Protein 8QGW (pdb70)

InterPro domains:
  IPR002023 NADH-quinone oxidoreductase subunit E-like [PIRSF000216] (7-159)
  IPR002023 NADH-quinone oxidoreductase subunit E-like [PS01099] (117-135)
  IPR002023 NADH-quinone oxidoreductase subunit E-like [TIGR01958] (16-160)
  IPR036249 Thioredoxin-like superfamily [SSF52833] (8-159)
  IPR041921 NADH-quinone oxidoreductase subunit E, N-terminal [G3DSA:1.10.10.1590] (6-76)
  IPR042128 NuoE domain [cd03064] (80-159)

Nearest PDB structures (foldseek):
  6q9j-assembly2_C  TM=1.006E+00  e=4.206E-33  Aquifex aeolicus VF5
  6q9g-assembly2_C  TM=1.006E+00  e=1.263E-32  Aquifex aeolicus VF5
  7q5y-assembly1_E  TM=1.004E+00  e=5.378E-31  Aquifex aeolicus VF5
  7p64-assembly1_E  TM=9.260E-01  e=7.719E-17  Escherichia coli BL21(DE3)
  8e9i-assembly1_E  TM=8.861E-01  e=3.838E-14  Mycolicibacterium smegmatis MC2 155

Foldseek 3Di:
DDDDDPVLVVVLVCLLVPDPARLVSLVVNQVSCCQVFQANAPVNQVVSCVRNVHDSVVSVVVLVPDVVHHHDARENKEKEWAPEDLLVVVPSPQVQVLCCVQQVDGAPDAGPVRHYHYHYDHDPPPSVLHRKIDTVPRIHRDDHSVVVNVVVVVRD/DFDDDDQFAEAEPPCALCVFLNGRAADAVVNCVVVVFCVLVVLLLVPALQVLLVLQQLLQQFFLQFDGHRQSVLLVLLQVADDDEEEEAQAAQDFFLDDQLLSSLGHVVSLLVSLRLSSCRSNVHQEYEYEHEQVNRRSQVSNVVRQVVCVVVQCAAACRVVSRRHHDYYYHYHDDASLCSFQQLVLCVVVVHGSDHDFDPVDLSCQGRVGHGYDYGYSVSSSCSSVCSVVPSVSQCPAADNNFGHWAWAQEDAFAQAGGIYTDHQQQWQLCVRPVPRPHGHVNAAWAWWDPRLFAIGGSVLGRATNGCDPSHPGTNNRTHTDGDPDQVLVVLLVSLVVQQVHDPCPDPLSPVLSVLLNVLSVCLVVLNHDPVSVVVNVVSLVRQQPPDRDCSSVGSSPHVVNCCVRVVVSSVVSVVD/DDDPPVLVVVLLCLLVPDPASLVSLVVNQLSCCQVFQANALVVQCVSCVRNVHDSVVSVVVLVPDVVHHHDARENKEKEWEPEDLLVVVPSPQVQVLCCVQQVDGAPDAGPVRHYHYHYDHDPPPSVLHRKIDIVVRIHRDDHSVVVNVVCVVRD/DDFDDDDQFAEAEPPCALCVFLNDRAADADVNCVVVVAPVLVVLLLVDALQVLLVLQQLLQQFFLQFDGHRPSVLLVLLLVEDDDEEEEAQAAPDFFLDDQLLSSLGHPVSLLVSLRLSSCNSNVHQEYEYEHEQVSRRSQVSNVVRQVVCVVVQCAAACRVVSRRHHDYYYHYHDDASLCSVQQLVLCVVVVHGSDHDFDPVDQSCQGRVGHRYDYGYSVSSSCSSVCSVVPSVVQCVAADVVFGHWAWAQEDAFAQRGGIYTHHQQQWQLCVRPVPRPHGHVNAAWAWWDPRLFAIHGSVLRRATCGCDPSHPGTNNRTHTDGDPDQVLVVLLVLLVVQQVHPPCPFPLSPVLSVLLNVLSVCLVVLNHDPVSVVVNVVSLVGQQPPDRDCSSVGSSPHVVNCCVPPVPSSVVSVD

B-factor: mean 25.16, std 9.97, range [11.84, 81.46]

Organism: Aquifex aeolicus (strain VF5) (NCBI:txid224324)

Secondary structure (DSSP, 8-state):
-----HHHHHHHHHHHHHSSSGGGGHHHHHHHHHHHHSS--GGGHHHHHHHHT--HHHHHHHHHH-TT--SS---SEEEEEE-SHHHHHHTHHHHHHHHHHHHS--TT-B-TTS-EEEEEES--S-GGG-SEEEETTEEEE---HHHHHHHHTT--/---------EEESS-STTTTTTSSS---HHHHHHTTTTHHHHHHHTS-HHHHHHHHHHTT-B-SSSS--BHHHHHHHHHTS-S-EEEEEEE---STT--HHHHHHHH-HHHHHHHHHHHHHHHTEEEEEEEE-TT-HHHHHHHHHHHHHHHHTTSSBSSGGGSS--BEEEEEE--S-GGGGSHHHHHHHHTTS---PPPSSSPTTTS-GGGS-EEEEEHHHHHTHHHHHHH-HHHHHTSS-TTS-SEEEEEEEESBSS-EEEEEETT-BHHHIIIIIS-SBGGGPPEEEEEETTTEEEEGGGTTSBSSSSTTS--TT--EEEEETTS-HHHHHHHHHHHHHHH--SSSHHHHHHHHHHHHHHHHHHTT---HHHHHHHHHHHTSSSTT--SHHHHHTTHHHHHHHHH-HHHHHHHHH-/----HHHHHHHHHHHHHSSSGGGGHHHHHHHHHHHHSS--GGGHHHHHHHHT--HHHHHHHHHH-TT--SS---SEEEEEE-SHHHHHHTHHHHHHHHHHHHS--TT-B-TTS-EEEEEES--S-GGGPSEEEETTEEEE---HHHHHHHHHT--/----------EEESS-STTTTTTSSS---HHHHHHTTTTHHHHHHHTS-HHHHHHHHHHTT-B-TTTT--BHHHHHHHHHTS-S-EEEEEEE---STT--HHHHHHHH-HHHHHHHHHHHHHHHTEEEEEEEE-TT-HHHHHHHHHHHHHHHHTTSSBSSGGGSS--BEEEEEE--S-GGGGSHHHHHHHHTTS---PPPSSSPTTTS-GGGS-EEEEEHHHHHTHHHHHHH-HHHHHTSS-TTS-SEEEEEEEESBSS-EEEEEETT-BHHIIIIIIS-SBGGGPPEEEEEETTTEEEEGGGTT-BSSSSTTS--TT--EEEEETTS-HHHHHHHHHHHHHHH--SSSHHHHHHHHHHHHHHHHHHTT---HHHHHHHHHHHHSSSTT--SHHHHHTTHHHHHHHHH-HHHHHHHH-

Radius of gyration: 34.77 Å; Cα contacts (8 Å, |Δi|>4): 2491; chains: 4; bounding box: 92×64×101 Å

Sequence (1147 aa):
EFEFPEELKTKLQEHINYFPKKRQAILLCLHEIQNYYGYIPPESLKPLADMLELPLNHVEGVVAFYDMFDREDKAKYRIRVCVSIVCHLMGTNKLLKALENILGIKPGEVTPDGKFKIVPVQCLGACSEAPVFMVNDDEYKFESEVQLNEILSRYTSYPAIPRIYAETTLNMLLKRAKKPRVHSIDEYLKDGGYQALEKALNMSPEEEIIDWVDKSTLRGRGGAGFPTGKKWKFAVQNPGPRYFICNADESEPGTFKDRIIIERDPHLLIEGIIISSYAIGANEAYIYIRGEYPAGYYILRDAIEEAKKKKKGFLGKNILGSGFDLEIYVARGAGAYICGEETALIESLEGKRGHPRLKKPPYPVQKGLWGKPTVVNNVETIANVPFIISMGWEEYRYIGPSDYAGPKLFPVSGKVKKPGVYELPMNTTLREVIFKYAGGTLGNKKVKAVFSGALDCFSSEELDIPMDYSPLGFGGTGTVIVLTEEDDIVEAALKIAEFYEHETCGQCTPCRVVGCYEQANLLEKIYKGEATEQQDWEGFDFVNRNIQPTSICGLGAVAGRLIRQTLEKFPEEWEKYRKKFEFPEELKTKLQEHINYFPKKRQAILLCLHEIQNYYGYIPPESLKPLADMLELPLNHVEGVVAFYDMFDREDKAKYRRIRVCVSIVCHLMGTNKLLKALENILGIKPGEVTPDGKFKIVPVQCLGACSEAPVFMVNDDEYKFESEVQLNEILSRYTRSYPAIPRIYAETTLNMLLKKRAKKPRVHSIDEEYLKDGGYQQALEEKALNMSPEEEIIDWVDKSTLRGRGGAGFPTGKKWKFAVQNPGPRYFICNADESEPGTFKDRIIIIERDPHLLIEGIIISSYAIGANEAYIYIRGEYPAGYYILRDAIEEAKKKGFLGKNILGSGFDLEIYVARGAGAYICGEETALIESLEGKRGHPRLKPPYPVQKGLWGKPTVVNNVETIANVPFIISMGWEEYRYIGPSDYAGPKLFPVSGKVKKPGVYELPMNTTLREVIFKYAGGTLGNKKVKAVFSGALDCFSSEELDIPMDYSPLGFGGTGTVIVLTEEEDDIVEAALKIAEFYEHETCGQCTPCRVVGCYEQANLLEKIYKGEATEQQDWEGFDFVNRRNIQPTSICGLGAVAGRLIRQTLEKFPEEWEKYRK

Solvent-accessible surface area: 42842 Å² total; per-residue (Å²): 144,61,140,18,51,134,108,1,96,72,82,0,70,108,27,3,102,52,8,70,75,84,86,10,0,1,8,7,0,0,23,33,0,17,113,80,36,12,49,0,2,79,91,0,3,68,28,0,1,95,33,2,134,23,85,69,112,48,0,66,20,2,5,69,40,1,94,25,17,17,84,153,45,130,3,125,28,12,0,17,0,2,39,6,1,4,4,36,36,56,9,3,94,150,0,34,123,4,0,54,84,50,33,59,10,106,58,42,78,42,12,142,108,26,55,7,22,0,27,64,25,33,4,2,0,1,6,6,32,6,8,1,0,5,0,54,56,34,4,37,65,16,110,41,72,119,48,0,72,100,10,8,71,151,22,121,158,74,25,32,36,7,158,3,95,9,44,28,71,50,66,15,0,0,83,22,0,72,113,70,120,44,4,50,2,66,64,5,18,99,56,14,10,0,15,8,0,39,71,0,20,136,22,53,38,121,76,0,10,48,41,0,30,87,0,42,2,81,9,1,51,28,104,5,93,32,0,1,94,36,0,94,99,0,49,129,34,111,44,83,46,25,0,0,0,21,0,5,17,15,34,2,0,6,0,2,2,5,1,0,1,7,12,0,1,0,3,0,0,3,0,0,0,0,0,0,30,1,1,38,0,81,33,0,0,0,2,0,9,1,18,1,6,4,0,11,92,2,0,69,70,2,8,95,38,0,55,67,21,8,6,10,12,115,53,2,60,52,46,58,16,55,1,58,7,37,0,8,22,2,1,15,15,53,6,1,24,34,37,3,0,0,0,22,3,3,9,0,73,108,0,43,4,57,126,71,97,50,107,5,18,107,96,0,0,51,34,82,7,0,0,7,3,20,0,0,1,1,0,0,0,8,35,0,0,70,72,13,69,113,90,0,78,174,22,34,33,76,94,31,2,0,0,3,0,1,0,0,0,4,32,2,94,73,31,0,0,1,0,1,28,3,87,8,33,0,99,64,0,0,90,138,33,0,28,6,2,70,66,117,79,152,13,34,0,0,0,3,1,0,45,15,0,24,15,51,166,50,6,97,30,41,4,14,39,26,131,148,10,5,15,12,14,3,1,0,0,0,0,2,85,134,15,43,0,0,45,1,0,7,30,1,0,40,2,5,53,95,11,29,33,21,78,19,72,27,9,100,70,4,0,110,58,0,3,39,18,0,68,70,1,64,120,34,114,20,72,119,121,27,31,114,24,3,54,129,25,9,148,51,3,95,49,104,27,57,24,43,13,2,56,38,1,9,114,2,0,43,27,0,34,119,69,23,65,120,42,8,96,152,29,127,96,125,112,157,14,51,137,116,3,94,72,42,0,67,108,28,3,103,54,8,71,70,88,87,9,0,0,8,7,0,0,22,44,0,19,123,89,43,12,47,0,3,76,92,0,3,113,33,0,1,86,31,2,132,24,82,59,110,46,0,67,23,1,5,68,40,1,94,24,18,18,82,153,45,132,2,118,29,13,0,17,0,3,40,5,1,4,3,36,35,58,8,3,92,148,0,35,126,3,0,64,87,49,34,60,9,111,55,43,79,40,12,144,111,25,55,9,23,0,28,64,24,31,4,2,0,1,5,6,8,7,8,1,0,5,0,54,57,35,4,28,41,14,13,23,71,100,16,0,75,61,6,7,69,94,23,124,122,106,63,25,34,36,8,61,3,56,8,42,28,71,49,60,14,1,0,88,22,0,75,95,36,42,34,4,50,9,98,58,5,58,144,70,43,10,2,113,8,0,58,78,0,21,136,21,52,38,121,75,0,9,54,40,0,39,81,0,45,2,83,10,2,52,29,102,5,90,37,0,0,96,36,1,40,113,0,41,127,40,115,42,79,43,26,0,0,0,21,0,4,18,14,33,1,0,6,0,2,2,6,1,0,0,6,12,0,1,0,4,0,0,2,0,0,0,0,0,0,31,1,1,37,0,79,32,0,0,0,1,0,10,1,17,1,5,4,0,11,91,2,0,68,57,2,6,69,48,0,76,172,98,30,16,10,15,157,83,2,85,62,49,60,16,56,2,58,8,34,0,7,19,2,1,13,15,51,7,1,24,33,32,3,0,0,0,23,3,2,8,0,72,110,0,43,5,63,124,73,91,51,120,5,16,102,72,0,0,53,38,79,7,0,0,7,4,21,0,0,0,1,0,0,0,6,32,0,0,70,70,7,63,107,95,0,87,178,24,34,32,85,108,46,3,0,0,4,0,2,0,0,0,4,21,2,93,76,36,0,0,0,0,2,26,4,86,8,32,0,97,67,0,0,90,133,32,0,30,6,2,72,67,120,84,156,13,35,0,0,0,4,0,0,47,13,0,23,16,52,166,50,6,94,30,41,6,14,42,24,130,142,12,6,16,13,14,3,1,0,0,0,0,1,94,82,12,42,0,0,45,1,0,7,30,0,0,40,2,5,52,93,11,29,34,21,78,19,72,29,11,99,72,4,0,104,61,0,4,44,18,0,68,75,2,73,123,68,112,26,74,64,130,25,18,114,25,2,46,131,26,9,151,51,3,96,49,102,29,59,23,44,12,2,54,37,1,9,113,1,0,43,28,0,34,118,73,28,63,139,45,9,98,90,55,111,128

Structure (mmCIF, N/CA/C/O backbone):
data_8QGW
#
_entry.id   8QGW
#
_cell.length_a   63.537
_cell.length_b   116.328
_cell.length_c   189.621
_cell.angle_alpha   90.000
_cell.angle_beta   90.000
_cell.angle_gamma   90.000
#
_symmetry.space_group_name_H-M   'P 21 21 21'
#
loop_
_entity.id
_entity.type
_entity.pdbx_description
1 polymer 'NADH-quinone oxidoreductase subunit E'
2 polymer 'NADH-quinone oxidoreductase subunit F'
3 non-polymer 'FE2/S2 (INORGANIC) CLUSTER'
4 non-polymer 'SULFATE ION'
5 non-polymer 'IRON/SULFUR CLUSTER'
6 non-polymer 'FLAVIN MONONUCLEOTIDE'
7 non-polymer '3-ACETYLPYRIDINE ADENINE DINUCLEOTIDE'
8 non-polymer GLYCEROL
9 non-polymer 'CHLORIDE ION'
10 non-polymer 'SODIUM ION'
11 water water
#
loop_
_atom_site.group_PDB
_atom_site.id
_atom_site.type_symbol
_atom_site.label_atom_id
_atom_site.label_alt_id
_atom_site.label_comp_id
_atom_site.label_asym_id
_atom_site.label_entity_id
_atom_site.label_seq_id
_atom_site.pdbx_PDB_ins_code
_atom_site.Cartn_x
_atom_site.Cartn_y
_atom_site.Cartn_z
_atom_site.occupancy
_atom_site.B_iso_or_equiv
_atom_site.auth_seq_id
_atom_site.auth_comp_id
_atom_site.auth_asym_id
_atom_site.auth_atom_id
_atom_site.pdbx_PDB_model_num
ATOM 1 N N . GLU A 1 5 ? 10.077 -27.176 -71.809 1.000 69.965 5 GLU A N 1
ATOM 2 C CA . GLU A 1 5 ? 9.891 -25.836 -71.195 1.000 68.137 5 GLU A CA 1
ATOM 3 C C . GLU A 1 5 ? 10.795 -25.737 -69.972 1.000 66.487 5 GLU A C 1
ATOM 4 O O . GLU A 1 5 ? 10.801 -26.625 -69.124 1.000 69.408 5 GLU A O 1
ATOM 6 N N . PHE A 1 6 ? 11.587 -24.666 -69.905 1.000 63.405 6 PHE A N 1
ATOM 7 C CA . PHE A 1 6 ? 12.323 -24.351 -68.694 1.000 61.559 6 PHE A CA 1
ATOM 8 C C . PHE A 1 6 ? 11.332 -23.855 -67.644 1.000 60.679 6 PHE A C 1
ATOM 9 O O . PHE A 1 6 ? 10.423 -23.091 -67.969 1.000 59.842 6 PHE A O 1
ATOM 17 N N . GLU A 1 7 ? 11.500 -24.323 -66.398 1.000 60.073 7 GLU A N 1
ATOM 18 C CA . GLU A 1 7 ? 10.708 -23.847 -65.273 1.000 58.742 7 GLU A CA 1
ATOM 19 C C . GLU A 1 7 ? 11.622 -23.504 -64.100 1.000 54.817 7 GLU A C 1
ATOM 20 O O . GLU A 1 7 ? 12.659 -24.139 -63.912 1.000 54.631 7 GLU A O 1
ATOM 26 N N . PHE A 1 8 ? 11.219 -22.479 -63.330 1.000 50.687 8 PHE A N 1
ATOM 27 C CA . PHE A 1 8 ? 11.922 -22.078 -62.121 1.000 47.760 8 PHE A CA 1
ATOM 28 C C . PHE A 1 8 ? 11.679 -23.106 -61.017 1.000 49.149 8 PHE A C 1
ATOM 29 O O . PHE A 1 8 ? 10.542 -23.501 -60.787 1.000 51.454 8 PHE A O 1
ATOM 37 N N . PRO A 1 9 ? 12.716 -23.565 -60.280 1.000 49.238 9 PRO A N 1
ATOM 38 C CA . PRO A 1 9 ? 12.481 -24.373 -59.079 1.000 51.334 9 PRO A CA 1
ATOM 39 C C . PRO A 1 9 ? 11.582 -23.599 -58.114 1.000 51.728 9 PRO A C 1
ATOM 40 O O . PRO A 1 9 ? 11.608 -22.365 -58.090 1.000 49.951 9 PRO A O 1
ATOM 44 N N . GLU A 1 10 ? 10.795 -24.332 -57.316 1.000 54.054 10 GLU A N 1
ATOM 45 C CA . GLU A 1 10 ? 9.743 -23.727 -56.513 1.000 55.219 10 GLU A CA 1
ATOM 46 C C . GLU A 1 10 ? 10.329 -22.670 -55.583 1.000 53.188 10 GLU A C 1
ATOM 47 O O . GLU A 1 10 ? 9.734 -21.612 -55.389 1.000 51.437 10 GLU A O 1
ATOM 53 N N . GLU A 1 11 ? 11.510 -22.959 -55.029 1.000 53.169 11 GLU A N 1
ATOM 54 C CA . GLU A 1 11 ? 12.114 -22.100 -54.026 1.000 52.462 11 GLU A CA 1
ATOM 55 C C . GLU A 1 11 ? 12.547 -20.769 -54.651 1.000 48.945 11 GLU A C 1
ATOM 56 O O . GLU A 1 11 ? 12.465 -19.730 -54.000 1.000 47.859 11 GLU A O 1
ATOM 62 N N . LEU A 1 12 ? 12.995 -20.794 -55.915 1.000 47.239 12 LEU A N 1
ATOM 63 C CA . LEU A 1 12 ? 13.286 -19.564 -56.642 1.000 44.030 12 LEU A CA 1
ATOM 64 C C . LEU A 1 12 ? 11.983 -18.855 -57.008 1.000 43.435 12 LEU A C 1
ATOM 65 O O . LEU A 1 12 ? 11.858 -17.654 -56.775 1.000 40.414 12 LEU A O 1
ATOM 70 N N . LYS A 1 13 ? 11.045 -19.594 -57.608 1.000 44.788 13 LYS A N 1
ATOM 71 C CA . LYS A 1 13 ? 9.762 -19.048 -58.028 1.000 45.301 13 LYS A CA 1
ATOM 72 C C . LYS A 1 13 ? 9.101 -18.268 -56.891 1.000 44.102 13 LYS A C 1
ATOM 73 O O . LYS A 1 13 ? 8.600 -17.168 -57.127 1.000 42.660 13 LYS A O 1
ATOM 79 N N . THR A 1 14 ? 9.098 -18.852 -55.679 1.000 43.479 14 THR A N 1
ATOM 80 C CA . THR A 1 14 ? 8.571 -18.205 -54.486 1.000 43.121 14 THR A CA 1
ATOM 81 C C . THR A 1 14 ? 9.230 -16.844 -54.229 1.000 40.846 14 THR A C 1
ATOM 82 O O . THR A 1 14 ? 8.537 -15.874 -53.943 1.000 40.525 14 THR A O 1
ATOM 86 N N . LYS A 1 15 ? 10.563 -16.773 -54.285 1.000 39.596 15 LYS A N 1
ATOM 87 C CA . LYS A 1 15 ? 11.276 -15.520 -54.061 1.000 37.464 15 LYS A CA 1
ATOM 88 C C . LYS A 1 15 ? 10.927 -14.504 -55.143 1.000 35.130 15 LYS A C 1
ATOM 89 O O . LYS A 1 15 ? 10.747 -13.328 -54.843 1.000 32.470 15 LYS A O 1
ATOM 95 N N . LEU A 1 16 ? 10.821 -14.969 -56.393 1.000 35.208 16 LEU A N 1
ATOM 96 C CA . LEU A 1 16 ? 10.504 -14.077 -57.500 1.000 34.258 16 LEU A CA 1
ATOM 97 C C . LEU A 1 16 ? 9.131 -13.452 -57.289 1.000 35.252 16 LEU A C 1
ATOM 98 O O . LEU A 1 16 ? 8.952 -12.261 -57.526 1.000 33.403 16 LEU A O 1
ATOM 103 N N . GLN A 1 17 ? 8.168 -14.260 -56.851 1.000 35.890 17 GLN A N 1
ATOM 104 C CA . GLN A 1 17 ? 6.820 -13.776 -56.621 1.000 38.679 17 GLN A CA 1
ATOM 105 C C . GLN A 1 17 ? 6.845 -12.706 -55.515 1.000 36.785 17 GLN A C 1
ATOM 106 O O . GLN A 1 17 ? 6.137 -11.707 -55.601 1.000 35.875 17 GLN A O 1
ATOM 112 N N . GLU A 1 18 ? 7.627 -12.952 -54.453 1.000 36.229 18 GLU A N 1
ATOM 113 C CA . GLU A 1 18 ? 7.695 -12.013 -53.337 1.000 36.131 18 GLU A CA 1
ATOM 114 C C . GLU A 1 18 ? 8.122 -10.645 -53.873 1.000 32.967 18 GLU A C 1
ATOM 115 O O . GLU A 1 18 ? 7.548 -9.626 -53.508 1.000 32.582 18 GLU A O 1
ATOM 121 N N . HIS A 1 19 ? 9.137 -10.631 -54.743 1.000 30.011 19 HIS A N 1
ATOM 122 C CA . HIS A 1 19 ? 9.563 -9.387 -55.371 1.000 28.596 19 HIS A CA 1
ATOM 123 C C . HIS A 1 19 ? 8.424 -8.794 -56.199 1.000 28.636 19 HIS A C 1
ATOM 124 O O . HIS A 1 19 ? 8.171 -7.594 -56.113 1.000 26.695 19 HIS A O 1
ATOM 131 N N . ILE A 1 20 ? 7.716 -9.648 -56.958 1.000 29.544 20 ILE A N 1
ATOM 132 C CA . ILE A 1 20 ? 6.701 -9.162 -57.886 1.000 30.458 20 ILE A CA 1
ATOM 133 C C . ILE A 1 20 ? 5.542 -8.538 -57.104 1.000 31.006 20 ILE A C 1
ATOM 134 O O . ILE A 1 20 ? 4.980 -7.535 -57.539 1.000 31.884 20 ILE A O 1
ATOM 139 N N . ASN A 1 21 ? 5.253 -9.073 -55.912 1.000 31.173 21 ASN A N 1
ATOM 140 C CA . ASN A 1 21 ? 4.178 -8.576 -55.056 1.000 32.460 21 ASN A CA 1
ATOM 141 C C . ASN A 1 21 ? 4.610 -7.375 -54.205 1.000 30.900 21 ASN A C 1
ATOM 142 O O . ASN A 1 21 ? 3.767 -6.743 -53.572 1.000 31.328 21 ASN A O 1
ATOM 147 N N . TYR A 1 22 ? 5.908 -7.056 -54.183 1.000 28.936 22 TYR A N 1
ATOM 148 C CA . TYR A 1 22 ? 6.444 -6.083 -53.240 1.000 27.649 22 TYR A CA 1
ATOM 149 C C . TYR A 1 22 ? 6.086 -4.661 -53.652 1.000 26.802 22 TYR A C 1
ATOM 150 O O . TYR A 1 22 ? 5.585 -3.889 -52.837 1.000 27.088 22 TYR A O 1
ATOM 159 N N . PHE A 1 23 ? 6.363 -4.313 -54.914 1.000 26.901 23 PHE A N 1
ATOM 160 C CA . PHE A 1 23 ? 6.074 -2.982 -55.412 1.000 26.070 23 PHE A CA 1
ATOM 161 C C . PHE A 1 23 ? 4.604 -2.876 -55.813 1.000 27.777 23 PHE A C 1
ATOM 162 O O . PHE A 1 23 ? 3.902 -3.882 -55.998 1.000 28.365 23 PHE A O 1
ATOM 170 N N . PRO A 1 24 ? 4.067 -1.645 -55.954 1.000 26.887 24 PRO A N 1
ATOM 171 C CA . PRO A 1 24 ? 2.686 -1.490 -56.413 1.000 28.597 24 PRO A CA 1
ATOM 172 C C . PRO A 1 24 ? 2.389 -2.101 -57.788 1.000 28.431 24 PRO A C 1
ATOM 173 O O . PRO A 1 24 ? 1.298 -2.634 -57.969 1.000 30.326 24 PRO A O 1
ATOM 177 N N . LYS A 1 25 ? 3.351 -2.039 -58.733 1.000 27.880 25 LYS A N 1
ATOM 178 C CA . LYS A 1 25 ? 3.199 -2.601 -60.076 1.000 29.092 25 LYS A CA 1
ATOM 179 C C . LYS A 1 25 ? 4.230 -3.713 -60.307 1.000 27.307 25 LYS A C 1
ATOM 180 O O . LYS A 1 25 ? 5.355 -3.670 -59.813 1.000 27.229 25 LYS A O 1
ATOM 186 N N . LYS A 1 26 ? 3.808 -4.762 -61.007 1.000 30.136 26 LYS A N 1
ATOM 187 C CA . LYS A 1 26 ? 4.619 -5.963 -61.121 1.000 30.208 26 LYS A CA 1
ATOM 188 C C . LYS A 1 26 ? 5.934 -5.657 -61.828 1.000 28.198 26 LYS A C 1
ATOM 189 O O . LYS A 1 26 ? 6.976 -6.159 -61.426 1.000 26.086 26 LYS A O 1
ATOM 195 N N . ARG A 1 27 ? 5.883 -4.824 -62.880 1.000 27.590 27 ARG A N 1
ATOM 196 C CA . ARG A 1 27 ? 7.051 -4.623 -63.721 1.000 27.223 27 ARG A CA 1
ATOM 197 C C . ARG A 1 27 ? 8.167 -3.893 -62.986 1.000 24.692 27 ARG A C 1
ATOM 198 O O . ARG A 1 27 ? 9.308 -3.937 -63.436 1.000 24.387 27 ARG A O 1
ATOM 206 N N . GLN A 1 28 ? 7.858 -3.224 -61.867 1.000 23.759 28 GLN A N 1
ATOM 207 C CA . GLN A 1 28 ? 8.895 -2.566 -61.081 1.000 22.446 28 GLN A CA 1
ATOM 208 C C . GLN A 1 28 ? 9.873 -3.573 -60.457 1.000 22.152 28 GLN A C 1
ATOM 209 O O . GLN A 1 28 ? 11.002 -3.196 -60.115 1.000 21.875 28 GLN A O 1
ATOM 215 N N . ALA A 1 29 ? 9.484 -4.858 -60.370 1.000 23.359 29 ALA A N 1
ATOM 216 C CA . ALA A 1 29 ? 10.303 -5.866 -59.709 1.000 22.867 29 ALA A CA 1
ATOM 217 C C . ALA A 1 29 ? 11.372 -6.468 -60.627 1.000 22.674 29 ALA A C 1
ATOM 218 O O . ALA A 1 29 ? 12.114 -7.343 -60.212 1.000 22.699 29 ALA A O 1
ATOM 220 N N . ILE A 1 30 ? 11.495 -5.987 -61.866 1.000 22.536 30 ILE A N 1
ATOM 221 C CA . ILE A 1 30 ? 12.307 -6.663 -62.872 1.000 22.317 30 ILE A CA 1
ATOM 222 C C . ILE A 1 30 ? 13.762 -6.835 -62.437 1.000 21.261 30 ILE A C 1
ATOM 223 O O . ILE A 1 30 ? 14.320 -7.904 -62.643 1.000 21.670 30 ILE A O 1
ATOM 228 N N . LEU A 1 31 ? 14.399 -5.788 -61.903 1.000 19.162 31 LEU A N 1
ATOM 229 C CA . LEU A 1 31 ? 15.804 -5.895 -61.507 1.000 18.754 31 LEU A CA 1
ATOM 230 C C . LEU A 1 31 ? 15.995 -6.791 -60.281 1.000 19.650 31 LEU A C 1
ATOM 231 O O . LEU A 1 31 ? 16.981 -7.531 -60.227 1.000 20.194 31 LEU A O 1
ATOM 236 N N . LEU A 1 32 ? 15.107 -6.688 -59.286 1.000 20.373 32 LEU A N 1
ATOM 237 C CA . LEU A 1 32 ? 15.194 -7.554 -58.122 1.000 21.062 32 LEU A CA 1
ATOM 238 C C . LEU A 1 32 ? 15.075 -9.011 -58.570 1.000 22.154 32 LEU A C 1
ATOM 239 O O . LEU A 1 32 ? 15.784 -9.871 -58.060 1.000 22.756 32 LEU A O 1
ATOM 244 N N . CYS A 1 33 ? 14.168 -9.293 -59.521 1.000 22.322 33 CYS A N 1
ATOM 245 C CA . CYS A 1 33 ? 14.028 -10.651 -60.024 1.000 23.865 33 CYS A CA 1
ATOM 246 C C . CYS A 1 33 ? 15.289 -11.119 -60.752 1.000 23.620 33 CYS A C 1
ATOM 247 O O . CYS A 1 33 ? 15.705 -12.264 -60.588 1.000 24.651 33 CYS A O 1
ATOM 250 N N . LEU A 1 34 ? 15.877 -10.250 -61.586 1.000 22.543 34 LEU A N 1
ATOM 251 C CA . LEU A 1 34 ? 17.095 -10.599 -62.311 1.000 22.515 34 LEU A CA 1
ATOM 252 C C . LEU A 1 34 ? 18.277 -10.811 -61.363 1.000 22.344 34 LEU A C 1
ATOM 253 O O . LEU A 1 34 ? 19.071 -11.732 -61.557 1.000 23.115 34 LEU A O 1
ATOM 258 N N . HIS A 1 35 ? 18.344 -10.026 -60.285 1.000 21.214 35 HIS A N 1
ATOM 259 C CA . HIS A 1 35 ? 19.369 -10.253 -59.273 1.000 21.842 35 HIS A CA 1
ATOM 260 C C . HIS A 1 35 ? 19.183 -11.637 -58.646 1.000 23.189 35 HIS A C 1
ATOM 261 O O . HIS A 1 35 ? 20.144 -12.364 -58.434 1.000 23.951 35 HIS A O 1
ATOM 268 N N . GLU A 1 36 ? 17.932 -11.984 -58.343 1.000 25.578 36 GLU A N 1
ATOM 269 C CA . GLU A 1 36 ? 17.596 -13.231 -57.665 1.000 27.123 36 GLU A CA 1
ATOM 270 C C . GLU A 1 36 ? 17.956 -14.428 -58.555 1.000 27.710 36 GLU A C 1
ATOM 271 O O . GLU A 1 36 ? 18.518 -15.427 -58.089 1.000 27.388 36 GLU A O 1
ATOM 277 N N . ILE A 1 37 ? 17.691 -14.290 -59.861 1.000 27.272 37 ILE A N 1
ATOM 278 C CA . ILE A 1 37 ? 17.994 -15.338 -60.834 1.000 28.270 37 ILE A CA 1
ATOM 279 C C . ILE A 1 37 ? 19.513 -15.541 -60.925 1.000 27.672 37 ILE A C 1
ATOM 280 O O . ILE A 1 37 ? 19.988 -16.679 -60.921 1.000 28.626 37 ILE A O 1
ATOM 285 N N . GLN A 1 38 ? 20.285 -14.454 -60.987 1.000 26.470 38 GLN A N 1
ATOM 286 C CA . GLN A 1 38 ? 21.736 -14.560 -61.089 1.000 26.361 38 GLN A CA 1
ATOM 287 C C . GLN A 1 38 ? 22.336 -15.113 -59.793 1.000 27.145 38 GLN A C 1
ATOM 288 O O . GLN A 1 38 ? 23.200 -16.002 -59.830 1.000 27.982 38 GLN A O 1
ATOM 294 N N . ASN A 1 39 ? 21.780 -14.692 -58.656 1.000 27.375 39 ASN A N 1
ATOM 295 C CA . ASN A 1 39 ? 22.137 -15.297 -57.386 1.000 28.912 39 ASN A CA 1
ATOM 296 C C . ASN A 1 39 ? 21.947 -16.815 -57.438 1.000 31.601 39 ASN A C 1
ATOM 297 O O . ASN A 1 39 ? 22.812 -17.568 -56.990 1.000 33.817 39 ASN A O 1
ATOM 302 N N . TYR A 1 40 ? 20.803 -17.272 -57.957 1.000 31.186 40 TYR A N 1
ATOM 303 C CA . TYR A 1 40 ? 20.458 -18.680 -57.889 1.000 33.377 40 TYR A CA 1
ATOM 304 C C . TYR A 1 40 ? 21.337 -19.501 -58.838 1.000 34.380 40 TYR A C 1
ATOM 305 O O . TYR A 1 40 ? 21.818 -20.571 -58.466 1.000 36.448 40 TYR A O 1
ATOM 314 N N . TYR A 1 41 ? 21.520 -19.023 -60.074 1.000 32.704 41 TYR A N 1
ATOM 315 C CA . TYR A 1 41 ? 22.085 -19.841 -61.136 1.000 33.582 41 TYR A CA 1
ATOM 316 C C . TYR A 1 41 ? 23.586 -19.602 -61.323 1.000 32.583 41 TYR A C 1
ATOM 317 O O . TYR A 1 41 ? 24.254 -20.443 -61.908 1.000 34.069 41 TYR A O 1
ATOM 326 N N . GLY A 1 42 ? 24.102 -18.459 -60.855 1.000 31.409 42 GLY A N 1
ATOM 327 C CA . GLY A 1 42 ? 25.485 -18.053 -61.092 1.000 30.136 42 GLY A CA 1
ATOM 328 C C . GLY A 1 42 ? 25.652 -17.185 -62.348 1.000 29.441 42 GLY A C 1
ATOM 329 O O . GLY A 1 42 ? 26.778 -16.835 -62.710 1.000 28.459 42 GLY A O 1
ATOM 330 N N . TYR A 1 43 ? 24.517 -16.864 -62.990 1.000 29.063 43 TYR A N 1
ATOM 331 C CA . TYR A 1 43 ? 24.414 -16.132 -64.243 1.000 29.000 43 TYR A CA 1
ATOM 332 C C . TYR A 1 43 ? 22.929 -16.011 -64.595 1.000 29.231 43 TYR A C 1
ATOM 333 O O . TYR A 1 43 ? 22.083 -16.571 -63.912 1.000 30.004 43 TYR A O 1
ATOM 342 N N . ILE A 1 44 ? 22.606 -15.264 -65.654 1.000 29.105 44 ILE A N 1
ATOM 343 C CA . ILE A 1 44 ? 21.245 -15.237 -66.173 1.000 29.546 44 ILE A CA 1
ATOM 344 C C . ILE A 1 44 ? 21.118 -16.258 -67.301 1.000 31.186 44 ILE A C 1
ATOM 345 O O . ILE A 1 44 ? 21.590 -16.007 -68.404 1.000 31.323 44 ILE A O 1
ATOM 350 N N . PRO A 1 45 ? 20.461 -17.425 -67.112 1.000 32.187 45 PRO A N 1
ATOM 351 C CA . PRO A 1 45 ? 20.236 -18.343 -68.225 1.000 34.604 45 PRO A CA 1
ATOM 352 C C . PRO A 1 45 ? 19.288 -17.721 -69.251 1.000 35.058 45 PRO A C 1
ATOM 353 O O . PRO A 1 45 ? 18.205 -17.267 -68.894 1.000 34.278 45 PRO A O 1
ATOM 357 N N . PRO A 1 46 ? 19.665 -17.677 -70.550 1.000 37.481 46 PRO A N 1
ATOM 358 C CA . PRO A 1 46 ? 18.751 -17.227 -71.609 1.000 38.696 46 PRO A CA 1
ATOM 359 C C . PRO A 1 46 ? 17.330 -17.782 -71.518 1.000 40.695 46 PRO A C 1
ATOM 360 O O . PRO A 1 46 ? 16.390 -17.018 -71.697 1.000 41.150 46 PRO A O 1
ATOM 364 N N . GLU A 1 47 ? 17.183 -19.068 -71.154 1.000 42.701 47 GLU A N 1
ATOM 365 C CA . GLU A 1 47 ? 15.887 -19.729 -71.061 1.000 45.767 47 GLU A CA 1
ATOM 366 C C . GLU A 1 47 ? 15.022 -19.145 -69.937 1.000 44.287 47 GLU A C 1
ATOM 367 O O . GLU A 1 47 ? 13.806 -19.350 -69.941 1.000 45.941 47 GLU A O 1
ATOM 373 N N . SER A 1 48 ? 15.6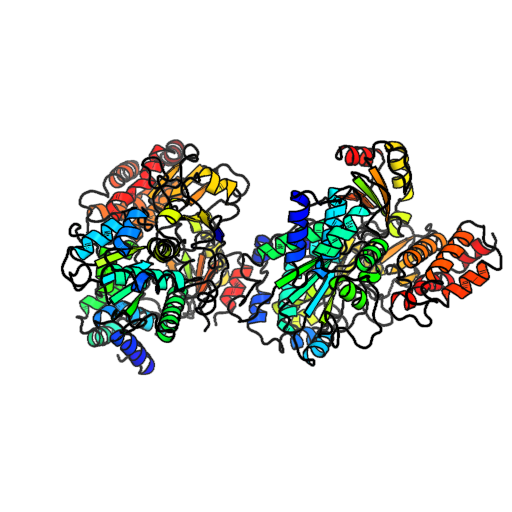50 -18.476 -68.955 1.000 42.443 48 SER A N 1
ATOM 374 C CA . SER A 1 48 ? 14.969 -17.925 -67.780 1.000 40.709 48 SER A CA 1
ATOM 375 C C . SER A 1 48 ? 14.216 -16.597 -68.054 1.000 39.460 48 SER A C 1
ATOM 376 O O . SER A 1 48 ? 13.315 -16.207 -67.304 1.000 40.123 48 SER A O 1
ATOM 379 N N . LEU A 1 49 ? 14.541 -15.945 -69.169 1.000 38.887 49 LEU A N 1
ATOM 380 C CA . LEU A 1 49 ? 13.939 -14.648 -69.469 1.000 37.539 49 LEU A CA 1
ATOM 381 C C . LEU A 1 49 ? 12.474 -14.749 -69.897 1.000 39.068 49 LEU A C 1
ATOM 382 O O . LEU A 1 49 ? 11.678 -13.901 -69.493 1.000 36.184 49 LEU A O 1
ATOM 387 N N . LYS A 1 50 ? 12.129 -15.725 -70.766 1.000 41.649 50 LYS A N 1
ATOM 388 C CA . LYS A 1 50 ? 10.711 -15.814 -71.124 1.000 44.216 50 LYS A CA 1
ATOM 389 C C . LYS A 1 50 ? 9.898 -15.881 -69.758 1.000 42.897 50 LYS A C 1
ATOM 390 O O . LYS A 1 50 ? 9.045 -15.027 -69.481 1.000 40.453 50 LYS A O 1
ATOM 394 N N . PRO A 1 51 ? 10.145 -16.915 -68.915 1.000 45.803 51 PRO A N 1
ATOM 395 C CA . PRO A 1 51 ? 9.215 -17.238 -67.779 1.000 45.795 51 PRO A CA 1
ATOM 396 C C . PRO A 1 51 ? 9.079 -15.988 -66.908 1.000 41.399 51 PRO A C 1
ATOM 397 O O . PRO A 1 51 ? 8.031 -15.647 -66.362 1.000 41.574 51 PRO A O 1
ATOM 401 N N . LEU A 1 52 ? 10.204 -15.305 -66.826 1.000 37.505 52 LEU A N 1
ATOM 402 C CA . LEU A 1 52 ? 10.229 -14.093 -66.040 1.0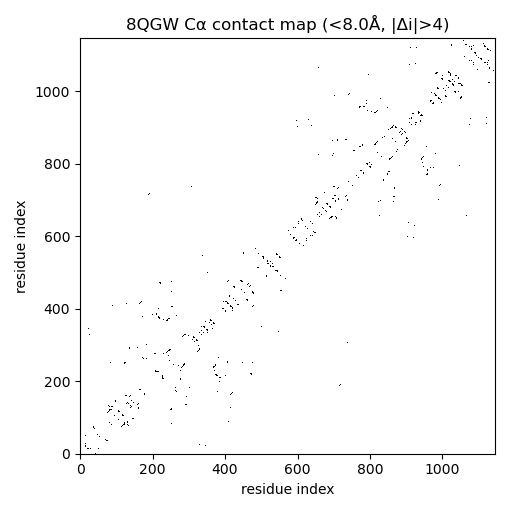00 34.783 52 LEU A CA 1
ATOM 403 C C . LEU A 1 52 ? 9.365 -13.022 -66.699 1.000 33.553 52 LEU A C 1
ATOM 404 O O . LEU A 1 52 ? 8.600 -12.354 -66.007 1.000 33.186 52 LEU A O 1
ATOM 409 N N . ALA A 1 53 ? 9.474 -12.870 -68.025 1.000 33.673 53 ALA A N 1
ATOM 410 C CA . ALA A 1 53 ? 8.606 -11.948 -68.748 1.000 33.855 53 ALA A CA 1
ATOM 411 C C . ALA A 1 53 ? 7.135 -12.290 -68.485 1.000 35.241 53 ALA A C 1
ATOM 412 O O . ALA A 1 53 ? 6.350 -11.402 -68.186 1.000 34.790 53 ALA A O 1
ATOM 414 N N . ASP A 1 54 ? 6.755 -13.568 -68.574 1.000 38.698 54 ASP A N 1
ATOM 415 C CA . ASP A 1 54 ? 5.374 -13.951 -68.314 1.000 41.400 54 ASP A CA 1
ATOM 416 C C . ASP A 1 54 ? 4.961 -13.490 -66.912 1.000 41.256 54 ASP A C 1
ATOM 417 O O . ASP A 1 54 ? 3.904 -12.889 -66.749 1.000 42.735 54 ASP A O 1
ATOM 422 N N . MET A 1 55 ? 5.824 -13.716 -65.913 1.000 40.716 55 MET A N 1
ATOM 423 C CA . MET A 1 55 ? 5.515 -13.411 -64.519 1.000 40.480 55 MET A CA 1
ATOM 424 C C . MET A 1 55 ? 5.381 -11.900 -64.297 1.000 38.417 55 MET A C 1
ATOM 425 O O . MET A 1 55 ? 4.569 -11.477 -63.477 1.000 37.818 55 MET A O 1
ATOM 430 N N . LEU A 1 56 ? 6.178 -11.105 -65.026 1.000 35.845 56 LEU A N 1
ATOM 431 C CA . LEU A 1 56 ? 6.151 -9.648 -64.929 1.000 34.789 56 LEU A CA 1
ATOM 432 C C . LEU A 1 56 ? 5.058 -9.043 -65.825 1.000 35.667 56 LEU A C 1
ATOM 433 O O . LEU A 1 56 ? 4.819 -7.836 -65.775 1.000 34.720 56 LEU A O 1
ATOM 438 N N . GLU A 1 57 ? 4.443 -9.862 -66.689 1.000 37.761 57 GLU A N 1
ATOM 439 C CA . GLU A 1 57 ? 3.458 -9.415 -67.677 1.000 40.092 57 GLU A CA 1
ATOM 440 C C . GLU A 1 57 ? 4.095 -8.369 -68.596 1.000 38.656 57 GLU A C 1
ATOM 441 O O . GLU A 1 57 ? 3.501 -7.333 -68.880 1.000 38.626 57 GLU A O 1
ATOM 447 N N . LEU A 1 58 ? 5.328 -8.663 -69.032 1.000 37.250 58 LEU A N 1
ATOM 448 C CA . LEU A 1 58 ? 6.098 -7.835 -69.948 1.000 35.558 58 LEU A CA 1
ATOM 449 C C . LEU A 1 58 ? 6.416 -8.639 -71.208 1.000 36.375 58 LEU A C 1
ATOM 450 O O . LEU A 1 58 ? 6.543 -9.860 -71.177 1.000 36.268 58 LEU A O 1
ATOM 455 N N . PRO A 1 59 ? 6.596 -7.984 -72.371 1.000 35.996 59 PRO A N 1
ATOM 456 C CA . PRO A 1 59 ? 7.137 -8.681 -73.535 1.000 36.906 59 PRO A CA 1
ATOM 457 C C . PRO A 1 59 ? 8.574 -9.156 -73.301 1.000 34.907 59 PRO A C 1
ATOM 458 O O . PRO A 1 59 ? 9.360 -8.495 -72.625 1.000 32.018 59 PRO A O 1
ATOM 462 N N . LEU A 1 60 ? 8.909 -10.317 -73.889 1.000 36.427 60 LEU A N 1
ATOM 463 C CA . LEU A 1 60 ? 10.247 -10.874 -73.766 1.000 36.072 60 LEU A CA 1
ATOM 464 C C . LEU A 1 60 ? 11.305 -9.880 -74.244 1.000 34.723 60 LEU A C 1
ATOM 465 O O . LEU A 1 60 ? 12.328 -9.717 -73.579 1.000 33.018 60 LEU A O 1
ATOM 470 N N . ASN A 1 61 ? 11.072 -9.191 -75.372 1.000 35.638 61 ASN A N 1
ATOM 471 C CA . ASN A 1 61 ? 12.114 -8.302 -75.882 1.000 35.109 61 ASN A CA 1
ATOM 472 C C . ASN A 1 61 ? 12.375 -7.164 -74.899 1.000 31.302 61 ASN A C 1
ATOM 473 O O . ASN A 1 61 ? 13.495 -6.675 -74.862 1.000 29.254 61 ASN A O 1
ATOM 478 N N . HIS A 1 62 ? 11.360 -6.754 -74.115 1.000 30.215 62 HIS A N 1
ATOM 479 C CA . HIS A 1 62 ? 11.559 -5.792 -73.033 1.000 28.550 62 HIS A CA 1
ATOM 480 C C . HIS A 1 62 ? 12.534 -6.355 -72.003 1.000 26.981 62 HIS A C 1
ATOM 481 O O . HIS A 1 62 ? 13.482 -5.685 -71.606 1.000 25.512 62 HIS A O 1
ATOM 488 N N . VAL A 1 63 ? 12.278 -7.575 -71.524 1.000 27.634 63 VAL A N 1
ATOM 489 C CA . VAL A 1 63 ? 13.164 -8.172 -70.537 1.000 27.318 63 VAL A CA 1
ATOM 490 C C . VAL A 1 63 ? 14.573 -8.315 -71.127 1.000 26.943 63 VAL A C 1
ATOM 491 O O . VAL A 1 63 ? 15.559 -8.012 -70.461 1.000 25.362 63 VAL A O 1
ATOM 495 N N . GLU A 1 64 ? 14.679 -8.778 -72.379 1.000 28.456 64 GLU A N 1
ATOM 496 C CA . GLU A 1 64 ? 15.993 -9.033 -72.952 1.000 28.978 64 GLU A CA 1
ATOM 497 C C . GLU A 1 64 ? 16.777 -7.721 -73.005 1.000 26.500 64 GLU A C 1
ATOM 498 O O . GLU A 1 64 ? 17.967 -7.704 -72.721 1.000 25.532 64 GLU A O 1
ATOM 504 N N . GLY A 1 65 ? 16.102 -6.626 -73.384 1.000 26.217 65 GLY A N 1
ATOM 505 C CA . GLY A 1 65 ? 16.738 -5.318 -73.464 1.000 25.031 65 GLY A CA 1
ATOM 506 C C . GLY A 1 65 ? 17.264 -4.851 -72.110 1.000 23.328 65 GLY A C 1
ATOM 507 O O . GLY A 1 65 ? 18.343 -4.275 -71.993 1.000 21.629 65 GLY A O 1
ATOM 508 N N . VAL A 1 66 ? 16.504 -5.141 -71.053 1.000 23.083 66 VAL A N 1
ATOM 509 C CA . VAL A 1 66 ? 16.905 -4.755 -69.715 1.000 21.285 66 VAL A CA 1
ATOM 510 C C . VAL A 1 66 ? 18.136 -5.548 -69.286 1.000 21.104 66 VAL A C 1
ATOM 511 O O . VAL A 1 66 ? 19.084 -4.983 -68.739 1.000 19.999 66 VAL A O 1
ATOM 515 N N . VAL A 1 67 ? 18.152 -6.861 -69.546 1.000 22.812 67 VAL A N 1
ATOM 516 C CA . VAL A 1 67 ? 19.318 -7.642 -69.159 1.000 23.862 67 VAL A CA 1
ATOM 517 C C . VAL A 1 67 ? 20.557 -7.101 -69.878 1.000 23.062 67 VAL A C 1
ATOM 518 O O . VAL A 1 67 ? 21.630 -7.035 -69.287 1.000 22.382 67 VAL A O 1
ATOM 522 N N . ALA A 1 68 ? 20.404 -6.720 -71.156 1.000 23.646 68 ALA A N 1
ATOM 523 C CA . ALA A 1 68 ? 21.519 -6.262 -71.969 1.000 23.657 68 ALA A CA 1
ATOM 524 C C . ALA A 1 68 ? 22.053 -4.941 -71.432 1.000 22.669 68 ALA A C 1
ATOM 525 O O . ALA A 1 68 ? 23.255 -4.689 -71.479 1.000 23.726 68 ALA A O 1
ATOM 527 N N . PHE A 1 69 ? 21.144 -4.119 -70.897 1.000 21.471 69 PHE A N 1
ATOM 528 C CA . PHE A 1 69 ? 21.476 -2.753 -70.522 1.000 20.768 69 PHE A CA 1
ATOM 529 C C . PHE A 1 69 ? 22.314 -2.681 -69.248 1.000 20.058 69 PHE A C 1
ATOM 530 O O . PHE A 1 69 ? 23.182 -1.808 -69.128 1.000 20.599 69 PHE A O 1
ATOM 538 N N . TYR A 1 70 ? 21.985 -3.550 -68.282 1.000 19.894 70 TYR A N 1
ATOM 539 C CA . TYR A 1 70 ? 22.479 -3.440 -66.918 1.000 19.196 70 TYR A CA 1
ATOM 540 C C . TYR A 1 70 ? 23.707 -4.336 -66.746 1.000 20.076 70 TYR A C 1
ATOM 541 O O . TYR A 1 70 ? 23.625 -5.553 -66.880 1.000 20.511 70 TYR A O 1
ATOM 550 N N . ASP A 1 71 ? 24.843 -3.700 -66.439 1.000 20.306 71 ASP A N 1
ATOM 551 C CA . ASP A 1 71 ? 26.154 -4.337 -66.496 1.000 21.715 71 ASP A CA 1
ATOM 552 C C . ASP A 1 71 ? 26.370 -5.409 -65.426 1.000 20.525 71 ASP A C 1
ATOM 553 O O . ASP A 1 71 ? 27.237 -6.262 -65.611 1.000 20.393 71 ASP A O 1
ATOM 558 N N . MET A 1 72 ? 25.608 -5.411 -64.326 1.000 19.259 72 MET A N 1
ATOM 559 C CA . MET A 1 72 ? 25.844 -6.424 -63.302 1.000 19.514 72 MET A CA 1
ATOM 560 C C . MET A 1 72 ? 25.421 -7.800 -63.815 1.000 20.738 72 MET A C 1
ATOM 561 O O . MET A 1 72 ? 25.953 -8.828 -63.373 1.000 22.369 72 MET A O 1
ATOM 566 N N . PHE A 1 73 ? 24.467 -7.836 -64.762 1.000 21.331 73 PHE A N 1
ATOM 567 C CA . PHE A 1 73 ? 23.928 -9.110 -65.215 1.000 22.559 73 PHE A CA 1
ATOM 568 C C . PHE A 1 73 ? 24.831 -9.745 -66.273 1.000 23.296 73 PHE A C 1
ATOM 569 O O . PHE A 1 73 ? 25.325 -9.075 -67.178 1.000 23.003 73 PHE A O 1
ATOM 577 N N . ASP A 1 74 ? 24.972 -11.071 -66.199 1.000 24.631 74 ASP A N 1
ATOM 578 C CA . ASP A 1 74 ? 25.862 -11.840 -67.068 1.000 26.337 74 ASP A CA 1
ATOM 579 C C . ASP A 1 74 ? 25.086 -13.032 -67.626 1.000 28.577 74 ASP A C 1
ATOM 580 O O . ASP A 1 74 ? 24.674 -13.894 -66.861 1.000 28.915 74 ASP A O 1
ATOM 585 N N . ARG A 1 75 ? 24.894 -13.071 -68.951 1.000 31.527 75 ARG A N 1
ATOM 586 C CA . ARG A 1 75 ? 24.210 -14.182 -69.605 1.000 34.937 75 ARG A CA 1
ATOM 587 C C . ARG A 1 75 ? 25.189 -15.212 -70.166 1.000 36.258 75 ARG A C 1
ATOM 588 O O . ARG A 1 75 ? 24.753 -16.241 -70.662 1.000 37.104 75 ARG A O 1
ATOM 596 N N . GLU A 1 76 ? 26.495 -14.924 -70.104 1.000 36.825 76 GLU A N 1
ATOM 597 C CA . GLU A 1 76 ? 27.500 -15.722 -70.792 1.000 39.430 76 GLU A CA 1
ATOM 598 C C . GLU A 1 76 ? 28.101 -16.775 -69.862 1.000 38.215 76 GLU A C 1
ATOM 599 O O . GLU A 1 76 ? 28.171 -17.941 -70.228 1.000 39.052 76 GLU A O 1
ATOM 605 N N . ASP A 1 77 ? 28.577 -16.357 -68.682 1.000 34.388 77 ASP A N 1
ATOM 606 C CA . ASP A 1 77 ? 29.438 -17.202 -67.860 1.000 33.846 77 ASP A CA 1
ATOM 607 C C . ASP A 1 77 ? 28.803 -17.499 -66.505 1.000 31.839 77 ASP A C 1
ATOM 608 O O . ASP A 1 77 ? 28.432 -16.580 -65.777 1.000 30.513 77 ASP A O 1
ATOM 613 N N . LYS A 1 78 ? 28.720 -18.791 -66.175 1.000 32.264 78 LYS A N 1
ATOM 614 C CA . LYS A 1 78 ? 28.342 -19.254 -64.852 1.000 32.382 78 LYS A CA 1
ATOM 615 C C . LYS A 1 78 ? 29.560 -19.141 -63.935 1.000 31.006 78 LYS A C 1
ATOM 616 O O . LYS A 1 78 ? 30.638 -19.618 -64.284 1.000 31.806 78 LYS A O 1
ATOM 622 N N . ALA A 1 79 ? 29.384 -18.510 -62.766 1.000 29.290 79 ALA A N 1
ATOM 623 C CA . ALA A 1 79 ? 30.425 -18.515 -61.746 1.000 28.511 79 ALA A CA 1
ATOM 624 C C . ALA A 1 79 ? 29.803 -18.474 -60.355 1.000 28.111 79 ALA A C 1
ATOM 625 O O . ALA A 1 79 ? 28.871 -17.705 -60.112 1.000 27.005 79 ALA A O 1
ATOM 627 N N . LYS A 1 80 ? 30.345 -19.286 -59.439 1.000 28.521 80 LYS A N 1
ATOM 628 C CA . LYS A 1 80 ? 29.822 -19.329 -58.084 1.000 28.466 80 LYS A CA 1
ATOM 629 C C . LYS A 1 80 ? 30.123 -18.013 -57.374 1.000 25.710 80 LYS A C 1
ATOM 630 O O . LYS A 1 80 ? 29.259 -17.494 -56.676 1.000 25.632 80 LYS A O 1
ATOM 636 N N . TYR A 1 81 ? 31.331 -17.471 -57.570 1.000 24.883 81 TYR A N 1
ATOM 637 C CA . TYR A 1 81 ? 31.734 -16.232 -56.922 1.000 23.624 81 TYR A CA 1
ATOM 638 C C . TYR A 1 81 ? 32.231 -15.241 -57.969 1.000 23.138 81 TYR A C 1
ATOM 639 O O . TYR A 1 81 ? 33.126 -15.572 -58.750 1.000 23.577 81 TYR A O 1
ATOM 648 N N . ARG A 1 82 ? 31.634 -14.039 -57.975 1.000 22.452 82 ARG A N 1
ATOM 649 C CA . ARG A 1 82 ? 32.102 -12.955 -58.836 1.000 22.121 82 ARG A CA 1
ATOM 650 C C . ARG A 1 82 ? 33.033 -12.040 -58.044 1.000 21.057 82 ARG A C 1
ATOM 651 O O . ARG A 1 82 ? 32.615 -11.422 -57.064 1.000 21.764 82 ARG A O 1
ATOM 659 N N . ILE A 1 83 ? 34.301 -11.990 -58.460 1.000 20.569 83 ILE A N 1
ATOM 660 C CA . ILE A 1 83 ? 35.274 -11.100 -57.850 1.000 20.432 83 ILE A CA 1
ATOM 661 C C . ILE A 1 83 ? 35.249 -9.804 -58.656 1.000 19.240 83 ILE A C 1
ATOM 662 O O . ILE A 1 83 ? 35.834 -9.751 -59.731 1.000 18.765 83 ILE A O 1
ATOM 667 N N . ARG A 1 84 ? 34.538 -8.797 -58.143 1.000 18.980 84 ARG A N 1
ATOM 668 C CA . ARG A 1 84 ? 34.409 -7.509 -58.811 1.000 18.865 84 ARG A CA 1
ATOM 669 C C . ARG A 1 84 ? 35.593 -6.638 -58.408 1.000 18.521 84 ARG A C 1
ATOM 670 O O . ARG A 1 84 ? 35.779 -6.342 -57.238 1.000 18.831 84 ARG A O 1
ATOM 678 N N . VAL A 1 85 ? 36.395 -6.236 -59.396 1.000 17.982 85 VAL A N 1
ATOM 679 C CA . VAL A 1 85 ? 37.606 -5.479 -59.137 1.000 17.326 85 VAL A CA 1
ATOM 680 C C . VAL A 1 85 ? 37.411 -4.082 -59.714 1.000 16.374 85 VAL A C 1
ATOM 681 O O . VAL A 1 85 ? 37.202 -3.943 -60.912 1.000 16.280 85 VAL A O 1
ATOM 685 N N . CYS A 1 86 ? 37.521 -3.065 -58.856 1.000 15.450 86 CYS A N 1
ATOM 686 C CA . CYS A 1 86 ? 37.405 -1.696 -59.312 1.000 15.463 86 CYS A CA 1
ATOM 687 C C . CYS A 1 86 ? 38.613 -1.306 -60.164 1.000 15.617 86 CYS A C 1
ATOM 688 O O . CYS A 1 86 ? 39.753 -1.468 -59.731 1.000 15.520 86 CYS A O 1
ATOM 691 N N . VAL A 1 87 ? 38.337 -0.747 -61.362 1.000 15.689 87 VAL A N 1
ATOM 692 C CA . VAL A 1 87 ? 39.375 -0.338 -62.300 1.000 16.073 87 VAL A CA 1
ATOM 693 C C . VAL A 1 87 ? 39.308 1.169 -62.548 1.000 15.757 87 VAL A C 1
ATOM 694 O O . VAL A 1 87 ? 39.982 1.679 -63.456 1.000 16.912 87 VAL A O 1
ATOM 698 N N . SER A 1 88 ? 38.511 1.880 -61.742 1.000 14.787 88 SER A N 1
ATOM 699 C CA . SER A 1 88 ? 38.353 3.324 -61.886 1.000 14.428 88 SER A CA 1
ATOM 700 C C . SER A 1 88 ? 39.532 4.076 -61.266 1.000 14.358 88 SER A C 1
ATOM 701 O O . SER A 1 88 ? 40.429 3.474 -60.681 1.000 14.594 88 SER A O 1
ATOM 704 N N . ILE A 1 89 ? 39.464 5.416 -61.330 1.000 14.303 89 ILE A N 1
ATOM 705 C CA . ILE A 1 89 ? 40.623 6.278 -61.083 1.000 15.624 89 ILE A CA 1
ATOM 706 C C . ILE A 1 89 ? 41.317 6.042 -59.728 1.000 14.934 89 ILE A C 1
ATOM 707 O O . ILE A 1 89 ? 42.551 5.907 -59.686 1.000 15.357 89 ILE A O 1
ATOM 712 N N . VAL A 1 90 ? 40.568 6.060 -58.617 1.000 14.065 90 VAL A N 1
ATOM 713 C CA . VAL A 1 90 ? 41.225 6.049 -57.317 1.000 14.241 90 VAL A CA 1
ATOM 714 C C . VAL A 1 90 ? 41.871 4.688 -57.069 1.000 14.747 90 VAL A C 1
ATOM 715 O O . VAL A 1 90 ? 43.050 4.595 -56.694 1.000 16.200 90 VAL A O 1
ATOM 719 N N . CYS A 1 91 ? 41.151 3.600 -57.353 1.000 14.395 91 CYS A N 1
ATOM 720 C CA . CYS A 1 91 ? 41.747 2.283 -57.183 1.000 15.504 91 CYS A CA 1
ATOM 721 C C . CYS A 1 91 ? 42.948 2.107 -58.118 1.000 16.653 91 CYS A C 1
ATOM 722 O O . CYS A 1 91 ? 43.961 1.512 -57.737 1.000 16.119 91 CYS A O 1
ATOM 725 N N . HIS A 1 92 ? 42.848 2.649 -59.342 1.000 17.494 92 HIS A N 1
ATOM 726 C CA . HIS A 1 92 ? 43.966 2.614 -60.260 1.000 20.035 92 HIS A CA 1
ATOM 727 C C . HIS A 1 92 ? 45.213 3.251 -59.635 1.000 20.096 92 HIS A C 1
ATOM 728 O O . HIS A 1 92 ? 46.285 2.639 -59.684 1.000 21.279 92 HIS A O 1
ATOM 735 N N . LEU A 1 93 ? 45.075 4.476 -59.105 1.000 20.656 93 LEU A N 1
ATOM 736 C CA . LEU A 1 93 ? 46.152 5.224 -58.462 1.000 22.710 93 LEU A CA 1
ATOM 737 C C . LEU A 1 93 ? 46.716 4.455 -57.274 1.000 21.807 93 LEU A C 1
ATOM 738 O O . LEU A 1 93 ? 47.916 4.539 -57.022 1.000 21.532 93 LEU A O 1
ATOM 743 N N . MET A 1 94 ? 45.847 3.731 -56.546 1.000 20.689 94 MET A N 1
ATOM 744 C CA . MET A 1 94 ? 46.250 3.129 -55.285 1.000 21.457 94 MET A CA 1
ATOM 745 C C . MET A 1 94 ? 46.617 1.648 -55.376 1.000 22.196 94 MET A C 1
ATOM 746 O O . MET A 1 94 ? 47.082 1.099 -54.377 1.000 23.066 94 MET A O 1
ATOM 751 N N . GLY A 1 95 ? 46.394 0.972 -56.509 1.000 22.561 95 GLY A N 1
ATOM 752 C CA . GLY A 1 95 ? 46.971 -0.350 -56.717 1.000 22.171 95 GLY A CA 1
ATOM 753 C C . GLY A 1 95 ? 46.067 -1.424 -57.335 1.000 21.646 95 GLY A C 1
ATOM 754 O O . GLY A 1 95 ? 46.303 -2.618 -57.109 1.000 22.798 95 GLY A O 1
ATOM 755 N N . THR A 1 96 ? 45.130 -1.051 -58.220 1.000 20.507 96 THR A N 1
ATOM 756 C CA . THR A 1 96 ? 44.346 -2.039 -58.952 1.000 20.768 96 THR A CA 1
ATOM 757 C C . THR A 1 96 ? 45.265 -3.095 -59.577 1.000 21.204 96 THR A C 1
ATOM 758 O O . THR A 1 96 ? 44.964 -4.290 -59.520 1.000 21.769 96 THR A O 1
ATOM 762 N N . ASN A 1 97 ? 46.368 -2.672 -60.214 1.000 22.875 97 ASN A N 1
ATOM 763 C CA . ASN A 1 97 ? 47.221 -3.611 -60.936 1.000 25.259 97 ASN A CA 1
ATOM 764 C C . ASN A 1 97 ? 47.905 -4.597 -59.984 1.000 24.166 97 ASN A C 1
ATOM 765 O O . ASN A 1 97 ? 48.096 -5.749 -60.346 1.000 24.640 97 ASN A O 1
ATOM 770 N N . LYS A 1 98 ? 48.199 -4.192 -58.747 1.000 24.308 98 LYS A N 1
ATOM 771 C CA . LYS A 1 98 ? 48.756 -5.103 -57.752 1.000 24.092 98 LYS A CA 1
ATOM 772 C C . LYS A 1 98 ? 47.736 -6.163 -57.345 1.000 22.300 98 LYS A C 1
ATOM 773 O O . LYS A 1 98 ? 48.075 -7.328 -57.173 1.000 22.973 98 LYS A O 1
ATOM 779 N N . LEU A 1 99 ? 46.484 -5.735 -57.185 1.000 21.127 99 LEU A N 1
ATOM 780 C CA . LEU A 1 99 ? 45.373 -6.613 -56.873 1.000 20.412 99 LEU A CA 1
ATOM 781 C C . LEU A 1 99 ? 45.173 -7.614 -58.012 1.000 20.685 99 LEU A C 1
ATOM 782 O O . LEU A 1 99 ? 44.982 -8.797 -57.744 1.000 20.047 99 LEU A O 1
ATOM 787 N N . LEU A 1 100 ? 45.183 -7.147 -59.268 1.000 21.157 100 LEU A N 1
ATOM 788 C CA . LEU A 1 100 ? 44.994 -8.056 -60.394 1.000 21.878 100 LEU A CA 1
ATOM 789 C C . LEU A 1 100 ? 46.135 -9.068 -60.486 1.000 23.583 100 LEU A C 1
ATOM 790 O O . LEU A 1 100 ? 45.912 -10.248 -60.764 1.000 24.372 100 LEU A O 1
ATOM 795 N N . LYS A 1 101 ? 47.368 -8.628 -60.224 1.000 24.731 101 LYS A N 1
ATOM 796 C CA . LYS A 1 101 ? 48.493 -9.552 -60.247 1.000 27.226 101 LYS A CA 1
ATOM 797 C C . LYS A 1 101 ? 48.340 -10.612 -59.154 1.000 26.690 101 LYS A C 1
ATOM 798 O O . LYS A 1 101 ? 48.548 -11.802 -59.405 1.000 27.472 101 LYS A O 1
ATOM 804 N N . ALA A 1 102 ? 47.997 -10.180 -57.928 1.000 25.572 102 ALA A N 1
ATOM 805 C CA . ALA A 1 102 ? 47.764 -11.108 -56.833 1.000 25.484 102 ALA A CA 1
ATOM 806 C C . ALA A 1 102 ? 46.686 -12.128 -57.212 1.000 24.885 102 ALA A C 1
ATOM 807 O O . ALA A 1 102 ? 46.827 -13.312 -56.917 1.000 25.867 102 ALA A O 1
ATOM 809 N N . LEU A 1 103 ? 45.608 -11.689 -57.875 1.000 24.078 103 LEU A N 1
ATOM 810 C CA . LEU A 1 103 ? 44.527 -12.597 -58.230 1.000 24.295 103 LEU A CA 1
ATOM 811 C C . LEU A 1 103 ? 45.003 -13.595 -59.277 1.000 26.287 103 LEU A C 1
ATOM 812 O O . LEU A 1 103 ? 44.668 -14.780 -59.212 1.000 27.239 103 LEU A O 1
ATOM 817 N N . GLU A 1 104 ? 45.806 -13.119 -60.233 1.000 27.086 104 GLU A N 1
ATOM 818 C CA . GLU A 1 104 ? 46.373 -14.034 -61.213 1.000 29.688 104 GLU A CA 1
ATOM 819 C C . GLU A 1 104 ? 47.275 -15.080 -60.542 1.000 30.444 104 GLU A C 1
ATOM 820 O O . GLU A 1 104 ? 47.211 -16.271 -60.876 1.000 32.094 104 GLU A O 1
ATOM 826 N N . ASN A 1 105 ? 48.106 -14.648 -59.583 1.000 30.996 105 ASN A N 1
ATOM 827 C CA . ASN A 1 105 ? 48.991 -15.547 -58.849 1.000 31.331 105 ASN A CA 1
ATOM 828 C C . ASN A 1 105 ? 48.199 -16.630 -58.112 1.000 30.993 105 ASN A C 1
ATOM 829 O O . ASN A 1 105 ? 48.578 -17.792 -58.132 1.000 32.340 105 ASN A O 1
ATOM 834 N N . ILE A 1 106 ? 47.099 -16.257 -57.461 1.000 29.493 106 ILE A N 1
ATOM 835 C CA . ILE A 1 106 ? 46.356 -17.187 -56.624 1.000 29.897 106 ILE A CA 1
ATOM 836 C C . ILE A 1 106 ? 45.466 -18.100 -57.478 1.000 30.102 106 ILE A C 1
ATOM 837 O O . ILE A 1 106 ? 45.432 -19.308 -57.250 1.000 31.339 106 ILE A O 1
ATOM 842 N N . LEU A 1 107 ? 44.761 -17.528 -58.469 1.000 29.701 107 LEU A N 1
ATOM 843 C CA . LEU A 1 107 ? 43.653 -18.200 -59.152 1.000 29.705 107 LEU A CA 1
ATOM 844 C C . LEU A 1 107 ? 44.006 -18.598 -60.594 1.000 30.830 107 LEU A C 1
ATOM 845 O O . LEU A 1 107 ? 43.293 -19.406 -61.186 1.000 32.214 107 LEU A O 1
ATOM 850 N N . GLY A 1 108 ? 45.059 -18.011 -61.175 1.000 30.846 108 GLY A N 1
ATOM 851 C CA . GLY A 1 108 ? 45.477 -18.324 -62.538 1.000 32.649 108 GLY A CA 1
ATOM 852 C C . GLY A 1 108 ? 44.626 -17.689 -63.646 1.000 32.086 108 GLY A C 1
ATOM 853 O O . GLY A 1 108 ? 44.728 -18.111 -64.815 1.000 33.211 108 GLY A O 1
ATOM 854 N N . ILE A 1 109 ? 43.814 -16.680 -63.302 1.000 30.633 109 ILE A N 1
ATOM 855 C CA . ILE A 1 109 ? 42.938 -16.038 -64.274 1.000 30.344 109 ILE A CA 1
ATOM 856 C C . ILE A 1 109 ? 43.131 -14.522 -64.267 1.000 29.685 109 ILE A C 1
ATOM 857 O O . ILE A 1 109 ? 43.633 -13.931 -63.308 1.000 28.192 109 ILE A O 1
ATOM 862 N N . LYS A 1 110 ? 42.680 -13.908 -65.375 1.000 30.534 110 LYS A N 1
ATOM 863 C CA . LYS A 1 110 ? 42.719 -12.474 -65.608 1.000 30.026 110 LYS A CA 1
ATOM 864 C C . LYS A 1 110 ? 41.297 -11.929 -65.725 1.000 28.151 110 LYS A C 1
ATOM 865 O O . LYS A 1 110 ? 40.345 -12.693 -65.824 1.000 27.650 110 LYS A O 1
ATOM 871 N N . PRO A 1 111 ? 41.091 -10.594 -65.709 1.000 26.150 111 PRO A N 1
ATOM 872 C CA . PRO A 1 111 ? 39.753 -10.017 -65.841 1.000 25.825 111 PRO A CA 1
ATOM 873 C C . PRO A 1 111 ? 38.972 -10.590 -67.016 1.000 26.109 111 PRO A C 1
ATOM 874 O O . PRO A 1 111 ? 39.511 -10.743 -68.108 1.000 28.206 111 PRO A O 1
ATOM 878 N N . GLY A 1 112 ? 37.698 -10.914 -66.770 1.000 25.600 112 GLY A N 1
ATOM 879 C CA . GLY A 1 112 ? 36.843 -11.493 -67.788 1.000 26.123 112 GLY A CA 1
ATOM 880 C C . GLY A 1 112 ? 36.879 -13.020 -67.827 1.000 26.888 112 GLY A C 1
ATOM 881 O O . GLY A 1 112 ? 36.074 -13.610 -68.528 1.000 27.568 112 GLY A O 1
ATOM 882 N N . GLU A 1 113 ? 37.807 -13.673 -67.097 1.000 27.145 113 GLU A N 1
ATOM 883 C CA . GLU A 1 113 ? 37.972 -15.116 -67.192 1.000 28.963 113 GLU A CA 1
ATOM 884 C C . GLU A 1 113 ? 37.335 -15.795 -65.981 1.000 28.395 113 GLU A C 1
ATOM 885 O O . GLU A 1 113 ? 37.179 -15.160 -64.943 1.000 26.111 113 GLU A O 1
ATOM 891 N N . VAL A 1 114 ? 36.971 -17.071 -66.164 1.000 30.008 114 VAL A N 1
ATOM 892 C CA . VAL A 1 114 ? 36.451 -17.937 -65.112 1.000 30.791 114 VAL A CA 1
ATOM 893 C C . VAL A 1 114 ? 37.457 -19.055 -64.827 1.000 31.662 114 VAL A C 1
ATOM 894 O O . VAL A 1 114 ? 38.034 -19.630 -65.748 1.000 32.304 114 VAL A O 1
ATOM 898 N N . THR A 1 115 ? 37.633 -19.421 -63.548 1.000 31.161 115 THR A N 1
ATOM 899 C CA . THR A 1 115 ? 38.490 -20.552 -63.222 1.000 33.034 115 THR A CA 1
ATOM 900 C C . THR A 1 115 ? 37.877 -21.821 -63.810 1.000 35.606 115 THR A C 1
ATOM 901 O O . THR A 1 115 ? 36.664 -21.911 -63.997 1.000 35.577 115 THR A O 1
ATOM 905 N N . PRO A 1 116 ? 38.701 -22.845 -64.128 1.000 37.516 116 PRO A N 1
ATOM 906 C CA . PRO A 1 116 ? 38.216 -24.042 -64.823 1.000 40.566 116 PRO A CA 1
ATOM 907 C C . PRO A 1 116 ? 37.186 -24.862 -64.046 1.000 41.666 116 PRO A C 1
ATOM 908 O O . PRO A 1 116 ? 36.443 -25.630 -64.652 1.000 43.876 116 PRO A O 1
ATOM 912 N N . ASP A 1 117 ? 37.117 -24.657 -62.719 1.000 41.663 117 ASP A N 1
ATOM 913 C CA . ASP A 1 117 ? 36.133 -25.317 -61.871 1.000 42.499 117 ASP A CA 1
ATOM 914 C C . ASP A 1 117 ? 34.809 -24.547 -61.820 1.000 39.788 117 ASP A C 1
ATOM 915 O O . ASP A 1 117 ? 33.862 -24.999 -61.181 1.000 40.288 117 ASP A O 1
ATOM 920 N N . GLY A 1 118 ? 34.735 -23.382 -62.470 1.000 37.311 118 GLY A N 1
ATOM 921 C CA . GLY A 1 118 ? 33.535 -22.558 -62.433 1.000 35.252 118 GLY A CA 1
ATOM 922 C C . GLY A 1 118 ? 33.365 -21.766 -61.135 1.000 32.362 118 GLY A C 1
ATOM 923 O O . GLY A 1 118 ? 32.347 -21.105 -60.957 1.000 31.765 118 GLY A O 1
ATOM 924 N N . LYS A 1 119 ? 34.389 -21.752 -60.282 1.000 31.423 119 LYS A N 1
ATOM 925 C CA . LYS A 1 119 ? 34.272 -21.174 -58.949 1.000 30.382 119 LYS A CA 1
ATOM 926 C C . LYS A 1 119 ? 34.347 -19.651 -58.951 1.000 28.401 119 LYS A C 1
ATOM 927 O O . LYS A 1 119 ? 33.544 -19.008 -58.275 1.000 27.549 119 LYS A O 1
ATOM 933 N N . PHE A 1 120 ? 35.359 -19.080 -59.613 1.000 27.126 120 PHE A N 1
ATOM 934 C CA . PHE A 1 120 ? 35.581 -17.644 -59.541 1.000 26.082 120 PHE A CA 1
ATOM 935 C C . PHE A 1 120 ? 35.592 -17.014 -60.933 1.000 25.568 120 PHE A C 1
ATOM 936 O O . PHE A 1 120 ? 36.262 -17.525 -61.818 1.000 26.991 120 PHE A O 1
ATOM 944 N N . LYS A 1 121 ? 34.933 -15.862 -61.081 1.000 25.002 121 LYS A N 1
ATOM 945 C CA . LYS A 1 121 ? 35.110 -15.027 -62.258 1.000 24.593 121 LYS A CA 1
ATOM 946 C C . LYS A 1 121 ? 35.617 -13.648 -61.849 1.000 22.838 121 LYS A C 1
ATOM 947 O O . LYS A 1 121 ? 35.040 -13.044 -60.953 1.000 22.574 121 LYS A O 1
ATOM 953 N N . ILE A 1 122 ? 36.676 -13.147 -62.498 1.000 21.904 122 ILE A N 1
ATOM 954 C CA . ILE A 1 122 ? 37.086 -11.768 -62.257 1.000 21.126 122 ILE A CA 1
ATOM 955 C C . ILE A 1 122 ? 36.297 -10.854 -63.195 1.000 20.416 122 ILE A C 1
ATOM 956 O O . ILE A 1 122 ? 36.364 -11.016 -64.408 1.000 20.376 122 ILE A O 1
ATOM 961 N N . VAL A 1 123 ? 35.607 -9.878 -62.593 1.000 19.882 123 VAL A N 1
ATOM 962 C CA . VAL A 1 123 ? 34.769 -8.926 -63.295 1.000 19.592 123 VAL A CA 1
ATOM 963 C C . VAL A 1 123 ? 35.341 -7.529 -63.057 1.000 19.937 123 VAL A C 1
ATOM 964 O O . VAL A 1 123 ? 35.250 -7.009 -61.953 1.000 18.963 123 VAL A O 1
ATOM 968 N N . PRO A 1 124 ? 35.900 -6.851 -64.084 1.000 19.799 124 PRO A N 1
ATOM 969 C CA . PRO A 1 124 ? 36.315 -5.459 -63.927 1.000 19.162 124 PRO A CA 1
ATOM 970 C C . PRO A 1 124 ? 35.105 -4.533 -63.855 1.000 17.938 124 PRO A C 1
ATOM 971 O O . PRO A 1 124 ? 34.184 -4.677 -64.667 1.000 18.742 124 PRO A O 1
ATOM 975 N N . VAL A 1 125 ? 35.068 -3.652 -62.850 1.000 16.455 125 VAL A N 1
ATOM 976 C CA . VAL A 1 125 ? 33.923 -2.775 -62.636 1.000 16.422 125 VAL A CA 1
ATOM 977 C C . VAL A 1 125 ? 34.391 -1.334 -62.449 1.000 16.647 125 VAL A C 1
ATOM 978 O O . VAL A 1 125 ? 35.543 -1.056 -62.096 1.000 15.570 125 VAL A O 1
ATOM 982 N N . GLN A 1 126 ? 33.436 -0.429 -62.638 1.000 16.444 126 GLN A N 1
ATOM 983 C CA . GLN A 1 126 ? 33.628 0.978 -62.333 1.000 15.699 126 GLN A CA 1
ATOM 984 C C . GLN A 1 126 ? 33.562 1.195 -60.818 1.000 14.488 126 GLN A C 1
ATOM 985 O O . GLN A 1 126 ? 33.201 0.311 -60.039 1.000 15.841 126 GLN A O 1
ATOM 991 N N . CYS A 1 127 ? 33.901 2.410 -60.409 1.000 13.605 127 CYS A N 1
ATOM 992 C CA . CYS A 1 127 ? 33.985 2.817 -59.011 1.000 13.584 127 CYS A CA 1
ATOM 993 C C . CYS A 1 127 ? 32.891 2.180 -58.154 1.000 14.250 127 CYS A C 1
ATOM 994 O O . CYS A 1 127 ? 31.703 2.398 -58.408 1.000 14.244 127 CYS A O 1
ATOM 997 N N . LEU A 1 128 ? 33.322 1.472 -57.097 1.000 13.538 128 LEU A N 1
ATOM 998 C CA . LEU A 1 128 ? 32.442 0.786 -56.155 1.000 13.460 128 LEU A CA 1
ATOM 999 C C . LEU A 1 128 ? 32.039 1.663 -54.968 1.000 14.264 128 LEU A C 1
ATOM 1000 O O . LEU A 1 128 ? 31.422 1.172 -54.020 1.000 14.823 128 LEU A O 1
ATOM 1005 N N . GLY A 1 129 ? 32.371 2.959 -54.996 1.000 13.594 129 GLY A N 1
ATOM 1006 C CA . GLY A 1 129 ? 32.010 3.834 -53.893 1.000 13.924 129 GLY A CA 1
ATOM 1007 C C . GLY A 1 129 ? 32.638 3.407 -52.555 1.000 14.813 129 GLY A C 1
ATOM 1008 O O . GLY A 1 129 ? 31.999 3.515 -51.507 1.000 15.117 129 GLY A O 1
ATOM 1009 N N . ALA A 1 130 ? 33.914 3.002 -52.569 1.000 14.199 130 ALA A N 1
ATOM 1010 C CA . ALA A 1 130 ? 34.683 2.803 -51.338 1.000 13.967 130 ALA A CA 1
ATOM 1011 C C . ALA A 1 130 ? 36.118 3.319 -51.486 1.000 14.633 130 ALA A C 1
ATOM 1012 O O . ALA A 1 130 ? 37.079 2.688 -51.010 1.000 14.068 130 ALA A O 1
ATOM 1014 N N . CYS A 1 131 ? 36.259 4.475 -52.147 1.000 13.611 131 CYS A N 1
ATOM 1015 C CA . CYS A 1 131 ? 37.522 4.883 -52.747 1.000 13.628 131 CYS A CA 1
ATOM 1016 C C . CYS A 1 131 ? 38.609 5.168 -51.696 1.000 14.877 131 CYS A C 1
ATOM 1017 O O . CYS A 1 131 ? 39.785 5.019 -51.990 1.000 14.961 131 CYS A O 1
ATOM 1020 N N . SER A 1 132 ? 38.215 5.585 -50.479 1.000 14.480 132 SER A N 1
ATOM 1021 C CA . SER A 1 132 ? 39.170 5.793 -49.388 1.000 15.250 132 SER A CA 1
ATOM 1022 C C . SER A 1 132 ? 39.860 4.493 -48.981 1.000 16.142 132 SER A C 1
ATOM 1023 O O . SER A 1 132 ? 40.928 4.509 -48.354 1.000 16.655 132 SER A O 1
ATOM 1026 N N . GLU A 1 133 ? 39.239 3.372 -49.329 1.000 15.066 133 GLU A N 1
ATOM 1027 C CA . GLU A 1 133 ? 39.743 2.044 -49.017 1.000 16.766 133 GLU A CA 1
ATOM 1028 C C . GLU A 1 133 ? 40.295 1.354 -50.269 1.000 16.974 133 GLU A C 1
ATOM 1029 O O . GLU A 1 133 ? 40.427 0.139 -50.318 1.000 16.462 133 GLU A O 1
ATOM 1035 N N . ALA A 1 134 ? 40.721 2.146 -51.264 1.000 16.307 134 ALA A N 1
ATOM 1036 C CA . ALA A 1 134 ? 41.284 1.648 -52.505 1.000 16.350 134 ALA A CA 1
ATOM 1037 C C . ALA A 1 134 ? 42.599 0.924 -52.271 1.000 16.856 134 ALA A C 1
ATOM 1038 O O . ALA A 1 134 ? 43.365 1.325 -51.370 1.000 17.580 134 ALA A O 1
ATOM 1040 N N . PRO A 1 135 ? 42.911 -0.145 -53.037 1.000 16.527 135 PRO A N 1
ATOM 1041 C CA . PRO A 1 135 ? 42.048 -0.701 -54.094 1.000 16.839 135 PRO A CA 1
ATOM 1042 C C . PRO A 1 135 ? 40.988 -1.676 -53.584 1.000 16.642 135 PRO A C 1
ATOM 1043 O O . PRO A 1 135 ? 41.267 -2.498 -52.719 1.000 16.646 135 PRO A O 1
ATOM 1047 N N . VAL A 1 136 ? 39.768 -1.572 -54.138 1.000 15.734 136 VAL A N 1
ATOM 1048 C CA . VAL A 1 136 ? 38.566 -2.220 -53.635 1.000 16.140 136 VAL A CA 1
ATOM 1049 C C . VAL A 1 136 ? 38.198 -3.402 -54.529 1.000 16.344 136 VAL A C 1
ATOM 1050 O O . VAL A 1 136 ? 38.341 -3.365 -55.765 1.000 16.895 136 VAL A O 1
ATOM 1054 N N . PHE A 1 137 ? 37.717 -4.472 -53.894 1.000 15.408 137 PHE A N 1
ATOM 1055 C CA . PHE A 1 137 ? 37.059 -5.532 -54.632 1.000 15.760 137 PHE A CA 1
ATOM 1056 C C . PHE A 1 137 ? 35.880 -6.068 -53.826 1.000 16.882 137 PHE A C 1
ATOM 1057 O O . PHE A 1 137 ? 35.819 -5.910 -52.609 1.000 16.941 137 PHE A O 1
ATOM 1065 N N . MET A 1 138 ? 34.996 -6.770 -54.537 1.000 17.074 138 MET A N 1
ATOM 1066 C CA . MET A 1 138 ? 33.924 -7.532 -53.931 1.000 17.896 138 MET A CA 1
ATOM 1067 C C . MET A 1 138 ? 34.108 -9.005 -54.270 1.000 18.158 138 MET A C 1
ATOM 1068 O O . MET A 1 138 ? 34.653 -9.346 -55.317 1.000 18.184 138 MET A O 1
ATOM 1073 N N . VAL A 1 139 ? 33.627 -9.859 -53.371 1.000 18.128 139 VAL A N 1
ATOM 1074 C CA . VAL A 1 139 ? 33.421 -11.265 -53.642 1.000 18.928 139 VAL A CA 1
ATOM 1075 C C . VAL A 1 139 ? 31.940 -11.512 -53.388 1.000 19.500 139 VAL A C 1
ATOM 1076 O O . VAL A 1 139 ? 31.497 -11.504 -52.244 1.000 19.215 139 VAL A O 1
ATOM 1080 N N . ASN A 1 140 ? 31.176 -11.697 -54.476 1.000 20.079 140 ASN A N 1
ATOM 1081 C CA . ASN A 1 140 ? 29.724 -11.627 -54.421 1.000 20.215 140 ASN A CA 1
ATOM 1082 C C . ASN A 1 140 ? 29.369 -10.345 -53.674 1.000 19.506 140 ASN A C 1
ATOM 1083 O O . ASN A 1 140 ? 29.817 -9.282 -54.099 1.000 19.938 140 ASN A O 1
ATOM 1088 N N . ASP A 1 141 ? 28.615 -10.429 -52.571 1.000 19.838 141 ASP A N 1
ATOM 1089 C CA . ASP A 1 141 ? 28.109 -9.221 -51.924 1.000 19.060 141 ASP A CA 1
ATOM 1090 C C . ASP A 1 141 ? 29.116 -8.610 -50.940 1.000 18.253 141 ASP A C 1
ATOM 1091 O O . ASP A 1 141 ? 28.913 -7.491 -50.505 1.000 18.340 141 ASP A O 1
ATOM 1096 N N . ASP A 1 142 ? 30.161 -9.357 -50.556 1.000 18.714 142 ASP A N 1
ATOM 1097 C CA . ASP A 1 142 ? 31.141 -8.894 -49.578 1.000 18.005 142 ASP A CA 1
ATOM 1098 C C . ASP A 1 142 ? 32.155 -7.956 -50.232 1.000 16.719 142 ASP A C 1
ATOM 1099 O O . ASP A 1 142 ? 32.546 -8.166 -51.365 1.000 17.990 142 ASP A O 1
ATOM 1104 N N . GLU A 1 143 ? 32.559 -6.888 -49.546 1.000 16.602 143 GLU A N 1
ATOM 1105 C CA . GLU A 1 143 ? 33.478 -5.930 -50.138 1.000 15.657 143 GLU A CA 1
ATOM 1106 C C . GLU A 1 143 ? 34.671 -5.689 -49.215 1.000 16.188 143 GLU A C 1
ATOM 1107 O O . GLU A 1 143 ? 34.503 -5.578 -48.001 1.000 16.763 143 GLU A O 1
ATOM 1113 N N . TYR A 1 144 ? 35.857 -5.559 -49.819 1.000 15.737 144 TYR A N 1
ATOM 1114 C CA . TYR A 1 144 ? 37.110 -5.487 -49.083 1.000 16.934 144 TYR A CA 1
ATOM 1115 C C . TYR A 1 144 ? 38.095 -4.508 -49.718 1.000 17.082 144 TYR A C 1
ATOM 1116 O O . TYR A 1 144 ? 38.141 -4.353 -50.936 1.000 16.025 144 TYR A O 1
ATOM 1125 N N . LYS A 1 145 ? 38.957 -3.910 -48.873 1.000 16.637 145 LYS A N 1
ATOM 1126 C CA . LYS A 1 145 ? 40.209 -3.344 -49.337 1.000 17.307 145 LYS A CA 1
ATOM 1127 C C . LYS A 1 145 ? 41.239 -4.458 -49.556 1.000 17.276 145 LYS A C 1
ATOM 1128 O O . LYS A 1 145 ? 41.445 -5.301 -48.676 1.000 18.331 145 LYS A O 1
ATOM 1134 N N . PHE A 1 146 ? 41.929 -4.436 -50.712 1.000 16.379 146 PHE A N 1
ATOM 1135 C CA . PHE A 1 146 ? 43.122 -5.240 -50.930 1.000 17.327 146 PHE A CA 1
ATOM 1136 C C . PHE A 1 146 ? 44.346 -4.628 -50.235 1.000 17.865 146 PHE A C 1
ATOM 1137 O O . PHE A 1 146 ? 44.655 -3.451 -50.425 1.000 18.523 146 PHE A O 1
ATOM 1145 N N . GLU A 1 147 ? 45.008 -5.431 -49.404 1.000 18.389 147 GLU A N 1
ATOM 1146 C CA . GLU A 1 147 ? 46.251 -5.049 -48.735 1.000 19.935 147 GLU A CA 1
ATOM 1147 C C . GLU A 1 147 ? 47.485 -5.726 -49.346 1.000 20.752 147 GLU A C 1
ATOM 1148 O O . GLU A 1 147 ? 48.534 -5.091 -49.431 1.000 21.838 147 GLU A O 1
ATOM 1154 N N . SER A 1 148 ? 47.418 -7.019 -49.700 1.000 21.226 148 SER A N 1
ATOM 1155 C CA . SER A 1 148 ? 48.583 -7.773 -50.158 1.000 21.967 148 SER A CA 1
ATOM 1156 C C . SER A 1 148 ? 48.138 -9.145 -50.643 1.000 22.421 148 SER A C 1
ATOM 1157 O O . SER A 1 148 ? 47.034 -9.588 -50.322 1.000 22.044 148 SER A O 1
ATOM 1160 N N . GLU A 1 149 ? 49.023 -9.858 -51.336 1.000 23.817 149 GLU A N 1
ATOM 1161 C CA . GLU A 1 149 ? 48.683 -11.192 -51.790 1.000 24.645 149 GLU A CA 1
ATOM 1162 C C . GLU A 1 149 ? 48.377 -12.143 -50.624 1.000 25.503 149 GLU A C 1
ATOM 1163 O O . GLU A 1 149 ? 47.497 -12.985 -50.746 1.000 25.733 149 GLU A O 1
ATOM 1169 N N . VAL A 1 150 ? 49.126 -12.079 -49.511 1.000 25.889 150 VAL A N 1
ATOM 1170 C CA . VAL A 1 150 ? 48.895 -12.998 -48.395 1.000 26.793 150 VAL A CA 1
ATOM 1171 C C . VAL A 1 150 ? 47.501 -12.751 -47.814 1.000 24.553 150 VAL A C 1
ATOM 1172 O O . VAL A 1 150 ? 46.812 -13.696 -47.434 1.000 24.519 150 VAL A O 1
ATOM 1176 N N . GLN A 1 151 ? 47.129 -11.471 -47.693 1.000 22.487 151 GLN A N 1
ATOM 1177 C CA . GLN A 1 151 ? 45.840 -11.101 -47.156 1.000 22.003 151 GLN A CA 1
ATOM 1178 C C . GLN A 1 151 ? 44.713 -11.574 -48.077 1.000 21.216 151 GLN A C 1
ATOM 1179 O O . GLN A 1 151 ? 43.724 -12.145 -47.615 1.000 21.431 151 GLN A O 1
ATOM 1185 N N . LEU A 1 152 ? 44.887 -11.368 -49.388 1.000 21.330 152 LEU A N 1
ATOM 1186 C CA . LEU A 1 152 ? 43.876 -11.738 -50.367 1.000 21.229 152 LEU A CA 1
ATOM 1187 C C . LEU A 1 152 ? 43.656 -13.242 -50.346 1.000 22.522 152 LEU A C 1
ATOM 1188 O O . LEU A 1 152 ? 42.535 -13.724 -50.471 1.000 22.145 152 LEU A O 1
ATOM 1193 N N . ASN A 1 153 ? 44.753 -13.984 -50.213 1.000 24.051 153 ASN A N 1
ATOM 1194 C CA . ASN A 1 153 ? 44.701 -15.429 -50.210 1.000 25.865 153 ASN A CA 1
ATOM 1195 C C . ASN A 1 153 ? 43.837 -15.905 -49.040 1.000 26.286 153 ASN A C 1
ATOM 1196 O O . ASN A 1 153 ? 43.007 -16.803 -49.177 1.000 26.720 153 ASN A O 1
ATOM 1201 N N . GLU A 1 154 ? 44.014 -15.265 -47.878 1.000 25.540 154 GLU A N 1
ATOM 1202 C CA . GLU A 1 154 ? 43.227 -15.577 -46.704 1.000 27.083 154 GLU A CA 1
ATOM 1203 C C . GLU A 1 154 ? 41.739 -15.264 -46.932 1.000 25.152 154 GLU A C 1
ATOM 1204 O O . GLU A 1 154 ? 40.877 -16.085 -46.603 1.000 25.661 154 GLU A O 1
ATOM 1210 N N . ILE A 1 155 ? 41.440 -14.113 -47.537 1.000 23.201 155 ILE A N 1
ATOM 1211 C CA . ILE A 1 155 ? 40.058 -13.742 -47.816 1.000 22.224 155 ILE A CA 1
ATOM 1212 C C . ILE A 1 155 ? 39.424 -14.791 -48.739 1.000 22.773 155 ILE A C 1
ATOM 1213 O O . ILE A 1 155 ? 38.360 -15.322 -48.434 1.000 22.771 155 ILE A O 1
ATOM 1218 N N . LEU A 1 156 ? 40.102 -15.129 -49.839 1.000 23.327 156 LEU A N 1
ATOM 1219 C CA . LEU A 1 156 ? 39.524 -16.012 -50.850 1.000 24.414 156 LEU A CA 1
ATOM 1220 C C . LEU A 1 156 ? 39.296 -17.410 -50.287 1.000 25.805 156 LEU A C 1
ATOM 1221 O O . LEU A 1 156 ? 38.380 -18.093 -50.722 1.000 25.954 156 LEU A O 1
ATOM 1226 N N . SER A 1 157 ? 40.094 -17.797 -49.285 1.000 26.333 157 SER A N 1
ATOM 1227 C CA . SER A 1 157 ? 39.986 -19.104 -48.661 1.000 27.900 157 SER A CA 1
ATOM 1228 C C . SER A 1 157 ? 38.642 -19.275 -47.944 1.000 27.745 157 SER A C 1
ATOM 1229 O O . SER A 1 157 ? 38.248 -20.394 -47.644 1.000 28.877 157 SER A O 1
ATOM 1232 N N . ARG A 1 158 ? 37.930 -18.171 -47.676 1.000 27.697 158 ARG A N 1
ATOM 1233 C CA . ARG A 1 158 ? 36.645 -18.223 -46.993 1.000 29.532 158 ARG A CA 1
ATOM 1234 C C . ARG A 1 158 ? 35.496 -18.596 -47.934 1.000 29.886 158 ARG A C 1
ATOM 1235 O O . ARG A 1 158 ? 34.376 -18.806 -47.471 1.000 31.245 158 ARG A O 1
ATOM 1243 N N . TYR A 1 159 ? 35.755 -18.624 -49.247 1.000 28.798 159 TYR A N 1
ATOM 1244 C CA . TYR A 1 159 ? 34.730 -18.891 -50.247 1.000 28.092 159 TYR A CA 1
ATOM 1245 C C . TYR A 1 159 ? 35.021 -20.257 -50.849 1.000 29.650 159 TYR A C 1
ATOM 1246 O O . TYR A 1 159 ? 36.072 -20.430 -51.460 1.000 29.981 159 TYR A O 1
ATOM 1255 N N . THR A 1 160 ? 34.125 -21.226 -50.607 1.000 30.585 160 THR A N 1
ATOM 1256 C CA . THR A 1 160 ? 34.421 -22.620 -50.877 1.000 32.587 160 THR A CA 1
ATOM 1257 C C . THR A 1 160 ? 33.379 -23.243 -51.819 1.000 34.022 160 THR A C 1
ATOM 1258 O O . THR A 1 160 ? 32.344 -22.629 -52.019 1.000 35.027 160 THR A O 1
ATOM 1263 N N . SER B 2 3 ? 22.870 -10.447 -39.709 1.000 38.865 3 SER B N 1
ATOM 1264 C CA . SER B 2 3 ? 24.205 -10.470 -40.367 1.000 35.457 3 SER B CA 1
ATOM 1265 C C . SER B 2 3 ? 24.147 -9.803 -41.746 1.000 30.978 3 SER B C 1
ATOM 1266 O O . SER B 2 3 ? 23.227 -10.060 -42.529 1.000 32.764 3 SER B O 1
ATOM 1269 N N . TYR B 2 4 ? 25.134 -8.948 -42.044 1.000 24.690 4 TYR B N 1
ATOM 1270 C CA . TYR B 2 4 ? 25.176 -8.227 -43.318 1.000 21.278 4 TYR B CA 1
ATOM 1271 C C . TYR B 2 4 ? 26.493 -8.544 -44.024 1.000 21.086 4 TYR B C 1
ATOM 1272 O O . TYR B 2 4 ? 27.471 -8.956 -43.376 1.000 21.473 4 TYR B O 1
ATOM 1281 N N . PRO B 2 5 ? 26.539 -8.390 -45.369 1.000 20.382 5 PRO B N 1
ATOM 1282 C CA . PRO B 2 5 ? 27.780 -8.559 -46.132 1.000 20.433 5 PRO B CA 1
ATOM 1283 C C . PRO B 2 5 ? 28.889 -7.637 -45.620 1.000 19.407 5 PRO B C 1
ATOM 1284 O O . PRO B 2 5 ? 28.612 -6.578 -45.057 1.000 18.692 5 PRO B O 1
ATOM 1288 N N . ALA B 2 6 ? 30.137 -8.052 -45.849 1.000 20.072 6 ALA B N 1
ATOM 1289 C CA . ALA B 2 6 ? 31.299 -7.290 -45.415 1.000 19.915 6 ALA B CA 1
ATOM 1290 C C . ALA B 2 6 ? 31.320 -5.940 -46.118 1.000 18.314 6 ALA B C 1
ATOM 1291 O O . ALA B 2 6 ? 31.037 -5.848 -47.309 1.000 17.777 6 ALA B O 1
ATOM 1293 N N . ILE B 2 7 ? 31.636 -4.896 -45.349 1.000 18.696 7 ILE B N 1
ATOM 1294 C CA . ILE B 2 7 ? 31.783 -3.536 -45.833 1.000 19.605 7 ILE B CA 1
ATOM 1295 C C . ILE B 2 7 ? 33.133 -3.016 -45.337 1.000 19.983 7 ILE B C 1
ATOM 1296 O O . ILE B 2 7 ? 33.428 -3.128 -44.148 1.000 19.493 7 ILE B O 1
ATOM 1301 N N . PRO B 2 8 ? 33.968 -2.365 -46.178 1.000 19.764 8 PRO B N 1
ATOM 1302 C CA . PRO B 2 8 ? 35.200 -1.765 -45.666 1.000 19.979 8 PRO B CA 1
ATOM 1303 C C . PRO B 2 8 ? 34.835 -0.714 -44.621 1.000 17.700 8 PRO B C 1
ATOM 1304 O O . PRO B 2 8 ? 33.783 -0.076 -44.739 1.000 17.395 8 PRO B O 1
ATOM 1308 N N . ARG B 2 9 ? 35.720 -0.538 -43.623 1.000 18.164 9 ARG B N 1
ATOM 1309 C CA . ARG B 2 9 ? 35.471 0.409 -42.541 1.000 18.610 9 ARG B CA 1
ATOM 1310 C C . ARG B 2 9 ? 36.039 1.783 -42.906 1.000 18.377 9 ARG B C 1
ATOM 1311 O O . ARG B 2 9 ? 37.160 2.124 -42.536 1.000 20.197 9 ARG B O 1
ATOM 1319 N N . ILE B 2 10 ? 35.298 2.539 -43.711 1.000 16.352 10 ILE B N 1
ATOM 1320 C CA . ILE B 2 10 ? 35.706 3.863 -44.160 1.000 16.507 10 ILE B CA 1
ATOM 1321 C C . ILE B 2 10 ? 35.836 4.757 -42.931 1.000 16.552 10 ILE B C 1
ATOM 1322 O O . ILE B 2 10 ? 34.951 4.759 -42.066 1.000 17.109 10 ILE B O 1
ATOM 1327 N N . TYR B 2 11 ? 36.941 5.507 -42.870 1.000 16.883 11 TYR B N 1
ATOM 1328 C CA . TYR B 2 11 ? 37.149 6.440 -41.776 1.000 17.669 11 TYR B CA 1
ATOM 1329 C C . TYR B 2 11 ? 36.191 7.618 -41.930 1.000 17.217 11 TYR B C 1
ATOM 1330 O O . TYR B 2 11 ? 35.964 8.095 -43.045 1.000 16.261 11 TYR B O 1
ATOM 1339 N N . ALA B 2 12 ? 35.633 8.085 -40.793 1.000 17.909 12 ALA B N 1
ATOM 1340 C CA . ALA B 2 12 ? 34.709 9.208 -40.779 1.000 17.306 12 ALA B CA 1
ATOM 1341 C C . ALA B 2 12 ? 35.016 10.098 -39.585 1.000 18.739 12 ALA B C 1
ATOM 1342 O O . ALA B 2 12 ? 35.274 9.599 -38.482 1.000 20.363 12 ALA B O 1
ATOM 1344 N N . GLU B 2 13 ? 34.976 11.413 -39.808 1.000 17.723 13 GLU B N 1
ATOM 1345 C CA . GLU B 2 13 ? 35.340 12.400 -38.799 1.000 18.252 13 GLU B CA 1
ATOM 1346 C C . GLU B 2 13 ? 34.431 13.620 -38.968 1.000 18.412 13 GLU B C 1
ATOM 1347 O O . GLU B 2 13 ? 34.077 13.980 -40.092 1.000 17.781 13 GLU B O 1
ATOM 1353 N N . THR B 2 14 ? 34.030 14.227 -37.843 1.000 18.367 14 THR B N 1
ATOM 1354 C CA . THR B 2 14 ? 33.098 15.339 -37.875 1.000 18.255 14 THR B CA 1
ATOM 1355 C C . THR B 2 14 ? 33.518 16.413 -36.889 1.000 19.150 14 THR B C 1
ATOM 1356 O O . THR B 2 14 ? 33.906 16.112 -35.750 1.000 20.108 14 THR B O 1
ATOM 1360 N N . THR B 2 15 ? 33.338 17.675 -37.316 1.000 18.724 15 THR B N 1
ATOM 1361 C CA . THR B 2 15 ? 33.447 18.813 -36.416 1.000 19.270 15 THR B CA 1
ATOM 1362 C C . THR B 2 15 ? 32.077 19.353 -36.009 1.000 19.905 15 THR B C 1
ATOM 1363 O O . THR B 2 15 ? 32.040 20.267 -35.197 1.000 20.551 15 THR B O 1
ATOM 1367 N N . LEU B 2 16 ? 30.974 18.792 -36.530 1.000 19.366 16 LEU B N 1
ATOM 1368 C CA . LEU B 2 16 ? 29.642 19.328 -36.274 1.000 19.836 16 LEU B CA 1
ATOM 1369 C C . LEU B 2 16 ? 28.757 18.331 -35.518 1.000 20.201 16 LEU B C 1
ATOM 1370 O O . LEU B 2 16 ? 27.768 18.729 -34.899 1.000 20.587 16 LEU B O 1
ATOM 1375 N N . ASN B 2 17 ? 29.081 17.038 -35.602 1.000 19.078 17 ASN B N 1
ATOM 1376 C CA . ASN B 2 17 ? 28.362 16.009 -34.869 1.000 19.929 17 ASN B CA 1
ATOM 1377 C C . ASN B 2 17 ? 26.864 16.034 -35.196 1.000 19.098 17 ASN B C 1
ATOM 1378 O O . ASN B 2 17 ? 26.028 16.005 -34.291 1.000 19.400 17 ASN B O 1
ATOM 1383 N N . MET B 2 18 ? 26.539 16.032 -36.496 1.000 17.366 18 MET B N 1
ATOM 1384 C CA . MET B 2 18 ? 25.161 16.007 -36.971 1.000 17.099 18 MET B CA 1
ATOM 1385 C C . MET B 2 18 ? 24.954 14.743 -37.809 1.000 17.128 18 MET B C 1
ATOM 1386 O O . MET B 2 18 ? 24.611 13.687 -37.270 1.000 18.036 18 MET B O 1
ATOM 1391 N N . LEU B 2 19 ? 25.226 14.815 -39.115 1.000 15.865 19 LEU B N 1
ATOM 1392 C CA . LEU B 2 19 ? 25.024 13.670 -39.980 1.000 16.221 19 LEU B CA 1
ATOM 1393 C C . LEU B 2 19 ? 25.911 12.500 -39.540 1.000 16.138 19 LEU B C 1
ATOM 1394 O O . LEU B 2 19 ? 25.538 11.351 -39.762 1.000 16.082 19 LEU B O 1
ATOM 1399 N N . LEU B 2 20 ? 27.092 12.776 -38.960 1.000 16.457 20 LEU B N 1
ATOM 1400 C CA . LEU B 2 20 ? 28.010 11.724 -38.541 1.000 16.294 20 LEU B CA 1
ATOM 1401 C C . LEU B 2 20 ? 28.014 11.506 -37.027 1.000 17.122 20 LEU B C 1
ATOM 1402 O O . LEU B 2 20 ? 28.915 10.835 -36.510 1.000 17.788 20 LEU B O 1
ATOM 1407 N N . LYS B 2 21 ? 26.984 11.972 -36.297 1.000 16.654 21 LYS B N 1
ATOM 1408 C CA . LYS B 2 21 ? 26.974 11.748 -34.854 1.000 18.112 21 LYS B CA 1
ATOM 1409 C C . LYS B 2 21 ? 27.099 10.257 -34.513 1.000 17.119 21 LYS B C 1
ATOM 1410 O O . LYS B 2 21 ? 27.797 9.872 -33.565 1.000 17.099 21 LYS B O 1
ATOM 1416 N N . ARG B 2 22 ? 26.360 9.421 -35.246 1.000 17.040 22 ARG B N 1
ATOM 1417 C CA . ARG B 2 22 ? 26.465 7.974 -35.069 1.000 16.802 22 ARG B CA 1
ATOM 1418 C C . ARG B 2 22 ? 27.339 7.364 -36.169 1.000 17.066 22 ARG B C 1
ATOM 1419 O O . ARG B 2 22 ? 28.124 6.450 -35.877 1.000 17.151 22 ARG B O 1
ATOM 1427 N N . ALA B 2 23 ? 27.220 7.887 -37.407 1.000 16.325 23 ALA B N 1
ATOM 1428 C CA . ALA B 2 23 ? 27.884 7.284 -38.561 1.000 16.590 23 ALA B CA 1
ATOM 1429 C C . ALA B 2 23 ? 29.402 7.490 -38.515 1.000 16.371 23 ALA B C 1
ATOM 1430 O O . ALA B 2 23 ? 30.120 6.951 -39.353 1.000 18.088 23 ALA B O 1
ATOM 1432 N N . LYS B 2 24 ? 29.924 8.232 -37.541 1.000 16.649 24 LYS B N 1
ATOM 1433 C CA . LYS B 2 24 ? 31.369 8.259 -37.342 1.000 17.604 24 LYS B CA 1
ATOM 1434 C C . LYS B 2 24 ? 31.891 6.915 -36.819 1.000 18.811 24 LYS B C 1
ATOM 1435 O O . LYS B 2 24 ? 33.096 6.671 -36.878 1.000 20.825 24 LYS B O 1
ATOM 1441 N N . LYS B 2 25 ? 31.022 6.083 -36.228 1.000 18.878 25 LYS B N 1
ATOM 1442 C CA . LYS B 2 25 ? 31.411 4.753 -35.776 1.000 19.760 25 LYS B CA 1
ATOM 1443 C C . LYS B 2 25 ? 31.010 3.741 -36.845 1.000 19.509 25 LYS B C 1
ATOM 1444 O O . LYS B 2 25 ? 29.864 3.745 -37.314 1.000 19.697 25 LYS B O 1
ATOM 1450 N N . PRO B 2 26 ? 31.942 2.883 -37.333 1.000 18.673 26 PRO B N 1
ATOM 1451 C CA . PRO B 2 26 ? 31.671 2.063 -38.521 1.000 18.282 26 PRO B CA 1
ATOM 1452 C C . PRO B 2 26 ? 30.864 0.801 -38.230 1.000 18.412 26 PRO B C 1
ATOM 1453 O O . PRO B 2 26 ? 31.370 -0.307 -38.334 1.000 19.950 26 PRO B O 1
ATOM 1457 N N . ARG B 2 27 ? 29.582 0.979 -37.891 1.000 17.951 27 ARG B N 1
ATOM 1458 C CA . ARG B 2 27 ? 28.704 -0.150 -37.602 1.000 17.461 27 ARG B CA 1
ATOM 1459 C C . ARG B 2 27 ? 27.265 0.296 -37.791 1.000 16.987 27 ARG B C 1
ATOM 1460 O O . ARG B 2 27 ? 26.995 1.494 -37.809 1.000 16.536 27 ARG B O 1
ATOM 1468 N N . VAL B 2 28 ? 26.351 -0.674 -37.900 1.000 16.743 28 VAL B N 1
ATOM 1469 C CA . VAL B 2 28 ? 24.932 -0.374 -37.995 1.000 16.920 28 VAL B CA 1
ATOM 1470 C C . VAL B 2 28 ? 24.398 0.120 -36.646 1.000 17.494 28 VAL B C 1
ATOM 1471 O O . VAL B 2 28 ? 24.605 -0.538 -35.628 1.000 19.173 28 VAL B O 1
ATOM 1475 N N . HIS B 2 29 ? 23.723 1.280 -36.649 1.000 17.155 29 HIS B N 1
ATOM 1476 C CA . HIS B 2 29 ? 23.031 1.779 -35.472 1.000 17.745 29 HIS B CA 1
ATOM 1477 C C . HIS B 2 29 ? 21.541 1.474 -35.633 1.000 18.260 29 HIS B C 1
ATOM 1478 O O . HIS B 2 29 ? 20.894 2.006 -36.524 1.000 19.166 29 HIS B O 1
ATOM 1485 N N . SER B 2 30 ? 20.998 0.600 -34.782 1.000 20.658 30 SER B N 1
ATOM 1486 C CA . SER B 2 30 ? 19.612 0.191 -34.998 1.000 20.755 30 SER B CA 1
ATOM 1487 C C . SER B 2 30 ? 18.659 1.138 -34.260 1.000 19.693 30 SER B C 1
ATOM 1488 O O . SER B 2 30 ? 19.081 2.169 -33.731 1.000 19.861 30 SER B O 1
ATOM 1491 N N . ILE B 2 31 ? 17.352 0.868 -34.310 1.000 19.054 31 ILE B N 1
ATOM 1492 C CA . ILE B 2 31 ? 16.380 1.898 -33.954 1.000 19.064 31 ILE B CA 1
ATOM 1493 C C . ILE B 2 31 ? 16.466 2.277 -32.475 1.000 19.147 31 ILE B C 1
ATOM 1494 O O . ILE B 2 31 ? 16.202 3.423 -32.130 1.000 18.772 31 ILE B O 1
ATOM 1499 N N . ASP B 2 32 ? 16.791 1.335 -31.586 1.000 19.855 32 ASP B N 1
ATOM 1500 C CA . ASP B 2 32 ? 16.870 1.647 -30.165 1.000 21.676 32 ASP B CA 1
ATOM 1501 C C . ASP B 2 32 ? 17.985 2.661 -29.917 1.000 20.937 32 ASP B C 1
ATOM 1502 O O . ASP B 2 32 ? 17.777 3.615 -29.174 1.000 21.807 32 ASP B O 1
ATOM 1507 N N . GLU B 2 33 ? 19.161 2.468 -30.527 1.000 20.112 33 GLU B N 1
ATOM 1508 C CA . GLU B 2 33 ? 20.227 3.450 -30.396 1.000 21.057 33 GLU B CA 1
ATOM 1509 C C . GLU B 2 33 ? 19.802 4.806 -30.952 1.000 19.733 33 GLU B C 1
ATOM 1510 O O . GLU B 2 33 ? 20.123 5.843 -30.361 1.000 19.998 33 GLU B O 1
ATOM 1516 N N . TYR B 2 34 ? 19.098 4.771 -32.085 1.000 18.468 34 TYR B N 1
ATOM 1517 C CA . TYR B 2 34 ? 18.643 5.991 -32.739 1.000 17.667 34 TYR B CA 1
ATOM 1518 C C . TYR B 2 34 ? 17.668 6.734 -31.824 1.000 18.300 34 TYR B C 1
ATOM 1519 O O . TYR B 2 34 ? 17.795 7.942 -31.647 1.000 18.403 34 TYR B O 1
ATOM 1528 N N . LEU B 2 35 ? 16.711 6.002 -31.224 1.000 18.715 35 LEU B N 1
ATOM 1529 C CA . LEU B 2 35 ? 15.724 6.586 -30.313 1.000 19.452 35 LEU B CA 1
ATOM 1530 C C . LEU B 2 35 ? 16.389 7.165 -29.061 1.000 20.226 35 LEU B C 1
ATOM 1531 O O . LEU B 2 35 ? 15.959 8.189 -28.544 1.000 18.999 35 LEU B O 1
ATOM 1536 N N . LYS B 2 36 ? 17.426 6.486 -28.550 1.000 21.139 36 LYS B N 1
ATOM 1537 C CA . LYS B 2 36 ? 18.125 6.978 -27.368 1.000 23.226 36 LYS B CA 1
ATOM 1538 C C . LYS B 2 36 ? 18.735 8.360 -27.621 1.000 22.037 36 LYS B C 1
ATOM 1539 O O . LYS B 2 36 ? 18.888 9.136 -26.669 1.000 21.714 36 LYS B O 1
ATOM 1545 N N . ASP B 2 37 ? 19.099 8.645 -28.881 1.000 21.207 37 ASP B N 1
ATOM 1546 C CA . ASP B 2 37 ? 19.683 9.930 -29.262 1.000 21.401 37 ASP B CA 1
ATOM 1547 C C . ASP B 2 37 ? 18.606 10.954 -29.647 1.000 21.869 37 ASP B C 1
ATOM 1548 O O . ASP B 2 37 ? 18.919 12.010 -30.207 1.000 24.375 37 ASP B O 1
ATOM 1553 N N . GLY B 2 38 ? 17.324 10.682 -29.351 1.000 21.499 38 GLY B N 1
ATOM 1554 C CA . GLY B 2 38 ? 16.264 11.622 -29.679 1.000 21.567 38 GLY B CA 1
ATOM 1555 C C . GLY B 2 38 ? 15.664 11.406 -31.067 1.000 20.256 38 GLY B C 1
ATOM 1556 O O . GLY B 2 38 ? 14.848 12.206 -31.507 1.000 21.131 38 GLY B O 1
ATOM 1557 N N . GLY B 2 39 ? 16.095 10.355 -31.771 1.000 19.164 39 GLY B N 1
ATOM 1558 C CA . GLY B 2 39 ? 15.596 10.017 -33.091 1.000 18.808 39 GLY B CA 1
ATOM 1559 C C . GLY B 2 39 ? 14.067 9.930 -33.138 1.000 18.470 39 GLY B C 1
ATOM 1560 O O . GLY B 2 39 ? 13.414 9.522 -32.177 1.000 18.766 39 GLY B O 1
ATOM 1561 N N . TYR B 2 40 ? 13.516 10.345 -34.284 1.000 18.745 40 TYR B N 1
ATOM 1562 C CA . TYR B 2 40 ? 12.095 10.300 -34.619 1.000 18.729 40 TYR B CA 1
ATOM 1563 C C . TYR B 2 40 ? 11.289 11.328 -33.840 1.000 19.915 40 TYR B C 1
ATOM 1564 O O . TYR B 2 40 ? 10.105 11.496 -34.133 1.000 22.014 40 TYR B O 1
ATOM 1573 N N . GLN B 2 41 ? 11.925 12.103 -32.960 1.000 20.192 41 GLN B N 1
ATOM 1574 C CA . GLN B 2 41 ? 11.224 13.198 -32.315 1.000 20.639 41 GLN B CA 1
ATOM 1575 C C . GLN B 2 41 ? 10.984 14.334 -33.309 1.000 20.465 41 GLN B C 1
ATOM 1576 O O . GLN B 2 41 ? 9.977 15.043 -33.178 1.000 21.825 41 GLN B O 1
ATOM 1582 N N . ALA B 2 42 ? 11.916 14.528 -34.245 1.000 19.905 42 ALA B N 1
ATOM 1583 C CA . ALA B 2 42 ? 11.699 15.511 -35.304 1.000 19.903 42 ALA B CA 1
ATOM 1584 C C . ALA B 2 42 ? 10.481 15.123 -36.131 1.000 19.953 42 ALA B C 1
ATOM 1585 O O . ALA B 2 42 ? 9.676 15.980 -36.464 1.000 20.389 42 ALA B O 1
ATOM 1587 N N . LEU B 2 43 ? 10.347 13.846 -36.498 1.000 20.060 43 LEU B N 1
ATOM 1588 C CA . LEU B 2 43 ? 9.143 13.418 -37.189 1.000 20.567 43 LEU B CA 1
ATOM 1589 C C . LEU B 2 43 ? 7.896 13.734 -36.354 1.000 21.676 43 LEU B C 1
ATOM 1590 O O . LEU B 2 43 ? 6.904 14.218 -36.885 1.000 21.298 43 LEU B O 1
ATOM 1595 N N . GLU B 2 44 ? 7.915 13.453 -35.047 1.000 21.533 44 GLU B N 1
ATOM 1596 C CA . GLU B 2 44 ? 6.726 13.701 -34.244 1.000 23.999 44 GLU B CA 1
ATOM 1597 C C . GLU B 2 44 ? 6.354 15.187 -34.275 1.000 24.467 44 GLU B C 1
ATOM 1598 O O . GLU B 2 44 ? 5.180 15.520 -34.373 1.000 24.743 44 GLU B O 1
ATOM 1604 N N . LYS B 2 45 ? 7.369 16.061 -34.224 1.000 24.533 45 LYS B N 1
ATOM 1605 C CA . LYS B 2 45 ? 7.179 17.509 -34.290 1.000 25.598 45 LYS B CA 1
ATOM 1606 C C . LYS B 2 45 ? 6.585 17.896 -35.653 1.000 24.781 45 LYS B C 1
ATOM 1607 O O . LYS B 2 45 ? 5.597 18.647 -35.717 1.000 26.109 45 LYS B O 1
ATOM 1613 N N . ALA B 2 46 ? 7.119 17.292 -36.717 1.000 23.279 46 ALA B N 1
ATOM 1614 C CA . ALA B 2 46 ? 6.699 17.584 -38.087 1.000 23.348 46 ALA B CA 1
ATOM 1615 C C . ALA B 2 46 ? 5.232 17.236 -38.288 1.000 24.971 46 ALA B C 1
ATOM 1616 O O . ALA B 2 46 ? 4.491 18.003 -38.897 1.000 24.954 46 ALA B O 1
ATOM 1618 N N . LEU B 2 47 ? 4.793 16.097 -37.728 1.000 25.772 47 LEU B N 1
ATOM 1619 C CA . LEU B 2 47 ? 3.424 15.647 -37.939 1.000 28.377 47 LEU B CA 1
ATOM 1620 C C . LEU B 2 47 ? 2.422 16.537 -37.204 1.000 29.488 47 LEU B C 1
ATOM 1621 O O . LEU B 2 47 ? 1.236 16.458 -37.489 1.000 30.476 47 LEU B O 1
ATOM 1626 N N . ASN B 2 48 ? 2.887 17.387 -36.285 1.000 29.980 48 ASN B N 1
ATOM 1627 C CA . ASN B 2 48 ? 2.052 18.376 -35.624 1.000 32.829 48 ASN B CA 1
ATOM 1628 C C . ASN B 2 48 ? 2.115 19.726 -36.346 1.000 32.688 48 ASN B C 1
ATOM 1629 O O . ASN B 2 48 ? 1.470 20.678 -35.914 1.000 34.606 48 ASN B O 1
ATOM 1634 N N . MET B 2 49 ? 2.884 19.792 -37.438 1.000 31.382 49 MET B N 1
ATOM 1635 C CA . MET B 2 49 ? 2.981 20.964 -38.295 1.000 32.424 49 MET B CA 1
ATOM 1636 C C . MET B 2 49 ? 2.207 20.681 -39.584 1.000 31.428 49 MET B C 1
ATOM 1637 O O . MET B 2 49 ? 1.947 19.532 -39.918 1.000 30.652 49 MET B O 1
ATOM 1642 N N . SER B 2 50 ? 1.828 21.740 -40.304 1.000 31.130 50 SER B N 1
ATOM 1643 C CA . SER B 2 50 ? 1.246 21.576 -41.627 1.000 29.945 50 SER B CA 1
ATOM 1644 C C . SER B 2 50 ? 2.357 21.230 -42.619 1.000 27.703 50 SER B C 1
ATOM 1645 O O . SER B 2 50 ? 3.501 21.645 -42.442 1.000 25.960 50 SER B O 1
ATOM 1648 N N . PRO B 2 51 ? 2.069 20.462 -43.691 1.000 27.032 51 PRO B N 1
ATOM 1649 C CA . PRO B 2 51 ? 3.050 20.253 -44.755 1.000 26.548 51 PRO B CA 1
ATOM 1650 C C . PRO B 2 51 ? 3.634 21.565 -45.282 1.000 26.897 51 PRO B C 1
ATOM 1651 O O . PRO B 2 51 ? 4.824 21.656 -45.555 1.000 26.225 51 PRO B O 1
ATOM 1655 N N . GLU B 2 52 ? 2.774 22.584 -45.412 1.000 29.428 52 GLU B N 1
ATOM 1656 C CA . GLU B 2 52 ? 3.169 23.894 -45.901 1.000 31.184 52 GLU B CA 1
ATOM 1657 C C . GLU B 2 52 ? 4.227 24.527 -44.995 1.000 29.267 52 GLU B C 1
ATOM 1658 O O . GLU B 2 52 ? 5.169 25.127 -45.500 1.000 27.842 52 GLU B O 1
ATOM 1664 N N A GLU B 2 53 ? 4.088 24.396 -43.668 0.500 28.917 53 GLU B N 1
ATOM 1665 N N B GLU B 2 53 ? 4.046 24.398 -43.675 0.500 28.821 53 GLU B N 1
ATOM 1666 C CA A GLU B 2 53 ? 5.079 24.972 -42.766 0.500 28.890 53 GLU B CA 1
ATOM 1667 C CA B GLU B 2 53 ? 5.006 24.887 -42.696 0.500 28.736 53 GLU B CA 1
ATOM 1668 C C A GLU B 2 53 ? 6.403 24.206 -42.878 0.500 27.117 53 GLU B C 1
ATOM 1669 C C B GLU B 2 53 ? 6.365 24.205 -42.879 0.500 27.042 53 GLU B C 1
ATOM 1670 O O A GLU B 2 53 ? 7.467 24.815 -42.806 0.500 26.705 53 GLU B O 1
ATOM 1671 O O B GLU B 2 53 ? 7.402 24.862 -42.835 0.500 26.722 53 GLU B O 1
ATOM 1682 N N . ILE B 2 54 ? 6.357 22.883 -43.089 1.000 25.724 54 ILE B N 1
ATOM 1683 C CA . ILE B 2 54 ? 7.590 22.119 -43.252 1.000 24.963 54 ILE B CA 1
ATOM 1684 C C . ILE B 2 54 ? 8.327 22.590 -44.501 1.000 24.089 54 ILE B C 1
ATOM 1685 O O . ILE B 2 54 ? 9.534 22.804 -44.464 1.000 23.105 54 ILE B O 1
ATOM 1690 N N . ILE B 2 55 ? 7.586 22.766 -45.600 1.000 24.068 55 ILE B N 1
ATOM 1691 C CA . ILE B 2 55 ? 8.184 23.279 -46.824 1.000 23.619 55 ILE B CA 1
ATOM 1692 C C . ILE B 2 55 ? 8.844 24.628 -46.534 1.000 24.811 55 ILE B C 1
ATOM 1693 O O . ILE B 2 55 ? 9.958 24.878 -46.963 1.000 24.347 55 ILE B O 1
ATOM 1698 N N . ASP B 2 56 ? 8.149 25.505 -45.804 1.000 26.703 56 ASP B N 1
ATOM 1699 C CA . ASP B 2 56 ? 8.658 26.839 -45.512 1.000 29.105 56 ASP B CA 1
ATOM 1700 C C . ASP B 2 56 ? 9.951 26.763 -44.698 1.000 28.014 56 ASP B C 1
ATOM 1701 O O . ASP B 2 56 ? 10.912 27.490 -44.966 1.000 26.494 56 ASP B O 1
ATOM 1706 N N . TRP B 2 57 ? 9.979 25.870 -43.696 1.000 26.077 57 TRP B N 1
ATOM 1707 C CA . TRP B 2 57 ? 11.169 25.706 -42.878 1.000 25.140 57 TRP B CA 1
ATOM 1708 C C . TRP B 2 57 ? 12.339 25.213 -43.726 1.000 23.992 57 TRP B C 1
ATOM 1709 O O . TRP B 2 57 ? 13.454 25.700 -43.606 1.000 23.712 57 TRP B O 1
ATOM 1720 N N . VAL B 2 58 ? 12.100 24.203 -44.566 1.000 22.931 58 VAL B N 1
ATOM 1721 C CA . VAL B 2 58 ? 13.176 23.671 -45.375 1.000 21.971 58 VAL B CA 1
ATOM 1722 C C . VAL B 2 58 ? 13.656 24.736 -46.364 1.000 22.949 58 VAL B C 1
ATOM 1723 O O . VAL B 2 58 ? 14.858 24.839 -46.610 1.000 21.900 58 VAL B O 1
ATOM 1727 N N . ASP B 2 59 ? 12.722 25.557 -46.878 1.000 24.590 59 ASP B N 1
ATOM 1728 C CA . ASP B 2 59 ? 13.074 26.652 -47.774 1.000 25.720 59 ASP B CA 1
ATOM 1729 C C . ASP B 2 59 ? 13.969 27.654 -47.041 1.000 26.448 59 ASP B C 1
ATOM 1730 O O . ASP B 2 59 ? 15.059 27.943 -47.499 1.000 25.929 59 ASP B O 1
ATOM 1735 N N . LYS B 2 60 ? 13.542 28.113 -45.859 1.000 27.952 60 LYS B N 1
ATOM 1736 C CA . LYS B 2 60 ? 14.254 29.162 -45.133 1.000 29.418 60 LYS B CA 1
ATOM 1737 C C . LYS B 2 60 ? 15.577 28.656 -44.554 1.000 27.761 60 LYS B C 1
ATOM 1738 O O . LYS B 2 60 ? 16.455 29.462 -44.251 1.000 29.203 60 LYS B O 1
ATOM 1744 N N . SER B 2 61 ? 15.741 27.334 -44.397 1.000 26.012 61 SER B N 1
ATOM 1745 C CA . SER B 2 61 ? 17.007 26.772 -43.929 1.000 24.279 61 SER B CA 1
ATOM 1746 C C . SER B 2 61 ? 18.162 27.044 -44.896 1.000 24.282 61 SER B C 1
ATOM 1747 O O . SER B 2 61 ? 19.312 26.963 -44.485 1.000 23.546 61 SER B O 1
ATOM 1750 N N . THR B 2 62 ? 17.834 27.228 -46.191 1.000 24.884 62 THR B N 1
ATOM 1751 C CA . THR B 2 62 ? 18.766 27.383 -47.308 1.000 25.543 62 THR B CA 1
ATOM 1752 C C . THR B 2 62 ? 19.372 26.066 -47.792 1.000 24.635 62 THR B C 1
ATOM 1753 O O . THR B 2 62 ? 20.291 26.086 -48.623 1.000 24.211 62 THR B O 1
ATOM 1757 N N . LEU B 2 63 ? 18.839 24.920 -47.329 1.000 21.751 63 LEU B N 1
ATOM 1758 C CA . LEU B 2 63 ? 19.323 23.626 -47.770 1.000 20.486 63 LEU B CA 1
ATOM 1759 C C . LEU B 2 63 ? 19.288 23.573 -49.300 1.000 20.029 63 LEU B C 1
ATOM 1760 O O . LEU B 2 63 ? 18.272 23.932 -49.911 1.000 20.244 63 LEU B O 1
ATOM 1765 N N . ARG B 2 64 ? 20.401 23.128 -49.875 1.000 19.189 64 ARG B N 1
ATOM 1766 C CA . ARG B 2 64 ? 20.565 22.913 -51.304 1.000 19.878 64 ARG B CA 1
ATOM 1767 C C . ARG B 2 64 ? 20.911 21.461 -51.566 1.000 18.065 64 ARG B C 1
ATOM 1768 O O . ARG B 2 64 ? 21.554 20.797 -50.747 1.000 16.679 64 ARG B O 1
ATOM 1776 N N . GLY B 2 65 ? 20.517 20.982 -52.742 1.000 16.349 65 GLY B N 1
ATOM 1777 C CA . GLY B 2 65 ? 20.756 19.607 -53.127 1.000 16.645 65 GLY B CA 1
ATOM 1778 C C . GLY B 2 65 ? 22.218 19.190 -52.982 1.000 17.685 65 GLY B C 1
ATOM 1779 O O . GLY B 2 65 ? 23.145 19.929 -53.369 1.000 18.399 65 GLY B O 1
ATOM 1780 N N . ARG B 2 66 ? 22.412 17.984 -52.427 1.000 15.627 66 ARG B N 1
ATOM 1781 C CA . ARG B 2 66 ? 23.734 17.436 -52.182 1.000 16.075 66 ARG B CA 1
ATOM 1782 C C . ARG B 2 66 ? 24.132 16.384 -53.224 1.000 16.406 66 ARG B C 1
ATOM 1783 O O . ARG B 2 66 ? 25.192 15.764 -53.084 1.000 17.275 66 ARG B O 1
ATOM 1791 N N . GLY B 2 67 ? 23.324 16.186 -54.274 1.000 16.785 67 GLY B N 1
ATOM 1792 C CA . GLY B 2 67 ? 23.636 15.170 -55.279 1.000 17.319 67 GLY B CA 1
ATOM 1793 C C . GLY B 2 67 ? 24.450 15.731 -56.448 1.000 18.828 67 GLY B C 1
ATOM 1794 O O . GLY B 2 67 ? 24.683 14.999 -57.409 1.000 17.003 67 GLY B O 1
ATOM 1795 N N . GLY B 2 68 ? 24.817 17.018 -56.367 1.000 17.723 68 GLY B N 1
ATOM 1796 C CA . GLY B 2 68 ? 25.789 17.594 -57.292 1.000 19.471 68 GLY B CA 1
ATOM 1797 C C . GLY B 2 68 ? 25.382 18.930 -57.904 1.000 19.893 68 GLY B C 1
ATOM 1798 O O . GLY B 2 68 ? 26.267 19.717 -58.259 1.000 22.546 68 GLY B O 1
ATOM 1799 N N . ALA B 2 69 ? 24.074 19.223 -58.043 1.000 18.893 69 ALA B N 1
ATOM 1800 C CA . ALA B 2 69 ? 23.623 20.406 -58.769 1.000 19.624 69 ALA B CA 1
ATOM 1801 C C . ALA B 2 69 ? 23.239 21.568 -57.852 1.000 20.994 69 ALA B C 1
ATOM 1802 O O . ALA B 2 69 ? 23.071 22.705 -58.316 1.000 21.276 69 ALA B O 1
ATOM 1804 N N . GLY B 2 70 ? 23.031 21.306 -56.550 1.000 18.542 70 GLY B N 1
ATOM 1805 C CA . GLY B 2 70 ? 22.813 22.395 -55.601 1.000 19.031 70 GLY B CA 1
ATOM 1806 C C . GLY B 2 70 ? 21.489 23.152 -55.732 1.000 19.385 70 GLY B C 1
ATOM 1807 O O . GLY B 2 70 ? 21.397 24.318 -55.307 1.000 19.682 70 GLY B O 1
ATOM 1808 N N . PHE B 2 71 ? 20.442 22.514 -56.269 1.000 17.990 71 PHE B N 1
ATOM 1809 C CA . PHE B 2 71 ? 19.152 23.159 -56.416 1.000 19.624 71 PHE B CA 1
ATOM 1810 C C . PHE B 2 71 ? 18.539 23.339 -55.029 1.000 18.860 71 PHE B C 1
ATOM 1811 O O . PHE B 2 71 ? 18.608 22.443 -54.185 1.000 18.497 71 PHE B O 1
ATOM 1819 N N . PRO B 2 72 ? 17.936 24.503 -54.739 1.000 19.150 72 PRO B N 1
ATOM 1820 C CA . PRO B 2 72 ? 17.340 24.724 -53.417 1.000 19.711 72 PRO B CA 1
ATOM 1821 C C . PRO B 2 72 ? 16.188 23.759 -53.125 1.000 19.271 72 PRO B C 1
ATOM 1822 O O . PRO B 2 72 ? 15.192 23.695 -53.859 1.000 18.952 72 PRO B O 1
ATOM 1826 N N . THR B 2 73 ? 16.308 23.022 -52.010 1.000 18.049 73 THR B N 1
ATOM 1827 C CA . THR B 2 73 ? 15.444 21.882 -51.749 1.000 17.927 73 THR B CA 1
ATOM 1828 C C . THR B 2 73 ? 14.001 22.308 -51.474 1.000 17.683 73 THR B C 1
ATOM 1829 O O . THR B 2 73 ? 13.065 21.690 -51.990 1.000 18.729 73 THR B O 1
ATOM 1833 N N . GLY B 2 74 ? 13.791 23.326 -50.622 1.000 18.020 74 GLY B N 1
ATOM 1834 C CA . GLY B 2 74 ? 12.442 23.784 -50.320 1.000 19.442 74 GLY B CA 1
ATOM 1835 C C . GLY B 2 74 ? 11.699 24.264 -51.572 1.000 20.639 74 GLY B C 1
ATOM 1836 O O . GLY B 2 74 ? 10.508 24.037 -51.736 1.000 19.870 74 GLY B O 1
ATOM 1837 N N . LYS B 2 75 ? 12.438 24.925 -52.457 1.000 21.596 75 LYS B N 1
ATOM 1838 C CA . LYS B 2 75 ? 11.876 25.405 -53.704 1.000 23.347 75 LYS B CA 1
ATOM 1839 C C . LYS B 2 75 ? 11.459 24.227 -54.582 1.000 21.473 75 LYS B C 1
ATOM 1840 O O . LYS B 2 75 ? 10.388 24.275 -55.179 1.000 21.131 75 LYS B O 1
ATOM 1846 N N . LYS B 2 76 ? 12.283 23.171 -54.632 1.000 20.011 76 LYS B N 1
ATOM 1847 C CA . LYS B 2 76 ? 11.935 21.996 -55.407 1.000 19.314 76 LYS B CA 1
ATOM 1848 C C . LYS B 2 76 ? 10.601 21.441 -54.902 1.000 19.792 76 LYS B C 1
ATOM 1849 O O . LYS B 2 76 ? 9.704 21.146 -55.693 1.000 19.378 76 LYS B O 1
ATOM 1855 N N . TRP B 2 77 ? 10.467 21.316 -53.576 1.000 18.676 77 TRP B N 1
ATOM 1856 C CA . TRP B 2 77 ? 9.228 20.820 -52.993 1.000 19.942 77 TRP B CA 1
ATOM 1857 C C 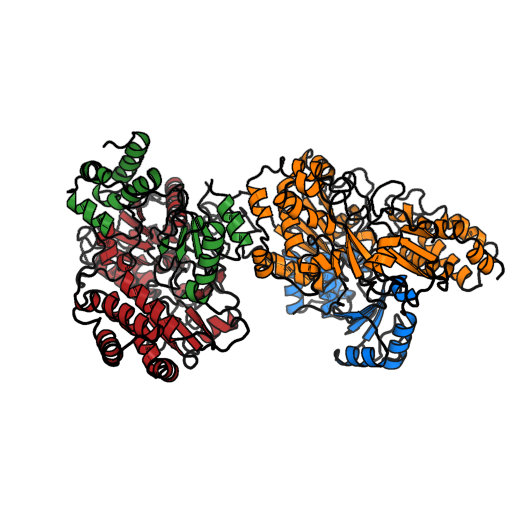. TRP B 2 77 ? 8.042 21.700 -53.383 1.000 21.520 77 TRP B C 1
ATOM 1858 O O . TRP B 2 77 ? 6.973 21.191 -53.696 1.000 22.417 77 TRP B O 1
ATOM 1869 N N . LYS B 2 78 ? 8.214 23.026 -53.300 1.000 22.680 78 LYS B N 1
ATOM 1870 C CA . LYS B 2 78 ? 7.156 23.958 -53.671 1.000 24.767 78 LYS B CA 1
ATOM 1871 C C . LYS B 2 78 ? 6.689 23.742 -55.109 1.000 24.856 78 LYS B C 1
ATOM 1872 O O . LYS B 2 78 ? 5.485 23.813 -55.374 1.000 25.968 78 LYS B O 1
ATOM 1878 N N . PHE B 2 79 ? 7.640 23.558 -56.040 1.000 23.606 79 PHE B N 1
ATOM 1879 C CA . PHE B 2 79 ? 7.295 23.258 -57.425 1.000 24.450 79 PHE B CA 1
ATOM 1880 C C . PHE B 2 79 ? 6.424 22.001 -57.522 1.000 23.898 79 PHE B C 1
ATOM 1881 O O . PHE B 2 79 ? 5.464 21.997 -58.282 1.000 26.508 79 PHE B O 1
ATOM 1889 N N . ALA B 2 80 ? 6.729 20.954 -56.744 1.000 21.723 80 ALA B N 1
ATOM 1890 C CA . ALA B 2 80 ? 5.960 19.721 -56.803 1.000 21.274 80 ALA B CA 1
ATOM 1891 C C . ALA B 2 80 ? 4.525 19.950 -56.324 1.000 22.019 80 ALA B C 1
ATOM 1892 O O . ALA B 2 80 ? 3.567 19.463 -56.929 1.000 22.279 80 ALA B O 1
ATOM 1894 N N . VAL B 2 81 ? 4.354 20.680 -55.211 1.000 22.962 81 VAL B N 1
ATOM 1895 C CA . VAL B 2 81 ? 3.058 20.718 -54.553 1.000 24.475 81 VAL B CA 1
ATOM 1896 C C . VAL B 2 81 ? 2.103 21.689 -55.255 1.000 25.832 81 VAL B C 1
ATOM 1897 O O . VAL B 2 81 ? 0.927 21.702 -54.925 1.000 27.487 81 VAL B O 1
ATOM 1901 N N . GLN B 2 82 ? 2.586 22.462 -56.241 1.000 26.038 82 GLN B N 1
ATOM 1902 C CA . GLN B 2 82 ? 1.690 23.309 -57.015 1.000 29.088 82 GLN B CA 1
ATOM 1903 C C . GLN B 2 82 ? 0.993 22.468 -58.087 1.000 28.274 82 GLN B C 1
ATOM 1904 O O . GLN B 2 82 ? 0.108 22.981 -58.777 1.000 28.593 82 GLN B O 1
ATOM 1910 N N . ASN B 2 83 ? 1.384 21.188 -58.216 1.000 26.218 83 ASN B N 1
ATOM 1911 C CA . ASN B 2 83 ? 0.804 20.281 -59.200 1.000 26.660 83 ASN B CA 1
ATOM 1912 C C . ASN B 2 83 ? -0.086 19.241 -58.516 1.000 27.682 83 ASN B C 1
ATOM 1913 O O . ASN B 2 83 ? 0.226 18.747 -57.433 1.000 27.189 83 ASN B O 1
ATOM 1918 N N . PRO B 2 84 ? -1.227 18.864 -59.118 1.000 29.700 84 PRO B N 1
ATOM 1919 C CA . PRO B 2 84 ? -2.120 17.881 -58.505 1.000 29.838 84 PRO B CA 1
ATOM 1920 C C . PRO B 2 84 ? -1.494 16.510 -58.260 1.000 28.565 84 PRO B C 1
ATOM 1921 O O . PRO B 2 84 ? -0.723 16.015 -59.084 1.000 27.857 84 PRO B O 1
ATOM 1925 N N . GLY B 2 85 ? -1.915 15.888 -57.153 1.000 28.550 85 GLY B N 1
ATOM 1926 C CA . GLY B 2 85 ? -1.449 14.569 -56.768 1.000 28.468 85 GLY B CA 1
ATOM 1927 C C . GLY B 2 85 ? -2.108 13.455 -57.577 1.000 29.469 85 GLY B C 1
ATOM 1928 O O . GLY B 2 85 ? -2.967 13.712 -58.425 1.000 29.364 85 GLY B O 1
ATOM 1929 N N . PRO B 2 86 ? -1.770 12.175 -57.319 1.000 28.827 86 PRO B N 1
ATOM 1930 C CA . PRO B 2 86 ? -0.832 11.797 -56.262 1.000 27.170 86 PRO B CA 1
ATOM 1931 C C . PRO B 2 86 ? 0.597 12.229 -56.587 1.000 24.817 86 PRO B C 1
ATOM 1932 O O . PRO B 2 86 ? 0.914 12.489 -57.746 1.000 24.076 86 PRO B O 1
ATOM 1936 N N . ARG B 2 87 ? 1.426 12.330 -55.540 1.000 23.646 87 ARG B N 1
ATOM 1937 C CA . ARG B 2 87 ? 2.825 12.699 -55.679 1.000 21.267 87 ARG B CA 1
ATOM 1938 C C . ARG B 2 87 ? 3.699 11.595 -55.092 1.000 21.057 87 ARG B C 1
ATOM 1939 O O . ARG B 2 87 ? 3.239 10.843 -54.230 1.000 20.438 87 ARG B O 1
ATOM 1947 N N . TYR B 2 88 ? 4.955 11.543 -55.558 1.000 19.100 88 TYR B N 1
ATOM 1948 C CA . TYR B 2 88 ? 5.900 10.516 -55.145 1.000 18.688 88 TYR B CA 1
ATOM 1949 C C . TYR B 2 88 ? 7.156 11.203 -54.638 1.000 17.808 88 TYR B C 1
ATOM 1950 O O . TYR B 2 88 ? 7.548 12.266 -55.147 1.000 18.915 88 TYR B O 1
ATOM 1959 N N . PHE B 2 89 ? 7.792 10.541 -53.673 1.000 17.200 89 PHE B N 1
ATOM 1960 C CA . PHE B 2 89 ? 9.069 10.981 -53.159 1.000 16.484 89 PHE B CA 1
ATOM 1961 C C . PHE B 2 89 ? 10.106 9.893 -53.412 1.000 16.383 89 PHE B C 1
ATOM 1962 O O . PHE B 2 89 ? 9.855 8.751 -53.053 1.000 17.104 89 PHE B O 1
ATOM 1970 N N . ILE B 2 90 ? 11.254 10.278 -54.006 1.000 14.933 90 ILE B N 1
ATOM 1971 C CA . ILE B 2 90 ? 12.339 9.353 -54.284 1.000 14.926 90 ILE B CA 1
ATOM 1972 C C . ILE B 2 90 ? 13.633 9.850 -53.629 1.000 14.009 90 ILE B C 1
ATOM 1973 O O . ILE B 2 90 ? 14.075 10.985 -53.832 1.000 14.331 90 ILE B O 1
ATOM 1978 N N . CYS B 2 91 ? 14.243 8.960 -52.844 1.000 13.281 91 CYS B N 1
ATOM 1979 C CA . CYS B 2 91 ? 15.594 9.098 -52.346 1.000 13.552 91 CYS B CA 1
ATOM 1980 C C . CYS B 2 91 ? 16.575 8.462 -53.333 1.000 12.950 91 CYS B C 1
ATOM 1981 O O . CYS B 2 91 ? 16.525 7.258 -53.603 1.000 13.406 91 CYS B O 1
ATOM 1984 N N . ASN B 2 92 ? 17.465 9.289 -53.886 1.000 12.557 92 ASN B N 1
ATOM 1985 C CA . ASN B 2 92 ? 18.496 8.855 -54.816 1.000 12.954 92 ASN B CA 1
ATOM 1986 C C . ASN B 2 92 ? 19.718 8.361 -54.041 1.000 12.880 92 ASN B C 1
ATOM 1987 O O . ASN B 2 92 ? 20.486 9.176 -53.536 1.000 13.192 92 ASN B O 1
ATOM 1992 N N . ALA B 2 93 ? 19.874 7.033 -53.964 1.000 12.365 93 ALA B N 1
ATOM 1993 C CA . ALA B 2 93 ? 21.023 6.388 -53.363 1.000 12.490 93 ALA B CA 1
ATOM 1994 C C . ALA B 2 93 ? 21.831 5.651 -54.432 1.000 13.587 93 ALA B C 1
ATOM 1995 O O . ALA B 2 93 ? 22.396 4.593 -54.171 1.000 12.870 93 ALA B O 1
ATOM 1997 N N . ASP B 2 94 ? 21.938 6.235 -55.643 1.000 12.984 94 ASP B N 1
ATOM 1998 C CA . ASP B 2 94 ? 22.670 5.542 -56.702 1.000 14.248 94 ASP B CA 1
ATOM 1999 C C . ASP B 2 94 ? 24.196 5.725 -56.617 1.000 14.851 94 ASP B C 1
ATOM 2000 O O . ASP B 2 94 ? 24.926 4.974 -57.262 1.000 16.629 94 ASP B O 1
ATOM 2005 N N . GLU B 2 95 ? 24.643 6.730 -55.874 1.000 14.001 95 GLU B N 1
ATOM 2006 C CA . GLU B 2 95 ? 26.031 7.104 -55.636 1.000 14.049 95 GLU B CA 1
ATOM 2007 C C . GLU B 2 95 ? 27.047 6.234 -56.375 1.000 13.981 95 GLU B C 1
ATOM 2008 O O . GLU B 2 95 ? 27.525 5.229 -55.854 1.000 14.985 95 GLU B O 1
ATOM 2014 N N . SER B 2 96 ? 27.430 6.657 -57.597 1.000 14.493 96 SER B N 1
ATOM 2015 C CA . SER B 2 96 ? 28.320 5.861 -58.425 1.000 15.072 96 SER B CA 1
ATOM 2016 C C . SER B 2 96 ? 29.403 6.709 -59.103 1.000 14.723 96 SER B C 1
ATOM 2017 O O . SER B 2 96 ? 30.144 6.153 -59.900 1.000 15.396 96 SER B O 1
ATOM 2020 N N . GLU B 2 97 ? 29.483 8.022 -58.823 1.000 14.384 97 GLU B N 1
ATOM 2021 C CA . GLU B 2 97 ? 30.543 8.831 -59.419 1.000 15.298 97 GLU B CA 1
ATOM 2022 C C . GLU B 2 97 ? 31.885 8.489 -58.774 1.000 14.501 97 GLU B C 1
ATOM 2023 O O . GLU B 2 97 ? 31.972 8.405 -57.545 1.000 13.988 97 GLU B O 1
ATOM 2029 N N . PRO B 2 98 ? 32.976 8.309 -59.560 1.000 14.418 98 PRO B N 1
ATOM 2030 C CA . PRO B 2 98 ? 34.296 8.040 -59.001 1.000 13.814 98 PRO B CA 1
ATOM 2031 C C . PRO B 2 98 ? 34.681 9.003 -57.884 1.000 14.391 98 PRO B C 1
ATOM 2032 O O . PRO B 2 98 ? 34.505 10.215 -58.008 1.000 14.561 98 PRO B O 1
ATOM 2036 N N . GLY B 2 99 ? 35.173 8.424 -56.786 1.000 13.279 99 GLY B N 1
ATOM 2037 C CA . GLY B 2 99 ? 35.590 9.186 -55.624 1.000 13.931 99 GLY B CA 1
ATOM 2038 C C . GLY B 2 99 ? 34.486 9.380 -54.579 1.000 13.810 99 GLY B C 1
ATOM 2039 O O . GLY B 2 99 ? 34.770 9.862 -53.468 1.000 14.065 99 GLY B O 1
ATOM 2040 N N . THR B 2 100 ? 33.221 9.072 -54.938 1.000 13.114 100 THR B N 1
ATOM 2041 C CA . THR B 2 100 ? 32.112 9.514 -54.104 1.000 14.100 100 THR B CA 1
ATOM 2042 C C . THR B 2 100 ? 31.583 8.360 -53.249 1.000 14.570 100 THR B C 1
ATOM 2043 O O . THR B 2 100 ? 31.081 7.355 -53.770 1.000 15.085 100 THR B O 1
ATOM 2047 N N . PHE B 2 101 ? 31.718 8.502 -51.921 1.000 13.563 101 PHE B N 1
ATOM 2048 C CA . PHE B 2 101 ? 31.319 7.438 -50.991 1.000 14.036 101 PHE B CA 1
ATOM 2049 C C . PHE B 2 101 ? 30.709 8.009 -49.709 1.000 14.375 101 PHE B C 1
ATOM 2050 O O . PHE B 2 101 ? 30.638 7.330 -48.673 1.000 15.999 101 PHE B O 1
ATOM 2058 N N . LYS B 2 102 ? 30.178 9.219 -49.814 1.000 13.142 102 LYS B N 1
ATOM 2059 C CA . LYS B 2 102 ? 29.592 9.925 -48.680 1.000 13.436 102 LYS B CA 1
ATOM 2060 C C . LYS B 2 102 ? 28.220 9.349 -48.285 1.000 14.009 102 LYS B C 1
ATOM 2061 O O . LYS B 2 102 ? 27.890 9.296 -47.093 1.000 15.452 102 LYS B O 1
ATOM 2067 N N . ASP B 2 103 ? 27.381 8.981 -49.266 1.000 13.184 103 ASP B N 1
ATOM 2068 C CA . ASP B 2 103 ? 25.991 8.613 -49.002 1.000 13.395 103 ASP B CA 1
ATOM 2069 C C . ASP B 2 103 ? 25.913 7.254 -48.310 1.000 14.129 103 ASP B C 1
ATOM 2070 O O . ASP B 2 103 ? 25.075 7.039 -47.428 1.000 13.317 103 ASP B O 1
ATOM 2075 N N . ARG B 2 104 ? 26.817 6.350 -48.676 1.000 13.151 104 ARG B N 1
ATOM 2076 C CA . ARG B 2 104 ? 26.763 4.986 -48.169 1.000 14.677 104 ARG B CA 1
ATOM 2077 C C . ARG B 2 104 ? 26.984 4.976 -46.664 1.000 15.298 104 ARG B C 1
ATOM 2078 O O . ARG B 2 104 ? 26.474 4.092 -45.976 1.000 15.244 104 ARG B O 1
ATOM 2086 N N . ILE B 2 105 ? 27.754 5.931 -46.135 1.000 15.424 105 ILE B N 1
ATOM 2087 C CA . ILE B 2 105 ? 28.021 5.768 -44.722 1.000 18.138 105 ILE B CA 1
ATOM 2088 C C . ILE B 2 105 ? 26.797 6.163 -43.888 1.000 16.603 105 ILE B C 1
ATOM 2089 O O . ILE B 2 105 ? 26.625 5.625 -42.801 1.000 16.178 105 ILE B O 1
ATOM 2094 N N . ILE B 2 106 ? 25.925 7.037 -44.399 1.000 15.806 106 ILE B N 1
ATOM 2095 C CA . ILE B 2 106 ? 24.643 7.289 -43.746 1.000 15.513 106 ILE B CA 1
ATOM 2096 C C . ILE B 2 106 ? 23.767 6.043 -43.834 1.000 14.702 106 ILE B C 1
ATOM 2097 O O . ILE B 2 106 ? 23.218 5.586 -42.820 1.000 15.418 106 ILE B O 1
ATOM 2102 N N . ILE B 2 107 ? 23.626 5.509 -45.062 1.000 14.097 107 ILE B N 1
ATOM 2103 C CA . ILE B 2 107 ? 22.790 4.341 -45.292 1.000 14.504 107 ILE B CA 1
ATOM 2104 C C . ILE B 2 107 ? 23.186 3.199 -44.350 1.000 15.293 107 ILE B C 1
ATOM 2105 O O . ILE B 2 107 ? 22.324 2.569 -43.728 1.000 15.932 107 ILE B O 1
ATOM 2110 N N . GLU B 2 108 ? 24.477 2.862 -44.359 1.000 14.508 108 GLU B N 1
ATOM 2111 C CA . GLU B 2 108 ? 24.940 1.617 -43.751 1.000 15.758 108 GLU B CA 1
ATOM 2112 C C . GLU B 2 108 ? 25.111 1.752 -42.239 1.000 15.259 108 GLU B C 1
ATOM 2113 O O . GLU B 2 108 ? 25.121 0.737 -41.539 1.000 16.074 108 GLU B O 1
ATOM 2119 N N . ARG B 2 109 ? 25.240 2.983 -41.726 1.000 14.792 109 ARG B N 1
ATOM 2120 C CA . ARG B 2 109 ? 25.563 3.170 -40.312 1.000 15.260 109 ARG B CA 1
ATOM 2121 C C . ARG B 2 109 ? 24.432 3.831 -39.529 1.000 15.305 109 ARG B C 1
ATOM 2122 O O . ARG B 2 109 ? 24.300 3.588 -38.339 1.000 15.349 109 ARG B O 1
ATOM 2130 N N . ASP B 2 110 ? 23.656 4.698 -40.159 1.000 14.803 110 ASP B N 1
ATOM 2131 C CA . ASP B 2 110 ? 22.631 5.455 -39.462 1.000 14.767 110 ASP B CA 1
ATOM 2132 C C . ASP B 2 110 ? 21.389 5.469 -40.354 1.000 14.461 110 ASP B C 1
ATOM 2133 O O . ASP B 2 110 ? 20.862 6.523 -40.694 1.000 14.543 110 ASP B O 1
ATOM 2138 N N . PRO B 2 111 ? 20.874 4.295 -40.767 1.000 14.257 111 PRO B N 1
ATOM 2139 C CA . PRO B 2 111 ? 19.765 4.256 -41.721 1.000 14.504 111 PRO B CA 1
ATOM 2140 C C . PRO B 2 111 ? 18.527 5.041 -41.281 1.000 14.532 111 PRO B C 1
ATOM 2141 O O . PRO B 2 111 ? 17.806 5.571 -42.121 1.000 14.044 111 PRO B O 1
ATOM 2145 N N . HIS B 2 112 ? 18.261 5.106 -39.964 1.000 15.200 112 HIS B N 1
ATOM 2146 C CA . HIS B 2 112 ? 17.091 5.785 -39.443 1.000 14.840 112 HIS B CA 1
ATOM 2147 C C . HIS B 2 112 ? 17.145 7.288 -39.662 1.000 14.636 112 HIS B C 1
ATOM 2148 O O . HIS B 2 112 ? 16.094 7.916 -39.757 1.000 15.471 112 HIS B O 1
ATOM 2155 N N . LEU B 2 113 ? 18.346 7.867 -39.732 1.000 14.889 113 LEU B N 1
ATOM 2156 C CA . LEU B 2 113 ? 18.435 9.282 -40.051 1.000 15.092 113 LEU B CA 1
ATOM 2157 C C . LEU B 2 113 ? 17.839 9.536 -41.428 1.000 15.092 113 LEU B C 1
ATOM 2158 O O . LEU B 2 113 ? 17.100 10.496 -41.624 1.000 14.697 113 LEU B O 1
ATOM 2163 N N . LEU B 2 114 ? 18.217 8.693 -42.400 1.000 14.497 114 LEU B N 1
ATOM 2164 C CA . LEU B 2 114 ? 17.708 8.817 -43.750 1.000 14.446 114 LEU B CA 1
ATOM 2165 C C . LEU B 2 114 ? 16.199 8.546 -43.760 1.000 14.521 114 LEU B C 1
ATOM 2166 O O . LEU B 2 114 ? 15.424 9.284 -44.369 1.000 14.174 114 LEU B O 1
ATOM 2171 N N . ILE B 2 115 ? 15.773 7.466 -43.105 1.000 14.423 115 ILE B N 1
ATOM 2172 C CA . ILE B 2 115 ? 14.357 7.100 -43.095 1.000 15.343 115 ILE B CA 1
ATOM 2173 C C . ILE B 2 115 ? 13.521 8.217 -42.478 1.000 15.223 115 ILE B C 1
ATOM 2174 O O . ILE B 2 115 ? 12.474 8.559 -43.039 1.000 15.957 115 ILE B O 1
ATOM 2179 N N . GLU B 2 116 ? 13.970 8.773 -41.337 1.000 15.165 116 GLU B N 1
ATOM 2180 C CA . GLU B 2 116 ? 13.246 9.859 -40.702 1.000 15.784 116 GLU B CA 1
ATOM 2181 C C . GLU B 2 116 ? 13.113 11.035 -41.668 1.000 16.080 116 GLU B C 1
ATOM 2182 O O . GLU B 2 116 ? 12.038 11.636 -41.783 1.000 16.006 116 GLU B O 1
ATOM 2188 N N . GLY B 2 117 ? 14.209 11.338 -42.366 1.000 15.314 117 GLY B N 1
ATOM 2189 C CA . GLY B 2 117 ? 14.161 12.412 -43.346 1.000 14.989 117 GLY B CA 1
ATOM 2190 C C . GLY B 2 117 ? 13.199 12.125 -44.494 1.000 14.678 117 GLY B C 1
ATOM 2191 O O . GLY B 2 117 ? 12.518 13.034 -44.966 1.000 16.111 117 GLY B O 1
ATOM 2192 N N . ILE B 2 118 ? 13.138 10.870 -44.939 1.000 14.590 118 ILE B N 1
ATOM 2193 C CA . ILE B 2 118 ? 12.233 10.496 -46.024 1.000 15.240 118 ILE B CA 1
ATOM 2194 C C . ILE B 2 118 ? 10.785 10.694 -45.580 1.000 16.283 118 ILE B C 1
ATOM 2195 O O . ILE B 2 118 ? 9.949 11.138 -46.356 1.000 15.791 118 ILE B O 1
ATOM 2200 N N . ILE B 2 119 ? 10.474 10.306 -44.342 1.000 15.836 119 ILE B N 1
ATOM 2201 C CA . ILE B 2 119 ? 9.092 10.383 -43.896 1.000 16.615 119 ILE B CA 1
ATOM 2202 C C . ILE B 2 119 ? 8.676 11.851 -43.802 1.000 16.669 119 ILE B C 1
ATOM 2203 O O . ILE B 2 119 ? 7.577 12.192 -44.217 1.000 17.514 119 ILE B O 1
ATOM 2208 N N . ILE B 2 120 ? 9.499 12.698 -43.172 1.000 16.096 120 ILE B N 1
ATOM 2209 C CA . ILE B 2 120 ? 9.193 14.114 -43.043 1.000 16.905 120 ILE B CA 1
ATOM 2210 C C . ILE B 2 120 ? 8.984 14.740 -44.429 1.000 17.277 120 ILE B C 1
ATOM 2211 O O . ILE B 2 120 ? 8.016 15.470 -44.641 1.000 17.992 120 ILE B O 1
ATOM 2216 N N . SER B 2 121 ? 9.912 14.465 -45.359 1.000 16.568 121 SER B N 1
ATOM 2217 C CA . SER B 2 121 ? 9.873 15.036 -46.692 1.000 17.019 121 SER B CA 1
ATOM 2218 C C . SER B 2 121 ? 8.614 14.576 -47.431 1.000 17.279 121 SER B C 1
ATOM 2219 O O . SER B 2 121 ? 7.989 15.372 -48.137 1.000 17.632 121 SER B O 1
ATOM 2222 N N . SER B 2 122 ? 8.253 13.283 -47.301 1.000 17.016 122 SER B N 1
ATOM 2223 C CA . SER B 2 122 ? 7.076 12.749 -47.973 1.000 17.175 122 SER B CA 1
ATOM 2224 C C . SER B 2 122 ? 5.816 13.444 -47.444 1.000 17.931 122 SER B C 1
ATOM 2225 O O . SER B 2 122 ? 4.940 13.831 -48.223 1.000 18.513 122 SER B O 1
ATOM 2228 N N . TYR B 2 123 ? 5.743 13.638 -46.118 1.000 18.286 123 TYR B N 1
ATOM 2229 C CA . TYR B 2 123 ? 4.636 14.342 -45.490 1.000 19.712 123 TYR B CA 1
ATOM 2230 C C . TYR B 2 123 ? 4.528 15.762 -46.047 1.000 20.135 123 TYR B C 1
ATOM 2231 O O . TYR B 2 123 ? 3.439 16.198 -46.423 1.000 20.396 123 TYR B O 1
ATOM 2240 N N . ALA B 2 124 ? 5.688 16.432 -46.169 1.000 19.664 124 ALA B N 1
ATOM 2241 C CA . ALA B 2 124 ? 5.728 17.814 -46.639 1.000 20.742 124 ALA B CA 1
ATOM 2242 C C . ALA B 2 124 ? 5.106 17.944 -48.033 1.000 20.721 124 ALA B C 1
ATOM 2243 O O . ALA B 2 124 ? 4.402 18.919 -48.291 1.000 21.630 124 ALA B O 1
ATOM 2245 N N . ILE B 2 125 ? 5.342 16.976 -48.934 1.000 20.745 125 ILE B N 1
ATOM 2246 C CA . ILE B 2 125 ? 4.843 17.112 -50.302 1.000 21.337 125 ILE B CA 1
ATOM 2247 C C . ILE B 2 125 ? 3.561 16.310 -50.535 1.000 22.391 125 ILE B C 1
ATOM 2248 O O . ILE B 2 125 ? 3.058 16.278 -51.664 1.000 22.056 125 ILE B O 1
ATOM 2253 N N . GLY B 2 126 ? 3.033 15.658 -49.493 1.000 20.894 126 GLY B N 1
ATOM 2254 C CA . GLY B 2 126 ? 1.819 14.874 -49.625 1.000 22.489 126 GLY B CA 1
ATOM 2255 C C . GLY B 2 126 ? 1.991 13.571 -50.407 1.000 21.608 126 GLY B C 1
ATOM 2256 O O . GLY B 2 126 ? 1.014 13.097 -50.990 1.000 24.178 126 GLY B O 1
ATOM 2257 N N . ALA B 2 127 ? 3.194 12.974 -50.389 1.000 20.332 127 ALA B N 1
ATOM 2258 C CA . ALA B 2 127 ? 3.446 11.677 -51.007 1.000 19.619 127 ALA B CA 1
ATOM 2259 C C . ALA B 2 127 ? 3.141 10.572 -50.001 1.000 20.296 127 ALA B C 1
ATOM 2260 O O . ALA B 2 127 ? 3.652 10.621 -48.887 1.000 20.147 127 ALA B O 1
ATOM 2262 N N . ASN B 2 128 ? 2.352 9.571 -50.425 1.000 20.563 128 ASN B N 1
ATOM 2263 C CA . ASN B 2 128 ? 2.056 8.422 -49.588 1.000 21.340 128 ASN B CA 1
ATOM 2264 C C . ASN B 2 128 ? 2.864 7.201 -50.009 1.000 21.144 128 ASN B C 1
ATOM 2265 O O . ASN B 2 128 ? 2.723 6.152 -49.379 1.000 21.149 128 ASN B O 1
ATOM 2270 N N . GLU B 2 129 ? 3.677 7.354 -51.069 1.000 20.988 129 GLU B N 1
ATOM 2271 C CA . GLU B 2 129 ? 4.548 6.302 -51.565 1.000 21.484 129 GLU B CA 1
ATOM 2272 C C . GLU B 2 129 ? 5.919 6.924 -51.816 1.000 20.005 129 GLU B C 1
ATOM 2273 O O . GLU B 2 129 ? 6.022 7.934 -52.511 1.000 20.474 129 GLU B O 1
ATOM 2279 N N . ALA B 2 130 ? 6.945 6.331 -51.226 1.000 19.034 130 ALA B N 1
ATOM 2280 C CA . ALA B 2 130 ? 8.304 6.813 -51.402 1.000 18.549 130 ALA B CA 1
ATOM 2281 C C . ALA B 2 130 ? 9.183 5.634 -51.770 1.000 17.515 130 ALA B C 1
ATOM 2282 O O . ALA B 2 130 ? 8.848 4.471 -51.510 1.000 18.033 130 ALA B O 1
ATOM 2284 N N . TYR B 2 131 ? 10.292 5.963 -52.425 1.000 17.655 131 TYR B N 1
ATOM 2285 C CA . TYR B 2 131 ? 11.240 4.965 -52.860 1.000 17.701 131 TYR B CA 1
ATOM 2286 C C . TYR B 2 131 ? 12.637 5.350 -52.425 1.000 17.807 131 TYR B C 1
ATOM 2287 O O . TYR B 2 131 ? 12.972 6.530 -52.302 1.000 20.571 131 TYR B O 1
ATOM 2296 N N . ILE B 2 132 ? 13.435 4.328 -52.144 1.000 15.533 132 ILE B N 1
ATOM 2297 C CA . ILE B 2 132 ? 14.870 4.473 -52.176 1.000 14.852 132 ILE B CA 1
ATOM 2298 C C . ILE B 2 132 ? 15.385 3.640 -53.343 1.000 15.262 132 ILE B C 1
ATOM 2299 O O . ILE B 2 132 ? 15.098 2.437 -53.414 1.000 16.295 132 ILE B O 1
ATOM 2304 N N . TYR B 2 133 ? 16.144 4.288 -54.231 1.000 13.698 133 TYR B N 1
ATOM 2305 C CA . TYR B 2 133 ? 16.809 3.612 -55.339 1.000 13.456 133 TYR B CA 1
ATOM 2306 C C . TYR B 2 133 ? 18.293 3.527 -54.986 1.000 12.757 133 TYR B C 1
ATOM 2307 O O . TYR B 2 133 ? 18.987 4.540 -54.994 1.000 12.679 133 TYR B O 1
ATOM 2316 N N . ILE B 2 134 ? 18.744 2.324 -54.599 1.000 13.030 134 ILE B N 1
ATOM 2317 C CA . ILE B 2 134 ? 20.128 2.116 -54.184 1.000 13.140 134 ILE B CA 1
ATOM 2318 C C . ILE B 2 134 ? 20.867 1.310 -55.242 1.000 12.642 134 ILE B C 1
ATOM 2319 O O . ILE B 2 134 ? 20.362 0.310 -55.737 1.000 13.752 134 ILE B O 1
ATOM 2324 N N . ARG B 2 135 ? 22.090 1.741 -55.577 1.000 12.748 135 ARG B N 1
ATOM 2325 C CA . ARG B 2 135 ? 22.880 1.050 -56.582 1.000 12.708 135 ARG B CA 1
ATOM 2326 C C . ARG B 2 135 ? 23.006 -0.427 -56.210 1.000 13.252 135 ARG B C 1
ATOM 2327 O O . ARG B 2 135 ? 23.036 -0.827 -55.037 1.000 13.301 135 ARG B O 1
ATOM 2335 N N . GLY B 2 136 ? 23.039 -1.261 -57.242 1.000 13.532 136 GLY B N 1
ATOM 2336 C CA . GLY B 2 136 ? 23.197 -2.694 -57.060 1.000 15.306 136 GLY B CA 1
ATOM 2337 C C . GLY B 2 136 ? 24.471 -3.108 -56.326 1.000 14.844 136 GLY B C 1
ATOM 2338 O O . GLY B 2 136 ? 24.476 -4.174 -55.695 1.000 16.277 136 GLY B O 1
ATOM 2339 N N . GLU B 2 137 ? 25.525 -2.292 -56.411 1.000 14.412 137 GLU B N 1
ATOM 2340 C CA . GLU B 2 137 ? 26.825 -2.637 -55.830 1.000 15.384 137 GLU B CA 1
ATOM 2341 C C . GLU B 2 137 ? 26.900 -2.253 -54.349 1.000 15.398 137 GLU B C 1
ATOM 2342 O O . GLU B 2 137 ? 27.964 -2.384 -53.736 1.000 15.082 137 GLU B O 1
ATOM 2348 N N . TYR B 2 138 ? 25.757 -1.872 -53.758 1.000 14.807 138 TYR B N 1
ATOM 2349 C CA . TYR B 2 138 ? 25.638 -1.604 -52.334 1.000 15.171 138 TYR B CA 1
ATOM 2350 C C . TYR B 2 138 ? 24.657 -2.608 -51.731 1.000 15.096 138 TYR B C 1
ATOM 2351 O O . TYR B 2 138 ? 23.597 -2.253 -51.203 1.000 15.185 138 TYR B O 1
ATOM 2360 N N . PRO B 2 139 ? 24.949 -3.915 -51.811 1.000 15.415 139 PRO B N 1
ATOM 2361 C CA . PRO B 2 139 ? 24.022 -4.914 -51.271 1.000 16.280 139 PRO B CA 1
ATOM 2362 C C . PRO B 2 139 ? 23.830 -4.813 -49.768 1.000 16.317 139 PRO B C 1
ATOM 2363 O O . PRO B 2 139 ? 22.732 -5.044 -49.275 1.000 16.526 139 PRO B O 1
ATOM 2367 N N . ALA B 2 140 ? 24.887 -4.480 -49.026 1.000 15.860 140 ALA B N 1
ATOM 2368 C CA . ALA B 2 140 ? 24.753 -4.387 -47.585 1.000 16.265 140 ALA B CA 1
ATOM 2369 C C . ALA B 2 140 ? 23.790 -3.254 -47.242 1.000 16.206 140 ALA B C 1
ATOM 2370 O O . ALA B 2 140 ? 22.900 -3.430 -46.406 1.000 16.001 140 ALA B O 1
ATOM 2372 N N . GLY B 2 141 ? 23.977 -2.101 -47.898 1.000 15.225 141 GLY B N 1
ATOM 2373 C CA . GLY B 2 141 ? 23.099 -0.962 -47.697 1.000 15.012 141 GLY B CA 1
ATOM 2374 C C . GLY B 2 141 ? 21.640 -1.338 -47.966 1.000 15.288 141 GLY B C 1
ATOM 2375 O O . GLY B 2 141 ? 20.742 -0.930 -47.242 1.000 16.372 141 GLY B O 1
ATOM 2376 N N . TYR B 2 142 ? 21.398 -2.152 -48.998 1.000 15.925 142 TYR B N 1
ATOM 2377 C CA . TYR B 2 142 ? 20.048 -2.582 -49.316 1.000 16.580 142 TYR B CA 1
ATOM 2378 C C . TYR B 2 142 ? 19.466 -3.387 -48.150 1.000 17.236 142 TYR B C 1
ATOM 2379 O O . TYR B 2 142 ? 18.339 -3.156 -47.712 1.000 16.728 142 TYR B O 1
ATOM 2388 N N . TYR B 2 143 ? 20.199 -4.403 -47.669 1.000 17.537 143 TYR B N 1
ATOM 2389 C CA . TYR B 2 143 ? 19.660 -5.242 -46.600 1.000 17.972 143 TYR B CA 1
ATOM 2390 C C . TYR B 2 143 ? 19.482 -4.441 -45.311 1.000 17.343 143 TYR B C 1
ATOM 2391 O O . TYR B 2 143 ? 18.509 -4.651 -44.571 1.000 18.253 143 TYR B O 1
ATOM 2400 N N . ILE B 2 144 ? 20.428 -3.534 -45.049 1.000 15.543 144 ILE B N 1
ATOM 2401 C CA . ILE B 2 144 ? 20.367 -2.701 -43.857 1.000 15.936 144 ILE B CA 1
ATOM 2402 C C . ILE B 2 144 ? 19.103 -1.839 -43.901 1.000 15.874 144 ILE B C 1
ATOM 2403 O O . ILE B 2 144 ? 18.410 -1.747 -42.887 1.000 16.482 144 ILE B O 1
ATOM 2408 N N . LEU B 2 145 ? 18.816 -1.205 -45.055 1.000 15.511 145 LEU B N 1
ATOM 2409 C CA . LEU B 2 145 ? 17.634 -0.366 -45.190 1.000 15.901 145 LEU B CA 1
ATOM 2410 C C . LEU B 2 145 ? 16.343 -1.167 -45.076 1.000 16.776 145 LEU B C 1
ATOM 2411 O O . LEU B 2 145 ? 15.395 -0.690 -44.453 1.000 17.576 145 LEU B O 1
ATOM 2416 N N . ARG B 2 146 ? 16.288 -2.359 -45.697 1.000 17.573 146 ARG B N 1
ATOM 2417 C CA . ARG B 2 146 ? 15.091 -3.190 -45.622 1.000 19.278 146 ARG B CA 1
ATOM 2418 C C . ARG B 2 146 ? 14.762 -3.498 -44.152 1.000 19.093 146 ARG B C 1
ATOM 2419 O O . ARG B 2 146 ? 13.611 -3.381 -43.721 1.000 18.791 146 ARG B O 1
ATOM 2427 N N . ASP B 2 147 ? 15.790 -3.852 -43.371 1.000 18.347 147 ASP B N 1
ATOM 2428 C CA . ASP B 2 147 ? 15.639 -4.183 -41.957 1.000 19.337 147 ASP B CA 1
ATOM 2429 C C . ASP B 2 147 ? 15.237 -2.944 -41.146 1.000 18.540 147 ASP B C 1
ATOM 2430 O O . ASP B 2 147 ? 14.370 -3.039 -40.271 1.000 17.898 147 ASP B O 1
ATOM 2435 N N . ALA B 2 148 ? 15.857 -1.784 -41.446 1.000 17.039 148 ALA B N 1
ATOM 2436 C CA . ALA B 2 148 ? 15.566 -0.557 -40.730 1.000 16.939 148 ALA B CA 1
ATOM 2437 C C . ALA B 2 148 ? 14.125 -0.115 -41.012 1.000 17.692 148 ALA B C 1
ATOM 2438 O O . ALA B 2 148 ? 13.447 0.370 -40.116 1.000 17.444 148 ALA B O 1
ATOM 2440 N N . ILE B 2 149 ? 13.628 -0.310 -42.240 1.000 17.777 149 ILE B N 1
ATOM 2441 C CA . ILE B 2 149 ? 12.250 0.043 -42.546 1.000 18.997 149 ILE B CA 1
ATOM 2442 C C . ILE B 2 149 ? 11.290 -0.823 -41.730 1.000 19.911 149 ILE B C 1
ATOM 2443 O O . ILE B 2 149 ? 10.280 -0.336 -41.206 1.000 20.716 149 ILE B O 1
ATOM 2448 N N . GLU B 2 150 ? 11.593 -2.117 -41.597 1.000 20.459 150 GLU B N 1
ATOM 2449 C CA . GLU B 2 150 ? 10.777 -2.981 -40.759 1.000 22.387 150 GLU B CA 1
ATOM 2450 C C . GLU B 2 150 ? 10.767 -2.520 -39.296 1.000 22.275 150 GLU B C 1
ATOM 2451 O O . GLU B 2 150 ? 9.717 -2.572 -38.661 1.000 21.891 150 GLU B O 1
ATOM 2457 N N . GLU B 2 151 ? 11.919 -2.089 -38.745 1.000 21.268 151 GLU B N 1
ATOM 2458 C CA . GLU B 2 151 ? 11.959 -1.523 -37.397 1.000 22.071 151 GLU B CA 1
ATOM 2459 C C . GLU B 2 151 ? 11.054 -0.287 -37.288 1.000 21.006 151 GLU B C 1
ATOM 2460 O O . GLU B 2 151 ? 10.354 -0.109 -36.286 1.000 21.233 151 GLU B O 1
ATOM 2466 N N . ALA B 2 152 ? 11.110 0.595 -38.284 1.000 19.875 152 ALA B N 1
ATOM 2467 C CA . ALA B 2 152 ? 10.304 1.807 -38.289 1.000 20.254 152 ALA B CA 1
ATOM 2468 C C . ALA B 2 152 ? 8.819 1.438 -38.299 1.000 20.453 152 ALA B C 1
ATOM 2469 O O . ALA B 2 152 ? 8.033 2.059 -37.601 1.000 20.628 152 ALA B O 1
ATOM 2471 N N A LYS B 2 153 ? 8.459 0.385 -39.042 0.500 21.185 153 LYS B N 1
ATOM 2472 N N B LYS B 2 153 ? 8.445 0.447 -39.117 0.500 20.912 153 LYS B N 1
ATOM 2473 C CA A LYS B 2 153 ? 7.085 -0.102 -39.061 0.500 22.830 153 LYS B CA 1
ATOM 2474 C CA B LYS B 2 153 ? 7.074 -0.046 -39.144 0.500 22.560 153 LYS B CA 1
ATOM 2475 C C A LYS B 2 153 ? 6.663 -0.635 -37.690 0.500 23.638 153 LYS B C 1
ATOM 2476 C C B LYS B 2 153 ? 6.611 -0.496 -37.764 0.500 23.401 153 LYS B C 1
ATOM 2477 O O A LYS B 2 153 ? 5.564 -0.311 -37.222 0.500 23.504 153 LYS B O 1
ATOM 2478 O O B LYS B 2 153 ? 5.505 -0.154 -37.327 0.500 23.204 153 LYS B O 1
ATOM 2489 N N A LYS B 2 154 ? 7.530 -1.443 -37.051 0.500 23.371 154 LYS B N 1
ATOM 2490 N N B LYS B 2 154 ? 7.464 -1.296 -37.109 0.500 23.560 154 LYS B N 1
ATOM 2491 C CA A LYS B 2 154 ? 7.278 -1.964 -35.711 0.500 24.563 154 LYS B CA 1
ATOM 2492 C CA B LYS B 2 154 ? 7.146 -1.915 -35.833 0.500 25.003 154 LYS B CA 1
ATOM 2493 C C A LYS B 2 154 ? 6.906 -0.826 -34.768 0.500 24.411 154 LYS B C 1
ATOM 2494 C C B LYS B 2 154 ? 6.925 -0.845 -34.763 0.500 24.642 154 LYS B C 1
ATOM 2495 O O A LYS B 2 154 ? 5.992 -0.958 -33.957 0.500 24.908 154 LYS B O 1
ATOM 2496 O O B LYS B 2 154 ? 6.122 -1.046 -33.852 0.500 25.136 154 LYS B O 1
ATOM 2507 N N . LYS B 2 155 ? 7.644 0.281 -34.874 1.000 23.136 155 LYS B N 1
ATOM 2508 C CA . LYS B 2 155 ? 7.532 1.385 -33.937 1.000 24.314 155 LYS B CA 1
ATOM 2509 C C . LYS B 2 155 ? 6.471 2.398 -34.346 1.000 24.177 155 LYS B C 1
ATOM 2510 O O . LYS B 2 155 ? 6.328 3.396 -33.653 1.000 24.998 155 LYS B O 1
ATOM 2516 N N . GLY B 2 156 ? 5.743 2.160 -35.448 1.000 23.820 156 GLY B N 1
ATOM 2517 C CA . GLY B 2 156 ? 4.643 3.027 -35.836 1.000 23.913 156 GLY B CA 1
ATOM 2518 C C . GLY B 2 156 ? 5.042 4.313 -36.561 1.000 22.866 156 GLY B C 1
ATOM 2519 O O . GLY B 2 156 ? 4.238 5.241 -36.634 1.000 22.562 156 GLY B O 1
ATOM 2520 N N . PHE B 2 157 ? 6.249 4.364 -37.142 1.000 21.850 157 PHE B N 1
ATOM 2521 C CA . PHE B 2 157 ? 6.671 5.539 -37.894 1.000 21.075 157 PHE B CA 1
ATOM 2522 C C . PHE B 2 157 ? 6.352 5.419 -39.389 1.000 20.913 157 PHE B C 1
ATOM 2523 O O . PHE B 2 157 ? 6.531 6.398 -40.115 1.000 20.383 157 PHE B O 1
ATOM 2531 N N . LEU B 2 158 ? 5.941 4.221 -39.836 1.000 20.798 158 LEU B N 1
ATOM 2532 C CA . LEU B 2 158 ? 5.505 3.941 -41.198 1.000 20.890 158 LEU B CA 1
ATOM 2533 C C . LEU B 2 158 ? 4.192 3.163 -41.157 1.000 22.693 158 LEU B C 1
ATOM 2534 O O . LEU B 2 158 ? 3.808 2.610 -40.118 1.000 23.450 158 LEU B O 1
ATOM 2539 N N . GLY B 2 159 ? 3.500 3.130 -42.297 1.000 21.908 159 GLY B N 1
ATOM 2540 C CA . GLY B 2 159 ? 2.214 2.460 -42.404 1.000 23.991 159 GLY B CA 1
ATOM 2541 C C . GLY B 2 159 ? 1.090 3.482 -42.498 1.000 24.940 159 GLY B C 1
ATOM 2542 O O . GLY B 2 159 ? 1.316 4.626 -42.888 1.000 24.539 159 GLY B O 1
ATOM 2543 N N . LYS B 2 160 ? -0.133 3.071 -42.134 1.000 26.251 160 LYS B N 1
ATOM 2544 C CA . LYS B 2 160 ? -1.251 3.992 -42.215 1.000 27.901 160 LYS B CA 1
ATOM 2545 C C . LYS B 2 160 ? -1.353 4.806 -40.935 1.000 26.985 160 LYS B C 1
ATOM 2546 O O . LYS B 2 160 ? -1.071 4.307 -39.843 1.000 25.802 160 LYS B O 1
ATOM 2552 N N . ASN B 2 161 ? -1.840 6.040 -41.075 1.000 26.430 161 ASN B N 1
ATOM 2553 C CA . ASN B 2 161 ? -2.285 6.822 -39.932 1.000 26.994 161 ASN B CA 1
ATOM 2554 C C . ASN B 2 161 ? -1.138 6.897 -38.924 1.000 26.190 161 ASN B C 1
ATOM 2555 O O . ASN B 2 161 ? -1.284 6.532 -37.755 1.000 26.740 161 ASN B O 1
ATOM 2560 N N . ILE B 2 162 ? 0.002 7.411 -39.401 1.000 25.070 162 ILE B N 1
ATOM 2561 C CA . ILE B 2 162 ? 1.237 7.391 -38.643 1.000 24.162 162 ILE B CA 1
ATOM 2562 C C . ILE B 2 162 ? 1.087 8.282 -37.414 1.000 25.746 162 ILE B C 1
ATOM 2563 O O . ILE B 2 162 ? 0.848 9.480 -37.531 1.000 25.605 162 ILE B O 1
ATOM 2568 N N . LEU B 2 163 ? 1.178 7.650 -36.231 1.000 27.675 163 LEU B N 1
ATOM 2569 C CA . LEU B 2 163 ? 1.055 8.320 -34.939 1.000 28.710 163 LEU B CA 1
ATOM 2570 C C . LEU B 2 163 ? -0.215 9.171 -34.876 1.000 29.250 163 LEU B C 1
ATOM 2571 O O . LEU B 2 163 ? -0.239 10.255 -34.285 1.000 29.950 163 LEU B O 1
ATOM 2576 N N . GLY B 2 164 ? -1.301 8.642 -35.442 1.000 29.466 164 GLY B N 1
ATOM 2577 C CA . GLY B 2 164 ? -2.602 9.271 -35.331 1.000 30.208 164 GLY B CA 1
ATOM 2578 C C . GLY B 2 164 ? -2.772 10.509 -36.206 1.000 30.176 164 GLY B C 1
ATOM 2579 O O . GLY B 2 164 ? -3.775 11.206 -36.074 1.000 31.937 164 GLY B O 1
ATOM 2580 N N . SER B 2 165 ? -1.842 10.742 -37.142 1.000 29.434 165 SER B N 1
ATOM 2581 C CA . SER B 2 165 ? -1.838 11.969 -37.919 1.000 29.722 165 SER B CA 1
ATOM 2582 C C . SER B 2 165 ? -2.853 11.929 -39.080 1.000 30.351 165 SER B C 1
ATOM 2583 O O . SER B 2 165 ? -3.058 12.950 -39.738 1.000 32.121 165 SER B O 1
ATOM 2586 N N . GLY B 2 166 ? -3.315 10.731 -39.466 1.000 29.699 166 GLY B N 1
ATOM 2587 C CA . GLY B 2 166 ? -3.972 10.569 -40.770 1.000 29.671 166 GLY B CA 1
ATOM 2588 C C . GLY B 2 166 ? -3.031 10.449 -41.987 1.000 28.080 166 GLY B C 1
ATOM 2589 O O . GLY B 2 166 ? -3.516 10.213 -43.085 1.000 29.161 166 GLY B O 1
ATOM 2590 N N . PHE B 2 167 ? -1.709 10.589 -41.807 1.000 26.479 167 PHE B N 1
ATOM 2591 C CA . PHE B 2 167 ? -0.730 10.474 -42.893 1.000 25.553 167 PHE B CA 1
ATOM 2592 C C . PHE B 2 167 ? -0.265 9.025 -43.081 1.000 25.030 167 PHE B C 1
ATOM 2593 O O . PHE B 2 167 ? 0.194 8.383 -42.133 1.000 24.710 167 PHE B O 1
ATOM 2601 N N . ASP B 2 168 ? -0.348 8.533 -44.330 1.000 23.737 168 ASP B N 1
ATOM 2602 C CA . ASP B 2 168 ? 0.029 7.175 -44.685 1.000 23.529 168 ASP B CA 1
ATOM 2603 C C . ASP B 2 168 ? 1.327 7.199 -45.484 1.000 22.380 168 ASP B C 1
ATOM 2604 O O . ASP B 2 168 ? 1.483 8.018 -46.399 1.000 22.152 168 ASP B O 1
ATOM 2609 N N . LEU B 2 169 ? 2.245 6.274 -45.197 1.000 21.163 169 LEU B N 1
ATOM 2610 C CA . LEU B 2 169 ? 3.442 6.159 -46.019 1.000 21.091 169 LEU B CA 1
ATOM 2611 C C . LEU B 2 169 ? 3.973 4.737 -46.031 1.000 21.461 169 LEU B C 1
ATOM 2612 O O . LEU B 2 169 ? 4.090 4.108 -44.975 1.000 21.501 169 LEU B O 1
ATOM 2617 N N . GLU B 2 170 ? 4.320 4.283 -47.248 1.000 21.913 170 GLU B N 1
ATOM 2618 C CA . GLU B 2 170 ? 5.163 3.110 -47.436 1.000 23.228 170 GLU B CA 1
ATOM 2619 C C . GLU B 2 170 ? 6.434 3.557 -48.168 1.000 21.409 170 GLU B C 1
ATOM 2620 O O . GLU B 2 170 ? 6.358 4.374 -49.087 1.000 20.782 170 GLU B O 1
ATOM 2626 N N . ILE B 2 171 ? 7.568 2.993 -47.745 1.000 19.976 171 ILE B N 1
ATOM 2627 C CA . ILE B 2 171 ? 8.846 3.190 -48.417 1.000 18.897 171 ILE B CA 1
ATOM 2628 C C . ILE B 2 171 ? 9.257 1.862 -49.064 1.000 19.600 171 ILE B C 1
ATOM 2629 O O . ILE B 2 171 ? 9.389 0.845 -48.382 1.000 20.443 171 ILE B O 1
ATOM 2634 N N . TYR B 2 172 ? 9.478 1.902 -50.376 1.000 18.747 172 TYR B N 1
ATOM 2635 C CA . TYR B 2 172 ? 9.917 0.746 -51.150 1.000 19.106 172 TYR B CA 1
ATOM 2636 C C . TYR B 2 172 ? 11.397 0.911 -51.493 1.000 18.028 172 TYR B C 1
ATOM 2637 O O . TYR B 2 172 ? 11.807 1.990 -51.900 1.000 17.347 172 TYR B O 1
ATOM 2646 N N . VAL B 2 173 ? 12.168 -0.182 -51.392 1.000 17.282 173 VAL B N 1
ATOM 2647 C CA . VAL B 2 173 ? 13.589 -0.143 -51.719 1.000 17.024 173 VAL B CA 1
ATOM 2648 C C . VAL B 2 173 ? 13.824 -0.900 -53.025 1.000 16.552 173 VAL B C 1
ATOM 2649 O O . VAL B 2 173 ? 13.542 -2.093 -53.140 1.000 17.458 173 VAL B O 1
ATOM 2653 N N . ALA B 2 174 ? 14.308 -0.154 -54.019 1.000 16.586 174 ALA B N 1
ATOM 2654 C CA . ALA B 2 174 ? 14.658 -0.692 -55.328 1.000 16.246 174 ALA B CA 1
ATOM 2655 C C . ALA B 2 174 ? 16.181 -0.744 -55.451 1.000 16.156 174 ALA B C 1
ATOM 2656 O O . ALA B 2 174 ? 16.886 0.014 -54.797 1.000 15.133 174 ALA B O 1
ATOM 2658 N N . ARG B 2 175 ? 16.669 -1.681 -56.266 1.000 16.858 175 ARG B N 1
ATOM 2659 C CA . ARG B 2 175 ? 18.092 -1.829 -56.500 1.000 16.713 175 ARG B CA 1
ATOM 2660 C C . ARG B 2 175 ? 18.389 -1.554 -57.962 1.000 17.035 175 ARG B C 1
ATOM 2661 O O . ARG B 2 175 ? 17.709 -2.059 -58.854 1.000 16.759 175 ARG B O 1
ATOM 2669 N N . GLY B 2 176 ? 19.489 -0.833 -58.172 1.000 14.575 176 GLY B N 1
ATOM 2670 C CA . GLY B 2 176 ? 20.087 -0.735 -59.485 1.000 14.522 176 GLY B CA 1
ATOM 2671 C C . GLY B 2 176 ? 20.808 -2.013 -59.879 1.000 15.533 176 GLY B C 1
ATOM 2672 O O . GLY B 2 176 ? 20.798 -3.011 -59.141 1.000 15.712 176 GLY B O 1
ATOM 2673 N N . ALA B 2 177 ? 21.424 -1.971 -61.065 1.000 15.465 177 ALA B N 1
ATOM 2674 C CA . ALA B 2 177 ? 22.037 -3.159 -61.631 1.000 17.285 177 ALA B CA 1
ATOM 2675 C C . ALA B 2 177 ? 23.212 -2.810 -62.548 1.000 17.217 177 ALA B C 1
ATOM 2676 O O . ALA B 2 177 ? 23.511 -3.584 -63.459 1.000 18.136 177 ALA B O 1
ATOM 2678 N N . GLY B 2 178 ? 23.944 -1.727 -62.232 1.000 16.487 178 GLY B N 1
ATOM 2679 C CA . GLY B 2 178 ? 25.268 -1.492 -62.798 1.000 16.909 178 GLY B CA 1
ATOM 2680 C C . GLY B 2 178 ? 25.435 -0.216 -63.636 1.000 17.811 178 GLY B C 1
ATOM 2681 O O . GLY B 2 178 ? 26.526 0.040 -64.190 1.000 19.451 178 GLY B O 1
ATOM 2682 N N . ALA B 2 179 ? 24.411 0.622 -63.716 1.000 16.988 179 ALA B N 1
ATOM 2683 C CA . ALA B 2 179 ? 24.462 1.767 -64.621 1.000 16.569 179 ALA B CA 1
ATOM 2684 C C . ALA B 2 179 ? 24.581 3.072 -63.843 1.000 16.187 179 ALA B C 1
ATOM 2685 O O . ALA B 2 179 ? 23.670 3.426 -63.106 1.000 16.148 179 ALA B O 1
ATOM 2687 N N . TYR B 2 180 ? 25.698 3.805 -64.027 1.000 14.370 180 TYR B N 1
ATOM 2688 C CA . TYR B 2 180 ? 25.891 5.112 -63.413 1.000 13.948 180 TYR B CA 1
ATOM 2689 C C . TYR B 2 180 ? 24.795 6.092 -63.830 1.000 13.403 180 TYR B C 1
ATOM 2690 O O . TYR B 2 180 ? 24.377 6.945 -63.041 1.000 13.330 180 TYR B O 1
ATOM 2699 N N . ILE B 2 181 ? 24.262 5.908 -65.045 1.000 13.247 181 ILE B N 1
ATOM 2700 C CA . ILE B 2 181 ? 23.294 6.860 -65.579 1.000 13.737 181 ILE B CA 1
ATOM 2701 C C . ILE B 2 181 ? 21.993 6.776 -64.776 1.000 14.220 181 ILE B C 1
ATOM 2702 O O . ILE B 2 181 ? 21.209 7.714 -64.789 1.000 14.378 181 ILE B O 1
ATOM 2707 N N . CYS B 2 182 ? 21.771 5.683 -64.047 1.000 15.018 182 CYS B N 1
ATOM 2708 C CA . CYS B 2 182 ? 20.558 5.581 -63.237 1.000 15.346 182 CYS B CA 1
ATOM 2709 C C . CYS B 2 182 ? 20.590 6.467 -61.992 1.000 15.172 182 CYS B C 1
ATOM 2710 O O . CYS B 2 182 ? 19.580 6.543 -61.282 1.000 16.442 182 CYS B O 1
ATOM 2713 N N . GLY B 2 183 ? 21.683 7.211 -61.769 1.000 14.164 183 GLY B N 1
ATOM 2714 C CA . GLY B 2 183 ? 21.679 8.310 -60.814 1.000 13.694 183 GLY B CA 1
ATOM 2715 C C . GLY B 2 183 ? 21.101 9.612 -61.365 1.000 13.099 183 GLY B C 1
ATOM 2716 O O . GLY B 2 183 ? 20.721 10.481 -60.612 1.000 12.354 183 GLY B O 1
ATOM 2717 N N . GLU B 2 184 ? 21.019 9.753 -62.684 1.000 13.051 184 GLU B N 1
ATOM 2718 C CA . GLU B 2 184 ? 20.343 10.895 -63.258 1.000 13.774 184 GLU B CA 1
ATOM 2719 C C . GLU B 2 184 ? 18.859 10.707 -62.973 1.000 13.824 184 GLU B C 1
ATOM 2720 O O . GLU B 2 184 ? 18.335 9.632 -63.226 1.000 13.473 184 GLU B O 1
ATOM 2726 N N . GLU B 2 185 ? 18.205 11.725 -62.430 1.000 13.620 185 GLU B N 1
ATOM 2727 C CA . GLU B 2 185 ? 16.913 11.528 -61.784 1.000 13.756 185 GLU B CA 1
ATOM 2728 C C . GLU B 2 185 ? 15.869 10.953 -62.754 1.000 14.965 185 GLU B C 1
ATOM 2729 O O . GLU B 2 185 ? 14.982 10.208 -62.310 1.000 15.024 185 GLU B O 1
ATOM 2735 N N . THR B 2 186 ? 15.908 11.320 -64.057 1.000 14.072 186 THR B N 1
ATOM 2736 C CA . THR B 2 186 ? 14.885 10.812 -64.971 1.000 15.184 186 THR B CA 1
ATOM 2737 C C . THR B 2 186 ? 15.188 9.384 -65.426 1.000 14.863 186 THR B C 1
ATOM 2738 O O . THR B 2 186 ? 14.258 8.573 -65.596 1.000 15.816 186 THR B O 1
ATOM 2742 N N . ALA B 2 187 ? 16.473 9.029 -65.554 1.000 14.443 187 ALA B N 1
ATOM 2743 C CA . ALA B 2 187 ? 16.838 7.641 -65.824 1.000 14.720 187 ALA B CA 1
ATOM 2744 C C . ALA B 2 187 ? 16.491 6.757 -64.617 1.000 14.501 187 ALA B C 1
ATOM 2745 O O . ALA B 2 187 ? 16.038 5.619 -64.760 1.000 15.587 187 ALA B O 1
ATOM 2747 N N . LEU B 2 188 ? 16.684 7.309 -63.417 1.000 14.522 188 LEU B N 1
ATOM 2748 C CA . LEU B 2 188 ? 16.329 6.609 -62.179 1.000 14.130 188 LEU B CA 1
ATOM 2749 C C . LEU B 2 188 ? 14.836 6.267 -62.195 1.000 15.107 188 LEU B C 1
ATOM 2750 O O . LEU B 2 188 ? 14.427 5.127 -61.984 1.000 16.078 188 LEU B O 1
ATOM 2755 N N . ILE B 2 189 ? 14.002 7.250 -62.509 1.000 15.294 189 ILE B N 1
ATOM 2756 C CA . ILE B 2 189 ? 12.564 7.000 -62.615 1.000 15.679 189 ILE B CA 1
ATOM 2757 C C . ILE B 2 189 ? 12.243 5.959 -63.692 1.000 16.336 189 ILE B C 1
ATOM 2758 O O . ILE B 2 189 ? 11.435 5.080 -63.459 1.000 16.316 189 ILE B O 1
ATOM 2763 N N . GLU B 2 190 ? 12.864 6.029 -64.875 1.000 15.719 190 GLU B N 1
ATOM 2764 C CA . GLU B 2 190 ? 12.642 5.002 -65.885 1.000 16.567 190 GLU B CA 1
ATOM 2765 C C . GLU B 2 190 ? 12.963 3.615 -65.323 1.000 17.024 190 GLU B C 1
ATOM 2766 O O . GLU B 2 190 ? 12.247 2.637 -65.574 1.000 17.803 190 GLU B O 1
ATOM 2772 N N . SER B 2 191 ? 14.032 3.538 -64.541 1.000 16.105 191 SER B N 1
ATOM 2773 C CA . SER B 2 191 ? 14.440 2.271 -63.943 1.000 16.754 191 SER B CA 1
ATOM 2774 C C . SER B 2 191 ? 13.445 1.780 -62.882 1.000 18.310 191 SER B C 1
ATOM 2775 O O . SER B 2 191 ? 13.062 0.610 -62.874 1.000 18.248 191 SER B O 1
ATOM 2778 N N . LEU B 2 192 ? 12.911 2.687 -62.068 1.000 18.340 192 LEU B N 1
ATOM 2779 C CA . LEU B 2 192 ? 11.845 2.370 -61.134 1.000 19.168 192 LEU B CA 1
ATOM 2780 C C . LEU B 2 192 ? 10.575 1.865 -61.834 1.000 20.060 192 LEU B C 1
ATOM 2781 O O . LEU B 2 192 ? 9.796 1.146 -61.222 1.000 21.501 192 LEU B O 1
ATOM 2786 N N . GLU B 2 193 ? 10.367 2.239 -63.101 1.000 19.642 193 GLU B N 1
ATOM 2787 C CA . GLU B 2 193 ? 9.215 1.883 -63.901 1.000 20.853 193 GLU B CA 1
ATOM 2788 C C . GLU B 2 193 ? 9.473 0.556 -64.636 1.000 21.351 193 GLU B C 1
ATOM 2789 O O . GLU B 2 193 ? 8.636 0.093 -65.413 1.000 22.187 193 GLU B O 1
ATOM 2795 N N . GLY B 2 194 ? 10.644 -0.049 -64.380 1.000 19.909 194 GLY B N 1
ATOM 2796 C CA . GLY B 2 194 ? 10.981 -1.356 -64.915 1.000 20.782 194 GLY B CA 1
ATOM 2797 C C . GLY B 2 194 ? 11.635 -1.331 -66.287 1.000 20.041 194 GLY B C 1
ATOM 2798 O O . GLY B 2 194 ? 11.633 -2.356 -66.973 1.000 20.377 194 GLY B O 1
ATOM 2799 N N . LYS B 2 195 ? 12.194 -0.180 -66.679 1.000 19.534 195 LYS B N 1
ATOM 2800 C CA . LYS B 2 195 ? 12.773 -0.016 -68.006 1.000 20.719 195 LYS B CA 1
ATOM 2801 C C . LYS B 2 195 ? 14.285 0.198 -67.929 1.000 19.434 195 LYS B C 1
ATOM 2802 O O . LYS B 2 195 ? 14.891 0.273 -66.857 1.000 18.389 195 LYS B O 1
ATOM 2808 N N . ARG B 2 196 ? 14.902 0.304 -69.109 1.000 19.966 196 ARG B N 1
ATOM 2809 C CA . ARG B 2 196 ? 16.283 0.735 -69.203 1.000 19.707 196 ARG B CA 1
ATOM 2810 C C . ARG B 2 196 ? 16.412 2.156 -68.652 1.000 19.414 196 ARG B C 1
ATOM 2811 O O . ARG B 2 196 ? 15.474 2.936 -68.736 1.000 18.696 196 ARG B O 1
ATOM 2819 N N . GLY B 2 197 ? 17.601 2.466 -68.139 1.000 18.897 197 GLY B N 1
ATOM 2820 C CA . GLY B 2 197 ? 17.903 3.771 -67.568 1.000 18.599 197 GLY B CA 1
ATOM 2821 C C . GLY B 2 197 ? 18.248 4.796 -68.644 1.000 18.040 197 GLY B C 1
ATOM 2822 O O . GLY B 2 197 ? 19.419 5.087 -68.881 1.000 18.738 197 GLY B O 1
ATOM 2823 N N . HIS B 2 198 ? 17.221 5.275 -69.356 1.000 17.537 198 HIS B N 1
ATOM 2824 C CA . HIS B 2 198 ? 17.397 6.284 -70.383 1.000 17.844 198 HIS B CA 1
ATOM 2825 C C . HIS B 2 198 ? 16.830 7.607 -69.881 1.000 17.013 198 HIS B C 1
ATOM 2826 O O . HIS B 2 198 ? 15.612 7.732 -69.698 1.000 17.639 198 HIS B O 1
ATOM 2833 N N . PRO B 2 199 ? 17.672 8.643 -69.685 1.000 15.542 199 PRO B N 1
ATOM 2834 C CA . PRO B 2 199 ? 17.170 9.968 -69.333 1.000 15.450 199 PRO B CA 1
ATOM 2835 C C . PRO B 2 199 ? 16.100 10.476 -70.294 1.000 16.879 199 PRO B C 1
ATOM 2836 O O . PRO B 2 199 ? 16.106 10.148 -71.481 1.000 15.910 199 PRO B O 1
ATOM 2840 N N . ARG B 2 200 ? 15.192 11.277 -69.733 1.000 17.322 200 ARG B N 1
ATOM 2841 C CA . ARG B 2 200 ? 14.116 11.915 -70.462 1.000 19.225 200 ARG B CA 1
ATOM 2842 C C . ARG B 2 200 ? 14.536 13.359 -70.740 1.000 20.433 200 ARG B C 1
ATOM 2843 O O . ARG B 2 200 ? 15.206 13.980 -69.914 1.000 19.742 200 ARG B O 1
ATOM 2851 N N . LEU B 2 201 ? 14.054 13.910 -71.861 1.000 22.403 201 LEU B N 1
ATOM 2852 C CA . LEU B 2 201 ? 14.144 15.333 -72.098 1.000 25.035 201 LEU B CA 1
ATOM 2853 C C . LEU B 2 201 ? 13.496 16.079 -70.931 1.000 24.292 201 LEU B C 1
ATOM 2854 O O . LEU B 2 201 ? 12.384 15.728 -70.533 1.000 23.929 201 LEU B O 1
ATOM 2859 N N A LYS B 2 202 ? 14.198 17.071 -70.349 0.500 25.367 202 LYS B N 1
ATOM 2860 N N B LYS B 2 202 ? 14.234 17.071 -70.423 0.500 23.476 202 LYS B N 1
ATOM 2861 C CA A LYS B 2 202 ? 13.600 17.956 -69.353 0.500 26.371 202 LYS B CA 1
ATOM 2862 C CA B LYS B 2 202 ? 13.793 17.996 -69.398 0.500 23.197 202 LYS B CA 1
ATOM 2863 C C A LYS B 2 202 ? 13.956 19.419 -69.662 0.500 27.118 202 LYS B C 1
ATOM 2864 C C B LYS B 2 202 ? 13.861 19.404 -69.988 0.500 24.877 202 LYS B C 1
ATOM 2865 O O A LYS B 2 202 ? 15.128 19.753 -69.862 0.500 26.367 202 LYS B O 1
ATOM 2866 O O B LYS B 2 202 ? 14.688 19.647 -70.868 0.500 23.682 202 LYS B O 1
ATOM 2877 N N . PRO B 2 203 ? 12.968 20.355 -69.632 1.000 26.189 203 PRO B N 1
ATOM 2878 C CA . PRO B 2 203 ? 11.677 20.078 -68.995 1.000 24.821 203 PRO B CA 1
ATOM 2879 C C . PRO B 2 203 ? 10.782 19.156 -69.820 1.000 24.317 203 PRO B C 1
ATOM 2880 O O . PRO B 2 203 ? 11.006 18.967 -71.020 1.000 24.114 203 PRO B O 1
ATOM 2884 N N . PRO B 2 204 ? 9.769 18.501 -69.212 1.000 23.879 204 PRO B N 1
ATOM 2885 C CA . PRO B 2 204 ? 9.403 18.732 -67.807 1.000 23.435 204 PRO B CA 1
ATOM 2886 C C . PRO B 2 204 ? 10.355 18.120 -66.778 1.000 21.976 204 PRO B C 1
ATOM 2887 O O . PRO B 2 204 ? 11.043 17.138 -67.033 1.000 21.075 204 PRO B O 1
ATOM 2891 N N . TYR B 2 205 ? 10.417 18.776 -65.618 1.000 20.988 205 TYR B N 1
ATOM 2892 C CA . TYR B 2 205 ? 11.161 18.281 -64.483 1.000 20.790 205 TYR B CA 1
ATOM 2893 C C . TYR B 2 205 ? 10.288 17.253 -63.779 1.000 19.286 205 TYR B C 1
ATOM 2894 O O . TYR B 2 205 ? 9.059 17.303 -63.893 1.000 19.416 205 TYR B O 1
ATOM 2903 N N . PRO B 2 206 ? 10.896 16.306 -63.022 1.000 18.646 206 PRO B N 1
ATOM 2904 C CA . PRO B 2 206 ? 10.109 15.314 -62.291 1.000 18.386 206 PRO B CA 1
ATOM 2905 C C . PRO B 2 206 ? 9.014 15.915 -61.410 1.000 18.702 206 PRO B C 1
ATOM 2906 O O . PRO B 2 206 ? 7.963 15.299 -61.269 1.000 17.836 206 PRO B O 1
ATOM 2910 N N . VAL B 2 207 ? 9.220 17.125 -60.850 1.000 18.254 207 VAL B N 1
ATOM 2911 C CA . VAL B 2 207 ? 8.224 17.722 -59.961 1.000 19.777 207 VAL B CA 1
ATOM 2912 C C . VAL B 2 207 ? 6.924 18.059 -60.703 1.000 21.120 207 VAL B C 1
ATOM 2913 O O . VAL B 2 207 ? 5.870 18.184 -60.076 1.000 20.943 207 VAL B O 1
ATOM 2917 N N . GLN B 2 208 ? 6.993 18.195 -62.037 1.000 21.569 208 GLN B N 1
ATOM 2918 C CA . GLN B 2 208 ? 5.806 18.338 -62.859 1.000 24.314 208 GLN B CA 1
ATOM 2919 C C . GLN B 2 208 ? 5.378 16.969 -63.392 1.000 23.618 208 GLN B C 1
ATOM 2920 O O . GLN B 2 208 ? 4.194 16.623 -63.332 1.000 25.728 208 GLN B O 1
ATOM 2926 N N . LYS B 2 209 ? 6.315 16.215 -63.963 1.000 21.576 209 LYS B N 1
ATOM 2927 C CA . LYS B 2 209 ? 6.013 14.934 -64.580 1.000 22.557 209 LYS B CA 1
ATOM 2928 C C . LYS B 2 209 ? 7.135 13.933 -64.300 1.000 20.719 209 LYS B C 1
ATOM 2929 O O . LYS B 2 209 ? 8.230 14.031 -64.870 1.000 20.009 209 LYS B O 1
ATOM 2934 N N . GLY B 2 210 ? 6.851 12.954 -63.425 1.000 19.662 210 GLY B N 1
ATOM 2935 C CA . GLY B 2 210 ? 7.870 12.017 -62.956 1.000 19.128 210 GLY B CA 1
ATOM 2936 C C . GLY B 2 210 ? 7.457 10.548 -63.063 1.000 19.806 210 GLY B C 1
ATOM 2937 O O . GLY B 2 210 ? 7.143 10.041 -64.148 1.000 19.550 210 GLY B O 1
ATOM 2938 N N . LEU B 2 211 ? 7.447 9.875 -61.908 1.000 19.267 211 LEU B N 1
ATOM 2939 C CA . LEU B 2 211 ? 7.082 8.476 -61.835 1.000 20.138 211 LEU B CA 1
ATOM 2940 C C . LEU B 2 211 ? 5.611 8.333 -62.225 1.000 20.873 211 LEU B C 1
ATOM 2941 O O . LEU B 2 211 ? 4.766 8.996 -61.626 1.000 21.148 211 LEU B O 1
ATOM 2946 N N . TRP B 2 212 ? 5.344 7.476 -63.223 1.000 21.248 212 TRP B N 1
ATOM 2947 C CA . TRP B 2 212 ? 4.023 7.284 -63.805 1.000 22.483 212 TRP B CA 1
ATOM 2948 C C . TRP B 2 212 ? 3.429 8.621 -64.262 1.000 22.326 212 TRP B C 1
ATOM 2949 O O . TRP B 2 212 ? 2.207 8.784 -64.310 1.000 23.570 212 TRP B O 1
ATOM 2960 N N . GLY B 2 213 ? 4.298 9.583 -64.590 1.000 21.610 213 GLY B N 1
ATOM 2961 C CA . GLY B 2 213 ? 3.889 10.878 -65.099 1.000 22.407 213 GLY B CA 1
ATOM 2962 C C . GLY B 2 213 ? 3.351 11.832 -64.028 1.000 22.921 213 GLY B C 1
ATOM 2963 O O . GLY B 2 213 ? 2.787 12.861 -64.381 1.000 23.573 213 GLY B O 1
ATOM 2964 N N . LYS B 2 214 ? 3.478 11.470 -62.747 1.000 22.520 214 LYS 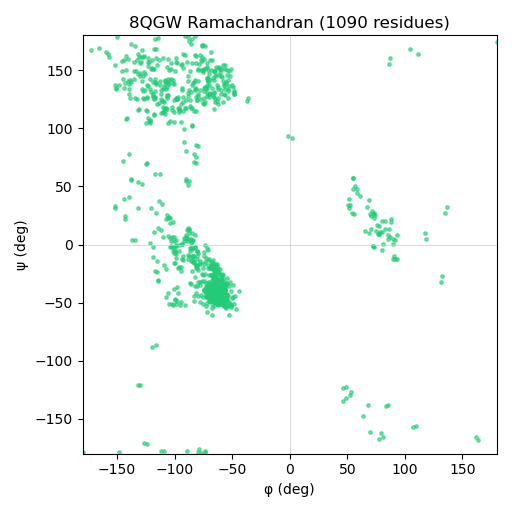B N 1
ATOM 2965 C CA . LYS B 2 214 ? 2.917 12.248 -61.653 1.000 23.078 214 LYS B CA 1
ATOM 2966 C C . LYS B 2 214 ? 4.008 13.118 -61.040 1.000 21.271 214 LYS B C 1
ATOM 2967 O O . LYS B 2 214 ? 5.185 12.796 -61.160 1.000 19.732 214 LYS B O 1
ATOM 2973 N N . PRO B 2 215 ? 3.659 14.199 -60.298 1.000 21.962 215 PRO B N 1
ATOM 2974 C CA . PRO B 2 215 ? 4.669 15.012 -59.621 1.000 20.561 215 PRO B CA 1
ATOM 2975 C C . PRO B 2 215 ? 5.518 14.144 -58.699 1.000 20.274 215 PRO B C 1
ATOM 2976 O O . PRO B 2 215 ? 4.986 13.419 -57.868 1.000 19.084 215 PRO B O 1
ATOM 2980 N N . THR B 2 216 ? 6.838 14.266 -58.849 1.000 18.252 216 THR B N 1
ATOM 2981 C CA . THR B 2 216 ? 7.814 13.462 -58.148 1.000 18.186 216 THR B CA 1
ATOM 2982 C C . THR B 2 216 ? 8.978 14.353 -57.722 1.000 18.113 216 THR B C 1
ATOM 2983 O O . THR B 2 216 ? 9.533 15.107 -58.538 1.000 18.775 216 THR B O 1
ATOM 2987 N N . VAL B 2 217 ? 9.341 14.265 -56.439 1.000 17.863 217 VAL B N 1
ATOM 2988 C CA . VAL B 2 217 ? 10.556 14.897 -55.931 1.000 17.535 217 VAL B CA 1
ATOM 2989 C C . VAL B 2 217 ? 11.637 13.827 -55.849 1.000 16.433 217 VAL B C 1
ATOM 2990 O O . VAL B 2 217 ? 11.415 12.811 -55.178 1.000 15.372 217 VAL B O 1
ATOM 2994 N N . VAL B 2 218 ? 12.783 14.091 -56.493 1.000 15.857 218 VAL B N 1
ATOM 2995 C CA . VAL B 2 218 ? 13.986 13.303 -56.286 1.000 14.594 218 VAL B CA 1
ATOM 2996 C C . VAL B 2 218 ? 14.957 14.132 -55.466 1.000 14.622 218 VAL B C 1
ATOM 2997 O O . VAL B 2 218 ? 15.268 15.275 -55.843 1.000 16.286 218 VAL B O 1
ATO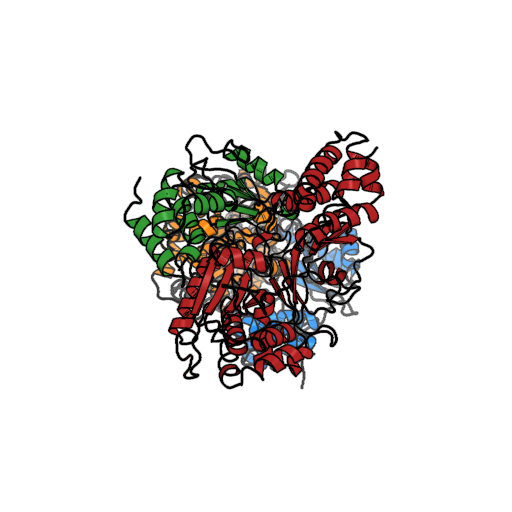M 3001 N N . ASN B 2 219 ? 15.449 13.545 -54.362 1.000 13.869 219 ASN B N 1
ATOM 3002 C CA . ASN B 2 219 ? 16.483 14.159 -53.554 1.000 14.045 219 ASN B CA 1
ATOM 3003 C C . ASN B 2 219 ? 17.536 13.123 -53.203 1.000 13.266 219 ASN B C 1
ATOM 3004 O O . ASN B 2 219 ? 17.249 11.940 -53.039 1.000 13.579 219 ASN B O 1
ATOM 3009 N N . ASN B 2 220 ? 18.752 13.623 -53.066 1.000 12.848 220 ASN B N 1
ATOM 3010 C CA . ASN B 2 220 ? 19.917 12.831 -52.706 1.000 12.351 220 ASN B CA 1
ATOM 3011 C C . ASN B 2 220 ? 19.862 12.419 -51.234 1.000 12.297 220 ASN B C 1
ATOM 3012 O O . ASN B 2 220 ? 19.337 13.160 -50.396 1.000 13.095 220 ASN B O 1
ATOM 3017 N N . VAL B 2 221 ? 20.488 11.277 -50.923 1.000 12.449 221 VAL B N 1
ATOM 3018 C CA . VAL B 2 221 ? 20.586 10.751 -49.562 1.000 12.872 221 VAL B CA 1
ATOM 3019 C C . VAL B 2 221 ? 20.996 11.847 -48.566 1.000 12.756 221 VAL B C 1
ATOM 3020 O O . VAL B 2 221 ? 20.377 12.037 -47.515 1.000 12.255 221 VAL B O 1
ATOM 3024 N N . GLU B 2 222 ? 22.130 12.507 -48.848 1.000 12.378 222 GLU B N 1
ATOM 3025 C CA . GLU B 2 222 ? 22.651 13.501 -47.924 1.000 13.120 222 GLU B CA 1
ATOM 3026 C C . GLU B 2 222 ? 21.679 14.662 -47.756 1.000 13.647 222 GLU B C 1
ATOM 3027 O O . GLU B 2 222 ? 21.516 15.177 -46.651 1.000 13.882 222 GLU B O 1
ATOM 3033 N N . THR B 2 223 ? 21.070 15.158 -48.858 1.000 13.662 223 THR B N 1
ATOM 3034 C CA . THR B 2 223 ? 20.084 16.213 -48.733 1.000 13.838 223 THR B CA 1
ATOM 3035 C C . THR B 2 223 ? 19.021 15.838 -47.680 1.000 14.033 223 THR B C 1
ATOM 3036 O O . THR B 2 223 ? 18.694 16.607 -46.783 1.000 13.778 223 THR B O 1
ATOM 3040 N N . ILE B 2 224 ? 18.475 14.641 -47.846 1.000 13.706 224 ILE B N 1
ATOM 3041 C CA . ILE B 2 224 ? 17.371 14.142 -47.048 1.000 14.018 224 ILE B CA 1
ATOM 3042 C C . ILE B 2 224 ? 17.774 14.012 -45.580 1.000 14.550 224 ILE B C 1
ATOM 3043 O O . ILE B 2 224 ? 16.972 14.353 -44.698 1.000 14.493 224 ILE B O 1
ATOM 3048 N N . ALA B 2 225 ? 19.011 13.552 -45.337 1.000 13.937 225 ALA B N 1
ATOM 3049 C CA . ALA B 2 225 ? 19.548 13.417 -43.985 1.000 14.533 225 ALA B CA 1
ATOM 3050 C C . ALA B 2 225 ? 19.613 14.743 -43.215 1.000 14.388 225 ALA B C 1
ATOM 3051 O O . ALA B 2 225 ? 19.674 14.743 -41.990 1.000 14.684 225 ALA B O 1
ATOM 3053 N N . ASN B 2 226 ? 19.605 15.889 -43.900 1.000 14.268 226 ASN B N 1
ATOM 3054 C CA . ASN B 2 226 ? 19.561 17.183 -43.232 1.000 14.370 226 ASN B CA 1
ATOM 3055 C C . ASN B 2 226 ? 18.182 17.527 -42.663 1.000 14.224 226 ASN B C 1
ATOM 3056 O O . ASN B 2 226 ? 18.080 18.370 -41.785 1.000 15.484 226 ASN B O 1
ATOM 3061 N N . VAL B 2 227 ? 17.117 16.973 -43.244 1.000 14.571 227 VAL B N 1
ATOM 3062 C CA . VAL B 2 227 ? 15.754 17.395 -42.956 1.000 15.299 227 VAL B CA 1
ATOM 3063 C C . VAL B 2 227 ? 15.432 17.219 -41.472 1.000 16.285 227 VAL B C 1
ATOM 3064 O O . VAL B 2 227 ? 14.851 18.126 -40.878 1.000 16.951 227 VAL B O 1
ATOM 3068 N N . PRO B 2 228 ? 15.762 16.077 -40.816 1.000 15.839 228 PRO B N 1
ATOM 3069 C CA . PRO B 2 228 ? 15.474 15.936 -39.384 1.000 17.217 228 PRO B CA 1
ATOM 3070 C C . PRO B 2 228 ? 16.093 17.045 -38.523 1.000 17.240 228 PRO B C 1
ATOM 3071 O O . PRO B 2 228 ? 15.504 17.477 -37.538 1.000 18.076 228 PRO B O 1
ATOM 3075 N N . PHE B 2 229 ? 17.283 17.535 -38.918 1.000 17.146 229 PHE B N 1
ATOM 3076 C CA . PHE B 2 229 ? 17.964 18.574 -38.166 1.000 17.821 229 PHE B CA 1
ATOM 3077 C C . PHE B 2 229 ? 17.237 19.902 -38.320 1.000 18.165 229 PHE B C 1
ATOM 3078 O O . PHE B 2 229 ? 17.105 20.622 -37.355 1.000 19.291 229 PHE B O 1
ATOM 3086 N N . ILE B 2 230 ? 16.793 20.213 -39.532 1.000 17.971 230 ILE B N 1
ATOM 3087 C CA . ILE B 2 230 ? 16.057 21.453 -39.764 1.000 19.024 230 ILE B CA 1
ATOM 3088 C C . ILE B 2 230 ? 14.814 21.491 -38.879 1.000 20.018 230 ILE B C 1
ATOM 3089 O O . ILE B 2 230 ? 14.521 22.519 -38.277 1.000 22.187 230 ILE B O 1
ATOM 3094 N N . ILE B 2 231 ? 14.084 20.367 -38.786 1.000 20.061 231 ILE B N 1
ATOM 3095 C CA . ILE B 2 231 ? 12.877 20.333 -37.965 1.000 20.799 231 ILE B CA 1
ATOM 3096 C C . ILE B 2 231 ? 13.234 20.359 -36.474 1.000 21.111 231 ILE B C 1
ATOM 3097 O O . ILE B 2 231 ? 12.614 21.111 -35.707 1.000 22.870 231 ILE B O 1
ATOM 3102 N N . SER B 2 232 ? 14.231 19.555 -36.066 1.000 20.789 232 SER B N 1
ATOM 3103 C CA . SER B 2 232 ? 14.616 19.469 -34.657 1.000 22.041 232 SER B CA 1
ATOM 3104 C C . SER B 2 232 ? 15.099 20.827 -34.126 1.000 23.567 232 SER B C 1
ATOM 3105 O O . SER B 2 232 ? 14.654 21.303 -33.080 1.000 24.411 232 SER B O 1
ATOM 3108 N N . MET B 2 233 ? 16.027 21.457 -34.862 1.000 23.984 233 MET B N 1
ATOM 3109 C CA . MET B 2 233 ? 16.714 22.678 -34.439 1.000 25.460 233 MET B CA 1
ATOM 3110 C C . MET B 2 233 ? 15.853 23.913 -34.720 1.000 25.702 233 MET B C 1
ATOM 3111 O O . MET B 2 233 ? 16.014 24.946 -34.073 1.000 26.512 233 MET B O 1
ATOM 3116 N N . GLY B 2 234 ? 14.990 23.810 -35.736 1.000 25.364 234 GLY B N 1
ATOM 3117 C CA . GLY B 2 234 ? 14.369 24.959 -36.377 1.000 25.877 234 GLY B CA 1
ATOM 3118 C C . GLY B 2 234 ? 15.262 25.519 -37.477 1.000 26.184 234 GLY B C 1
ATOM 3119 O O . GLY B 2 234 ? 16.482 25.352 -37.446 1.000 24.743 234 GLY B O 1
ATOM 3120 N N . TRP B 2 235 ? 14.653 26.195 -38.453 1.000 27.725 235 TRP B N 1
ATOM 3121 C CA . TRP B 2 235 ? 15.415 26.624 -39.618 1.000 27.915 235 TRP B CA 1
ATOM 3122 C C . TRP B 2 235 ? 16.419 27.717 -39.254 1.000 29.128 235 TRP B C 1
ATOM 3123 O O . TRP B 2 235 ? 17.473 27.793 -39.873 1.000 28.353 235 TRP B O 1
ATOM 3134 N N . GLU B 2 236 ? 16.116 28.566 -38.255 1.000 30.014 236 GLU B N 1
ATOM 3135 C CA . GLU B 2 236 ? 17.021 29.645 -37.878 1.000 32.368 236 GLU B CA 1
ATOM 3136 C C . GLU B 2 236 ? 18.329 29.111 -37.295 1.000 30.723 236 GLU B C 1
ATOM 3137 O O . GLU B 2 236 ? 19.408 29.574 -37.681 1.000 30.068 236 GLU B O 1
ATOM 3143 N N . GLU B 2 237 ? 18.237 28.184 -36.331 1.000 29.563 237 GLU B N 1
ATOM 3144 C CA . GLU B 2 237 ? 19.424 27.596 -35.720 1.000 30.324 237 GLU B CA 1
ATOM 3145 C C . GLU B 2 237 ? 20.248 26.819 -36.751 1.000 27.908 237 GLU B C 1
ATOM 3146 O O . GLU B 2 237 ? 21.485 26.838 -36.715 1.000 27.425 237 GLU B O 1
ATOM 3152 N N . TYR B 2 238 ? 19.560 26.122 -37.660 1.000 26.186 238 TYR B N 1
ATOM 3153 C CA . TYR B 2 238 ? 20.229 25.362 -38.704 1.000 24.937 238 TYR B CA 1
ATOM 3154 C C . TYR B 2 238 ? 21.041 26.331 -39.578 1.000 26.447 238 TYR B C 1
ATOM 3155 O O . TYR B 2 238 ? 22.217 26.098 -39.872 1.000 23.802 238 TYR B O 1
ATOM 3164 N N . ARG B 2 239 ? 20.397 27.440 -39.958 1.000 29.198 239 ARG B N 1
ATOM 3165 C CA . ARG B 2 239 ? 20.985 28.426 -40.852 1.000 32.212 239 ARG B CA 1
ATOM 3166 C C . ARG B 2 239 ? 22.200 29.089 -40.202 1.000 32.291 239 ARG B C 1
ATOM 3167 O O . ARG B 2 239 ? 23.028 29.656 -40.904 1.000 32.810 239 ARG B O 1
ATOM 3175 N N . TYR B 2 240 ? 22.316 29.018 -38.863 1.000 34.498 240 TYR B N 1
ATOM 3176 C CA . TYR B 2 240 ? 23.480 29.505 -38.129 1.000 34.945 240 TYR B CA 1
ATOM 3177 C C . TYR B 2 240 ? 24.707 28.612 -38.301 1.000 32.503 240 TYR B C 1
ATOM 3178 O O . TYR B 2 240 ? 25.801 29.012 -37.934 1.000 33.467 240 TYR B O 1
ATOM 3187 N N . ILE B 2 241 ? 24.563 27.407 -38.858 1.000 28.165 241 ILE B N 1
ATOM 3188 C CA . ILE B 2 241 ? 25.712 26.528 -39.038 1.000 26.883 241 ILE B CA 1
ATOM 3189 C C . ILE B 2 241 ? 26.495 26.925 -40.289 1.000 25.603 241 ILE B C 1
ATOM 3190 O O . ILE B 2 241 ? 25.946 26.953 -41.391 1.000 23.840 241 ILE B O 1
ATOM 3195 N N . GLY B 2 242 ? 27.797 27.202 -40.117 1.000 25.549 242 GLY B N 1
ATOM 3196 C CA . GLY B 2 242 ? 28.663 27.558 -41.231 1.000 23.062 242 GLY B CA 1
ATOM 3197 C C . GLY B 2 242 ? 28.331 28.941 -41.796 1.000 22.775 242 GLY B C 1
ATOM 3198 O O . GLY B 2 242 ? 27.690 29.741 -41.130 1.000 23.362 242 GLY B O 1
ATOM 3199 N N . PRO B 2 243 ? 28.761 29.262 -43.034 1.000 22.030 243 PRO B N 1
ATOM 3200 C CA . PRO B 2 243 ? 28.538 30.586 -43.617 1.000 23.561 243 PRO B CA 1
ATOM 3201 C C . PRO B 2 243 ? 27.067 30.750 -43.971 1.000 22.901 243 PRO B C 1
ATOM 3202 O O . PRO B 2 243 ? 26.449 29.810 -44.473 1.000 21.881 243 PRO B O 1
ATOM 3206 N N . SER B 2 244 ? 26.556 31.975 -43.774 1.000 24.300 244 SER B N 1
ATOM 3207 C CA . SER B 2 244 ? 25.124 32.207 -43.846 1.000 25.158 244 SER B CA 1
ATOM 3208 C C . SER B 2 244 ? 24.605 32.041 -45.280 1.000 25.565 244 SER B C 1
ATOM 3209 O O . SER B 2 244 ? 23.408 31.863 -45.457 1.000 26.295 244 SER B O 1
ATOM 3212 N N . ASP B 2 245 ? 25.477 32.078 -46.293 1.000 25.947 245 ASP B N 1
ATOM 3213 C CA . ASP B 2 245 ? 25.019 31.908 -47.667 1.000 27.110 245 ASP B CA 1
ATOM 3214 C C . ASP B 2 245 ? 25.103 30.451 -48.125 1.000 26.191 245 ASP B C 1
ATOM 3215 O O . ASP B 2 245 ? 24.525 30.114 -49.160 1.000 26.448 245 ASP B O 1
ATOM 3220 N N . TYR B 2 246 ? 25.801 29.588 -47.363 1.000 24.267 246 TYR B N 1
ATOM 3221 C CA . TYR B 2 246 ? 25.893 28.164 -47.674 1.000 22.288 246 TYR B CA 1
ATOM 3222 C C . TYR B 2 246 ? 25.922 27.359 -46.378 1.000 21.971 246 TYR B C 1
ATOM 3223 O O . TYR B 2 246 ? 26.950 26.790 -45.989 1.000 20.551 246 TYR B O 1
ATOM 3232 N N . ALA B 2 247 ? 24.756 27.319 -45.730 1.000 22.207 247 ALA B N 1
ATOM 3233 C CA . ALA B 2 247 ? 24.663 26.920 -44.344 1.000 21.390 247 ALA B CA 1
ATOM 3234 C C . ALA B 2 247 ? 24.467 25.420 -44.264 1.000 19.590 247 ALA B C 1
ATOM 3235 O O . ALA B 2 247 ? 24.040 24.763 -45.218 1.000 19.628 247 ALA B O 1
ATOM 3237 N N . GLY B 2 248 ? 24.854 24.900 -43.102 1.000 19.369 248 GLY B N 1
ATOM 3238 C CA . GLY B 2 248 ? 24.587 23.532 -42.733 1.000 18.416 248 GLY B CA 1
ATOM 3239 C C . GLY B 2 248 ? 25.817 22.654 -42.849 1.000 17.169 248 GLY B C 1
ATOM 3240 O O . GLY B 2 248 ? 26.834 23.022 -43.431 1.000 16.648 248 GLY B O 1
ATOM 3241 N N . PRO B 2 249 ? 25.727 21.430 -42.306 1.000 16.680 249 PRO B N 1
ATOM 3242 C CA . PRO B 2 249 ? 26.813 20.456 -42.453 1.000 15.900 249 PRO B CA 1
ATOM 3243 C C . PRO B 2 249 ? 26.955 19.973 -43.889 1.000 15.518 249 PRO B C 1
ATOM 3244 O O . PRO B 2 249 ? 25.961 19.867 -44.627 1.000 15.074 249 PRO B O 1
ATOM 3248 N N . LYS B 2 250 ? 28.186 19.617 -44.271 1.000 15.214 250 LYS B N 1
ATOM 3249 C CA . LYS B 2 250 ? 28.419 18.963 -45.555 1.000 14.696 250 LYS B CA 1
ATOM 3250 C C . LYS B 2 250 ? 29.382 17.800 -45.351 1.000 14.868 250 LYS B C 1
ATOM 3251 O O . LYS B 2 250 ? 30.331 17.925 -44.573 1.000 15.229 250 LYS B O 1
ATOM 3257 N N . LEU B 2 251 ? 29.141 16.707 -46.075 1.000 13.757 251 LEU B N 1
ATOM 3258 C CA . LEU B 2 251 ? 30.035 15.557 -46.103 1.000 14.324 251 LEU B CA 1
ATOM 3259 C C . LEU B 2 251 ? 31.010 15.665 -47.270 1.000 13.782 251 LEU B C 1
ATOM 3260 O O . LEU B 2 251 ? 30.630 15.927 -48.413 1.000 13.313 251 LEU B O 1
ATOM 3265 N N . PHE B 2 252 ? 32.290 15.426 -46.961 1.000 13.728 252 PHE B N 1
ATOM 3266 C CA . PHE B 2 252 ? 33.364 15.513 -47.937 1.000 13.483 252 PHE B CA 1
ATOM 3267 C C . PHE B 2 252 ? 34.073 14.167 -48.022 1.000 13.391 252 PHE B C 1
ATOM 3268 O O . PHE B 2 252 ? 34.823 13.820 -47.120 1.000 14.232 252 PHE B O 1
ATOM 3276 N N . PRO B 2 253 ? 33.837 13.365 -49.080 1.000 13.388 253 PRO B N 1
ATOM 3277 C CA . PRO B 2 253 ? 34.581 12.117 -49.279 1.000 13.481 253 PRO B CA 1
ATOM 3278 C C . PRO B 2 253 ? 35.940 12.405 -49.926 1.000 14.255 253 PRO B C 1
ATOM 3279 O O . PRO B 2 253 ? 36.000 12.874 -51.069 1.000 14.048 253 PRO B O 1
ATOM 3283 N N . VAL B 2 254 ? 37.007 12.125 -49.156 1.000 13.865 254 VAL B N 1
ATOM 3284 C CA . VAL B 2 254 ? 38.371 12.430 -49.523 1.000 14.521 254 VAL B CA 1
ATOM 3285 C C . VAL B 2 254 ? 39.110 11.113 -49.770 1.000 14.983 254 VAL B C 1
ATOM 3286 O O . VAL B 2 254 ? 39.154 10.258 -48.884 1.000 14.792 254 VAL B O 1
ATOM 3290 N N . SER B 2 255 ? 39.839 11.044 -50.890 1.000 15.027 255 SER B N 1
ATOM 3291 C CA . SER B 2 255 ? 40.531 9.825 -51.287 1.000 14.413 255 SER B CA 1
ATOM 3292 C C . SER B 2 255 ? 41.797 10.169 -52.074 1.000 15.134 255 SER B C 1
ATOM 3293 O O . SER B 2 255 ? 42.123 11.343 -52.315 1.000 14.923 255 SER B O 1
ATOM 3296 N N . GLY B 2 256 ? 42.525 9.116 -52.452 1.000 15.241 256 GLY B N 1
ATOM 3297 C CA . GLY B 2 256 ? 43.791 9.268 -53.137 1.000 15.840 256 GLY B CA 1
ATOM 3298 C C . GLY B 2 256 ? 44.932 9.492 -52.153 1.000 17.149 256 GLY B C 1
ATOM 3299 O O . GLY B 2 256 ? 44.991 8.857 -51.100 1.000 17.602 256 GLY B O 1
ATOM 3300 N N . LYS B 2 257 ? 45.840 10.408 -52.500 1.000 18.223 257 LYS B N 1
ATOM 3301 C CA . LYS B 2 257 ? 47.139 10.499 -51.850 1.000 19.517 257 LYS B CA 1
ATOM 3302 C C . LYS B 2 257 ? 47.107 11.383 -50.601 1.000 19.089 257 LYS B C 1
ATOM 3303 O O . LYS B 2 257 ? 47.961 12.257 -50.441 1.000 19.478 257 LYS B O 1
ATOM 3309 N N . VAL B 2 258 ? 46.203 11.078 -49.669 1.000 17.679 258 VAL B N 1
ATOM 3310 C CA . VAL B 2 258 ? 46.170 11.719 -48.360 1.000 18.388 258 VAL B CA 1
ATOM 3311 C C . VAL B 2 258 ? 46.444 10.675 -47.272 1.000 18.977 258 VAL B C 1
ATOM 3312 O O . VAL B 2 258 ? 46.227 9.495 -47.480 1.000 19.267 258 VAL B O 1
ATOM 3316 N N . LYS B 2 259 ? 46.842 11.127 -46.086 1.000 19.238 259 LYS B N 1
ATOM 3317 C CA . LYS B 2 259 ? 47.181 10.198 -45.016 1.000 20.247 259 LYS B CA 1
ATOM 3318 C C . LYS B 2 259 ? 45.928 9.604 -44.381 1.000 19.723 259 LYS B C 1
ATOM 3319 O O . LYS B 2 259 ? 45.966 8.471 -43.892 1.000 19.588 259 LYS B O 1
ATOM 3325 N N . LYS B 2 260 ? 44.841 10.376 -44.349 1.000 18.270 260 LYS B N 1
ATOM 3326 C CA . LYS B 2 260 ? 43.616 9.946 -43.685 1.000 18.076 260 LYS B CA 1
ATOM 3327 C C . LYS B 2 260 ? 42.446 10.020 -44.654 1.000 16.520 260 LYS B C 1
ATOM 3328 O O . LYS B 2 260 ? 41.493 10.773 -44.447 1.000 16.553 260 LYS B O 1
ATOM 3334 N N . PRO B 2 261 ? 42.390 9.160 -45.689 1.000 15.910 261 PRO B N 1
ATOM 3335 C CA . PRO B 2 261 ? 41.245 9.186 -46.595 1.000 15.555 261 PRO B CA 1
ATOM 3336 C C . PRO B 2 261 ? 39.997 8.740 -45.849 1.000 15.829 261 PRO B C 1
ATOM 3337 O O . PRO B 2 261 ? 40.082 7.885 -44.951 1.000 15.847 261 PRO B O 1
ATOM 3341 N N . GLY B 2 262 ? 38.860 9.366 -46.166 1.000 15.431 262 GLY B N 1
ATOM 3342 C CA . GLY B 2 262 ? 37.632 9.087 -45.467 1.000 14.855 262 GLY B CA 1
ATOM 3343 C C . GLY B 2 262 ? 36.594 10.171 -45.711 1.000 15.733 262 GLY B C 1
ATOM 3344 O O . GLY B 2 262 ? 36.800 11.028 -46.581 1.000 15.386 262 GLY B O 1
ATOM 3345 N N . VAL B 2 263 ? 35.516 10.141 -44.924 1.000 15.146 263 VAL B N 1
ATOM 3346 C CA . VAL B 2 263 ? 34.441 11.121 -45.050 1.000 15.734 263 VAL B CA 1
ATOM 3347 C C . VAL B 2 263 ? 34.528 12.101 -43.881 1.000 15.311 263 VAL B C 1
ATOM 3348 O O . VAL B 2 263 ? 34.588 11.696 -42.720 1.000 16.202 263 VAL B O 1
ATOM 3352 N N . TYR B 2 264 ? 34.526 13.401 -44.196 1.000 14.788 264 TYR B N 1
ATOM 3353 C CA . TYR B 2 264 ? 34.648 14.471 -43.217 1.000 14.800 264 TYR B CA 1
ATOM 3354 C C . TYR B 2 264 ? 33.374 15.320 -43.228 1.000 14.571 264 TYR B C 1
ATOM 3355 O O . TYR B 2 264 ? 32.962 15.772 -44.293 1.000 14.830 264 TYR B O 1
ATOM 3364 N N . GLU B 2 265 ? 32.744 15.492 -42.062 1.000 14.538 265 GLU B N 1
ATOM 3365 C CA . GLU B 2 265 ? 31.609 16.393 -41.917 1.000 14.980 265 GLU B CA 1
ATOM 3366 C C . GLU B 2 265 ? 32.134 17.737 -41.408 1.000 15.123 265 GLU B C 1
ATOM 3367 O O . GLU B 2 265 ? 32.684 17.831 -40.312 1.000 15.111 265 GLU B O 1
ATOM 3373 N N . LEU B 2 266 ? 31.983 18.771 -42.249 1.000 15.361 266 LEU B N 1
ATOM 3374 C CA . LEU B 2 266 ? 32.593 20.080 -42.055 1.000 15.632 266 LEU B CA 1
ATOM 3375 C C . LEU B 2 266 ? 31.646 21.159 -42.579 1.000 16.659 266 LEU B C 1
ATOM 3376 O O . LEU B 2 266 ? 30.818 20.878 -43.443 1.000 15.115 266 LEU B O 1
ATOM 3381 N N . PRO B 2 267 ? 31.784 22.415 -42.113 1.000 17.493 267 PRO B N 1
ATOM 3382 C CA . PRO B 2 267 ? 31.043 23.535 -42.699 1.000 17.815 267 PRO B CA 1
ATOM 3383 C C . PRO B 2 267 ? 31.643 23.931 -44.051 1.000 18.952 267 PRO B C 1
ATOM 3384 O O . PRO B 2 267 ? 32.819 23.651 -44.343 1.000 17.459 267 PRO B O 1
ATOM 3388 N N . MET B 2 268 ? 30.838 24.622 -44.880 1.000 17.977 268 MET B N 1
ATOM 3389 C CA . MET B 2 268 ? 31.218 24.815 -46.266 1.000 17.774 268 MET B CA 1
ATOM 3390 C C . MET B 2 268 ? 32.105 26.045 -46.463 1.000 17.808 268 MET B C 1
ATOM 3391 O O . MET B 2 268 ? 32.496 26.297 -47.607 1.000 17.617 268 MET B O 1
ATOM 3396 N N . ASN B 2 269 ? 32.478 26.733 -45.382 1.000 18.342 269 ASN B N 1
ATOM 3397 C CA . ASN B 2 269 ? 33.517 27.750 -45.449 1.000 19.632 269 ASN B CA 1
ATOM 3398 C C . ASN B 2 269 ? 34.913 27.127 -45.330 1.000 19.350 269 ASN B C 1
ATOM 3399 O O . ASN B 2 269 ? 35.905 27.828 -45.531 1.000 19.990 269 ASN B O 1
ATOM 3404 N N . THR B 2 270 ? 34.992 25.835 -44.983 1.000 18.412 270 THR B N 1
ATOM 3405 C CA . THR B 2 270 ? 36.268 25.132 -45.041 1.000 18.703 270 THR B CA 1
ATOM 3406 C C . THR B 2 270 ? 36.863 25.300 -46.435 1.000 18.140 270 THR B C 1
ATOM 3407 O O . THR B 2 270 ? 36.140 25.233 -47.430 1.000 17.507 270 THR B O 1
ATOM 3411 N N . THR B 2 271 ? 38.191 25.468 -46.533 1.000 17.808 271 THR B N 1
ATOM 3412 C CA . THR B 2 271 ? 38.835 25.529 -47.842 1.000 18.291 271 THR B CA 1
ATOM 3413 C C . THR B 2 271 ? 39.302 24.135 -48.264 1.000 17.512 271 THR B C 1
ATOM 3414 O O . THR B 2 271 ? 39.471 23.247 -47.425 1.000 16.839 271 THR B O 1
ATOM 3418 N N . LEU B 2 272 ? 39.602 23.986 -49.551 1.000 17.093 272 LEU B N 1
ATOM 3419 C CA . LEU B 2 272 ? 40.137 22.731 -50.070 1.000 17.250 272 LEU B CA 1
ATOM 3420 C C . LEU B 2 272 ? 41.490 22.429 -49.407 1.000 17.857 272 LEU B C 1
ATOM 3421 O O . LEU B 2 272 ? 41.734 21.292 -49.012 1.000 17.755 272 LEU B O 1
ATOM 3426 N N . ARG B 2 273 ? 42.335 23.450 -49.228 1.000 19.361 273 ARG B N 1
ATOM 3427 C CA . ARG B 2 273 ? 43.611 23.245 -48.553 1.000 20.593 273 ARG B CA 1
ATOM 3428 C C . ARG B 2 273 ? 43.390 22.682 -47.144 1.000 20.609 273 ARG B C 1
ATOM 3429 O O . ARG B 2 273 ? 44.088 21.755 -46.722 1.000 19.863 273 ARG B O 1
ATOM 3437 N N . GLU B 2 274 ? 42.421 23.238 -46.396 1.000 20.183 274 GLU B N 1
ATOM 3438 C CA . GLU B 2 274 ? 42.109 22.757 -45.060 1.000 19.655 274 GLU B CA 1
ATOM 3439 C C . GLU B 2 274 ? 41.632 21.311 -45.101 1.000 18.852 274 GLU B C 1
ATOM 3440 O O . GLU B 2 274 ? 41.997 20.521 -44.243 1.000 19.098 274 GLU B O 1
ATOM 3446 N N . VAL B 2 275 ? 40.751 20.968 -46.045 1.000 17.076 275 VAL B N 1
ATOM 3447 C CA . VAL B 2 275 ? 40.283 19.602 -46.166 1.000 16.714 275 VAL B CA 1
ATOM 3448 C C . VAL B 2 275 ? 41.482 18.654 -46.247 1.000 17.150 275 VAL B C 1
ATOM 3449 O O . VAL B 2 275 ? 41.544 17.706 -45.479 1.000 17.733 275 VAL B O 1
ATOM 3453 N N . ILE B 2 276 ? 42.433 18.930 -47.136 1.000 17.831 276 ILE B N 1
ATOM 3454 C CA . ILE B 2 276 ? 43.574 18.046 -47.358 1.000 17.935 276 ILE B CA 1
ATOM 3455 C C . ILE B 2 276 ? 44.543 18.038 -46.177 1.000 18.939 276 ILE B C 1
ATOM 3456 O O . ILE B 2 276 ? 44.921 16.952 -45.716 1.000 19.645 276 ILE B O 1
ATOM 3461 N N . PHE B 2 277 ? 44.937 19.223 -45.688 1.000 19.695 277 PHE B N 1
ATOM 3462 C CA . PHE B 2 277 ? 46.060 19.336 -44.759 1.000 21.032 277 PHE B CA 1
ATOM 3463 C C . PHE B 2 277 ? 45.632 19.425 -43.300 1.000 22.129 277 PHE B C 1
ATOM 3464 O O . PHE B 2 277 ? 46.398 18.985 -42.441 1.000 23.616 277 PHE B O 1
ATOM 3472 N N . LYS B 2 278 ? 44.522 20.104 -43.005 1.000 21.870 278 LYS B N 1
ATOM 3473 C CA . LYS B 2 278 ? 44.065 20.251 -41.631 1.000 22.256 278 LYS B CA 1
ATOM 3474 C C . LYS B 2 278 ? 43.299 19.001 -41.185 1.000 21.317 278 LYS B C 1
ATOM 3475 O O . LYS B 2 278 ? 43.479 18.560 -40.043 1.000 23.174 278 LYS B O 1
ATOM 3481 N N . TYR B 2 279 ? 42.444 18.452 -42.052 1.000 20.194 279 TYR B N 1
ATOM 3482 C CA . TYR B 2 279 ? 41.566 17.356 -41.669 1.000 19.580 279 TYR B CA 1
ATOM 3483 C C . TYR B 2 279 ? 42.118 16.007 -42.139 1.000 19.718 279 TYR B C 1
ATOM 3484 O O . TYR B 2 279 ? 42.170 15.094 -41.324 1.000 19.558 279 TYR B O 1
ATOM 3493 N N . ALA B 2 280 ? 42.545 15.882 -43.410 1.000 19.305 280 ALA B N 1
ATOM 3494 C CA . ALA B 2 280 ? 42.848 14.568 -43.975 1.000 18.540 280 ALA B CA 1
ATOM 3495 C C . ALA B 2 280 ? 44.325 14.196 -43.757 1.000 18.804 280 ALA B C 1
ATOM 3496 O O . ALA B 2 280 ? 44.804 13.212 -44.327 1.000 19.611 280 ALA B O 1
ATOM 3498 N N . GLY B 2 281 ? 45.051 15.018 -42.994 1.000 19.440 281 GLY B N 1
ATOM 3499 C CA . GLY B 2 281 ? 46.376 14.658 -42.503 1.000 21.040 281 GLY B CA 1
ATOM 3500 C C . GLY B 2 281 ? 47.503 14.970 -43.478 1.000 21.139 281 GLY B C 1
ATOM 3501 O O . GLY B 2 281 ? 48.667 14.613 -43.236 1.000 23.120 281 GLY B O 1
ATOM 3502 N N . GLY B 2 282 ? 47.212 15.755 -44.515 1.000 20.305 282 GLY B N 1
ATOM 3503 C CA . GLY B 2 282 ? 48.219 16.035 -45.528 1.000 20.792 282 GLY B CA 1
ATOM 3504 C C . GLY B 2 282 ? 48.406 14.871 -46.495 1.000 19.747 282 GLY B C 1
ATOM 3505 O O . GLY B 2 282 ? 47.596 13.945 -46.541 1.000 19.167 282 GLY B O 1
ATOM 3506 N N . THR B 2 283 ? 49.482 14.943 -47.289 1.000 21.012 283 THR B N 1
ATOM 3507 C CA . THR B 2 283 ? 49.654 14.014 -48.391 1.000 21.168 283 THR B CA 1
ATOM 3508 C C . THR B 2 283 ? 50.497 12.815 -47.966 1.000 21.844 283 THR B C 1
ATOM 3509 O O . THR B 2 283 ? 51.310 12.928 -47.057 1.000 22.170 283 THR B O 1
ATOM 3513 N N . LEU B 2 284 ? 50.315 11.688 -48.678 1.000 23.036 284 LEU B N 1
ATOM 3514 C CA . LEU B 2 284 ? 51.179 10.526 -48.508 1.000 24.544 284 LEU B CA 1
ATOM 3515 C C . LEU B 2 284 ? 52.607 10.936 -48.842 1.000 25.567 284 LEU B C 1
ATOM 3516 O O . LEU B 2 284 ? 52.841 11.568 -49.870 1.000 25.298 284 LEU B O 1
ATOM 3521 N N . GLY B 2 285 ? 53.540 10.611 -47.940 1.000 26.995 285 GLY B N 1
ATOM 3522 C CA . GLY B 2 285 ? 54.951 10.906 -48.135 1.000 28.333 285 GLY B CA 1
ATOM 3523 C C . GLY B 2 285 ? 55.275 12.403 -48.071 1.000 29.005 285 GLY B C 1
ATOM 3524 O O . GLY B 2 285 ? 56.386 12.805 -48.402 1.000 29.736 285 GLY B O 1
ATOM 3525 N N . ASN B 2 286 ? 54.296 13.218 -47.648 1.000 27.541 286 ASN B N 1
ATOM 3526 C CA . ASN B 2 286 ? 54.407 14.669 -47.669 1.000 28.305 286 ASN B CA 1
ATOM 3527 C C . ASN B 2 286 ? 54.809 15.184 -49.052 1.000 28.337 286 ASN B C 1
ATOM 3528 O O . ASN B 2 286 ? 55.500 16.184 -49.152 1.000 30.321 286 ASN B O 1
ATOM 3533 N N . LYS B 2 287 ? 54.347 14.518 -50.109 1.000 27.425 287 LYS B N 1
ATOM 3534 C CA . LYS B 2 287 ? 54.601 14.956 -51.466 1.000 28.498 287 LYS B CA 1
ATOM 3535 C C . LYS B 2 287 ? 53.709 16.146 -51.813 1.000 26.718 287 LYS B C 1
ATOM 3536 O O . LYS B 2 287 ? 52.675 16.355 -51.190 1.000 25.765 287 LYS B O 1
ATOM 3542 N N . LYS B 2 288 ? 54.117 16.929 -52.813 1.000 25.869 288 LYS B N 1
ATOM 3543 C CA . LYS B 2 288 ? 53.352 18.100 -53.208 1.000 26.819 288 LYS B CA 1
ATOM 3544 C C . LYS B 2 288 ? 52.065 17.670 -53.901 1.000 23.983 288 LYS B C 1
ATOM 3545 O O . LYS B 2 288 ? 52.077 16.739 -54.698 1.000 24.137 288 LYS B O 1
ATOM 3551 N N . VAL B 2 289 ? 50.972 18.382 -53.612 1.000 22.526 289 VAL B N 1
ATOM 3552 C CA . VAL B 2 289 ? 49.735 18.229 -54.355 1.000 22.183 289 VAL B CA 1
ATOM 3553 C C . VAL B 2 289 ? 49.943 18.704 -55.790 1.000 22.400 289 VAL B C 1
ATOM 3554 O O . VAL B 2 289 ? 50.467 19.794 -56.024 1.000 23.882 289 VAL B O 1
ATOM 3558 N N . LYS B 2 290 ? 49.527 17.869 -56.749 1.000 22.112 290 LYS B N 1
ATOM 3559 C CA . LYS B 2 290 ? 49.576 18.228 -58.157 1.000 22.396 290 LYS B CA 1
ATOM 3560 C C . LYS B 2 290 ? 48.200 18.686 -58.634 1.000 21.401 290 LYS B C 1
ATOM 3561 O O . LYS B 2 290 ? 48.077 19.679 -59.354 1.000 21.882 290 LYS B O 1
ATOM 3567 N N . ALA B 2 291 ? 47.177 17.919 -58.284 1.000 19.694 291 ALA B N 1
ATOM 3568 C CA . ALA B 2 291 ? 45.823 18.243 -58.698 1.000 19.005 291 ALA B CA 1
ATOM 3569 C C . ALA B 2 291 ? 44.828 17.600 -57.742 1.000 17.728 291 ALA B C 1
ATOM 3570 O O . ALA B 2 291 ? 45.141 16.631 -57.071 1.000 18.269 291 ALA B O 1
ATOM 3572 N N . VAL B 2 292 ? 43.601 18.117 -57.759 1.000 16.731 292 VAL B N 1
ATOM 3573 C CA . VAL B 2 292 ? 42.482 17.488 -57.094 1.000 16.378 292 VAL B CA 1
ATOM 3574 C C . VAL B 2 292 ? 41.397 17.274 -58.147 1.000 16.436 292 VAL B C 1
ATOM 3575 O O . VAL B 2 292 ? 41.018 18.221 -58.841 1.000 17.269 292 VAL B O 1
ATOM 3579 N N . PHE B 2 293 ? 40.922 16.032 -58.271 1.000 15.365 293 PHE B N 1
ATOM 3580 C CA . PHE B 2 293 ? 39.765 15.760 -59.102 1.000 14.991 293 PHE B CA 1
ATOM 3581 C C . PHE B 2 293 ? 38.521 15.819 -58.223 1.000 15.587 293 PHE B C 1
ATOM 3582 O O . PHE B 2 293 ? 38.432 15.107 -57.208 1.000 15.226 293 PHE B O 1
ATOM 3590 N N . SER B 2 294 ? 37.595 16.699 -58.622 1.000 14.739 294 SER B N 1
ATOM 3591 C CA . SER B 2 294 ? 36.275 16.761 -58.039 1.000 14.913 294 SER B CA 1
ATOM 3592 C C . SER B 2 294 ? 35.445 15.664 -58.697 1.000 15.564 294 SER B C 1
ATOM 3593 O O . SER B 2 294 ? 34.811 15.909 -59.724 1.000 14.590 294 SER B O 1
ATOM 3596 N N . GLY B 2 295 ? 35.536 14.443 -58.145 1.000 14.090 295 GLY B N 1
ATOM 3597 C CA . GLY B 2 295 ? 34.985 13.264 -58.790 1.000 14.845 295 GLY B CA 1
ATOM 3598 C C . GLY B 2 295 ? 35.488 13.173 -60.227 1.000 14.599 295 GLY B C 1
ATOM 3599 O O . GLY B 2 295 ? 36.693 13.290 -60.455 1.000 14.265 295 GLY B O 1
ATOM 3600 N N . ALA B 2 296 ? 34.541 12.992 -61.165 1.000 14.608 296 ALA B N 1
ATOM 3601 C CA . ALA B 2 296 ? 34.850 12.965 -62.584 1.000 14.442 296 ALA B CA 1
ATOM 3602 C C . ALA B 2 296 ? 34.392 14.262 -63.255 1.000 15.449 296 ALA B C 1
ATOM 3603 O O . ALA B 2 296 ? 34.204 14.273 -64.474 1.000 17.756 296 ALA B O 1
ATOM 3605 N N . LEU B 2 297 ? 34.243 15.361 -62.489 1.000 14.718 297 LEU B N 1
ATOM 3606 C CA . LEU B 2 297 ? 33.636 16.583 -62.989 1.000 15.021 297 LEU B CA 1
ATOM 3607 C C . LEU B 2 297 ? 34.667 17.679 -63.279 1.000 16.270 297 LEU B C 1
ATOM 3608 O O . LEU B 2 297 ? 34.642 18.264 -64.368 1.000 16.754 297 LEU B O 1
ATOM 3613 N N . ASP B 2 298 ? 35.557 17.994 -62.319 1.000 16.149 298 ASP B N 1
ATOM 3614 C CA . ASP B 2 298 ? 36.479 19.116 -62.438 1.000 16.527 298 ASP B CA 1
ATOM 3615 C C . ASP B 2 298 ? 37.877 18.683 -61.995 1.000 17.504 298 ASP B C 1
ATOM 3616 O O . ASP B 2 298 ? 38.029 17.709 -61.251 1.000 16.244 298 ASP B O 1
ATOM 3621 N N . CYS B 2 299 ? 38.876 19.415 -62.490 1.000 17.273 299 CYS B N 1
ATOM 3622 C CA . CYS B 2 299 ? 40.282 19.256 -62.106 1.000 18.379 299 CYS B CA 1
ATOM 3623 C C . CYS B 2 299 ? 40.808 20.590 -61.595 1.000 19.689 299 CYS B C 1
ATOM 3624 O O . CYS B 2 299 ? 40.891 21.565 -62.346 1.000 22.780 299 CYS B O 1
ATOM 3627 N N . PHE B 2 300 ? 41.165 20.634 -60.307 1.000 18.242 300 PHE B N 1
ATOM 3628 C CA . PHE B 2 300 ? 41.758 21.820 -59.717 1.000 18.957 300 PHE B CA 1
ATOM 3629 C C . PHE B 2 300 ? 43.264 21.611 -59.606 1.000 20.324 300 PHE B C 1
ATOM 3630 O O . PHE B 2 300 ? 43.719 20.523 -59.253 1.000 19.530 300 PHE B O 1
ATOM 3638 N N . SER B 2 301 ? 44.019 22.649 -59.917 1.000 20.775 301 SER B N 1
ATOM 3639 C CA . SER B 2 301 ? 45.472 22.601 -59.786 1.000 22.121 301 SER B CA 1
ATOM 3640 C C . SER B 2 301 ? 45.876 22.975 -58.359 1.000 22.436 301 SER B C 1
ATOM 3641 O O . SER B 2 301 ? 45.061 23.456 -57.563 1.000 21.911 301 SER B O 1
ATOM 3644 N N . SER B 2 302 ? 47.177 22.821 -58.066 1.000 22.833 302 SER B N 1
ATOM 3645 C CA . SER B 2 302 ? 47.716 23.204 -56.771 1.000 23.959 302 SER B CA 1
ATOM 3646 C C . SER B 2 302 ? 47.660 24.717 -56.547 1.000 25.147 302 SER B C 1
ATOM 3647 O O . SER B 2 302 ? 47.894 25.170 -55.420 1.000 26.144 302 SER B O 1
ATOM 3650 N N . GLU B 2 303 ? 47.404 25.495 -57.610 1.000 26.218 303 GLU B N 1
ATOM 3651 C CA . GLU B 2 303 ? 47.222 26.936 -57.487 1.000 28.729 303 GLU B CA 1
ATOM 3652 C C . GLU B 2 303 ? 45.793 27.284 -57.059 1.000 26.816 303 GLU B C 1
ATOM 3653 O O . GLU B 2 303 ? 45.502 28.450 -56.779 1.000 26.932 303 GLU B O 1
ATOM 3659 N N . GLU B 2 304 ? 44.929 26.279 -56.914 1.000 24.073 304 GLU B N 1
ATOM 3660 C CA . GLU B 2 304 ? 43.518 26.529 -56.642 1.000 24.617 304 GLU B CA 1
ATOM 3661 C C . GLU B 2 304 ? 43.051 25.902 -55.328 1.000 23.412 304 GLU B C 1
ATOM 3662 O O . GLU B 2 304 ? 41.883 25.555 -55.215 1.000 23.972 304 GLU B O 1
ATOM 3668 N N . LEU B 2 305 ? 43.922 25.784 -54.319 1.000 23.232 305 LEU B N 1
ATOM 3669 C CA . LEU B 2 305 ? 43.547 25.065 -53.102 1.000 22.826 305 LEU B CA 1
ATOM 3670 C C . LEU B 2 305 ? 42.885 25.988 -52.082 1.000 22.765 305 LEU B C 1
ATOM 3671 O O . LEU B 2 305 ? 42.273 25.512 -51.125 1.000 22.104 305 LEU B O 1
ATOM 3676 N N . ASP B 2 306 ? 42.963 27.303 -52.282 1.000 23.735 306 ASP B N 1
ATOM 3677 C CA . ASP B 2 306 ? 42.405 28.195 -51.283 1.000 25.753 306 ASP B CA 1
ATOM 3678 C C . ASP B 2 306 ? 40.912 28.470 -51.514 1.000 25.431 306 ASP B C 1
ATOM 3679 O O . ASP B 2 306 ? 40.326 29.307 -50.839 1.000 31.414 306 ASP B O 1
ATOM 3684 N N . ILE B 2 307 ? 40.258 27.707 -52.368 1.000 24.110 307 ILE B N 1
ATOM 3685 C CA . ILE B 2 307 ? 38.849 27.945 -52.643 1.000 23.423 307 ILE B CA 1
ATOM 3686 C C . ILE B 2 307 ? 37.977 27.359 -51.537 1.000 22.312 307 ILE B C 1
ATOM 3687 O O . ILE B 2 307 ? 38.313 26.320 -50.955 1.000 22.255 307 ILE B O 1
ATOM 3692 N N . PRO B 2 308 ? 36.781 27.954 -51.289 1.000 21.090 308 PRO B N 1
ATOM 3693 C CA . PRO B 2 308 ? 35.836 27.420 -50.317 1.000 19.708 308 PRO B CA 1
ATOM 3694 C C . PRO B 2 308 ? 35.109 26.183 -50.845 1.000 18.672 308 PRO B C 1
ATOM 3695 O O . PRO B 2 308 ? 34.881 26.034 -52.054 1.000 19.221 308 PRO B O 1
ATOM 3699 N N . MET B 2 309 ? 34.733 25.307 -49.912 1.000 17.339 309 MET B N 1
ATOM 3700 C CA . MET B 2 309 ? 34.084 24.047 -50.262 1.000 16.521 309 MET B CA 1
ATOM 3701 C C . MET B 2 309 ? 32.565 24.251 -50.292 1.000 16.617 309 MET B C 1
ATOM 3702 O O . MET B 2 309 ? 31.807 23.564 -49.595 1.000 17.168 309 MET B O 1
ATOM 3707 N N . ASP B 2 310 ? 32.128 25.209 -51.116 1.000 17.284 310 ASP B N 1
ATOM 3708 C CA . ASP B 2 310 ? 30.741 25.662 -51.113 1.000 18.484 310 ASP B CA 1
ATOM 3709 C C . ASP B 2 310 ? 30.202 25.578 -52.540 1.000 19.731 310 ASP B C 1
ATOM 3710 O O . ASP B 2 310 ? 30.840 24.977 -53.401 1.000 19.597 310 ASP B O 1
ATOM 3715 N N . TYR B 2 311 ? 28.993 26.135 -52.736 1.000 22.313 311 TYR B N 1
ATOM 3716 C CA . TYR B 2 311 ? 28.295 26.097 -54.020 1.000 24.771 311 TYR B CA 1
ATOM 3717 C C . TYR B 2 311 ? 28.380 27.456 -54.718 1.000 26.084 311 TYR B C 1
ATOM 3718 O O . TYR B 2 311 ? 27.534 27.776 -55.562 1.000 27.206 311 TYR B O 1
ATOM 3727 N N . SER B 2 312 ? 29.392 28.263 -54.358 1.000 24.226 312 SER B N 1
ATOM 3728 C CA . SER B 2 312 ? 29.623 29.546 -55.013 1.000 25.299 312 SER B CA 1
ATOM 3729 C C . SER B 2 312 ? 30.284 29.341 -56.378 1.000 25.850 312 SER B C 1
ATOM 3730 O O . SER B 2 312 ? 30.887 28.299 -56.674 1.000 24.567 312 SER B O 1
ATOM 3733 N N . PRO B 2 313 ? 30.176 30.339 -57.283 1.000 27.296 313 PRO B N 1
ATOM 3734 C CA . PRO B 2 313 ? 30.850 30.271 -58.582 1.000 27.644 313 PRO B CA 1
ATOM 3735 C C . PRO B 2 313 ? 32.349 29.976 -58.525 1.000 26.976 313 PRO B C 1
ATOM 3736 O O . PRO B 2 313 ? 32.846 29.249 -59.370 1.000 29.645 313 PRO B O 1
ATOM 3740 N N . LEU B 2 314 ? 33.052 30.500 -57.515 1.000 27.616 314 LEU B N 1
ATOM 3741 C CA . LEU B 2 314 ? 34.486 30.290 -57.384 1.000 29.003 314 LEU B CA 1
ATOM 3742 C C . LEU B 2 314 ? 34.792 29.164 -56.390 1.000 27.381 314 LEU B C 1
ATOM 3743 O O . LEU B 2 314 ? 35.961 28.902 -56.110 1.000 28.999 314 LEU B O 1
ATOM 3748 N N . GLY B 2 315 ? 33.756 28.505 -55.871 1.000 24.163 315 GLY B N 1
ATOM 3749 C CA . GLY B 2 315 ? 33.934 27.448 -54.898 1.000 23.560 315 GLY B CA 1
ATOM 3750 C C . GLY B 2 315 ? 34.127 26.090 -55.562 1.000 22.497 315 GLY B C 1
ATOM 3751 O O . GLY B 2 315 ? 34.122 25.944 -56.795 1.000 22.303 315 GLY B O 1
ATOM 3752 N N . PHE B 2 316 ? 34.318 25.083 -54.710 1.000 19.910 316 PHE B N 1
ATOM 3753 C CA . PHE B 2 316 ? 34.608 23.741 -55.182 1.000 19.062 316 PHE B CA 1
ATOM 3754 C C . PHE B 2 316 ? 33.396 23.147 -55.901 1.000 20.057 316 PHE B C 1
ATOM 3755 O O . PHE B 2 316 ? 33.541 22.532 -56.959 1.000 20.437 316 PHE B O 1
ATOM 3763 N N . GLY B 2 317 ? 32.226 23.315 -55.291 1.000 21.198 317 GLY B N 1
ATOM 3764 C CA . GLY B 2 317 ? 30.980 22.795 -55.844 1.000 23.486 317 GLY B CA 1
ATOM 3765 C C . GLY B 2 317 ? 30.942 21.263 -55.929 1.000 21.690 317 GLY B C 1
ATOM 3766 O O . GLY B 2 317 ? 31.453 20.567 -55.060 1.000 18.276 317 GLY B O 1
ATOM 3767 N N . GLY B 2 318 ? 30.244 20.760 -56.962 1.000 21.459 318 GLY B N 1
ATOM 3768 C CA . GLY B 2 318 ? 29.905 19.353 -57.099 1.000 20.612 318 GLY B CA 1
ATOM 3769 C C . GLY B 2 318 ? 29.290 18.737 -55.843 1.000 19.121 318 GLY B C 1
ATOM 3770 O O . GLY B 2 318 ? 28.356 19.248 -55.241 1.000 20.446 318 GLY B O 1
ATOM 3771 N N . THR B 2 319 ? 29.816 17.573 -55.461 1.000 17.284 319 THR B N 1
ATOM 3772 C CA . THR B 2 319 ? 29.356 16.866 -54.282 1.000 16.288 319 THR B CA 1
ATOM 3773 C C . THR B 2 319 ? 30.373 16.979 -53.140 1.000 15.470 319 THR B C 1
ATOM 3774 O O . THR B 2 319 ? 30.214 16.301 -52.133 1.000 16.566 319 THR B O 1
ATOM 3778 N N . GLY B 2 320 ? 31.412 17.797 -53.319 1.000 15.920 320 GLY B N 1
ATOM 3779 C CA . GLY B 2 320 ? 32.515 17.910 -52.383 1.000 15.478 320 GLY B CA 1
ATOM 3780 C C . GLY B 2 320 ? 33.437 16.693 -52.397 1.000 15.078 320 GLY B C 1
ATOM 3781 O O . GLY B 2 320 ? 34.097 16.403 -51.383 1.000 14.343 320 GLY B O 1
ATOM 3782 N N . THR B 2 321 ? 33.481 15.980 -53.539 1.000 13.661 321 THR B N 1
ATOM 3783 C CA . THR B 2 321 ? 34.328 14.808 -53.681 1.000 14.137 321 THR B CA 1
ATOM 3784 C C . THR B 2 321 ? 35.758 15.246 -53.982 1.000 15.570 321 THR B C 1
ATOM 3785 O O . THR B 2 321 ? 35.991 15.951 -54.972 1.000 15.099 321 THR B O 1
ATOM 3789 N N . VAL B 2 322 ? 36.709 14.790 -53.145 1.000 14.867 322 VAL B N 1
ATOM 3790 C CA . VAL B 2 322 ? 38.084 15.250 -53.214 1.000 15.132 322 VAL B CA 1
ATOM 3791 C C . VAL B 2 322 ? 39.000 14.058 -53.464 1.000 14.728 322 VAL B C 1
ATOM 3792 O O . VAL B 2 322 ? 39.247 13.253 -52.562 1.000 15.784 322 VAL B O 1
ATOM 3796 N N . ILE B 2 323 ? 39.508 13.952 -54.693 1.000 14.429 323 ILE B N 1
ATOM 3797 C CA . ILE B 2 323 ? 40.505 12.956 -55.054 1.000 14.713 323 ILE B CA 1
ATOM 3798 C C . ILE B 2 323 ? 41.836 13.676 -55.223 1.000 15.250 323 ILE B C 1
ATOM 3799 O O . ILE B 2 323 ? 41.980 14.513 -56.112 1.000 16.000 323 ILE B O 1
ATOM 3804 N N . VAL B 2 324 ? 42.823 13.332 -54.380 1.000 14.998 324 VAL B N 1
ATOM 3805 C CA . VAL B 2 324 ? 44.101 14.023 -54.361 1.000 15.607 324 VAL B CA 1
ATOM 3806 C C . VAL B 2 324 ? 45.144 13.245 -55.176 1.000 16.515 324 VAL B C 1
ATOM 3807 O O . VAL B 2 324 ? 45.403 12.076 -54.933 1.000 16.210 324 VAL B O 1
ATOM 3811 N N . LEU B 2 325 ? 45.753 13.932 -56.153 1.000 16.789 325 LEU B N 1
ATOM 3812 C CA . LEU B 2 325 ? 46.919 13.450 -56.888 1.000 18.820 325 LEU B CA 1
ATOM 3813 C C . LEU B 2 325 ? 48.146 14.256 -56.464 1.000 19.222 325 LEU B C 1
ATOM 3814 O O . LEU B 2 325 ? 48.081 15.480 -56.310 1.000 18.984 325 LEU B O 1
ATOM 3819 N N . THR B 2 326 ? 49.290 13.577 -56.336 1.000 19.849 326 THR B N 1
ATOM 3820 C CA . THR B 2 326 ? 50.526 14.259 -55.979 1.000 21.563 326 THR B CA 1
ATOM 3821 C C . THR B 2 326 ? 51.517 14.263 -57.148 1.000 22.205 326 THR B C 1
ATOM 3822 O O . THR B 2 326 ? 51.228 13.787 -58.246 1.000 22.225 326 THR B O 1
ATOM 3826 N N . GLU B 2 327 ? 52.697 14.824 -56.874 1.000 24.107 327 GLU B N 1
ATOM 3827 C CA . GLU B 2 327 ? 53.603 15.343 -57.881 1.000 25.774 327 GLU B CA 1
ATOM 3828 C C . GLU B 2 327 ? 54.100 14.260 -58.838 1.000 27.900 327 GLU B C 1
ATOM 3829 O O . GLU B 2 327 ? 54.474 14.592 -59.953 1.000 29.888 327 GLU B O 1
ATOM 3835 N N . GLU B 2 328 ? 54.101 12.984 -58.437 1.000 29.163 328 GLU B N 1
ATOM 3836 C CA . GLU B 2 328 ? 54.548 11.933 -59.343 1.000 31.833 328 GLU B CA 1
ATOM 3837 C C . GLU B 2 328 ? 53.396 11.251 -60.087 1.000 30.711 328 GLU B C 1
ATOM 3838 O O . GLU B 2 328 ? 53.661 10.376 -60.906 1.000 31.312 328 GLU B O 1
ATOM 3844 N N . ASP B 2 329 ? 52.135 11.650 -59.842 1.000 27.162 329 ASP B N 1
ATOM 3845 C CA . ASP B 2 329 ? 51.012 11.022 -60.524 1.000 27.375 329 ASP B CA 1
ATOM 3846 C C . ASP B 2 329 ? 50.867 11.592 -61.938 1.000 26.639 329 ASP B C 1
ATOM 3847 O O . ASP B 2 329 ? 50.755 12.799 -62.120 1.000 28.671 329 ASP B O 1
ATOM 3852 N N . ASP B 2 330 ? 50.816 10.702 -62.934 1.000 24.856 330 ASP B N 1
ATOM 3853 C CA . ASP B 2 330 ? 50.771 11.104 -64.331 1.000 24.500 330 ASP B CA 1
ATOM 3854 C C . ASP B 2 330 ? 49.358 11.609 -64.657 1.000 23.015 330 ASP B C 1
ATOM 3855 O O . ASP B 2 330 ? 48.377 10.880 -64.515 1.000 21.772 330 ASP B O 1
ATOM 3860 N N . ILE B 2 331 ? 49.245 12.865 -65.123 1.000 23.432 331 ILE B N 1
ATOM 3861 C CA . ILE B 2 331 ? 47.929 13.469 -65.327 1.000 22.681 331 ILE B CA 1
ATOM 3862 C C . ILE B 2 331 ? 47.238 12.813 -66.531 1.000 21.324 331 ILE B C 1
ATOM 3863 O O . ILE B 2 331 ? 46.006 12.715 -66.567 1.000 20.085 331 ILE B O 1
ATOM 3868 N N . VAL B 2 332 ? 48.023 12.388 -67.523 1.000 21.074 332 VAL B N 1
ATOM 3869 C CA . VAL B 2 332 ? 47.436 11.810 -68.723 1.000 20.848 332 VAL B CA 1
ATOM 3870 C C . VAL B 2 332 ? 46.874 10.421 -68.411 1.000 20.417 332 VAL B C 1
ATOM 3871 O O . VAL B 2 332 ? 45.784 10.073 -68.863 1.000 19.735 332 VAL B O 1
ATOM 3875 N N . GLU B 2 333 ? 47.584 9.653 -67.589 1.000 20.381 333 GLU B N 1
ATOM 3876 C CA . GLU B 2 333 ? 47.093 8.371 -67.119 1.000 21.297 333 GLU B CA 1
ATOM 3877 C C . GLU B 2 333 ? 45.793 8.542 -66.331 1.000 18.982 333 GLU B C 1
ATOM 3878 O O . GLU B 2 333 ? 44.847 7.763 -66.523 1.000 18.622 333 GLU B O 1
ATOM 3884 N N . ALA B 2 334 ? 45.724 9.597 -65.485 1.000 18.401 334 ALA B N 1
ATOM 3885 C CA . ALA B 2 334 ? 44.553 9.903 -64.678 1.000 17.349 334 ALA B CA 1
ATOM 3886 C C . ALA B 2 334 ? 43.394 10.291 -65.598 1.000 16.731 334 ALA B C 1
ATOM 3887 O O . ALA B 2 334 ? 42.283 9.788 -65.440 1.000 16.447 334 ALA B O 1
ATOM 3889 N N . ALA B 2 335 ? 43.678 11.145 -66.601 1.000 16.949 335 ALA B N 1
ATOM 3890 C CA . ALA B 2 335 ? 42.666 11.549 -67.582 1.000 15.925 335 ALA B CA 1
ATOM 3891 C C . ALA B 2 335 ? 42.096 10.327 -68.310 1.000 15.834 335 ALA B C 1
ATOM 3892 O O . ALA B 2 335 ? 40.888 10.247 -68.555 1.000 15.766 335 ALA B O 1
ATOM 3894 N N . LEU B 2 336 ? 42.953 9.377 -68.683 1.000 16.078 336 LEU B N 1
ATOM 3895 C CA . LEU B 2 336 ? 42.493 8.164 -69.354 1.000 16.401 336 LEU B CA 1
ATOM 3896 C C . LEU B 2 336 ? 41.484 7.408 -68.487 1.000 16.039 336 LEU B C 1
ATOM 3897 O O . LEU B 2 336 ? 40.463 6.931 -69.006 1.000 15.470 336 LEU B O 1
ATOM 3902 N N . LYS B 2 337 ? 41.724 7.336 -67.163 1.000 15.804 337 LYS B N 1
ATOM 3903 C CA . LYS B 2 337 ? 40.756 6.663 -66.301 1.000 16.232 337 LYS B CA 1
ATOM 3904 C C . LYS B 2 337 ? 39.411 7.398 -66.289 1.000 15.267 337 LYS B C 1
ATOM 3905 O O . LYS B 2 337 ? 38.345 6.775 -66.241 1.000 15.468 337 LYS B O 1
ATOM 3911 N N . ILE B 2 338 ? 39.437 8.737 -66.340 1.000 14.917 338 ILE B N 1
ATOM 3912 C CA . ILE B 2 338 ? 38.197 9.489 -66.394 1.000 14.413 338 ILE B CA 1
ATOM 3913 C C . ILE B 2 338 ? 37.490 9.236 -67.735 1.000 13.887 338 ILE B C 1
ATOM 3914 O O . ILE B 2 338 ? 36.261 9.037 -67.769 1.000 12.989 338 ILE B O 1
ATOM 3919 N N . ALA B 2 339 ? 38.249 9.210 -68.831 1.000 14.135 339 ALA B N 1
ATOM 3920 C CA . ALA B 2 339 ? 37.669 8.934 -70.143 1.000 14.506 339 ALA B CA 1
ATOM 3921 C C . ALA B 2 339 ? 37.021 7.549 -70.156 1.000 14.880 339 ALA B C 1
ATOM 3922 O O . ALA B 2 339 ? 35.939 7.351 -70.732 1.000 14.356 339 ALA B O 1
ATOM 3924 N N . GLU B 2 340 ? 37.671 6.591 -69.500 1.000 15.653 340 GLU B N 1
ATOM 3925 C CA . GLU B 2 340 ? 37.179 5.220 -69.520 1.000 15.908 340 GLU B CA 1
ATOM 3926 C C . GLU B 2 340 ? 35.844 5.150 -68.786 1.000 15.255 340 GLU B C 1
ATOM 3927 O O . GLU B 2 340 ? 34.958 4.397 -69.204 1.000 15.947 340 GLU B O 1
ATOM 3933 N N . PHE B 2 341 ? 35.713 5.909 -67.693 1.000 14.677 341 PHE B N 1
ATOM 3934 C CA . PHE B 2 341 ? 34.452 5.993 -66.966 1.000 13.741 341 PHE B CA 1
ATOM 3935 C C . PHE B 2 341 ? 33.311 6.429 -67.891 1.000 13.508 341 PHE B C 1
ATOM 3936 O O . PHE B 2 341 ? 32.275 5.773 -67.963 1.000 12.897 341 PHE B O 1
ATOM 3944 N N . TYR B 2 342 ? 33.475 7.560 -68.574 1.000 12.597 342 TYR B N 1
ATOM 3945 C CA . TYR B 2 342 ? 32.390 8.066 -69.424 1.000 13.817 342 TYR B CA 1
ATOM 3946 C C . TYR B 2 342 ? 32.114 7.113 -70.590 1.000 14.317 342 TYR B C 1
ATOM 3947 O O . TYR B 2 342 ? 30.955 6.930 -70.948 1.000 14.234 342 TYR B O 1
ATOM 3956 N N . GLU B 2 343 ? 33.152 6.478 -71.148 1.000 14.512 343 GLU B N 1
ATOM 3957 C CA . GLU B 2 343 ? 32.981 5.470 -72.181 1.000 15.902 343 GLU B CA 1
ATOM 3958 C C . GLU B 2 343 ? 32.036 4.379 -71.693 1.000 16.201 343 GLU B C 1
ATOM 3959 O O . GLU B 2 343 ? 31.171 3.937 -72.428 1.000 16.425 343 GLU B O 1
ATOM 3965 N N . HIS B 2 344 ? 32.230 3.947 -70.439 1.000 16.313 344 HIS B N 1
ATOM 3966 C CA . HIS B 2 344 ? 31.487 2.852 -69.851 1.000 17.412 344 HIS B CA 1
ATOM 3967 C C . HIS B 2 344 ? 30.064 3.245 -69.478 1.000 16.522 344 HIS B C 1
ATOM 3968 O O . HIS B 2 344 ? 29.238 2.350 -69.341 1.000 18.721 344 HIS B O 1
ATOM 3975 N N . GLU B 2 345 ? 29.765 4.543 -69.321 1.000 14.763 345 GLU B N 1
ATOM 3976 C CA . GLU B 2 345 ? 28.499 4.931 -68.700 1.000 15.448 345 GLU B CA 1
ATOM 3977 C C . GLU B 2 345 ? 27.544 5.690 -69.621 1.000 14.808 345 GLU B C 1
ATOM 3978 O O . GLU B 2 345 ? 26.364 5.786 -69.294 1.000 14.870 345 GLU B O 1
ATOM 3984 N N . THR B 2 346 ? 28.000 6.191 -70.779 1.000 14.988 346 THR B N 1
ATOM 3985 C CA . THR B 2 346 ? 27.026 6.801 -71.688 1.000 15.084 346 THR B CA 1
ATOM 3986 C C . THR B 2 346 ? 25.911 5.809 -72.001 1.000 16.555 346 THR B C 1
ATOM 3987 O O . THR B 2 346 ? 26.179 4.646 -72.297 1.000 17.977 346 THR B O 1
ATOM 3991 N N . CYS B 2 347 ? 24.662 6.286 -72.016 1.000 16.139 347 CYS B N 1
ATOM 3992 C CA . CYS B 2 347 ? 23.538 5.406 -72.316 1.000 16.583 347 CYS B CA 1
ATOM 3993 C C . CYS B 2 347 ? 23.302 5.225 -73.823 1.000 16.898 347 CYS B C 1
ATOM 3994 O O . CYS B 2 347 ? 22.567 4.312 -74.227 1.000 17.851 347 CYS B O 1
ATOM 3997 N N . GLY B 2 348 ? 23.895 6.092 -74.660 1.000 16.634 348 GLY B N 1
ATOM 3998 C CA . GLY B 2 348 ? 23.911 5.910 -76.104 1.000 17.063 348 GLY B CA 1
ATOM 3999 C C . GLY B 2 348 ? 22.727 6.523 -76.859 1.000 17.360 348 GLY B C 1
ATOM 4000 O O . GLY B 2 348 ? 22.681 6.423 -78.082 1.000 18.044 348 GLY B O 1
ATOM 4001 N N . GLN B 2 349 ? 21.782 7.176 -76.165 1.000 16.125 349 GLN B N 1
ATOM 4002 C CA . GLN B 2 349 ? 20.618 7.759 -76.835 1.000 17.117 349 GLN B CA 1
ATOM 4003 C C . GLN B 2 349 ? 21.010 8.896 -77.771 1.000 17.084 349 GLN B C 1
ATOM 4004 O O . GLN B 2 349 ? 20.348 9.118 -78.787 1.000 17.983 349 GLN B O 1
ATOM 4010 N N . CYS B 2 350 ? 22.039 9.658 -77.392 1.000 15.326 350 CYS B N 1
ATOM 4011 C CA . CYS B 2 350 ? 22.426 10.855 -78.113 1.000 15.112 350 CYS B CA 1
ATOM 4012 C C . CYS B 2 350 ? 23.718 10.540 -78.875 1.000 15.345 350 CYS B C 1
ATOM 4013 O O . CYS B 2 350 ? 24.649 9.939 -78.316 1.000 15.423 350 CYS B O 1
ATOM 4016 N N . THR B 2 351 ? 23.773 10.954 -80.141 1.000 16.415 351 THR B N 1
ATOM 4017 C CA . THR B 2 351 ? 24.855 10.526 -81.021 1.000 16.684 351 THR B CA 1
ATOM 4018 C C . THR B 2 351 ? 26.196 11.115 -80.574 1.000 16.441 351 THR B C 1
ATOM 4019 O O . THR B 2 351 ? 27.156 10.368 -80.481 1.000 15.837 351 THR B O 1
ATOM 4023 N N . PRO B 2 352 ? 26.378 12.448 -80.395 1.000 16.188 352 PRO B N 1
ATOM 4024 C CA . PRO B 2 352 ? 27.680 12.966 -79.976 1.000 16.526 352 PRO B CA 1
ATOM 4025 C C . PRO B 2 352 ? 28.157 12.402 -78.646 1.000 15.290 352 PRO B C 1
ATOM 4026 O O . PRO B 2 352 ? 29.345 12.160 -78.478 1.000 15.520 352 PRO B O 1
ATOM 4030 N N . CYS B 2 353 ? 27.247 12.171 -77.686 1.000 15.159 353 CYS B N 1
ATOM 4031 C CA . CYS B 2 353 ? 27.634 11.530 -76.442 1.000 14.738 353 CYS B CA 1
ATOM 4032 C C . CYS B 2 353 ? 28.064 10.078 -76.679 1.000 14.843 353 CYS B C 1
ATOM 4033 O O . CYS B 2 353 ? 29.098 9.648 -76.186 1.000 15.193 353 CYS B O 1
ATOM 4036 N N . ARG B 2 354 ? 27.262 9.315 -77.405 1.000 15.101 354 ARG B N 1
ATOM 4037 C CA . ARG B 2 354 ? 27.551 7.906 -77.647 1.000 15.341 354 ARG B CA 1
ATOM 4038 C C . ARG B 2 354 ? 28.930 7.744 -78.299 1.000 15.889 354 ARG B C 1
ATOM 4039 O O . ARG B 2 354 ? 29.791 6.973 -77.843 1.000 17.194 354 ARG B O 1
ATOM 4047 N N A VAL B 2 355 ? 29.140 8.462 -79.402 0.500 16.058 355 VAL B N 1
ATOM 4048 N N B VAL B 2 355 ? 29.132 8.468 -79.397 0.500 15.879 355 VAL B N 1
ATOM 4049 C CA A VAL B 2 355 ? 30.349 8.282 -80.188 0.500 16.434 355 VAL B CA 1
ATOM 4050 C CA B VAL B 2 355 ? 30.332 8.298 -80.197 0.500 16.157 355 VAL B CA 1
ATOM 4051 C C A VAL B 2 355 ? 31.506 9.009 -79.510 0.500 16.310 355 VAL B C 1
ATOM 4052 C C B VAL B 2 355 ? 31.500 9.017 -79.528 0.500 16.155 355 VAL B C 1
ATOM 4053 O O A VAL B 2 355 ? 32.631 8.506 -79.519 0.500 16.723 355 VAL B O 1
ATOM 4054 O O B VAL B 2 355 ? 32.623 8.512 -79.555 0.500 16.603 355 VAL B O 1
ATOM 4061 N N . GLY B 2 356 ? 31.222 10.173 -78.915 1.000 15.229 356 GLY B N 1
ATOM 4062 C CA . GLY B 2 356 ? 32.249 10.997 -78.292 1.000 15.814 356 GLY B CA 1
ATOM 4063 C C . GLY B 2 356 ? 32.865 10.349 -77.053 1.000 15.293 356 GLY B C 1
ATOM 4064 O O . GLY B 2 356 ? 34.083 10.352 -76.883 1.000 15.190 356 GLY B O 1
ATOM 4065 N N . CYS B 2 357 ? 32.025 9.795 -76.167 1.000 14.945 357 CYS B N 1
ATOM 4066 C CA . CYS B 2 357 ? 32.581 9.135 -74.991 1.000 15.035 357 CYS B CA 1
ATOM 4067 C C . CYS B 2 357 ? 33.446 7.933 -75.394 1.000 14.951 357 CYS B C 1
ATOM 4068 O O . CYS B 2 357 ? 34.511 7.696 -74.807 1.000 15.973 357 CYS B O 1
ATOM 4071 N N . TYR B 2 358 ? 33.010 7.173 -76.401 1.000 14.967 358 TYR B N 1
ATOM 4072 C CA . TYR B 2 358 ? 33.792 6.052 -76.881 1.000 16.195 358 TYR B CA 1
ATOM 4073 C C . TYR B 2 358 ? 35.110 6.540 -77.494 1.000 16.044 358 TYR B C 1
ATOM 4074 O O . TYR B 2 358 ? 36.172 6.006 -77.168 1.000 16.634 358 TYR B O 1
ATOM 4083 N N . GLU B 2 359 ? 35.050 7.521 -78.416 1.000 16.064 359 GLU B N 1
ATOM 4084 C CA . GLU B 2 359 ? 36.238 7.951 -79.135 1.000 16.645 359 GLU B CA 1
ATOM 4085 C C . GLU B 2 359 ? 37.219 8.669 -78.211 1.000 16.811 359 GLU B C 1
ATOM 4086 O O . GLU B 2 359 ? 38.420 8.488 -78.367 1.000 17.510 359 GLU B O 1
ATOM 4092 N N . GLN B 2 360 ? 36.716 9.459 -77.257 1.000 16.047 360 GLN B N 1
ATOM 4093 C CA . GLN B 2 360 ? 37.590 10.133 -76.323 1.000 16.030 360 GLN B CA 1
ATOM 4094 C C . GLN B 2 360 ? 38.479 9.099 -75.621 1.000 15.833 360 GLN B C 1
ATOM 4095 O O . GLN B 2 360 ? 39.705 9.264 -75.572 1.000 16.071 360 GLN B O 1
ATOM 4101 N N . ALA B 2 361 ? 37.873 8.011 -75.127 1.000 15.522 361 ALA B N 1
ATOM 4102 C CA . ALA B 2 361 ? 38.660 6.979 -74.445 1.000 16.433 361 ALA B CA 1
ATOM 4103 C C . ALA B 2 361 ? 39.547 6.162 -75.392 1.000 17.665 361 ALA B C 1
ATOM 4104 O O . ALA B 2 361 ? 40.708 5.880 -75.073 1.000 17.876 361 ALA B O 1
ATOM 4106 N N . ASN B 2 362 ? 39.025 5.793 -76.575 1.000 17.970 362 ASN B N 1
ATOM 4107 C CA . ASN B 2 362 ? 39.756 5.026 -77.579 1.000 20.586 362 ASN B CA 1
ATOM 4108 C C . ASN B 2 362 ? 41.038 5.753 -78.000 1.000 20.309 362 ASN B C 1
ATOM 4109 O O . ASN B 2 362 ? 42.141 5.175 -78.017 1.000 20.754 362 ASN B O 1
ATOM 4114 N N . LEU B 2 363 ? 40.899 7.047 -78.305 1.000 19.334 363 LEU B N 1
ATOM 4115 C CA . LEU B 2 363 ? 42.022 7.832 -78.778 1.000 19.506 363 LEU B CA 1
ATOM 4116 C C . LEU B 2 363 ? 42.980 8.159 -77.629 1.000 19.170 363 LEU B C 1
ATOM 4117 O O . LEU B 2 363 ? 44.198 8.166 -77.840 1.000 19.422 363 LEU B O 1
ATOM 4122 N N . LEU B 2 364 ? 42.445 8.448 -76.440 1.000 18.565 364 LEU B N 1
ATOM 4123 C CA . LEU B 2 364 ? 43.313 8.800 -75.319 1.000 19.457 364 LEU B CA 1
ATOM 4124 C C . LEU B 2 364 ? 44.159 7.587 -74.908 1.000 20.378 364 LEU B C 1
ATOM 4125 O O . LEU B 2 364 ? 45.327 7.741 -74.541 1.000 19.918 364 LEU B O 1
ATOM 4130 N N . GLU B 2 365 ? 43.600 6.377 -75.025 1.000 20.511 365 GLU B N 1
ATOM 4131 C CA . GLU B 2 365 ? 44.385 5.165 -74.826 1.000 23.253 365 GLU B CA 1
ATOM 4132 C C . GLU B 2 365 ? 45.558 5.082 -75.804 1.000 23.062 365 GLU B C 1
ATOM 4133 O O . GLU B 2 365 ? 46.683 4.727 -75.415 1.000 22.084 365 GLU B O 1
ATOM 4139 N N . LYS B 2 366 ? 45.298 5.388 -77.091 1.000 21.482 366 LYS B N 1
ATOM 4140 C CA . LYS B 2 366 ? 46.340 5.381 -78.096 1.000 23.765 366 LYS B CA 1
ATOM 4141 C C . LYS B 2 366 ? 47.444 6.367 -77.721 1.000 22.774 366 LYS B C 1
ATOM 4142 O O . LYS B 2 366 ? 48.618 6.019 -77.819 1.000 23.681 366 LYS B O 1
ATOM 4148 N N . ILE B 2 367 ? 47.049 7.585 -77.330 1.000 21.634 367 ILE B N 1
ATOM 4149 C CA . ILE B 2 367 ? 47.972 8.624 -76.907 1.000 22.098 367 ILE B CA 1
ATOM 4150 C C . ILE B 2 367 ? 48.817 8.132 -75.724 1.000 22.767 367 ILE B C 1
ATOM 4151 O O . ILE B 2 367 ? 50.044 8.231 -75.762 1.000 23.441 367 ILE B O 1
ATOM 4156 N N . TYR B 2 368 ? 48.151 7.603 -74.695 1.000 22.615 368 TYR B N 1
ATOM 4157 C CA . TYR B 2 368 ? 48.840 7.142 -73.508 1.000 24.131 368 TYR B CA 1
ATOM 4158 C C . TYR B 2 368 ? 49.871 6.058 -73.841 1.000 25.349 368 TYR B C 1
ATOM 4159 O O . TYR B 2 368 ? 51.005 6.059 -73.305 1.000 25.201 368 TYR B O 1
ATOM 4168 N N . LYS B 2 369 ? 49.519 5.148 -74.756 1.000 25.468 369 LYS B N 1
ATOM 4169 C CA . LYS B 2 369 ? 50.395 4.031 -75.091 1.000 28.268 369 LYS B CA 1
ATOM 4170 C C . LYS B 2 369 ? 51.430 4.377 -76.167 1.000 28.931 369 LYS B C 1
ATOM 4171 O O . LYS B 2 369 ? 52.184 3.499 -76.596 1.000 30.040 369 LYS B O 1
ATOM 4177 N N . GLY B 2 370 ? 51.495 5.646 -76.596 1.000 27.994 370 GLY B N 1
ATOM 4178 C CA . GLY B 2 370 ? 52.456 6.084 -77.591 1.000 29.086 370 GLY B CA 1
ATOM 4179 C C . GLY B 2 370 ? 52.180 5.553 -79.005 1.000 30.283 370 GLY B C 1
ATOM 4180 O O . GLY B 2 370 ? 53.094 5.454 -79.820 1.000 30.953 370 GLY B O 1
ATOM 4181 N N . GLU B 2 371 ? 50.916 5.214 -79.288 1.000 29.959 371 GLU B N 1
ATOM 4182 C CA . GLU B 2 371 ? 50.507 4.647 -80.567 1.000 32.563 371 GLU B CA 1
ATOM 4183 C C . GLU B 2 371 ? 49.661 5.625 -81.393 1.000 30.553 371 GLU B C 1
ATOM 4184 O O . GLU B 2 371 ? 49.152 5.247 -82.440 1.000 32.919 371 GLU B O 1
ATOM 4190 N N . ALA B 2 372 ? 49.499 6.871 -80.947 1.000 27.974 372 ALA B N 1
ATOM 4191 C CA . ALA B 2 372 ? 48.605 7.803 -81.626 1.000 25.984 372 ALA B CA 1
ATOM 4192 C C . ALA B 2 372 ? 49.318 8.437 -82.814 1.000 26.110 372 ALA B C 1
ATOM 4193 O O . ALA B 2 372 ? 50.471 8.836 -82.712 1.000 27.109 372 ALA B O 1
ATOM 4195 N N . THR B 2 373 ? 48.628 8.496 -83.963 1.000 25.147 373 THR B N 1
ATOM 4196 C CA . THR B 2 373 ? 49.036 9.315 -85.088 1.000 25.487 373 THR B CA 1
ATOM 4197 C C . THR B 2 373 ? 48.743 10.792 -84.826 1.000 25.179 373 THR B C 1
ATOM 4198 O O . THR B 2 373 ? 48.016 11.136 -83.902 1.000 23.924 373 THR B O 1
ATOM 4202 N N . GLU B 2 374 ? 49.244 11.648 -85.724 1.000 27.199 374 GLU B N 1
ATOM 4203 C CA . GLU B 2 374 ? 48.910 13.064 -85.695 1.000 28.679 374 GLU B CA 1
ATOM 4204 C C . GLU B 2 374 ? 47.398 13.257 -85.818 1.000 26.380 374 GLU B C 1
ATOM 4205 O O . GLU B 2 374 ? 46.801 14.087 -85.125 1.000 25.203 374 GLU B O 1
ATOM 4211 N N A GLN B 2 375 ? 46.763 12.474 -86.696 0.500 25.479 375 GLN B N 1
ATOM 4212 N N B GLN B 2 375 ? 46.775 12.468 -86.698 0.500 26.097 375 GLN B N 1
ATOM 4213 C CA A GLN B 2 375 ? 45.314 12.576 -86.844 0.500 24.439 375 GLN B CA 1
ATOM 4214 C CA B GLN B 2 375 ? 45.327 12.534 -86.863 0.500 25.451 375 GLN B CA 1
ATOM 4215 C C A GLN B 2 375 ? 44.587 12.139 -85.573 0.500 22.951 375 GLN B C 1
ATOM 4216 C C B GLN B 2 375 ? 44.603 12.144 -85.575 0.500 23.501 375 GLN B C 1
ATOM 4217 O O A GLN B 2 375 ? 43.558 12.711 -85.225 0.500 22.250 375 GLN B O 1
ATOM 4218 O O B GLN B 2 375 ? 43.602 12.758 -85.214 0.500 22.746 375 GLN B O 1
ATOM 4229 N N . ASP B 2 376 ? 45.101 11.117 -84.879 1.000 22.733 376 ASP B N 1
ATOM 4230 C CA . ASP B 2 376 ? 44.511 10.683 -83.619 1.000 21.756 376 ASP B CA 1
ATOM 4231 C C . ASP B 2 376 ? 44.573 11.798 -82.564 1.000 21.108 376 ASP B C 1
ATOM 4232 O O . ASP B 2 376 ? 43.630 12.005 -81.811 1.000 19.687 376 ASP B O 1
ATOM 4237 N N . TRP B 2 377 ? 45.712 12.511 -82.497 1.000 22.418 377 TRP B N 1
ATOM 4238 C CA . TRP B 2 377 ? 45.825 13.655 -81.591 1.000 23.340 377 TRP B CA 1
ATOM 4239 C C . TRP B 2 377 ? 44.806 14.732 -81.925 1.000 22.718 377 TRP B C 1
ATOM 4240 O O . TRP B 2 377 ? 44.119 15.240 -81.039 1.000 21.998 377 TRP B O 1
ATOM 4251 N N . GLU B 2 378 ? 44.726 15.088 -83.209 1.000 22.938 378 GLU B N 1
ATOM 4252 C CA . GLU B 2 378 ? 43.813 16.148 -83.612 1.000 24.027 378 GLU B CA 1
ATOM 4253 C C . GLU B 2 378 ? 42.374 15.686 -83.405 1.000 21.774 378 GLU B C 1
ATOM 4254 O O . GLU B 2 378 ? 41.533 16.480 -82.998 1.000 20.834 378 GLU B O 1
ATOM 4260 N N . GLY B 2 379 ? 42.105 14.402 -83.683 1.000 21.178 379 GLY B N 1
ATOM 4261 C CA . GLY B 2 379 ? 40.787 13.815 -83.465 1.000 20.070 379 GLY B CA 1
ATOM 4262 C C . GLY B 2 379 ? 40.354 13.856 -82.002 1.000 18.988 379 GLY B C 1
ATOM 4263 O O . GLY B 2 379 ? 39.214 14.182 -81.687 1.000 17.719 379 GLY B O 1
ATOM 4264 N N . PHE B 2 380 ? 41.291 13.509 -81.100 1.000 19.072 380 PHE B N 1
ATOM 4265 C CA . PHE B 2 380 ? 41.062 13.522 -79.673 1.000 18.729 380 PHE B CA 1
ATOM 4266 C C . PHE B 2 380 ? 40.629 14.915 -79.194 1.000 18.752 380 PHE B C 1
ATOM 4267 O O . PHE B 2 380 ? 39.642 15.052 -78.468 1.000 18.090 380 PHE B O 1
ATOM 4275 N N . ASP B 2 381 ? 41.373 15.941 -79.630 1.000 19.749 381 ASP B N 1
ATOM 4276 C CA . ASP B 2 381 ? 41.056 17.315 -79.278 1.000 21.158 381 ASP B CA 1
ATOM 4277 C C . ASP B 2 381 ? 39.643 17.679 -79.750 1.000 19.853 381 ASP B C 1
ATOM 4278 O O . ASP B 2 381 ? 38.834 18.208 -78.988 1.000 20.213 381 ASP B O 1
ATOM 4283 N N . PHE B 2 382 ? 39.324 17.310 -80.992 1.000 20.057 382 PHE B N 1
ATOM 4284 C CA . PHE B 2 382 ? 38.028 17.631 -81.567 1.000 19.187 382 PHE B CA 1
ATOM 4285 C C . PHE B 2 382 ? 36.918 16.903 -80.812 1.000 18.012 382 PHE B C 1
ATOM 4286 O O . PHE B 2 382 ? 35.902 17.501 -80.443 1.000 17.215 382 PHE B O 1
ATOM 4294 N N . VAL B 2 383 ? 37.104 15.600 -80.568 1.000 17.442 383 VAL B N 1
ATOM 4295 C CA . VAL B 2 383 ? 36.081 14.807 -79.903 1.000 17.481 383 VAL B CA 1
ATOM 4296 C C . VAL B 2 383 ? 35.782 15.358 -78.520 1.000 16.865 383 VAL B C 1
ATOM 4297 O O . VAL B 2 383 ? 34.629 15.480 -78.121 1.000 16.950 383 VAL B O 1
ATOM 4301 N N . ASN B 2 384 ? 36.838 15.639 -77.760 1.000 16.788 384 ASN B N 1
ATOM 4302 C CA . ASN B 2 384 ? 36.712 16.139 -76.403 1.000 16.251 384 ASN B CA 1
ATOM 4303 C C . ASN B 2 384 ? 35.832 17.392 -76.370 1.000 16.695 384 ASN B C 1
ATOM 4304 O O . ASN B 2 384 ? 35.171 17.635 -75.364 1.000 16.927 384 ASN B O 1
ATOM 4309 N N . ARG B 2 385 ? 35.897 18.202 -77.427 1.000 17.168 385 ARG B N 1
ATOM 4310 C CA . ARG B 2 385 ? 35.155 19.461 -77.482 1.000 19.494 385 ARG B CA 1
ATOM 4311 C C . ARG B 2 385 ? 33.728 19.262 -78.018 1.000 18.620 385 ARG B C 1
ATOM 4312 O O . ARG B 2 385 ? 32.967 20.235 -78.086 1.000 18.960 385 ARG B O 1
ATOM 4320 N N . ASN B 2 386 ? 33.373 18.042 -78.459 1.000 17.770 386 ASN B N 1
ATOM 4321 C CA . ASN B 2 386 ? 32.148 17.840 -79.234 1.000 17.638 386 ASN B CA 1
ATOM 4322 C C . ASN B 2 386 ? 31.317 16.655 -78.705 1.000 17.507 386 ASN B C 1
ATOM 4323 O O . ASN B 2 386 ? 30.590 16.011 -79.472 1.000 17.902 386 ASN B O 1
ATOM 4328 N N . ILE B 2 387 ? 31.366 16.395 -77.392 1.000 16.577 387 ILE B N 1
ATOM 4329 C CA . ILE B 2 387 ? 30.541 15.360 -76.783 1.000 16.623 387 ILE B CA 1
ATOM 4330 C C . ILE B 2 387 ? 29.155 15.920 -76.433 1.000 17.309 387 ILE B C 1
ATOM 4331 O O . ILE B 2 387 ? 28.144 15.214 -76.502 1.000 16.856 387 ILE B O 1
ATOM 4336 N N . GLN B 2 388 ? 29.115 17.199 -76.045 1.000 18.552 388 GLN B N 1
ATOM 4337 C CA . GLN B 2 388 ? 27.916 17.830 -75.515 1.000 19.496 388 GLN B CA 1
ATOM 4338 C C . GLN B 2 388 ? 26.809 18.060 -76.548 1.000 18.720 388 GLN B C 1
ATOM 4339 O O . GLN B 2 388 ? 25.633 17.993 -76.183 1.000 18.427 388 GLN B O 1
ATOM 4345 N N . PRO B 2 389 ? 27.052 18.399 -77.839 1.000 18.554 389 PRO B N 1
ATOM 4346 C CA . PRO B 2 389 ? 25.946 18.829 -78.694 1.000 18.615 389 PRO B CA 1
ATOM 4347 C C . PRO B 2 389 ? 24.806 17.822 -78.778 1.000 18.043 389 PRO B C 1
ATOM 4348 O O . PRO B 2 389 ? 25.062 16.637 -78.927 1.000 17.527 389 PRO B O 1
ATOM 4352 N N . THR B 2 390 ? 23.578 18.335 -78.640 1.000 18.539 390 THR B N 1
ATOM 4353 C CA . THR B 2 390 ? 22.324 17.595 -78.708 1.000 19.007 390 THR B CA 1
ATOM 4354 C C . THR B 2 390 ? 22.078 16.717 -77.477 1.000 19.122 390 THR B C 1
ATOM 4355 O O . THR B 2 390 ? 21.022 16.079 -77.395 1.000 19.772 390 THR B O 1
ATOM 4359 N N . SER B 2 391 ? 23.006 16.693 -76.512 1.000 18.132 391 SER B N 1
ATOM 4360 C CA . SER B 2 391 ? 22.848 15.880 -75.320 1.000 18.222 391 SER B CA 1
ATOM 4361 C C . SER B 2 391 ? 21.555 16.220 -74.573 1.000 18.538 391 SER B C 1
ATOM 4362 O O . SER B 2 391 ? 21.212 17.395 -74.395 1.000 19.636 391 SER B O 1
ATOM 4365 N N . ILE B 2 392 ? 20.848 15.194 -74.082 1.000 17.996 392 ILE B N 1
ATOM 4366 C CA . ILE B 2 392 ? 19.651 15.477 -73.292 1.000 19.981 392 ILE B CA 1
ATOM 4367 C C . ILE B 2 392 ? 19.888 15.393 -71.789 1.000 19.181 392 ILE B C 1
ATOM 4368 O O . ILE B 2 392 ? 18.944 15.654 -71.034 1.000 22.580 392 ILE B O 1
ATOM 4373 N N . CYS B 2 393 ? 21.076 14.951 -71.324 1.000 16.840 393 CYS B N 1
ATOM 4374 C CA . CYS B 2 393 ? 21.319 14.920 -69.882 1.000 16.018 393 CYS B CA 1
ATOM 4375 C C . CYS B 2 393 ? 22.733 15.409 -69.575 1.000 15.854 393 CYS B C 1
ATOM 4376 O O . CYS B 2 393 ? 23.539 15.694 -70.474 1.000 15.935 393 CYS B O 1
ATOM 4379 N N . GLY B 2 394 ? 23.005 15.564 -68.278 1.000 15.917 394 GLY B N 1
ATOM 4380 C CA . GLY B 2 394 ? 24.246 16.165 -67.823 1.000 16.468 394 GLY B CA 1
ATOM 4381 C C . GLY B 2 394 ? 25.500 15.377 -68.179 1.000 16.438 394 GLY B C 1
ATOM 4382 O O . GLY B 2 394 ? 26.589 15.965 -68.161 1.000 16.945 394 GLY B O 1
ATOM 4383 N N . LEU B 2 395 ? 25.380 14.059 -68.429 1.000 15.456 395 LEU B N 1
ATOM 4384 C CA . LEU B 2 395 ? 26.566 13.253 -68.664 1.000 14.764 395 LEU B CA 1
ATOM 4385 C C . LEU B 2 395 ? 27.269 13.760 -69.928 1.000 15.275 395 LEU B C 1
ATOM 4386 O O . LEU B 2 395 ? 28.468 14.061 -69.909 1.000 14.872 395 LEU B O 1
ATOM 4391 N N . GLY B 2 396 ? 26.531 13.903 -71.029 1.000 15.603 396 GLY B N 1
ATOM 4392 C CA . GLY B 2 396 ? 27.127 14.395 -72.268 1.000 15.326 396 GLY B CA 1
ATOM 4393 C C . GLY B 2 396 ? 27.685 15.809 -72.136 1.000 15.706 396 GLY B C 1
ATOM 4394 O O . GLY B 2 396 ? 28.693 16.156 -72.745 1.000 15.989 396 GLY B O 1
ATOM 4395 N N . ALA B 2 397 ? 27.056 16.606 -71.271 1.000 17.234 397 ALA B N 1
ATOM 4396 C CA . ALA B 2 397 ? 27.489 17.969 -71.044 1.000 17.142 397 ALA B CA 1
ATOM 4397 C C . ALA B 2 397 ? 28.842 18.031 -70.330 1.000 16.925 397 ALA B C 1
ATOM 4398 O O . ALA B 2 397 ? 29.553 19.021 -70.516 1.000 18.940 397 ALA B O 1
ATOM 4400 N N . VAL B 2 398 ? 29.209 17.007 -69.545 1.000 15.737 398 VAL B N 1
ATOM 4401 C CA . VAL B 2 398 ? 30.412 17.073 -68.727 1.000 15.334 398 VAL B CA 1
ATOM 4402 C C . VAL B 2 398 ? 31.442 15.997 -69.072 1.000 14.955 398 VAL B C 1
ATOM 4403 O O . VAL B 2 398 ? 32.531 16.033 -68.525 1.000 14.595 398 VAL B O 1
ATOM 4407 N N . ALA B 2 399 ? 31.167 15.096 -70.019 1.000 14.148 399 ALA B N 1
ATOM 4408 C CA . ALA B 2 399 ? 32.103 14.013 -70.278 1.000 13.983 399 ALA B CA 1
ATOM 4409 C C . ALA B 2 399 ? 33.497 14.484 -70.703 1.000 14.045 399 ALA B C 1
ATOM 4410 O O . ALA B 2 399 ? 34.476 13.738 -70.508 1.000 14.748 399 ALA B O 1
ATOM 4412 N N . GLY B 2 400 ? 33.601 15.685 -71.310 1.000 13.769 400 GLY B N 1
ATOM 4413 C CA . GLY B 2 400 ? 34.881 16.242 -71.735 1.000 14.621 400 GLY B CA 1
ATOM 4414 C C . GLY B 2 400 ? 35.475 17.269 -70.757 1.000 15.018 400 GLY B C 1
ATOM 4415 O O . GLY B 2 400 ? 36.565 17.769 -71.006 1.000 15.531 400 GLY B O 1
ATOM 4416 N N . ARG B 2 401 ? 34.786 17.578 -69.657 1.000 15.088 401 ARG B N 1
ATOM 4417 C CA . ARG B 2 401 ? 35.073 18.792 -68.884 1.000 15.226 401 ARG B CA 1
ATOM 4418 C C . ARG B 2 401 ? 36.402 18.670 -68.124 1.000 14.716 401 ARG B C 1
ATOM 4419 O O . ARG B 2 401 ? 37.296 19.497 -68.268 1.000 15.939 401 ARG B O 1
ATOM 4427 N N . LEU B 2 402 ? 36.512 17.666 -67.275 1.000 14.781 402 LEU B N 1
ATOM 4428 C CA . LEU B 2 402 ? 37.715 17.461 -66.475 1.000 15.187 402 LEU B CA 1
ATOM 4429 C C . LEU B 2 402 ? 38.913 17.321 -67.403 1.000 16.133 402 LEU B C 1
ATOM 4430 O O . LEU B 2 402 ? 39.958 17.945 -67.201 1.000 16.573 402 LEU B O 1
ATOM 4435 N N . ILE B 2 403 ? 38.773 16.514 -68.461 1.000 15.079 403 ILE B N 1
ATOM 4436 C CA . ILE B 2 403 ? 39.907 16.264 -69.339 1.000 15.879 403 ILE B CA 1
ATOM 4437 C C . ILE B 2 403 ? 40.376 17.564 -70.001 1.000 16.902 403 ILE B C 1
ATOM 4438 O O . ILE B 2 403 ? 41.584 17.832 -70.071 1.000 16.775 403 ILE B O 1
ATOM 4443 N N . ARG B 2 404 ? 39.425 18.401 -70.454 1.000 16.819 404 ARG B N 1
ATOM 4444 C CA . ARG B 2 404 ? 39.762 19.701 -71.013 1.000 17.952 404 ARG B CA 1
ATOM 4445 C C . ARG B 2 404 ? 40.511 20.548 -69.985 1.000 18.106 404 ARG B C 1
ATOM 4446 O O . ARG B 2 404 ? 41.463 21.247 -70.327 1.000 18.723 404 ARG B O 1
ATOM 4454 N N . GLN B 2 405 ? 40.067 20.506 -68.723 1.000 17.918 405 GLN B N 1
ATOM 4455 C CA . GLN B 2 405 ? 40.764 21.261 -67.687 1.000 18.511 405 GLN B CA 1
ATOM 4456 C C . GLN B 2 405 ? 42.206 20.759 -67.551 1.000 18.417 405 GLN B C 1
ATOM 4457 O O . GLN B 2 405 ? 43.125 21.571 -67.389 1.000 19.064 405 GLN B O 1
ATOM 4463 N N . THR B 2 406 ? 42.442 19.437 -67.629 1.000 17.605 406 THR B N 1
ATOM 4464 C CA . THR B 2 406 ? 43.821 18.951 -67.562 1.000 17.978 406 THR B CA 1
ATOM 4465 C C . THR B 2 406 ? 44.653 19.425 -68.756 1.000 19.077 406 THR B C 1
ATOM 4466 O O . THR B 2 406 ? 45.857 19.642 -68.619 1.000 19.371 406 THR B O 1
ATOM 4470 N N . LEU B 2 407 ? 44.034 19.547 -69.940 1.000 19.403 407 LEU B N 1
ATOM 4471 C CA . LEU B 2 407 ? 44.748 19.994 -71.127 1.000 20.959 407 LEU B CA 1
ATOM 4472 C C . LEU B 2 407 ? 45.164 21.451 -70.943 1.000 22.237 407 LEU B C 1
ATOM 4473 O O . LEU B 2 407 ? 46.220 21.841 -71.428 1.000 23.611 407 LEU B O 1
ATOM 4478 N N . GLU B 2 408 ? 44.337 22.231 -70.238 1.000 22.347 408 GLU B N 1
ATOM 4479 C CA . GLU B 2 408 ? 44.603 23.653 -70.040 1.000 24.136 408 GLU B CA 1
ATOM 4480 C C . GLU B 2 408 ? 45.583 23.899 -68.894 1.000 23.665 408 GLU B C 1
ATOM 4481 O O . GLU B 2 408 ? 46.402 24.813 -68.977 1.000 24.767 408 GLU B O 1
ATOM 4487 N N . LYS B 2 409 ? 45.506 23.082 -67.842 1.000 22.810 409 LYS B N 1
ATOM 4488 C CA . LYS B 2 409 ? 46.243 23.327 -66.607 1.000 23.245 409 LYS B CA 1
ATOM 4489 C C . LYS B 2 409 ? 47.577 22.582 -66.560 1.000 23.455 409 LYS B C 1
ATOM 4490 O O . LYS B 2 409 ? 48.484 23.000 -65.830 1.000 22.752 409 LYS B O 1
ATOM 4496 N N . PHE B 2 410 ? 47.705 21.490 -67.332 1.000 22.295 410 PHE B N 1
ATOM 4497 C CA . PHE B 2 410 ? 48.920 20.693 -67.358 1.000 23.658 410 PHE B CA 1
ATOM 4498 C C . PHE B 2 410 ? 49.406 20.493 -68.788 1.000 25.146 410 PHE B C 1
ATOM 4499 O O . PHE B 2 410 ? 49.651 19.364 -69.219 1.000 25.509 410 PHE B O 1
ATOM 4507 N N . PRO B 2 411 ? 49.567 21.578 -69.578 1.000 27.089 411 PRO B N 1
ATOM 4508 C CA . PRO B 2 411 ? 49.967 21.444 -70.978 1.000 28.370 411 PRO B CA 1
ATOM 4509 C C . PRO B 2 411 ? 51.320 20.742 -71.130 1.000 30.452 411 PRO B C 1
ATOM 4510 O O . PRO B 2 411 ? 51.545 20.036 -72.108 1.000 30.595 411 PRO B O 1
ATOM 4514 N N . GLU B 2 412 ? 52.226 20.945 -70.157 1.000 32.633 412 GLU B N 1
ATOM 4515 C CA . GLU B 2 412 ? 53.580 20.423 -70.263 1.000 35.419 412 GLU B CA 1
ATOM 4516 C C . GLU B 2 412 ? 53.551 18.896 -70.263 1.000 33.479 412 GLU B C 1
ATOM 4517 O O . GLU B 2 412 ? 54.275 18.260 -71.030 1.000 34.091 412 GLU B O 1
ATOM 4523 N N . GLU B 2 413 ? 52.701 18.309 -69.417 1.000 31.467 413 GLU B N 1
ATOM 4524 C CA . GLU B 2 413 ? 52.620 16.857 -69.352 1.000 31.938 413 GLU B CA 1
ATOM 4525 C C . GLU B 2 413 ? 52.037 16.263 -70.627 1.000 30.668 413 GLU B C 1
ATOM 4526 O O . GLU B 2 413 ? 52.543 15.250 -71.106 1.000 30.870 413 GLU B O 1
ATOM 4532 N N . TRP B 2 414 ? 50.969 16.882 -71.139 1.000 28.239 414 TRP B N 1
ATOM 4533 C CA . TRP B 2 414 ? 50.371 16.448 -72.396 1.000 27.348 414 TRP B CA 1
ATOM 4534 C C . TRP B 2 414 ? 51.376 16.540 -73.537 1.000 29.865 414 TRP B C 1
ATOM 4535 O O . TRP B 2 414 ? 51.447 15.648 -74.381 1.000 30.197 414 TRP B O 1
ATOM 4546 N N . GLU B 2 415 ? 52.146 17.632 -73.559 1.000 32.186 415 GLU B N 1
ATOM 4547 C CA . GLU B 2 415 ? 53.096 17.870 -74.643 1.000 35.504 415 GLU B CA 1
ATOM 4548 C C . GLU B 2 415 ? 54.162 16.769 -74.674 1.000 36.755 415 GLU B C 1
ATOM 4549 O O . GLU B 2 415 ? 54.635 16.415 -75.755 1.000 39.864 415 GLU B O 1
ATOM 4555 N N . LYS B 2 416 ? 54.519 16.195 -73.521 1.000 37.474 416 LYS B N 1
ATOM 4556 C CA . LYS B 2 416 ? 55.467 15.088 -73.480 1.000 40.668 416 LYS B CA 1
ATOM 4557 C C . LYS B 2 416 ? 54.912 13.847 -74.177 1.000 40.991 416 LYS B C 1
ATOM 4558 O O . LYS B 2 416 ? 55.675 13.074 -74.749 1.000 40.745 416 LYS B O 1
ATOM 4564 N N . TYR B 2 417 ? 53.591 13.633 -74.117 1.000 37.469 417 TYR B N 1
ATOM 4565 C CA . TYR B 2 417 ? 52.981 12.547 -74.873 1.000 38.463 417 TYR B CA 1
ATOM 4566 C C . TYR B 2 417 ? 52.910 12.860 -76.369 1.000 44.210 417 TYR B C 1
ATOM 4567 O O . TYR B 2 417 ? 52.856 11.938 -77.186 1.000 46.090 417 TYR B O 1
ATOM 4576 N N . ARG B 2 418 ? 52.886 14.148 -76.726 1.000 50.602 418 ARG B N 1
ATOM 4577 C CA . ARG B 2 418 ? 52.874 14.551 -78.127 1.000 58.100 418 ARG B CA 1
ATOM 4578 C C . ARG B 2 418 ? 54.212 14.237 -78.792 1.000 61.982 418 ARG B C 1
ATOM 4579 O O . ARG B 2 418 ? 54.226 13.752 -79.921 1.000 65.439 418 ARG B O 1
ATOM 4587 N N . LYS B 2 419 ? 55.321 14.538 -78.098 1.000 69.056 419 LYS B N 1
ATOM 4588 C CA . LYS B 2 419 ? 56.664 14.285 -78.605 1.000 73.035 419 LYS B CA 1
ATOM 4589 C C . LYS B 2 419 ? 56.763 12.830 -79.067 1.000 77.160 419 LYS B C 1
ATOM 4590 O O . LYS B 2 419 ? 57.148 12.575 -80.207 1.000 80.615 419 LYS B O 1
ATOM 4592 N N . LYS B 2 420 ? 56.397 11.890 -78.181 1.000 79.965 420 LYS B N 1
ATOM 4593 C CA . LYS B 2 420 ? 56.187 10.499 -78.560 1.000 78.161 420 LYS B CA 1
ATOM 4594 C C . LYS B 2 420 ? 54.763 10.347 -79.115 1.000 75.147 420 LYS B C 1
ATOM 4595 O O . LYS B 2 420 ? 54.617 9.665 -80.146 1.000 75.142 420 LYS B O 1
ATOM 4601 N N . PHE C 1 6 ? -19.497 25.346 -1.981 1.000 67.210 6 PHE C N 1
ATOM 4602 C CA . PHE C 1 6 ? -18.797 24.849 -3.196 1.000 63.713 6 PHE C CA 1
ATOM 4603 C C . PHE C 1 6 ? -19.818 24.362 -4.218 1.000 62.663 6 PHE C C 1
ATOM 4604 O O . PHE C 1 6 ? -20.724 23.593 -3.887 1.000 62.698 6 PHE C O 1
ATOM 4612 N N . GLU C 1 7 ? -19.608 24.780 -5.470 1.000 61.360 7 GLU C N 1
ATOM 4613 C CA . GLU C 1 7 ? -20.514 24.469 -6.559 1.000 60.232 7 GLU C CA 1
ATOM 4614 C C . GLU C 1 7 ? -19.690 24.138 -7.798 1.000 55.823 7 GLU C C 1
ATOM 4615 O O . GLU C 1 7 ? -18.747 24.853 -8.130 1.000 55.308 7 GLU C O 1
ATOM 4621 N N . PHE C 1 8 ? -20.062 23.047 -8.475 1.000 51.358 8 PHE C N 1
ATOM 4622 C CA . PHE C 1 8 ? -19.450 22.674 -9.737 1.000 48.136 8 PHE C CA 1
ATOM 4623 C C . PHE C 1 8 ? -19.774 23.721 -10.800 1.000 50.092 8 PHE C C 1
ATOM 4624 O O . PHE C 1 8 ? -20.935 24.073 -10.972 1.000 52.248 8 PHE C O 1
ATOM 4632 N N . PRO C 1 9 ? -18.788 24.239 -11.567 1.000 50.180 9 PRO C N 1
ATOM 4633 C CA . PRO C 1 9 ? -19.100 25.101 -12.708 1.000 51.861 9 PRO C CA 1
ATOM 4634 C C . PRO C 1 9 ? -19.925 24.334 -13.738 1.000 51.653 9 PRO C C 1
ATOM 4635 O O . PRO C 1 9 ? -19.811 23.107 -13.849 1.000 48.623 9 PRO C O 1
ATOM 4639 N N . GLU C 1 10 ? -20.730 25.078 -14.503 1.000 54.559 10 GLU C N 1
ATOM 4640 C CA . GLU C 1 10 ? -21.791 24.498 -15.311 1.000 55.761 10 GLU C CA 1
ATOM 4641 C C . GLU C 1 10 ? -21.216 23.479 -16.293 1.000 52.681 10 GLU C C 1
ATOM 4642 O O . GLU C 1 10 ? -21.796 22.418 -16.479 1.000 52.426 10 GLU C O 1
ATOM 4648 N N . GLU C 1 11 ? -20.088 23.807 -16.927 1.000 51.893 11 GLU C N 1
ATOM 4649 C CA . GLU C 1 11 ? -19.526 22.954 -17.960 1.000 49.572 11 GLU C CA 1
ATOM 4650 C C . GLU C 1 11 ? -19.122 21.605 -17.372 1.000 45.913 11 GLU C C 1
ATOM 4651 O O . GLU C 1 11 ? -19.276 20.577 -18.032 1.000 42.558 11 GLU C O 1
ATOM 4657 N N . LEU C 1 12 ? -18.606 21.616 -16.136 1.000 44.503 12 LEU C N 1
ATOM 4658 C CA . LEU C 1 12 ? -18.237 20.376 -15.468 1.000 41.112 12 LEU C CA 1
ATOM 4659 C C . LEU C 1 12 ? -19.504 19.666 -15.002 1.000 41.277 12 LEU C C 1
ATOM 4660 O O . LEU C 1 12 ? -19.624 18.453 -15.184 1.000 39.169 12 LEU C O 1
ATOM 4665 N N . LYS C 1 13 ? -20.431 20.419 -14.397 1.000 43.372 13 LYS C N 1
ATOM 4666 C CA . LYS C 1 13 ? -21.681 19.853 -13.912 1.000 44.818 13 LYS C CA 1
ATOM 4667 C C . LYS C 1 13 ? -22.434 19.133 -15.035 1.000 44.154 13 LYS C C 1
ATOM 4668 O O . LYS C 1 13 ? -23.065 18.101 -14.788 1.000 42.153 13 LYS C O 1
ATOM 4674 N N . THR C 1 14 ? -22.355 19.670 -16.264 1.000 45.307 14 THR C N 1
ATOM 4675 C CA . THR C 1 14 ? -22.975 19.033 -17.419 1.000 45.384 14 THR C CA 1
ATOM 4676 C C . THR C 1 14 ? -22.322 17.689 -17.726 1.000 42.074 14 THR C C 1
ATOM 4677 O O . THR C 1 14 ? -23.038 16.714 -17.934 1.000 40.901 14 THR C O 1
ATOM 4681 N N . LYS C 1 15 ? -20.980 17.644 -17.769 1.000 40.023 15 LYS C N 1
ATOM 4682 C CA . LYS C 1 15 ? -20.245 16.409 -18.023 1.000 37.640 15 LYS C CA 1
ATOM 4683 C C . LYS C 1 15 ? -20.548 15.351 -16.954 1.000 35.173 15 LYS C C 1
ATOM 4684 O O . LYS C 1 15 ? -20.694 14.170 -17.268 1.000 33.029 15 LYS C O 1
ATOM 4687 N N . LEU C 1 16 ? -20.594 15.762 -15.681 1.000 33.901 16 LEU C N 1
ATOM 4688 C CA . LEU C 1 16 ? -20.961 14.864 -14.597 1.000 32.700 16 LEU C CA 1
ATOM 4689 C C . LEU C 1 16 ? -22.357 14.286 -14.837 1.000 32.958 16 LEU C C 1
ATOM 4690 O O . LEU C 1 16 ? -22.551 13.083 -14.691 1.000 30.824 16 LEU C O 1
ATOM 4695 N N . GLN C 1 17 ? -23.321 15.139 -15.206 1.000 34.607 17 GLN C N 1
ATOM 4696 C CA . GLN C 1 17 ? -24.683 14.688 -15.464 1.000 36.092 17 GLN C CA 1
ATOM 4697 C C . GLN C 1 17 ? -24.712 13.664 -16.609 1.000 33.758 17 GLN C C 1
ATOM 4698 O O . GLN C 1 17 ? -25.506 12.735 -16.576 1.000 32.373 17 GLN C O 1
ATOM 4704 N N . GLU C 1 18 ? -23.877 13.843 -17.638 1.000 33.442 18 GLU C N 1
ATOM 4705 C CA . GLU C 1 18 ? -23.828 12.897 -18.746 1.000 33.902 18 GLU C CA 1
ATOM 4706 C C . GLU C 1 18 ? -23.408 11.510 -18.246 1.000 30.124 18 GLU C C 1
ATOM 4707 O O . GLU C 1 18 ? -24.011 10.511 -18.611 1.000 29.403 18 GLU C O 1
ATOM 4713 N N . HIS C 1 19 ? -22.374 11.455 -17.409 1.000 28.230 19 HIS C N 1
ATOM 4714 C CA . HIS C 1 19 ? -21.945 10.194 -16.822 1.000 26.226 19 HIS C CA 1
ATOM 4715 C C . HIS C 1 19 ? -23.074 9.579 -15.998 1.000 26.212 19 HIS C C 1
ATOM 4716 O O . HIS C 1 19 ? -23.339 8.388 -16.101 1.000 24.834 19 HIS C O 1
ATOM 4723 N N . ILE C 1 20 ? -23.737 10.397 -15.170 1.000 27.740 20 ILE C N 1
ATOM 4724 C CA . ILE C 1 20 ? -24.755 9.897 -14.264 1.000 28.145 20 ILE C CA 1
ATOM 4725 C C . ILE C 1 20 ? -25.931 9.315 -15.051 1.000 28.588 20 ILE C C 1
ATOM 4726 O O . ILE C 1 20 ? -26.504 8.325 -14.609 1.000 28.635 20 ILE C O 1
ATOM 4731 N N . ASN C 1 21 ? -26.236 9.902 -16.218 1.000 28.383 21 ASN C N 1
ATOM 4732 C CA . ASN C 1 21 ? -27.317 9.462 -17.091 1.000 29.597 21 ASN C CA 1
ATOM 4733 C C . ASN C 1 21 ? -26.925 8.260 -17.966 1.000 27.745 21 ASN C C 1
ATOM 4734 O O . ASN C 1 21 ? -27.804 7.641 -18.575 1.000 27.296 21 ASN C O 1
ATOM 4739 N N . TYR C 1 22 ? -25.622 7.939 -18.029 1.000 26.940 22 TYR C N 1
ATOM 4740 C CA . TYR C 1 22 ? -25.083 6.971 -18.987 1.000 26.271 22 TYR C CA 1
ATOM 4741 C C . TYR C 1 22 ? -25.462 5.534 -18.614 1.000 24.962 22 TYR C C 1
ATOM 4742 O O . TYR C 1 22 ? -25.919 4.794 -19.474 1.000 24.895 22 TYR C O 1
ATOM 4751 N N . PHE C 1 23 ? -25.177 5.111 -17.376 1.000 24.153 23 PHE C N 1
ATOM 4752 C CA . PHE C 1 23 ? -25.475 3.757 -16.940 1.000 23.468 23 PHE C CA 1
ATOM 4753 C C . PHE C 1 23 ? -26.940 3.653 -16.522 1.000 24.278 23 PHE C C 1
ATOM 4754 O O . PHE C 1 23 ? -27.624 4.661 -16.301 1.000 24.626 23 PHE C O 1
ATOM 4762 N N . PRO C 1 24 ? -27.497 2.422 -16.411 1.000 23.904 24 PRO C N 1
ATOM 4763 C CA . PRO C 1 24 ? -28.866 2.263 -15.918 1.000 25.165 24 PRO C CA 1
ATOM 4764 C C . PRO C 1 24 ? -29.131 2.840 -14.527 1.000 25.563 24 PRO C C 1
ATOM 4765 O O . PRO C 1 24 ? -30.216 3.357 -14.304 1.000 25.810 24 PRO C O 1
ATOM 4769 N N . LYS C 1 25 ? -28.145 2.733 -13.602 1.000 24.149 25 LYS C N 1
ATOM 4770 C CA . LYS C 1 25 ? -28.299 3.283 -12.260 1.000 25.580 25 LYS C CA 1
ATOM 4771 C C . LYS C 1 25 ? -27.266 4.385 -12.034 1.000 24.469 25 LYS C C 1
ATOM 4772 O O . LYS C 1 25 ? -26.103 4.250 -12.448 1.000 22.835 25 LYS C O 1
ATOM 4778 N N . LYS C 1 26 ? -27.695 5.471 -11.362 1.000 25.912 26 LYS C N 1
ATOM 4779 C CA . LYS C 1 26 ? -26.851 6.653 -11.210 1.000 27.212 26 LYS C CA 1
ATOM 4780 C C . LYS C 1 26 ? -25.537 6.322 -10.509 1.000 25.636 26 LYS C C 1
ATOM 4781 O O . LYS C 1 26 ? -24.479 6.812 -10.905 1.000 24.755 26 LYS C O 1
ATOM 4787 N N . ARG C 1 27 ? -25.611 5.492 -9.459 1.000 24.983 27 ARG C N 1
ATOM 4788 C CA . ARG C 1 27 ? -24.449 5.236 -8.621 1.000 25.003 27 ARG C CA 1
ATOM 4789 C C . ARG C 1 27 ? -23.343 4.495 -9.364 1.000 23.320 27 ARG C C 1
ATOM 4790 O O . ARG C 1 27 ? -22.216 4.503 -8.896 1.000 21.555 27 ARG C O 1
ATOM 4798 N N . GLN C 1 28 ? -23.645 3.870 -10.514 1.000 22.931 28 GLN C N 1
ATOM 4799 C CA . GLN C 1 28 ? -22.623 3.198 -11.294 1.000 21.435 28 GLN C CA 1
ATOM 4800 C C . GLN C 1 28 ? -21.616 4.185 -11.884 1.000 21.205 28 GLN C C 1
ATOM 4801 O O . GLN C 1 28 ? -20.525 3.765 -12.273 1.000 20.315 28 GLN C O 1
ATOM 4807 N N . ALA C 1 29 ? -21.997 5.477 -11.946 1.000 21.553 29 ALA C N 1
ATOM 4808 C CA . ALA C 1 29 ? -21.184 6.509 -12.577 1.000 21.376 29 ALA C CA 1
ATOM 4809 C C . ALA C 1 29 ? -20.124 7.097 -11.642 1.000 21.158 29 ALA C C 1
ATOM 4810 O O . ALA C 1 29 ? -19.412 8.006 -12.045 1.000 21.240 29 ALA C O 1
ATOM 4812 N N . ILE C 1 30 ? -19.998 6.587 -10.406 1.000 21.037 30 ILE C N 1
ATOM 4813 C CA . ILE C 1 30 ? -19.160 7.234 -9.398 1.000 21.491 30 ILE C CA 1
ATOM 4814 C C . ILE C 1 30 ? -17.699 7.407 -9.861 1.000 20.270 30 ILE C C 1
ATOM 4815 O O . ILE C 1 30 ? -17.134 8.502 -9.682 1.000 20.127 30 ILE C O 1
ATOM 4820 N N . LEU C 1 31 ? -17.091 6.360 -10.452 1.000 18.760 31 LEU C N 1
ATOM 4821 C CA . LEU C 1 31 ? -15.689 6.429 -10.863 1.000 18.970 31 LEU C CA 1
ATOM 4822 C C . LEU C 1 31 ? -15.518 7.362 -12.065 1.000 19.693 31 LEU C C 1
ATOM 4823 O O . LEU C 1 31 ? -14.563 8.143 -12.103 1.000 19.948 31 LEU C O 1
ATOM 4828 N N . LEU C 1 32 ? -16.426 7.301 -13.048 1.000 20.174 32 LEU C N 1
ATOM 4829 C CA . LEU C 1 32 ? -16.327 8.222 -14.177 1.000 21.265 32 LEU C CA 1
ATOM 4830 C C . LEU C 1 32 ? -16.422 9.666 -13.684 1.000 21.268 32 LEU C C 1
ATOM 4831 O O . LEU C 1 32 ? -15.737 10.538 -14.200 1.000 21.764 32 LEU C O 1
ATOM 4836 N N . CYS C 1 33 ? -17.286 9.924 -12.696 1.000 21.477 33 CYS C N 1
ATOM 4837 C CA . CYS C 1 33 ? -17.432 11.258 -12.145 1.000 23.185 33 CYS C CA 1
ATOM 4838 C C . CYS C 1 33 ? -16.151 11.719 -11.441 1.000 22.916 33 CYS C C 1
ATOM 4839 O O . CYS C 1 33 ? -15.736 12.878 -11.588 1.000 23.243 33 CYS C O 1
ATOM 4842 N N . LEU C 1 34 ? -15.554 10.844 -10.629 1.000 21.899 34 LEU C N 1
ATOM 4843 C CA . LEU C 1 34 ? -14.336 11.202 -9.915 1.000 22.418 34 LEU C CA 1
ATOM 4844 C C . LEU C 1 34 ? -13.172 11.454 -10.880 1.000 22.417 34 LEU C C 1
ATOM 4845 O O . LEU C 1 34 ? -12.387 12.370 -10.649 1.000 22.701 34 LEU C O 1
ATOM 4850 N N . HIS C 1 35 ? -13.065 10.671 -11.963 1.000 21.556 35 HIS C N 1
ATOM 4851 C CA . HIS C 1 35 ? -12.053 10.912 -12.976 1.000 21.513 35 HIS C CA 1
ATOM 4852 C C . HIS C 1 35 ? -12.274 12.291 -13.594 1.000 22.871 35 HIS C C 1
ATOM 4853 O O . HIS C 1 35 ? -11.322 13.026 -13.838 1.000 22.783 35 HIS C O 1
ATOM 4860 N N . GLU C 1 36 ? -13.538 12.639 -13.844 1.000 23.708 36 GLU C N 1
ATOM 4861 C CA . GLU C 1 36 ? -13.853 13.906 -14.477 1.000 26.028 36 GLU C CA 1
ATOM 4862 C C . GLU C 1 36 ? -13.448 15.065 -13.560 1.000 27.789 36 GLU C C 1
ATOM 4863 O O . GLU C 1 36 ? -12.852 16.047 -14.011 1.000 27.065 36 GLU C O 1
ATOM 4869 N N . ILE C 1 37 ? -13.771 14.944 -12.262 1.000 28.076 37 ILE C N 1
ATOM 4870 C CA . ILE C 1 37 ? -13.427 15.968 -11.284 1.000 28.808 37 ILE C CA 1
ATOM 4871 C C . ILE C 1 37 ? -11.907 16.135 -11.211 1.000 28.782 37 ILE C C 1
ATOM 4872 O O . ILE C 1 37 ? -11.409 17.255 -11.225 1.000 29.036 37 ILE C O 1
ATOM 4877 N N . GLN C 1 38 ? -11.174 15.021 -11.151 1.000 27.020 38 GLN C N 1
ATOM 4878 C CA . GLN C 1 38 ? -9.724 15.080 -11.072 1.000 27.136 38 GLN C CA 1
ATOM 4879 C C . GLN C 1 38 ? -9.139 15.706 -12.344 1.000 28.546 38 GLN C C 1
ATOM 4880 O O . GLN C 1 38 ? -8.206 16.507 -12.260 1.000 26.419 38 GLN C O 1
ATOM 4886 N N . ASN C 1 39 ? -9.684 15.339 -13.510 1.000 29.757 39 ASN C N 1
ATOM 4887 C CA . ASN C 1 39 ? -9.248 15.915 -14.772 1.000 31.738 39 ASN C CA 1
ATOM 4888 C C . ASN C 1 39 ? -9.407 17.436 -14.723 1.000 32.287 39 ASN C C 1
ATOM 4889 O O . ASN C 1 39 ? -8.527 18.166 -15.178 1.000 33.909 39 ASN C O 1
ATOM 4894 N N . TYR C 1 40 ? -10.530 17.904 -14.165 1.000 32.444 40 TYR C N 1
ATOM 4895 C CA . TYR C 1 40 ? -10.882 19.312 -14.182 1.000 34.121 40 TYR C CA 1
ATOM 4896 C C . TYR C 1 40 ? -10.018 20.140 -13.226 1.000 34.945 40 TYR C C 1
ATOM 4897 O O . TYR C 1 40 ? -9.579 21.241 -13.584 1.000 35.355 40 TYR C O 1
ATOM 4906 N N . TYR C 1 41 ? -9.814 19.636 -12.001 1.000 33.782 41 TYR C N 1
ATOM 4907 C CA . TYR C 1 41 ? -9.220 20.431 -10.933 1.000 34.398 41 TYR C CA 1
ATOM 4908 C C . TYR C 1 41 ? -7.731 20.134 -10.733 1.000 33.444 41 TYR C C 1
ATOM 4909 O O . TYR C 1 41 ? -7.048 20.903 -10.057 1.000 35.197 41 TYR C O 1
ATOM 4918 N N . GLY C 1 42 ? -7.234 19.019 -11.271 1.000 31.854 42 GLY C N 1
ATOM 4919 C CA . GLY C 1 42 ? -5.868 18.586 -11.025 1.000 30.797 42 GLY C CA 1
ATOM 4920 C C . GLY C 1 42 ? -5.725 17.767 -9.739 1.000 30.446 42 GLY C C 1
ATOM 4921 O O . GLY C 1 42 ? -4.624 17.416 -9.352 1.000 29.849 42 GLY C O 1
ATOM 4922 N N . TYR C 1 43 ? -6.854 17.422 -9.113 1.000 30.933 43 TYR C N 1
ATOM 4923 C CA . TYR C 1 43 ? -6.930 16.612 -7.904 1.000 29.906 43 TYR C CA 1
ATOM 4924 C C . TYR C 1 43 ? -8.418 16.478 -7.565 1.000 30.194 43 TYR C C 1
ATOM 4925 O O . TYR C 1 43 ? -9.257 17.051 -8.254 1.000 30.112 43 TYR C O 1
ATOM 4934 N N . ILE C 1 44 ? -8.749 15.789 -6.472 1.000 29.989 44 ILE C N 1
ATOM 4935 C CA . ILE C 1 44 ? -10.129 15.716 -6.006 1.000 30.888 44 ILE C CA 1
ATOM 4936 C C . ILE C 1 44 ? -10.296 16.703 -4.861 1.000 32.463 44 ILE C C 1
ATOM 4937 O O . ILE C 1 44 ? -9.846 16.413 -3.758 1.000 33.149 44 ILE C O 1
ATOM 4942 N N . PRO C 1 45 ? -10.963 17.863 -5.051 1.000 34.788 45 PRO C N 1
ATOM 4943 C CA . PRO C 1 45 ? -11.203 18.777 -3.937 1.000 36.289 45 PRO C CA 1
ATOM 4944 C C . PRO C 1 45 ? -12.064 18.064 -2.892 1.000 37.166 45 PRO C C 1
ATOM 4945 O O . PRO C 1 45 ? -13.123 17.551 -3.239 1.000 35.261 45 PRO C O 1
ATOM 4949 N N . PRO C 1 46 ? -11.657 17.995 -1.598 1.000 39.611 46 PRO C N 1
ATOM 4950 C CA . PRO C 1 46 ? -12.523 17.440 -0.552 1.000 40.623 46 PRO C CA 1
ATOM 4951 C C . PRO C 1 46 ? -13.943 18.014 -0.540 1.000 42.585 46 PRO C C 1
ATOM 4952 O O . PRO C 1 46 ? -14.875 17.259 -0.293 1.000 43.710 46 PRO C O 1
ATOM 4956 N N . GLU C 1 47 ? -14.104 19.311 -0.875 1.000 43.864 47 GLU C N 1
ATOM 4957 C CA . GLU C 1 47 ? -15.399 19.988 -0.866 1.000 46.108 47 GLU C CA 1
ATOM 4958 C C . GLU C 1 47 ? -16.293 19.560 -2.032 1.000 43.300 47 GLU C C 1
ATOM 4959 O O . GLU C 1 47 ? -17.483 19.877 -2.031 1.000 43.360 47 GLU C O 1
ATOM 4965 N N . SER C 1 48 ? -15.718 18.904 -3.051 1.000 40.203 48 SER C N 1
ATOM 4966 C CA . SER C 1 48 ? -16.479 18.480 -4.213 1.000 38.330 48 SER C CA 1
ATOM 4967 C C . SER C 1 48 ? -17.353 17.265 -3.893 1.000 37.270 48 SER C C 1
ATOM 4968 O O . SER C 1 48 ? -18.257 16.958 -4.664 1.000 36.262 48 SER C O 1
ATOM 4971 N N . LEU C 1 49 ? -17.068 16.558 -2.788 1.000 36.875 49 LEU C N 1
ATOM 4972 C CA . LEU C 1 49 ? -17.637 15.233 -2.580 1.000 37.016 49 LEU C CA 1
ATOM 4973 C C . LEU C 1 49 ? -19.096 15.329 -2.108 1.000 38.783 49 LEU C C 1
ATOM 4974 O O . LEU C 1 49 ? -19.917 14.481 -2.454 1.000 36.540 49 LEU C O 1
ATOM 4979 N N . LYS C 1 50 ? -19.433 16.387 -1.347 1.000 40.990 50 LYS C N 1
ATOM 4980 C CA . LYS C 1 50 ? -20.775 16.507 -0.740 1.000 44.817 50 LYS C CA 1
ATOM 4981 C C . LYS C 1 50 ? -21.930 16.885 -1.791 1.000 45.917 50 LYS C C 1
ATOM 4982 O O . LYS C 1 50 ? -23.087 16.336 -1.777 1.000 47.026 50 LYS C O 1
ATOM 4988 N N . PRO C 1 51 ? -21.607 17.806 -2.743 1.000 45.368 51 PRO C N 1
ATOM 4989 C CA . PRO C 1 51 ? -22.387 17.951 -4.008 1.000 43.102 51 PRO C CA 1
ATOM 4990 C C . PRO C 1 51 ? -22.348 16.734 -4.972 1.000 38.812 51 PRO C C 1
ATOM 4991 O O . PRO C 1 51 ? -23.378 16.465 -5.583 1.000 37.486 51 PRO C O 1
ATOM 4995 N N . LEU C 1 52 ? -21.223 15.982 -5.091 1.000 35.197 52 LEU C N 1
ATOM 4996 C CA . LEU C 1 52 ? -21.178 14.777 -5.940 1.000 33.307 52 LEU C CA 1
ATOM 4997 C C . LEU C 1 52 ? -22.083 13.690 -5.352 1.000 32.369 52 LEU C C 1
ATOM 4998 O O . LEU C 1 52 ? -22.853 13.057 -6.070 1.000 31.332 52 LEU C O 1
ATOM 5003 N N . ALA C 1 53 ? -21.995 13.473 -4.040 1.000 33.262 53 ALA C N 1
ATOM 5004 C CA . ALA C 1 53 ? -22.823 12.468 -3.392 1.000 33.884 53 ALA C CA 1
ATOM 5005 C C . ALA C 1 53 ? -24.297 12.780 -3.660 1.000 35.195 53 ALA C C 1
ATOM 5006 O O . ALA C 1 53 ? -25.072 11.878 -3.938 1.000 34.449 53 ALA C O 1
ATOM 5008 N N . ASP C 1 54 ? -24.667 14.064 -3.603 1.000 37.285 54 ASP C N 1
ATOM 5009 C CA . ASP C 1 54 ? -26.032 14.498 -3.877 1.000 39.710 54 ASP C CA 1
ATOM 5010 C C . ASP C 1 54 ? -26.488 14.103 -5.283 1.000 38.705 54 ASP C C 1
ATOM 5011 O O . ASP C 1 54 ? -27.605 13.625 -5.457 1.000 38.563 54 ASP C O 1
ATOM 5016 N N . MET C 1 55 ? -25.630 14.321 -6.284 1.000 38.620 55 MET C N 1
ATOM 5017 C CA . MET C 1 55 ? -25.934 13.973 -7.668 1.000 38.712 55 MET C CA 1
ATOM 5018 C C . MET C 1 55 ? -26.069 12.452 -7.859 1.000 36.702 55 MET C C 1
ATOM 5019 O O . MET C 1 55 ? -26.859 12.006 -8.687 1.000 36.357 55 MET C O 1
ATOM 5024 N N . LEU C 1 56 ? -25.323 11.653 -7.086 1.000 35.002 56 LEU C N 1
ATOM 5025 C CA . LEU C 1 56 ? -25.306 10.201 -7.234 1.000 33.392 56 LEU C CA 1
ATOM 5026 C C . LEU C 1 56 ? -26.404 9.553 -6.381 1.000 33.708 56 LEU C C 1
ATOM 5027 O O . LEU C 1 56 ? -26.616 8.339 -6.471 1.000 32.052 56 LEU C O 1
ATOM 5032 N N . GLU C 1 57 ? -27.049 10.358 -5.526 1.000 35.936 57 GLU C N 1
ATOM 5033 C CA . GLU C 1 57 ? -27.997 9.902 -4.517 1.000 37.511 57 GLU C CA 1
ATOM 5034 C C . GLU C 1 57 ? -27.337 8.849 -3.625 1.000 36.323 57 GLU C C 1
ATOM 5035 O O . GLU C 1 57 ? -27.908 7.791 -3.365 1.000 35.566 57 GLU C O 1
ATOM 5041 N N . LEU C 1 58 ? -26.121 9.166 -3.164 1.000 35.296 58 LEU C N 1
ATOM 5042 C CA . LEU C 1 58 ? -25.357 8.318 -2.261 1.000 34.059 58 LEU C CA 1
ATOM 5043 C C . LEU C 1 58 ? -25.006 9.101 -0.998 1.000 34.751 58 LEU C C 1
ATOM 5044 O O . LEU C 1 58 ? -24.860 10.320 -1.030 1.000 35.120 58 LEU C O 1
ATOM 5049 N N . PRO C 1 59 ? -24.801 8.423 0.151 1.000 35.936 59 PRO C N 1
ATOM 5050 C CA . PRO C 1 59 ? -24.295 9.100 1.344 1.000 36.430 59 PRO C CA 1
ATOM 5051 C C . PRO C 1 59 ? -22.864 9.585 1.107 1.000 35.234 59 PRO C C 1
ATOM 5052 O O . PRO C 1 59 ? -22.096 8.948 0.375 1.000 32.420 59 PRO C O 1
ATOM 5056 N N . LEU C 1 60 ? -22.504 10.698 1.770 1.000 35.892 60 LEU C N 1
ATOM 5057 C CA . LEU C 1 60 ? -21.178 11.283 1.622 1.000 35.504 60 LEU C CA 1
ATOM 5058 C C . LEU C 1 60 ? -20.114 10.268 2.027 1.000 34.266 60 LEU C C 1
ATOM 5059 O O . LEU C 1 60 ? -19.080 10.180 1.375 1.000 32.500 60 LEU C O 1
ATOM 5064 N N . ASN C 1 61 ? -20.347 9.517 3.113 1.000 34.842 61 ASN C N 1
ATOM 5065 C CA . ASN C 1 61 ? -19.313 8.612 3.600 1.000 34.518 61 ASN C CA 1
ATOM 5066 C C . ASN C 1 61 ? -19.060 7.503 2.567 1.000 30.971 61 ASN C C 1
ATOM 5067 O O . ASN C 1 61 ? -17.942 7.008 2.486 1.000 28.933 61 ASN C O 1
ATOM 5072 N N . HIS C 1 62 ? -20.081 7.111 1.787 1.000 29.109 62 HIS C N 1
ATOM 5073 C CA . HIS C 1 62 ? -19.882 6.159 0.697 1.000 27.337 62 HIS C CA 1
ATOM 5074 C C . HIS C 1 62 ? -18.863 6.723 -0.294 1.000 25.826 62 HIS C C 1
ATOM 5075 O O . HIS C 1 62 ? -17.936 6.027 -0.706 1.000 24.461 62 HIS C O 1
ATOM 5082 N N . VAL C 1 63 ? -19.068 7.973 -0.718 1.000 26.574 63 VAL C N 1
ATOM 5083 C CA . VAL C 1 63 ? -18.212 8.608 -1.709 1.000 26.292 63 VAL C CA 1
ATOM 5084 C C . VAL C 1 63 ? -16.784 8.776 -1.172 1.000 26.132 63 VAL C C 1
ATOM 5085 O O . VAL C 1 63 ? -15.803 8.486 -1.866 1.000 25.161 63 VAL C O 1
ATOM 5089 N N . GLU C 1 64 ? -16.659 9.246 0.073 1.000 27.494 64 GLU C N 1
ATOM 5090 C CA . GLU C 1 64 ? -15.357 9.382 0.697 1.000 28.039 64 GLU C CA 1
ATOM 5091 C C . GLU C 1 64 ? -14.638 8.033 0.708 1.000 25.711 64 GLU C C 1
ATOM 5092 O O . GLU C 1 64 ? -13.441 7.968 0.445 1.000 26.014 64 GLU C O 1
ATOM 5098 N N . GLY C 1 65 ? -15.361 6.971 1.051 1.000 25.107 65 GLY C N 1
ATOM 5099 C CA . GLY C 1 65 ? -14.758 5.641 1.113 1.000 24.270 65 GLY C CA 1
ATOM 5100 C C . GLY C 1 65 ? -14.216 5.170 -0.238 1.000 22.620 65 GLY C C 1
ATOM 5101 O O . GLY C 1 65 ? -13.158 4.524 -0.326 1.000 21.163 65 GLY C O 1
ATOM 5102 N N . VAL C 1 66 ? -14.952 5.488 -1.304 1.000 22.370 66 VAL C N 1
ATOM 5103 C CA . VAL C 1 66 ? -14.538 5.148 -2.655 1.000 20.792 66 VAL C CA 1
ATOM 5104 C C . VAL C 1 66 ? -13.310 5.965 -3.057 1.000 20.900 66 VAL C C 1
ATOM 5105 O O . VAL C 1 66 ? -12.365 5.412 -3.624 1.000 19.453 66 VAL C O 1
ATOM 5109 N N . VAL C 1 67 ? -13.274 7.267 -2.739 1.000 22.888 67 VAL C N 1
ATOM 5110 C CA . VAL C 1 67 ? -12.109 8.061 -3.113 1.000 23.649 67 VAL C CA 1
ATOM 5111 C C . VAL C 1 67 ? -10.858 7.484 -2.444 1.000 23.185 67 VAL C C 1
ATOM 5112 O O . VAL C 1 67 ? -9.793 7.411 -3.084 1.000 23.276 67 VAL C O 1
ATOM 5116 N N . ALA C 1 68 ? -10.986 7.081 -1.170 1.000 23.836 68 ALA C N 1
ATOM 5117 C CA . ALA C 1 68 ? -9.863 6.589 -0.375 1.000 23.383 68 ALA C CA 1
ATOM 5118 C C . ALA C 1 68 ? -9.349 5.257 -0.928 1.000 22.194 68 ALA C C 1
ATOM 5119 O O . ALA C 1 68 ? -8.141 5.019 -0.946 1.000 21.913 68 ALA C O 1
ATOM 5121 N N . PHE C 1 69 ? -10.271 4.418 -1.417 1.000 21.575 69 PHE C N 1
ATOM 5122 C CA . PHE C 1 69 ? -9.936 3.072 -1.873 1.000 20.446 69 PHE C CA 1
ATOM 5123 C C . PHE C 1 69 ? -9.121 3.052 -3.168 1.000 19.093 69 PHE C C 1
ATOM 5124 O O . PHE C 1 69 ? -8.229 2.196 -3.336 1.000 19.582 69 PHE C O 1
ATOM 5132 N N . TYR C 1 70 ? -9.492 3.927 -4.118 1.000 18.701 70 TYR C N 1
ATOM 5133 C CA . TYR C 1 70 ? -9.019 3.871 -5.498 1.000 18.348 70 TYR C CA 1
ATOM 5134 C C . TYR C 1 70 ? -7.776 4.752 -5.650 1.000 19.346 70 TYR C C 1
ATOM 5135 O O . TYR C 1 70 ? -7.845 5.971 -5.471 1.000 19.709 70 TYR C O 1
ATOM 5144 N N . ASP C 1 71 ? -6.642 4.112 -5.949 1.000 19.476 71 ASP C N 1
ATOM 5145 C CA . ASP C 1 71 ? -5.321 4.733 -5.890 1.000 20.839 71 ASP C CA 1
ATOM 5146 C C . ASP C 1 71 ? -5.122 5.848 -6.932 1.000 20.336 71 ASP C C 1
ATOM 5147 O O . ASP C 1 71 ? -4.267 6.723 -6.733 1.000 19.048 71 ASP C O 1
ATOM 5152 N N . MET C 1 72 ? -5.845 5.835 -8.059 1.000 18.535 72 MET C N 1
ATOM 5153 C CA . MET C 1 72 ? -5.647 6.898 -9.035 1.000 19.006 72 MET C CA 1
ATOM 5154 C C . MET C 1 72 ? -6.061 8.273 -8.501 1.000 20.422 72 MET C C 1
ATOM 5155 O O . MET C 1 72 ? -5.533 9.284 -8.962 1.000 20.805 72 MET C O 1
ATOM 5160 N N . PHE C 1 73 ? -6.940 8.322 -7.491 1.000 20.692 73 PHE C N 1
ATOM 5161 C CA . PHE C 1 73 ? -7.462 9.592 -7.003 1.000 22.220 73 PHE C CA 1
ATOM 5162 C C . PHE C 1 73 ? -6.564 10.183 -5.915 1.000 23.016 73 PHE C C 1
ATOM 5163 O O . PHE C 1 73 ? -6.064 9.467 -5.053 1.000 22.112 73 PHE C O 1
ATOM 5171 N N . ASP C 1 74 ? -6.411 11.509 -5.973 1.000 24.171 74 ASP C N 1
ATOM 5172 C CA . ASP C 1 74 ? -5.531 12.286 -5.108 1.000 26.744 74 ASP C CA 1
ATOM 5173 C C . ASP C 1 74 ? -6.314 13.472 -4.541 1.000 28.804 74 ASP C C 1
ATOM 5174 O O . ASP C 1 74 ? -6.721 14.359 -5.289 1.000 30.151 74 ASP C O 1
ATOM 5179 N N . ARG C 1 75 ? -6.498 13.517 -3.211 1.000 31.248 75 ARG C N 1
ATOM 5180 C CA . ARG C 1 75 ? -7.194 14.629 -2.560 1.000 33.423 75 ARG C CA 1
ATOM 5181 C C . ARG C 1 75 ? -6.242 15.667 -1.961 1.000 35.311 75 ARG C C 1
ATOM 5182 O O . ARG C 1 75 ? -6.711 16.653 -1.383 1.000 36.261 75 ARG C O 1
ATOM 5190 N N . GLU C 1 76 ? -4.930 15.439 -2.090 1.000 35.137 76 GLU C N 1
ATOM 5191 C CA . GLU C 1 76 ? -3.923 16.199 -1.360 1.000 37.568 76 GLU C CA 1
ATOM 5192 C C . GLU C 1 76 ? -3.262 17.239 -2.263 1.000 36.452 76 GLU C C 1
ATOM 5193 O O . GLU C 1 76 ? -3.161 18.401 -1.864 1.000 37.579 76 GLU C O 1
ATOM 5199 N N . ASP C 1 77 ? -2.771 16.809 -3.442 1.000 32.901 77 ASP C N 1
ATOM 5200 C CA . ASP C 1 77 ? -1.907 17.649 -4.262 1.000 33.101 77 ASP C CA 1
ATOM 5201 C C . ASP C 1 77 ? -2.538 17.960 -5.612 1.000 32.011 77 ASP C C 1
ATOM 5202 O O . ASP C 1 77 ? -2.890 17.059 -6.377 1.000 30.502 77 ASP C O 1
ATOM 5207 N N . LYS C 1 78 ? -2.629 19.256 -5.908 1.000 33.924 78 LYS C N 1
ATOM 5208 C CA . LYS C 1 78 ? -3.036 19.700 -7.226 1.000 34.238 78 LYS C CA 1
ATOM 5209 C C . LYS C 1 78 ? -1.824 19.653 -8.157 1.000 32.876 78 LYS C C 1
ATOM 5210 O O . LYS C 1 78 ? -0.736 20.099 -7.799 1.000 32.913 78 LYS C O 1
ATOM 5216 N N . ALA C 1 79 ? -2.010 19.104 -9.357 1.000 31.562 79 ALA C N 1
ATOM 5217 C CA . ALA C 1 79 ? -0.941 19.114 -10.344 1.000 31.959 79 ALA C CA 1
ATOM 5218 C C . ALA C 1 79 ? -1.562 19.120 -11.732 1.000 31.077 79 ALA C C 1
ATOM 5219 O O . ALA C 1 79 ? -2.505 18.384 -11.987 1.000 29.430 79 ALA C O 1
ATOM 5221 N N . LYS C 1 80 ? -1.060 19.990 -12.609 1.000 31.416 80 LYS C N 1
ATOM 5222 C CA . LYS C 1 80 ? -1.573 20.045 -13.967 1.000 30.778 80 LYS C CA 1
ATOM 5223 C C . LYS C 1 80 ? -1.298 18.737 -14.706 1.000 28.719 80 LYS C C 1
ATOM 5224 O O . LYS C 1 80 ? -2.163 18.248 -15.434 1.000 27.207 80 LYS C O 1
ATOM 5230 N N . TYR C 1 81 ? -0.095 18.170 -14.507 1.000 27.540 81 TYR C N 1
ATOM 5231 C CA . TYR C 1 81 ? 0.343 16.987 -15.225 1.000 25.765 81 TYR C CA 1
ATOM 5232 C C . TYR C 1 81 ? 0.846 15.955 -14.222 1.000 24.320 81 TYR C C 1
ATOM 5233 O O . TYR C 1 81 ? 1.777 16.240 -13.485 1.000 25.136 81 TYR C O 1
ATOM 5242 N N A ARG C 1 82 ? 0.227 14.766 -14.199 0.500 23.059 82 ARG C N 1
ATOM 5243 N N B ARG C 1 82 ? 0.212 14.777 -14.191 0.500 23.144 82 ARG C N 1
ATOM 5244 C CA A ARG C 1 82 ? 0.707 13.668 -13.372 0.500 21.767 82 ARG C CA 1
ATOM 5245 C CA B ARG C 1 82 ? 0.711 13.669 -13.392 0.500 21.896 82 ARG C CA 1
ATOM 5246 C C A ARG C 1 82 ? 1.624 12.761 -14.190 0.500 20.884 82 ARG C C 1
ATOM 5247 C C B ARG C 1 82 ? 1.647 12.810 -14.235 0.500 20.981 82 ARG C C 1
ATOM 5248 O O A ARG C 1 82 ? 1.176 12.148 -15.156 0.500 20.256 82 ARG C O 1
ATOM 5249 O O B ARG C 1 82 ? 1.238 12.303 -15.276 0.500 20.494 82 ARG C O 1
ATOM 5264 N N . ILE C 1 83 ? 2.893 12.660 -13.769 1.000 20.659 83 ILE C N 1
ATOM 5265 C CA . ILE C 1 83 ? 3.848 11.762 -14.396 1.000 20.385 83 ILE C CA 1
ATOM 5266 C C . ILE C 1 83 ? 3.822 10.449 -13.609 1.000 19.809 83 ILE C C 1
ATOM 5267 O O . ILE C 1 83 ? 4.442 10.353 -12.539 1.000 20.098 83 ILE C O 1
ATOM 5272 N N . ARG C 1 84 ? 3.090 9.462 -14.142 1.000 19.277 84 ARG C N 1
ATOM 5273 C CA . ARG C 1 84 ? 2.972 8.160 -13.503 1.000 18.797 84 ARG C CA 1
ATOM 5274 C C . ARG C 1 84 ? 4.148 7.300 -13.946 1.000 18.048 84 ARG C C 1
ATOM 5275 O O . ARG C 1 84 ? 4.287 7.007 -15.131 1.000 19.965 84 ARG C O 1
ATOM 5283 N N . VAL C 1 85 ? 4.979 6.901 -12.986 1.000 18.141 85 VAL C N 1
ATOM 5284 C CA . VAL C 1 85 ? 6.139 6.075 -13.278 1.000 16.957 85 VAL C CA 1
ATOM 5285 C C . VAL C 1 85 ? 5.926 4.668 -12.733 1.000 16.119 85 VAL C C 1
ATOM 5286 O O . VAL C 1 85 ? 5.722 4.483 -11.540 1.000 16.315 85 VAL C O 1
ATOM 5290 N N . CYS C 1 86 ? 6.013 3.667 -13.609 1.000 15.789 86 CYS C N 1
ATOM 5291 C CA . CYS C 1 86 ? 5.884 2.298 -13.163 1.000 15.727 86 CYS C CA 1
ATOM 5292 C C . CYS C 1 86 ? 7.097 1.865 -12.345 1.000 15.397 86 CYS C C 1
ATOM 5293 O O . CYS C 1 86 ? 8.248 2.000 -12.786 1.000 16.003 86 CYS C O 1
ATOM 5296 N N . VAL C 1 87 ? 6.819 1.356 -11.142 1.000 15.448 87 VAL C N 1
ATOM 5297 C CA . VAL C 1 87 ? 7.844 0.833 -10.243 1.000 16.574 87 VAL C CA 1
ATOM 5298 C C . VAL C 1 87 ? 7.757 -0.686 -10.064 1.000 16.757 87 VAL C C 1
ATOM 5299 O O . VAL C 1 87 ? 8.439 -1.223 -9.189 1.000 17.802 87 VAL C O 1
ATOM 5303 N N . SER C 1 88 ? 6.976 -1.389 -10.896 1.000 16.326 88 SER C N 1
ATOM 5304 C CA . SER C 1 88 ? 6.819 -2.837 -10.751 1.000 15.606 88 SER C CA 1
ATOM 5305 C C . SER C 1 88 ? 7.987 -3.579 -11.409 1.000 15.530 88 SER C C 1
ATOM 5306 O O . SER C 1 88 ? 8.891 -2.962 -11.963 1.000 16.707 88 SER C O 1
ATOM 5309 N N . ILE C 1 89 ? 7.957 -4.909 -11.325 1.000 15.602 89 ILE C N 1
ATOM 5310 C CA . ILE C 1 89 ? 9.101 -5.763 -11.601 1.000 16.260 89 ILE C CA 1
ATOM 5311 C C . ILE C 1 89 ? 9.755 -5.459 -12.956 1.000 15.295 89 ILE C C 1
ATOM 5312 O O . ILE C 1 89 ? 10.976 -5.306 -12.997 1.000 15.914 89 ILE C O 1
ATOM 5317 N N . VAL C 1 90 ? 8.995 -5.470 -14.054 1.000 15.338 90 VAL C N 1
ATOM 5318 C CA . VAL C 1 90 ? 9.645 -5.428 -15.362 1.000 15.495 90 VAL C CA 1
ATOM 5319 C C . VAL C 1 90 ? 10.320 -4.073 -15.579 1.000 15.841 90 VAL C C 1
ATOM 5320 O O . VAL C 1 90 ? 11.502 -3.982 -15.948 1.000 15.285 90 VAL C O 1
ATOM 5324 N N . CYS C 1 91 ? 9.609 -3.001 -15.252 1.000 15.506 91 CYS C N 1
ATOM 5325 C CA . CYS C 1 91 ? 10.187 -1.682 -15.396 1.000 16.041 91 CYS C CA 1
ATOM 5326 C C . CYS C 1 91 ? 11.388 -1.518 -14.472 1.000 17.447 91 CYS C C 1
ATOM 5327 O O . CYS C 1 91 ? 12.361 -0.878 -14.880 1.000 17.744 91 CYS C O 1
ATOM 5330 N N . HIS C 1 92 ? 11.348 -2.142 -13.281 1.000 17.620 92 HIS C N 1
ATOM 5331 C CA . HIS C 1 92 ? 12.472 -2.064 -12.364 1.000 19.834 92 HIS C CA 1
ATOM 5332 C C . HIS C 1 92 ? 13.715 -2.685 -13.016 1.000 19.954 92 HIS C C 1
ATOM 5333 O O . HIS C 1 92 ? 14.794 -2.071 -13.020 1.000 20.353 92 HIS C O 1
ATOM 5340 N N . LEU C 1 93 ? 13.545 -3.901 -13.555 1.000 20.305 93 LEU C N 1
ATOM 5341 C CA . LEU C 1 93 ? 14.584 -4.654 -14.251 1.000 23.595 93 LEU C CA 1
ATOM 5342 C C . LEU C 1 93 ? 15.157 -3.847 -15.410 1.000 21.976 93 LEU C C 1
ATOM 5343 O O . LEU C 1 93 ? 16.351 -3.941 -15.674 1.000 22.374 93 LEU C O 1
ATOM 5348 N N . MET C 1 94 ? 14.309 -3.086 -16.112 1.000 20.225 94 MET C N 1
ATOM 5349 C CA . MET C 1 94 ? 14.687 -2.506 -17.393 1.000 20.810 94 MET C CA 1
ATOM 5350 C C . MET C 1 94 ? 15.053 -1.030 -17.266 1.000 22.036 94 MET C C 1
ATOM 5351 O O . MET C 1 94 ? 15.519 -0.448 -18.246 1.000 24.297 94 MET C O 1
ATOM 5356 N N . GLY C 1 95 ? 14.894 -0.401 -16.085 1.000 22.503 95 GLY C N 1
ATOM 5357 C CA . GLY C 1 95 ? 15.458 0.928 -15.900 1.000 22.710 95 GLY C CA 1
ATOM 5358 C C . GLY C 1 95 ? 14.576 1.984 -15.228 1.000 22.565 95 GLY C C 1
ATOM 5359 O O . GLY C 1 95 ? 14.827 3.175 -15.412 1.000 23.256 95 GLY C O 1
ATOM 5360 N N . THR C 1 96 ? 13.619 1.598 -14.365 1.000 21.325 96 THR C N 1
ATOM 5361 C CA . THR C 1 96 ? 12.868 2.594 -13.612 1.000 21.526 96 THR C CA 1
ATOM 5362 C C . THR C 1 96 ? 13.799 3.634 -12.974 1.000 22.032 96 THR C C 1
ATOM 5363 O O . THR C 1 96 ? 13.522 4.830 -12.981 1.000 21.933 96 THR C O 1
ATOM 5367 N N . ASN C 1 97 ? 14.898 3.178 -12.369 1.000 23.915 97 ASN C N 1
ATOM 5368 C CA . ASN C 1 97 ? 15.769 4.073 -11.622 1.000 24.925 97 ASN C CA 1
ATOM 5369 C C . ASN C 1 97 ? 16.434 5.092 -12.546 1.000 24.416 97 ASN C C 1
ATOM 5370 O O . ASN C 1 97 ? 16.624 6.226 -12.120 1.000 24.308 97 ASN C O 1
ATOM 5375 N N . LYS C 1 98 ? 16.726 4.719 -13.802 1.000 24.304 98 LYS C N 1
ATOM 5376 C CA . LYS C 1 98 ? 17.278 5.658 -14.771 1.000 24.133 98 LYS C CA 1
ATOM 5377 C C . LYS C 1 98 ? 16.247 6.719 -15.140 1.000 22.231 98 LYS C C 1
ATOM 5378 O O . LYS C 1 98 ? 16.586 7.883 -15.351 1.000 22.515 98 LYS C O 1
ATOM 5384 N N . LEU C 1 99 ? 14.992 6.296 -15.291 1.000 20.171 99 LEU C N 1
ATOM 5385 C CA . LEU C 1 99 ? 13.912 7.217 -15.600 1.000 20.256 99 LEU C CA 1
ATOM 5386 C C . LEU C 1 99 ? 13.738 8.200 -14.443 1.000 20.992 99 LEU C C 1
ATOM 5387 O O . LEU C 1 99 ? 13.610 9.397 -14.654 1.000 21.493 99 LEU C O 1
ATOM 5392 N N . LEU C 1 100 ? 13.728 7.700 -13.196 1.000 21.512 100 LEU C N 1
ATOM 5393 C CA . LEU C 1 100 ? 13.571 8.590 -12.045 1.000 21.964 100 LEU C CA 1
ATOM 5394 C C . LEU C 1 100 ? 14.730 9.578 -11.926 1.000 23.496 100 LEU C C 1
ATOM 5395 O O . LEU C 1 100 ? 14.509 10.739 -11.563 1.000 23.158 100 LEU C O 1
ATOM 5400 N N . LYS C 1 101 ? 15.957 9.121 -12.220 1.000 23.357 101 LYS C N 1
ATOM 5401 C CA . LYS C 1 101 ? 17.112 9.999 -12.161 1.000 26.031 101 LYS C CA 1
ATOM 5402 C C . LYS C 1 101 ? 16.993 11.094 -13.221 1.000 25.310 101 LYS C C 1
ATOM 5403 O O . LYS C 1 101 ? 17.298 12.248 -12.930 1.000 26.104 101 LYS C O 1
ATOM 5409 N N . ALA C 1 102 ? 16.545 10.728 -14.434 1.000 23.735 102 ALA C N 1
ATOM 5410 C CA . ALA C 1 102 ? 16.329 11.694 -15.505 1.000 24.560 102 ALA C CA 1
ATOM 5411 C C . ALA C 1 102 ? 15.278 12.739 -15.106 1.000 24.513 102 ALA C C 1
ATOM 5412 O O . ALA C 1 102 ? 15.444 13.933 -15.359 1.000 25.086 102 ALA C O 1
ATOM 5414 N N . LEU C 1 103 ? 14.176 12.287 -14.489 1.000 23.905 103 LEU C N 1
ATOM 5415 C CA . LEU C 1 103 ? 13.124 13.196 -14.056 1.000 24.136 103 LEU C CA 1
ATOM 5416 C C . LEU C 1 103 ? 13.639 14.154 -12.990 1.000 26.189 103 LEU C C 1
ATOM 5417 O O . LEU C 1 103 ? 13.337 15.356 -13.025 1.000 27.556 103 LEU C O 1
ATOM 5422 N N . GLU C 1 104 ? 14.456 13.640 -12.067 1.000 27.147 104 GLU C N 1
ATOM 5423 C CA . GLU C 1 104 ? 15.013 14.511 -11.049 1.000 29.510 104 GLU C CA 1
ATOM 5424 C C . GLU C 1 104 ? 15.983 15.511 -11.689 1.000 29.398 104 GLU C C 1
ATOM 5425 O O . GLU C 1 104 ? 15.990 16.683 -11.327 1.000 29.988 104 GLU C O 1
ATOM 5431 N N . ASN C 1 105 ? 16.780 15.075 -12.671 1.000 28.493 105 ASN C N 1
ATOM 5432 C CA . ASN C 1 105 ? 17.689 15.990 -13.356 1.000 30.700 105 ASN C CA 1
ATOM 5433 C C . ASN C 1 105 ? 16.919 17.094 -14.081 1.000 30.489 105 ASN C C 1
ATOM 5434 O O . ASN C 1 105 ? 17.362 18.237 -14.082 1.000 33.009 105 ASN C O 1
ATOM 5439 N N . ILE C 1 106 ? 15.779 16.755 -14.698 1.000 29.191 106 ILE C N 1
ATOM 5440 C CA . ILE C 1 106 ? 15.046 17.712 -15.514 1.000 29.418 106 ILE C CA 1
ATOM 5441 C C . ILE C 1 106 ? 14.158 18.598 -14.632 1.000 30.366 106 ILE C C 1
ATOM 5442 O O . ILE C 1 106 ? 14.109 19.801 -14.850 1.000 31.181 106 ILE C O 1
ATOM 5447 N N . LEU C 1 107 ? 13.442 17.998 -13.661 1.000 30.007 107 LEU C N 1
ATOM 5448 C CA . LEU C 1 107 ? 12.325 18.644 -12.976 1.000 30.733 107 LEU C CA 1
ATOM 5449 C C . LEU C 1 107 ? 12.669 19.034 -11.541 1.000 32.186 107 LEU C C 1
ATOM 5450 O O . LEU C 1 107 ? 11.970 19.859 -10.963 1.000 33.585 107 LEU C O 1
ATOM 5455 N N . GLY C 1 108 ? 13.684 18.399 -10.945 1.000 32.546 108 GLY C N 1
ATOM 5456 C CA . GLY C 1 108 ? 14.136 18.764 -9.605 1.000 34.119 108 GLY C CA 1
ATOM 5457 C C . GLY C 1 108 ? 13.296 18.114 -8.502 1.000 33.925 108 GLY C C 1
ATOM 5458 O O . GLY C 1 108 ? 13.406 18.512 -7.340 1.000 35.234 108 GLY C O 1
ATOM 5459 N N . ILE C 1 109 ? 12.469 17.121 -8.869 1.000 31.771 109 ILE C N 1
ATOM 5460 C CA . ILE C 1 109 ? 11.594 16.447 -7.919 1.000 31.920 109 ILE C CA 1
ATOM 5461 C C . ILE C 1 109 ? 11.774 14.928 -7.959 1.000 31.335 109 ILE C C 1
ATOM 5462 O O . ILE C 1 109 ? 12.238 14.365 -8.949 1.000 29.796 109 ILE C O 1
ATOM 5467 N N . LYS C 1 110 ? 11.291 14.282 -6.883 1.000 32.134 110 LYS C N 1
ATOM 5468 C CA . LYS C 1 110 ? 11.318 12.837 -6.688 1.000 31.528 110 LYS C CA 1
ATOM 5469 C C . LYS C 1 110 ? 9.897 12.297 -6.585 1.000 29.011 110 LYS C C 1
ATOM 5470 O O . LYS C 1 110 ? 8.957 13.073 -6.444 1.000 28.475 110 LYS C O 1
ATOM 5476 N N . PRO C 1 111 ? 9.674 10.960 -6.643 1.000 28.040 111 PRO C N 1
ATOM 5477 C CA . PRO C 1 111 ? 8.330 10.405 -6.517 1.000 27.622 111 PRO C CA 1
ATOM 5478 C C . PRO C 1 111 ? 7.586 10.959 -5.303 1.000 27.230 111 PRO C C 1
ATOM 5479 O O . PRO C 1 111 ? 8.159 11.121 -4.223 1.000 28.173 111 PRO C O 1
ATOM 5483 N N . GLY C 1 112 ? 6.305 11.274 -5.528 1.000 26.798 112 GLY C N 1
ATOM 5484 C CA . GLY C 1 112 ? 5.440 11.817 -4.500 1.000 27.254 112 GLY C CA 1
ATOM 5485 C C . GLY C 1 112 ? 5.480 13.342 -4.445 1.000 28.269 112 GLY C C 1
ATOM 5486 O O . GLY C 1 112 ? 4.664 13.932 -3.748 1.000 30.630 112 GLY C O 1
ATOM 5487 N N . GLU C 1 113 ? 6.454 13.979 -5.127 1.000 28.217 113 GLU C N 1
ATOM 5488 C CA . GLU C 1 113 ? 6.618 15.425 -5.037 1.000 29.653 113 GLU C CA 1
ATOM 5489 C C . GLU C 1 113 ? 5.963 16.145 -6.215 1.000 28.934 113 GLU C C 1
ATOM 5490 O O . GLU C 1 113 ? 5.819 15.573 -7.294 1.000 27.657 113 GLU C O 1
ATOM 5496 N N . VAL C 1 114 ? 5.622 17.420 -5.983 1.000 30.508 114 VAL C N 1
ATOM 5497 C CA . VAL C 1 114 ? 5.099 18.332 -6.992 1.000 31.896 114 VAL C CA 1
ATOM 5498 C C . VAL C 1 114 ? 6.091 19.481 -7.189 1.000 33.075 114 VAL C C 1
ATOM 5499 O O . VAL C 1 114 ? 6.629 20.008 -6.217 1.000 35.818 114 VAL C O 1
ATOM 5503 N N . THR C 1 115 ? 6.326 19.875 -8.446 1.000 33.376 115 THR C N 1
ATOM 5504 C CA . THR C 1 115 ? 7.147 21.045 -8.729 1.000 35.623 115 THR C CA 1
ATOM 5505 C C . THR C 1 115 ? 6.516 22.260 -8.049 1.000 38.580 115 THR C C 1
ATOM 5506 O O . THR C 1 115 ? 5.302 22.302 -7.860 1.000 37.496 115 THR C O 1
ATOM 5510 N N . PRO C 1 116 ? 7.320 23.278 -7.658 1.000 41.551 116 PRO C N 1
ATOM 5511 C CA . PRO C 1 116 ? 6.800 24.452 -6.950 1.000 44.774 116 PRO C CA 1
ATOM 5512 C C . PRO C 1 116 ? 5.726 25.249 -7.693 1.000 46.090 116 PRO C C 1
ATOM 5513 O O . PRO C 1 116 ? 4.904 25.902 -7.063 1.000 47.492 116 PRO C O 1
ATOM 5517 N N . ASP C 1 117 ? 5.719 25.166 -9.029 1.000 46.021 117 ASP C N 1
ATOM 5518 C CA . ASP C 1 117 ? 4.736 25.851 -9.859 1.000 46.266 117 ASP C CA 1
ATOM 5519 C C . ASP C 1 117 ? 3.439 25.042 -9.985 1.000 44.154 117 ASP C C 1
ATOM 5520 O O . ASP C 1 117 ? 2.487 25.501 -10.615 1.000 45.509 117 ASP C O 1
ATOM 5525 N N . GLY C 1 118 ? 3.399 23.838 -9.401 1.000 40.890 118 GLY C N 1
ATOM 5526 C CA . GLY C 1 118 ? 2.218 22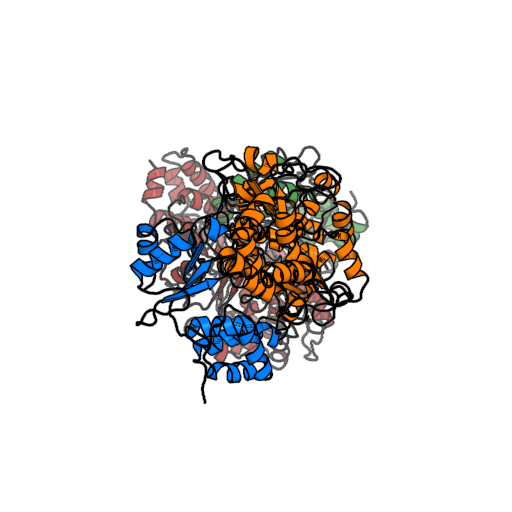.987 -9.444 1.000 38.564 118 GLY C CA 1
ATOM 5527 C C . GLY C 1 118 ? 2.016 22.310 -10.801 1.000 35.649 118 GLY C C 1
ATOM 5528 O O . GLY C 1 118 ? 0.951 21.771 -11.075 1.000 33.450 118 GLY C O 1
ATOM 5529 N N . LYS C 1 119 ? 3.063 22.282 -11.631 1.000 35.238 119 LYS C N 1
ATOM 5530 C CA . LYS C 1 119 ? 2.921 21.819 -13.000 1.000 34.047 119 LYS C CA 1
ATOM 5531 C C . LYS C 1 119 ? 2.997 20.295 -13.097 1.000 31.245 119 LYS C C 1
ATOM 5532 O O . LYS C 1 119 ? 2.159 19.694 -13.774 1.000 28.193 119 LYS C O 1
ATOM 5538 N N . PHE C 1 120 ? 4.015 19.692 -12.460 1.000 30.149 120 PHE C N 1
ATOM 5539 C CA . PHE C 1 120 ? 4.253 18.259 -12.550 1.000 28.327 120 PHE C CA 1
ATOM 5540 C C . PHE C 1 120 ? 4.263 17.614 -11.167 1.000 27.528 120 PHE C C 1
ATOM 5541 O O . PHE C 1 120 ? 4.880 18.131 -10.247 1.000 28.939 120 PHE C O 1
ATOM 5549 N N . LYS C 1 121 ? 3.604 16.459 -11.050 1.000 25.466 121 LYS C N 1
ATOM 5550 C CA . LYS C 1 121 ? 3.771 15.574 -9.909 1.000 25.087 121 LYS C CA 1
ATOM 5551 C C . LYS C 1 121 ? 4.254 14.212 -10.400 1.000 22.965 121 LYS C C 1
ATOM 5552 O O . LYS C 1 121 ? 3.690 13.676 -11.344 1.000 21.823 121 LYS C O 1
ATOM 5558 N N . ILE C 1 122 ? 5.272 13.644 -9.745 1.000 22.183 122 ILE C N 1
ATOM 5559 C CA . ILE C 1 122 ? 5.675 12.277 -10.033 1.000 21.274 122 ILE C CA 1
ATOM 5560 C C . ILE C 1 122 ? 4.895 11.345 -9.113 1.000 20.763 122 ILE C C 1
ATOM 5561 O O . ILE C 1 122 ? 4.918 11.520 -7.896 1.000 20.982 122 ILE C O 1
ATOM 5566 N N . VAL C 1 123 ? 4.198 10.388 -9.736 1.000 20.697 123 VAL C N 1
ATOM 5567 C CA . VAL C 1 123 ? 3.359 9.422 -9.051 1.000 20.898 123 VAL C CA 1
ATOM 5568 C C . VAL C 1 123 ? 3.914 8.029 -9.324 1.000 19.956 123 VAL C C 1
ATOM 5569 O O . VAL C 1 123 ? 3.842 7.539 -10.461 1.000 19.417 123 VAL C O 1
ATOM 5573 N N . PRO C 1 124 ? 4.462 7.327 -8.305 1.000 20.037 124 PRO C N 1
ATOM 5574 C CA . PRO C 1 124 ? 4.888 5.950 -8.520 1.000 19.411 124 PRO C CA 1
ATOM 5575 C C . PRO C 1 124 ? 3.625 5.090 -8.593 1.000 18.186 124 PRO C C 1
ATOM 5576 O O . PRO C 1 124 ? 2.742 5.214 -7.727 1.000 18.953 124 PRO C O 1
ATOM 5580 N N . VAL C 1 125 ? 3.560 4.236 -9.622 1.000 16.534 125 VAL C N 1
ATOM 5581 C CA . VAL C 1 125 ? 2.424 3.349 -9.844 1.000 15.904 125 VAL C CA 1
ATOM 5582 C C . VAL C 1 125 ? 2.900 1.914 -10.044 1.000 15.960 125 VAL C C 1
ATOM 5583 O O . VAL C 1 125 ? 4.056 1.668 -10.399 1.000 15.681 125 VAL C O 1
ATOM 5587 N N . GLN C 1 126 ? 1.946 0.983 -9.866 1.000 15.660 126 GLN C N 1
ATOM 5588 C CA . GLN C 1 126 ? 2.139 -0.421 -10.180 1.000 15.739 126 GLN C CA 1
ATOM 5589 C C . GLN C 1 126 ? 2.061 -0.607 -11.695 1.000 15.598 126 GLN C C 1
ATOM 5590 O O . GLN C 1 126 ? 1.665 0.305 -12.423 1.000 16.225 126 GLN C O 1
ATOM 5596 N N . CYS C 1 127 ? 2.405 -1.817 -12.148 1.000 14.689 127 CYS C N 1
ATOM 5597 C CA . CYS C 1 127 ? 2.465 -2.188 -13.562 1.000 14.477 127 CYS C CA 1
ATOM 5598 C C . CYS C 1 127 ? 1.363 -1.516 -14.386 1.000 14.802 127 CYS C C 1
ATOM 5599 O O . CYS C 1 127 ? 0.170 -1.687 -14.105 1.000 14.318 127 CYS C O 1
ATOM 5602 N N . LEU C 1 128 ? 1.774 -0.819 -15.462 1.000 14.139 128 LEU C N 1
ATOM 5603 C CA . LEU C 1 128 ? 0.886 -0.110 -16.361 1.000 14.516 128 LEU C CA 1
ATOM 5604 C C . LEU C 1 128 ? 0.442 -0.944 -17.552 1.000 13.695 128 LEU C C 1
ATOM 5605 O O . LEU C 1 128 ? -0.191 -0.420 -18.462 1.000 15.764 128 LEU C O 1
ATOM 5610 N N . GLY C 1 129 ? 0.798 -2.226 -17.605 1.000 13.912 129 GLY C N 1
ATOM 5611 C CA . GLY C 1 129 ? 0.355 -3.025 -18.731 1.000 14.124 129 GLY C CA 1
ATOM 5612 C C . GLY C 1 129 ? 1.019 -2.624 -20.045 1.000 14.387 129 GLY C C 1
ATOM 5613 O O . GLY C 1 129 ? 0.373 -2.646 -21.095 1.000 14.592 129 GLY C O 1
ATOM 5614 N N . ALA C 1 130 ? 2.314 -2.284 -20.002 1.000 15.033 130 ALA C N 1
ATOM 5615 C CA . ALA C 1 130 ? 3.060 -2.026 -21.226 1.000 15.126 130 ALA C CA 1
ATOM 5616 C C . ALA C 1 130 ? 4.502 -2.527 -21.085 1.000 14.233 130 ALA C C 1
ATOM 5617 O O . ALA C 1 130 ? 5.442 -1.907 -21.555 1.000 14.670 130 ALA C O 1
ATOM 5619 N N . CYS C 1 131 ? 4.641 -3.683 -20.440 1.000 13.876 131 CYS C N 1
ATOM 5620 C CA . CYS C 1 131 ? 5.901 -4.148 -19.883 1.000 13.971 131 CYS C CA 1
ATOM 5621 C C . CYS C 1 131 ? 6.959 -4.375 -20.964 1.000 14.578 131 CYS C C 1
ATOM 5622 O O . CYS C 1 131 ? 8.153 -4.249 -20.700 1.000 14.552 131 CYS C O 1
ATOM 5625 N N . SER C 1 132 ? 6.540 -4.744 -22.169 1.000 15.177 132 SER C N 1
ATOM 5626 C CA . SER C 1 132 ? 7.498 -4.897 -23.268 1.000 15.853 132 SER C CA 1
ATOM 5627 C C . SER C 1 132 ? 8.208 -3.580 -23.600 1.000 16.371 132 SER C C 1
ATOM 5628 O O . SER C 1 132 ? 9.290 -3.603 -24.191 1.000 17.989 132 SER C O 1
ATOM 5631 N N . GLU C 1 133 ? 7.600 -2.435 -23.216 1.000 16.994 133 GLU C N 1
ATOM 5632 C CA . GLU C 1 133 ? 8.106 -1.085 -23.439 1.000 18.075 133 GLU C CA 1
ATOM 5633 C C . GLU C 1 133 ? 8.741 -0.494 -22.190 1.000 17.382 133 GLU C C 1
ATOM 5634 O O . GLU C 1 133 ? 8.904 0.716 -22.085 1.000 18.170 133 GLU C O 1
ATOM 5640 N N . ALA C 1 134 ? 9.109 -1.353 -21.232 1.000 17.074 134 ALA C N 1
ATOM 5641 C CA . ALA C 1 134 ? 9.714 -0.904 -19.992 1.000 16.554 134 ALA C CA 1
ATOM 5642 C C . ALA C 1 134 ? 10.999 -0.134 -20.269 1.000 16.534 134 ALA C C 1
ATOM 5643 O O . ALA C 1 134 ? 11.755 -0.505 -21.182 1.000 18.147 134 ALA C O 1
ATOM 5645 N N . PRO C 1 135 ? 11.322 0.917 -19.485 1.000 17.101 135 PRO C N 1
ATOM 5646 C CA . PRO C 1 135 ? 10.468 1.440 -18.417 1.000 16.660 135 PRO C CA 1
ATOM 5647 C C . PRO C 1 135 ? 9.424 2.428 -18.932 1.000 16.857 135 PRO C C 1
ATOM 5648 O O . PRO C 1 135 ? 9.731 3.283 -19.777 1.000 16.134 135 PRO C O 1
ATOM 5652 N N . VAL C 1 136 ? 8.207 2.275 -18.409 1.000 14.614 136 VAL C N 1
ATOM 5653 C CA . VAL C 1 136 ? 7.021 2.984 -18.850 1.000 16.018 136 VAL C CA 1
ATOM 5654 C C . VAL C 1 136 ? 6.684 4.144 -17.914 1.000 15.785 136 VAL C C 1
ATOM 5655 O O . VAL C 1 136 ? 6.811 4.064 -16.672 1.000 15.631 136 VAL C O 1
ATOM 5659 N N . PHE C 1 137 ? 6.234 5.237 -18.547 1.000 15.830 137 PHE C N 1
ATOM 5660 C CA . PHE C 1 137 ? 5.601 6.310 -17.798 1.000 16.568 137 PHE C CA 1
ATOM 5661 C C . PHE C 1 137 ? 4.420 6.874 -18.570 1.000 17.000 137 PHE C C 1
ATOM 5662 O O . PHE C 1 137 ? 4.304 6.715 -19.786 1.000 16.167 137 PHE C O 1
ATOM 5670 N N . MET C 1 138 ? 3.530 7.538 -17.819 1.000 17.620 138 MET C N 1
ATOM 5671 C CA . MET C 1 138 ? 2.476 8.345 -18.406 1.000 18.189 138 MET C CA 1
ATOM 5672 C C . MET C 1 138 ? 2.671 9.807 -18.051 1.000 18.088 138 MET C C 1
ATOM 5673 O O . MET C 1 138 ? 3.250 10.132 -17.020 1.000 18.950 138 MET C O 1
ATOM 5678 N N . VAL C 1 139 ? 2.143 10.681 -18.912 1.000 18.886 139 VAL C N 1
ATOM 5679 C CA . VAL C 1 139 ? 1.942 12.082 -18.593 1.000 20.001 139 VAL C CA 1
ATOM 5680 C C . VAL C 1 139 ? 0.451 12.335 -18.812 1.000 20.620 139 VAL C C 1
ATOM 5681 O O . VAL C 1 139 ? -0.016 12.345 -19.950 1.000 20.396 139 VAL C O 1
ATOM 5685 N N . ASN C 1 140 ? -0.295 12.531 -17.714 1.000 21.028 140 ASN C N 1
ATOM 5686 C CA . ASN C 1 140 ? -1.747 12.450 -17.757 1.000 20.862 140 ASN C CA 1
ATOM 5687 C C . ASN C 1 140 ? -2.104 11.183 -18.542 1.000 20.076 140 ASN C C 1
ATOM 5688 O O . ASN C 1 140 ? -1.622 10.116 -18.179 1.000 20.864 140 ASN C O 1
ATOM 5693 N N . ASP C 1 141 ? -2.888 11.292 -19.617 1.000 20.298 141 ASP C N 1
ATOM 5694 C CA . ASP C 1 141 ? -3.383 10.100 -20.305 1.000 19.769 141 ASP C CA 1
ATOM 5695 C C . ASP C 1 141 ? -2.376 9.538 -21.318 1.000 18.773 141 ASP C C 1
ATOM 5696 O O . ASP C 1 141 ? -2.567 8.417 -21.797 1.000 20.097 141 ASP C O 1
ATOM 5701 N N . ASP C 1 142 ? -1.318 10.284 -21.650 1.000 19.436 142 ASP C N 1
ATOM 5702 C CA . ASP C 1 142 ? -0.377 9.855 -22.686 1.000 18.979 142 ASP C CA 1
ATOM 5703 C C . ASP C 1 142 ? 0.637 8.899 -22.076 1.000 17.353 142 ASP C C 1
ATOM 5704 O O . ASP C 1 142 ? 1.080 9.125 -20.969 1.000 18.151 142 ASP C O 1
ATOM 5709 N N . GLU C 1 143 ? 1.016 7.837 -22.793 1.000 16.025 143 GLU C N 1
ATOM 5710 C CA . GLU C 1 143 ? 1.938 6.865 -22.238 1.000 16.054 143 GLU C CA 1
ATOM 5711 C C . GLU C 1 143 ? 3.111 6.654 -23.192 1.000 16.328 143 GLU C C 1
ATOM 5712 O O . GLU C 1 143 ? 2.921 6.618 -24.408 1.000 17.232 143 GLU C O 1
ATOM 5718 N N . TYR C 1 144 ? 4.289 6.424 -22.599 1.000 16.373 144 TYR C N 1
ATOM 5719 C CA . TYR C 1 144 ? 5.549 6.420 -23.320 1.000 16.972 144 TYR C CA 1
ATOM 5720 C C . TYR C 1 144 ? 6.509 5.394 -22.740 1.000 16.418 144 TYR C C 1
ATOM 5721 O O . TYR C 1 144 ? 6.507 5.124 -21.545 1.000 16.404 144 TYR C O 1
ATOM 5730 N N . LYS C 1 145 ? 7.363 4.858 -23.617 1.000 16.264 145 LYS C N 1
ATOM 5731 C CA . LYS C 1 145 ? 8.603 4.224 -23.202 1.000 16.534 145 LYS C CA 1
ATOM 5732 C C . LYS C 1 145 ? 9.686 5.281 -22.978 1.000 16.858 145 LYS C C 1
ATOM 5733 O O . LYS C 1 145 ? 9.964 6.123 -23.859 1.000 17.944 145 LYS C O 1
ATOM 5739 N N . PHE C 1 146 ? 10.388 5.171 -21.839 1.000 16.753 146 PHE C N 1
ATOM 5740 C CA . PHE C 1 146 ? 11.553 6.015 -21.585 1.000 17.784 146 PHE C CA 1
ATOM 5741 C C . PHE C 1 146 ? 12.777 5.430 -22.295 1.000 17.960 146 PHE C C 1
ATOM 5742 O O . PHE C 1 146 ? 13.075 4.254 -22.126 1.000 17.407 146 PHE C O 1
ATOM 5750 N N . GLU C 1 147 ? 13.455 6.249 -23.097 1.000 18.882 147 GLU C N 1
ATOM 5751 C CA . GLU C 1 147 ? 14.659 5.832 -23.806 1.000 19.849 147 GLU C CA 1
ATOM 5752 C C . GLU C 1 147 ? 15.909 6.472 -23.197 1.000 20.169 147 GLU C C 1
ATOM 5753 O O . GLU C 1 147 ? 16.945 5.812 -23.042 1.000 20.074 147 GLU C O 1
ATOM 5759 N N . SER C 1 148 ? 15.855 7.779 -22.909 1.000 19.669 148 SER C N 1
ATOM 5760 C CA . SER C 1 148 ? 17.009 8.515 -22.409 1.000 20.727 148 SER C CA 1
ATOM 5761 C C . SER C 1 148 ? 16.563 9.858 -21.853 1.000 21.143 148 SER C C 1
ATOM 5762 O O . SER C 1 148 ? 15.457 10.297 -22.130 1.000 21.700 148 SER C O 1
ATOM 5765 N N . GLU C 1 149 ? 17.468 10.556 -21.161 1.000 23.178 149 GLU C N 1
ATOM 5766 C CA . GLU C 1 149 ? 17.165 11.869 -20.625 1.000 23.950 149 GLU C CA 1
ATOM 5767 C C . GLU C 1 149 ? 16.883 12.869 -21.754 1.000 24.751 149 GLU C C 1
ATOM 5768 O O . GLU C 1 149 ? 15.962 13.661 -21.639 1.000 25.267 149 GLU C O 1
ATOM 5774 N N . VAL C 1 150 ? 17.674 12.864 -22.847 1.000 24.670 150 VAL C N 1
ATOM 5775 C CA . VAL C 1 150 ? 17.450 13.780 -23.964 1.000 25.615 150 VAL C CA 1
ATOM 5776 C C . VAL C 1 150 ? 16.039 13.572 -24.540 1.000 24.336 150 VAL C C 1
ATOM 5777 O O . VAL C 1 150 ? 15.316 14.531 -24.809 1.000 24.079 150 VAL C O 1
ATOM 5781 N N . GLN C 1 151 ? 15.654 12.306 -24.717 1.000 22.983 151 GLN C N 1
ATOM 5782 C CA . GLN C 1 151 ? 14.355 11.959 -25.269 1.000 22.726 151 GLN C CA 1
ATOM 5783 C C . GLN C 1 151 ? 13.228 12.406 -24.332 1.000 22.562 151 GLN C C 1
ATOM 5784 O O . GLN C 1 151 ? 12.204 12.927 -24.772 1.000 23.238 151 GLN C O 1
ATOM 5790 N N . LEU C 1 152 ? 13.432 12.196 -23.029 1.000 22.248 152 LEU C N 1
ATOM 5791 C CA . LEU C 1 152 ? 12.408 12.501 -22.037 1.000 22.196 152 LEU C CA 1
ATOM 5792 C C . LEU C 1 152 ? 12.238 14.014 -21.955 1.000 23.244 152 LEU C C 1
ATOM 5793 O O . LEU C 1 152 ? 11.123 14.523 -21.889 1.000 23.410 152 LEU C O 1
ATOM 5798 N N . ASN C 1 153 ? 13.348 14.748 -21.993 1.000 24.936 153 ASN C N 1
ATOM 5799 C CA . ASN C 1 153 ? 13.279 16.196 -21.901 1.000 26.374 153 ASN C CA 1
ATOM 5800 C C . ASN C 1 153 ? 12.398 16.762 -23.018 1.000 27.099 153 ASN C C 1
ATOM 5801 O O . ASN C 1 153 ? 11.628 17.704 -22.801 1.000 27.426 153 ASN C O 1
ATOM 5806 N N . GLU C 1 154 ? 12.530 16.203 -24.231 1.000 27.188 154 GLU C N 1
ATOM 5807 C CA . GLU C 1 154 ? 11.778 16.675 -25.389 1.000 29.009 154 GLU C CA 1
ATOM 5808 C C . GLU C 1 154 ? 10.294 16.323 -25.228 1.000 27.454 154 GLU C C 1
ATOM 5809 O O . GLU C 1 154 ? 9.420 17.119 -25.560 1.000 27.601 154 GLU C O 1
ATOM 5815 N N . ILE C 1 155 ? 10.009 15.114 -24.733 1.000 25.182 155 ILE C N 1
ATOM 5816 C CA . ILE C 1 155 ? 8.629 14.713 -24.456 1.000 24.966 155 ILE C CA 1
ATOM 5817 C C . ILE C 1 155 ? 8.003 15.705 -23.472 1.000 26.396 155 ILE C C 1
ATOM 5818 O O . ILE C 1 155 ? 6.922 16.234 -23.723 1.000 26.132 155 ILE C O 1
ATOM 5823 N N . LEU C 1 156 ? 8.692 15.958 -22.356 1.000 26.979 156 LEU C N 1
ATOM 5824 C CA . LEU C 1 156 ? 8.131 16.802 -21.305 1.000 28.033 156 LEU C CA 1
ATOM 5825 C C . LEU C 1 156 ? 7.904 18.227 -21.802 1.000 29.613 156 LEU C C 1
ATOM 5826 O O . LEU C 1 156 ? 6.990 18.892 -21.329 1.000 30.082 156 LEU C O 1
ATOM 5831 N N . SER C 1 157 ? 8.729 18.706 -22.751 1.000 30.932 157 SER C N 1
ATOM 5832 C CA . SER C 1 157 ? 8.603 20.066 -23.250 1.000 32.739 157 SER C CA 1
ATOM 5833 C C . SER C 1 157 ? 7.307 20.276 -24.048 1.000 33.040 157 SER C C 1
ATOM 5834 O O . SER C 1 157 ? 6.918 21.422 -24.290 1.000 33.354 157 SER C O 1
ATOM 5837 N N . ARG C 1 158 ? 6.636 19.189 -24.448 1.000 32.413 158 ARG C N 1
ATOM 5838 C CA . ARG C 1 158 ? 5.344 19.261 -25.123 1.000 33.217 158 ARG C CA 1
ATOM 5839 C C . ARG C 1 158 ? 4.212 19.623 -24.148 1.000 34.175 158 ARG C C 1
ATOM 5840 O O . ARG C 1 158 ? 3.090 19.881 -24.581 1.000 35.757 158 ARG C O 1
ATOM 5848 N N . TYR C 1 159 ? 4.483 19.617 -22.837 1.000 32.838 159 TYR C N 1
ATOM 5849 C CA . TYR C 1 159 ? 3.466 19.910 -21.836 1.000 33.264 159 TYR C CA 1
ATOM 5850 C C . TYR C 1 159 ? 3.756 21.280 -21.220 1.000 36.121 159 TYR C C 1
ATOM 5851 O O . TYR C 1 159 ? 4.758 21.432 -20.520 1.000 36.610 159 TYR C O 1
ATOM 5860 N N . THR C 1 160 ? 2.871 22.254 -21.483 1.000 39.195 160 THR C N 1
ATOM 5861 C CA . THR C 1 160 ? 3.117 23.639 -21.108 1.000 42.766 160 THR C CA 1
ATOM 5862 C C . THR C 1 160 ? 2.047 24.166 -20.137 1.000 44.170 160 THR C C 1
ATOM 5863 O O . THR C 1 160 ? 1.092 23.434 -19.857 1.000 42.060 160 THR C O 1
ATOM 5868 N N . ARG D 2 2 ? -10.617 11.707 -35.054 1.000 55.788 2 ARG D N 1
ATOM 5869 C CA . ARG D 2 2 ? -10.753 11.421 -33.601 1.000 50.095 2 ARG D CA 1
ATOM 5870 C C . ARG D 2 2 ? -9.383 11.013 -33.059 1.000 48.198 2 ARG D C 1
ATOM 5871 O O . ARG D 2 2 ? -8.951 9.883 -33.280 1.000 55.339 2 ARG D O 1
ATOM 5873 N N . SER D 2 3 ? -8.693 11.916 -32.344 1.000 39.990 3 SER D N 1
ATOM 5874 C CA . SER D 2 3 ? -7.369 11.586 -31.838 1.000 36.168 3 SER D CA 1
ATOM 5875 C C . SER D 2 3 ? -7.466 11.013 -30.420 1.000 31.528 3 SER D C 1
ATOM 5876 O O . SER D 2 3 ? -8.403 11.276 -29.655 1.000 31.095 3 SER D O 1
ATOM 5879 N N . TYR D 2 4 ? -6.481 10.177 -30.117 1.000 25.475 4 TYR D N 1
ATOM 5880 C CA . TYR D 2 4 ? -6.437 9.425 -28.882 1.000 22.407 4 TYR D CA 1
ATOM 5881 C C . TYR D 2 4 ? -5.134 9.758 -28.166 1.000 21.487 4 TYR D C 1
ATOM 5882 O O . TYR D 2 4 ? -4.175 10.245 -28.790 1.000 20.357 4 TYR D O 1
ATOM 5891 N N . PRO D 2 5 ? -5.063 9.502 -26.842 1.000 21.494 5 PRO D N 1
ATOM 5892 C CA . PRO D 2 5 ? -3.811 9.633 -26.103 1.000 21.139 5 PRO D CA 1
ATOM 5893 C C . PRO D 2 5 ? -2.715 8.738 -26.684 1.000 20.742 5 PRO D C 1
ATOM 5894 O O . PRO D 2 5 ? -3.003 7.713 -27.312 1.000 20.415 5 PRO D O 1
ATOM 5898 N N . ALA D 2 6 ? -1.471 9.156 -26.456 1.000 21.595 6 ALA D N 1
ATOM 5899 C CA . ALA D 2 6 ? -0.311 8.413 -26.927 1.000 21.962 6 ALA D CA 1
ATOM 5900 C C . ALA D 2 6 ? -0.263 7.029 -26.277 1.000 20.416 6 ALA D C 1
ATOM 5901 O O . ALA D 2 6 ? -0.496 6.891 -25.083 1.000 18.910 6 ALA D O 1
ATOM 5903 N N . ILE D 2 7 ? 0.022 5.996 -27.088 1.000 20.162 7 ILE D N 1
ATOM 5904 C CA . ILE D 2 7 ? 0.186 4.619 -26.632 1.000 20.207 7 ILE D CA 1
ATOM 5905 C C . ILE D 2 7 ? 1.529 4.142 -27.170 1.000 20.463 7 ILE D C 1
ATOM 5906 O O . ILE D 2 7 ? 1.767 4.289 -28.359 1.000 19.983 7 ILE D O 1
ATOM 5911 N N . PRO D 2 8 ? 2.416 3.512 -26.370 1.000 20.107 8 PRO D N 1
ATOM 5912 C CA . PRO D 2 8 ? 3.639 2.959 -26.943 1.000 20.037 8 PRO D CA 1
ATOM 5913 C C . PRO D 2 8 ? 3.300 1.833 -27.919 1.000 19.632 8 PRO D C 1
ATOM 5914 O O . PRO D 2 8 ? 2.266 1.166 -27.791 1.000 20.045 8 PRO D O 1
ATOM 5918 N N . ARG D 2 9 ? 4.161 1.672 -28.944 1.000 18.995 9 ARG D N 1
ATOM 5919 C CA . ARG D 2 9 ? 3.863 0.732 -30.018 1.000 19.542 9 ARG D CA 1
ATOM 5920 C C . ARG D 2 9 ? 4.461 -0.643 -29.694 1.000 20.048 9 ARG D C 1
ATOM 5921 O O . ARG D 2 9 ? 5.600 -0.953 -30.057 1.000 22.573 9 ARG D O 1
ATOM 5929 N N . ILE D 2 10 ? 3.676 -1.456 -28.987 1.000 18.085 10 ILE D N 1
ATOM 5930 C CA . ILE D 2 10 ? 4.086 -2.785 -28.561 1.000 18.122 10 ILE D CA 1
ATOM 5931 C C . ILE D 2 10 ? 4.208 -3.652 -29.816 1.000 18.528 10 ILE D C 1
ATOM 5932 O O . ILE D 2 10 ? 3.322 -3.631 -30.672 1.000 18.420 10 ILE D O 1
ATOM 5937 N N . TYR D 2 11 ? 5.301 -4.417 -29.891 1.000 18.751 11 TYR D N 1
ATOM 5938 C CA . TYR D 2 11 ? 5.516 -5.326 -31.006 1.000 20.031 11 TYR D CA 1
ATOM 5939 C C . TYR D 2 11 ? 4.553 -6.504 -30.885 1.000 18.762 11 TYR D C 1
ATOM 5940 O O . TYR D 2 11 ? 4.331 -7.011 -29.802 1.000 17.712 11 TYR D O 1
ATOM 5949 N N . ALA D 2 12 ? 4.036 -6.970 -32.027 1.000 20.579 12 ALA D N 1
ATOM 5950 C CA . ALA D 2 12 ? 3.070 -8.060 -32.040 1.000 19.860 12 ALA D CA 1
ATOM 5951 C C . ALA D 2 12 ? 3.332 -8.939 -33.271 1.000 21.165 12 ALA D C 1
ATOM 5952 O O . ALA D 2 12 ? 3.566 -8.428 -34.371 1.000 23.039 12 ALA D O 1
ATOM 5954 N N . GLU D 2 13 ? 3.335 -10.261 -33.055 1.000 20.063 13 GLU D N 1
ATOM 5955 C CA . GLU D 2 13 ? 3.691 -11.237 -34.075 1.000 20.915 13 GLU D CA 1
ATOM 5956 C C . GLU D 2 13 ? 2.758 -12.443 -33.945 1.000 20.605 13 GLU D C 1
ATOM 5957 O O . GLU D 2 13 ? 2.381 -12.839 -32.841 1.000 20.191 13 GLU D O 1
ATOM 5963 N N . THR D 2 14 ? 2.339 -12.999 -35.095 1.000 20.823 14 THR D N 1
ATOM 5964 C CA . THR D 2 14 ? 1.404 -14.110 -35.077 1.000 21.110 14 THR D CA 1
ATOM 5965 C C . THR D 2 14 ? 1.807 -15.180 -36.096 1.000 21.630 14 THR D C 1
ATOM 5966 O O . THR D 2 14 ? 2.232 -14.863 -37.210 1.000 24.471 14 THR D O 1
ATOM 5970 N N . THR D 2 15 ? 1.670 -16.449 -35.695 1.000 21.752 15 THR D N 1
ATOM 5971 C CA . THR D 2 15 ? 1.791 -17.569 -36.623 1.000 22.092 15 THR D CA 1
ATOM 5972 C C . THR D 2 15 ? 0.425 -18.085 -37.073 1.000 22.958 15 THR D C 1
ATOM 5973 O O . THR D 2 15 ? 0.372 -18.965 -37.926 1.000 23.434 15 THR D O 1
ATOM 5977 N N . LEU D 2 16 ? -0.670 -17.553 -36.520 1.000 22.635 16 LEU D N 1
ATOM 5978 C CA . LEU D 2 16 ? -2.015 -18.068 -36.773 1.000 23.593 16 LEU D CA 1
ATOM 5979 C C . LEU D 2 16 ? -2.904 -17.063 -37.510 1.000 23.631 16 LEU D C 1
ATOM 5980 O O . LEU D 2 16 ? -3.903 -17.466 -38.129 1.000 24.583 16 LEU D O 1
ATOM 5985 N N . ASN D 2 17 ? -2.577 -15.766 -37.403 1.000 23.820 17 ASN D N 1
ATOM 5986 C CA . ASN D 2 17 ? -3.285 -14.692 -38.089 1.000 24.127 17 ASN D CA 1
ATOM 5987 C C . ASN D 2 17 ? -4.776 -14.665 -37.725 1.000 22.471 17 ASN D C 1
ATOM 5988 O O . ASN D 2 17 ? -5.643 -14.567 -38.612 1.000 22.296 17 ASN D O 1
ATOM 5993 N N . MET D 2 18 ? -5.075 -14.744 -36.422 1.000 19.973 18 MET D N 1
ATOM 5994 C CA . MET D 2 18 ? -6.450 -14.727 -35.954 1.000 19.903 18 MET D CA 1
ATOM 5995 C C . MET D 2 18 ? -6.689 -13.478 -35.101 1.000 19.186 18 MET D C 1
ATOM 5996 O O . MET D 2 18 ? -7.110 -12.444 -35.619 1.000 19.547 18 MET D O 1
ATOM 6001 N N . LEU D 2 19 ? -6.385 -13.556 -33.802 1.000 19.462 19 LEU D N 1
ATOM 6002 C CA . LEU D 2 19 ? -6.588 -12.436 -32.891 1.000 19.544 19 LEU D CA 1
ATOM 6003 C C . LEU D 2 19 ? -5.714 -11.240 -33.274 1.000 18.307 19 LEU D C 1
ATOM 6004 O O . LEU D 2 19 ? -6.086 -10.115 -32.972 1.000 17.678 19 LEU D O 1
ATOM 6009 N N . LEU D 2 20 ? -4.546 -11.478 -33.895 1.000 19.653 20 LEU D N 1
ATOM 6010 C CA . LEU D 2 20 ? -3.645 -10.412 -34.315 1.000 19.491 20 LEU D CA 1
ATOM 6011 C C . LEU D 2 20 ? -3.633 -10.152 -35.823 1.000 19.575 20 LEU D C 1
ATOM 6012 O O . LEU D 2 20 ? -2.696 -9.522 -36.303 1.000 19.673 20 LEU D O 1
ATOM 6017 N N A LYS D 2 21 ? -4.647 -10.594 -36.589 0.500 19.866 21 LYS D N 1
ATOM 6018 N N B LYS D 2 21 ? -4.666 -10.605 -36.551 0.500 19.087 21 LYS D N 1
ATOM 6019 C CA A LYS D 2 21 ? -4.599 -10.369 -38.029 0.500 21.494 21 LYS D CA 1
ATOM 6020 C CA B LYS D 2 21 ? -4.728 -10.390 -37.987 0.500 20.115 21 LYS D CA 1
ATOM 6021 C C A LYS D 2 21 ? -4.547 -8.869 -38.323 0.500 20.508 21 LYS D C 1
ATOM 6022 C C B LYS D 2 21 ? -4.578 -8.903 -38.310 0.500 19.781 21 LYS D C 1
ATOM 6023 O O A LYS D 2 21 ? -3.851 -8.447 -39.243 0.500 21.201 21 LYS D O 1
ATOM 6024 O O B LYS D 2 21 ? -3.868 -8.535 -39.242 0.500 20.625 21 LYS D O 1
ATOM 6035 N N . ARG D 2 22 ? -5.270 -8.061 -37.534 1.000 19.277 22 ARG D N 1
ATOM 6036 C CA . ARG D 2 22 ? -5.189 -6.612 -37.649 1.000 19.621 22 ARG D CA 1
ATOM 6037 C C . ARG D 2 22 ? -4.323 -6.010 -36.540 1.000 18.639 22 ARG D C 1
ATOM 6038 O O . ARG D 2 22 ? -3.587 -5.066 -36.810 1.000 19.745 22 ARG D O 1
ATOM 6046 N N . ALA D 2 23 ? -4.403 -6.576 -35.328 1.000 19.045 23 ALA D N 1
ATOM 6047 C CA . ALA D 2 23 ? -3.742 -5.998 -34.165 1.000 18.969 23 ALA D CA 1
ATOM 6048 C C . ALA D 2 23 ? -2.234 -6.234 -34.226 1.000 19.164 23 ALA D C 1
ATOM 6049 O O . ALA D 2 23 ? -1.509 -5.685 -33.412 1.000 19.233 23 ALA D O 1
ATOM 6051 N N . LYS D 2 24 ? -1.738 -7.010 -35.200 1.000 19.672 24 LYS D N 1
ATOM 6052 C CA . LYS D 2 24 ? -0.298 -7.036 -35.390 1.000 21.213 24 LYS D CA 1
ATOM 6053 C C . LYS D 2 24 ? 0.224 -5.692 -35.902 1.000 22.972 24 LYS D C 1
ATOM 6054 O O . LYS D 2 24 ? 1.433 -5.470 -35.863 1.000 24.061 24 LYS D O 1
ATOM 6060 N N . LYS D 2 25 ? -0.650 -4.838 -36.459 1.000 21.733 25 LYS D N 1
ATOM 6061 C CA . LYS D 2 25 ? -0.282 -3.499 -36.891 1.000 23.234 25 LYS D CA 1
ATOM 6062 C C . LYS D 2 25 ? -0.699 -2.509 -35.806 1.000 21.907 25 LYS D C 1
ATOM 6063 O O . LYS D 2 25 ? -1.859 -2.525 -35.380 1.000 20.025 25 LYS D O 1
ATOM 6069 N N . PRO D 2 26 ? 0.227 -1.657 -35.302 1.000 20.479 26 PRO D N 1
ATOM 6070 C CA . PRO D 2 26 ? -0.023 -0.851 -34.108 1.000 20.294 26 PRO D CA 1
ATOM 6071 C C . PRO D 2 26 ? -0.785 0.445 -34.367 1.000 20.733 26 PRO D C 1
ATOM 6072 O O . PRO D 2 26 ? -0.240 1.543 -34.251 1.000 20.918 26 PRO D O 1
ATOM 6076 N N . ARG D 2 27 ? -2.074 0.281 -34.681 1.000 18.822 27 ARG D N 1
ATOM 6077 C CA . ARG D 2 27 ? -2.973 1.402 -34.889 1.000 19.364 27 ARG D CA 1
ATOM 6078 C C . ARG D 2 27 ? -4.422 0.942 -34.718 1.000 18.862 27 ARG D C 1
ATOM 6079 O O . ARG D 2 27 ? -4.705 -0.254 -34.738 1.000 18.267 27 ARG D O 1
ATOM 6087 N N . VAL D 2 28 ? -5.335 1.917 -34.588 1.000 18.866 28 VAL D N 1
ATOM 6088 C CA . VAL D 2 28 ? -6.766 1.640 -34.477 1.000 18.293 28 VAL D CA 1
ATOM 6089 C C . VAL D 2 28 ? -7.318 1.224 -35.844 1.000 18.667 28 VAL D C 1
ATOM 6090 O O . VAL D 2 28 ? -7.164 1.942 -36.848 1.000 20.349 28 VAL D O 1
ATOM 6094 N N . HIS D 2 29 ? -7.922 0.035 -35.892 1.000 18.278 29 HIS D N 1
ATOM 6095 C CA . HIS D 2 29 ? -8.649 -0.431 -37.059 1.000 19.070 29 HIS D CA 1
ATOM 6096 C C . HIS D 2 29 ? -10.136 -0.157 -36.844 1.000 19.519 29 HIS D C 1
ATOM 6097 O O . HIS D 2 29 ? -10.762 -0.712 -35.948 1.000 20.927 29 HIS D O 1
ATOM 6104 N N . SER D 2 30 ? -10.692 0.680 -37.709 1.000 21.813 30 SER D N 1
ATOM 6105 C CA . SER D 2 30 ? -12.054 1.138 -37.514 1.000 22.094 30 SER D CA 1
ATOM 6106 C C . SER D 2 30 ? -13.019 0.202 -38.239 1.000 20.979 30 SER D C 1
ATOM 6107 O O . SER D 2 30 ? -12.600 -0.827 -38.796 1.000 19.619 30 SER D O 1
ATOM 6110 N N . ILE D 2 31 ? -14.327 0.501 -38.141 1.000 19.763 31 ILE D N 1
ATOM 6111 C CA . ILE D 2 31 ? -15.323 -0.488 -38.496 1.000 19.893 31 ILE D CA 1
ATOM 6112 C C . ILE D 2 31 ? -15.245 -0.808 -39.998 1.000 20.682 31 ILE D C 1
ATOM 6113 O O . ILE D 2 31 ? -15.461 -1.954 -40.378 1.000 20.284 31 ILE D O 1
ATOM 6118 N N . ASP D 2 32 ? -14.930 0.160 -40.868 1.000 22.458 32 ASP D N 1
ATOM 6119 C CA . ASP D 2 32 ? -14.899 -0.146 -42.293 1.000 24.608 32 ASP D CA 1
ATOM 6120 C C . ASP D 2 32 ? -13.797 -1.156 -42.602 1.000 23.809 32 ASP D C 1
ATOM 6121 O O . ASP D 2 32 ? -13.996 -2.069 -43.396 1.000 24.044 32 ASP D O 1
ATOM 6126 N N A GLU D 2 33 ? -12.649 -1.015 -41.943 0.500 22.851 33 GLU D N 1
ATOM 6127 N N B GLU D 2 33 ? -12.627 -0.993 -41.963 0.500 22.825 33 GLU D N 1
ATOM 6128 C CA A GLU D 2 33 ? -11.560 -1.943 -42.179 0.500 22.330 33 GLU D CA 1
ATOM 6129 C CA B GLU D 2 33 ? -11.517 -1.918 -42.153 0.500 22.244 33 GLU D CA 1
ATOM 6130 C C A GLU D 2 33 ? -11.899 -3.328 -41.632 0.500 21.428 33 GLU D C 1
ATOM 6131 C C B GLU D 2 33 ? -11.892 -3.310 -41.634 0.500 21.387 33 GLU D C 1
ATOM 6132 O O A GLU D 2 33 ? -11.543 -4.350 -42.219 0.500 21.659 33 GLU D O 1
ATOM 6133 O O B GLU D 2 33 ? -11.553 -4.324 -42.244 0.500 21.654 33 GLU D O 1
ATOM 6144 N N . TYR D 2 34 ? -12.595 -3.342 -40.493 1.000 19.832 34 TYR D N 1
ATOM 6145 C CA . TYR D 2 34 ? -13.055 -4.577 -39.889 1.000 18.692 34 TYR D CA 1
ATOM 6146 C C . TYR D 2 34 ? -14.041 -5.287 -40.825 1.000 19.125 34 TYR D C 1
ATOM 6147 O O . TYR D 2 34 ? -13.940 -6.494 -41.028 1.000 18.785 34 TYR D O 1
ATOM 6156 N N . LEU D 2 35 ? -14.988 -4.530 -41.396 1.000 20.303 35 LEU D N 1
ATOM 6157 C CA . LEU D 2 35 ? -15.986 -5.094 -42.299 1.000 20.899 35 LEU D CA 1
ATOM 6158 C C . LEU D 2 35 ? -15.341 -5.631 -43.587 1.000 22.232 35 LEU D C 1
ATOM 6159 O O . LEU D 2 35 ? -15.757 -6.663 -44.104 1.000 23.003 35 LEU D O 1
ATOM 6164 N N . LYS D 2 36 ? -14.321 -4.937 -44.112 1.000 23.864 36 LYS D N 1
ATOM 6165 C CA . LYS D 2 36 ? -13.642 -5.370 -45.335 1.000 26.157 36 LYS D CA 1
ATOM 6166 C C . LYS D 2 36 ? -12.990 -6.752 -45.134 1.000 25.351 36 LYS D C 1
ATOM 6167 O O . LYS D 2 36 ? -12.919 -7.563 -46.065 1.000 25.075 36 LYS D O 1
ATOM 6171 N N . ASP D 2 37 ? -12.568 -7.058 -43.897 1.000 24.434 37 ASP D N 1
ATOM 6172 C CA . ASP D 2 37 ? -11.988 -8.347 -43.545 1.000 24.989 37 ASP D CA 1
ATOM 6173 C C . ASP D 2 37 ? -13.029 -9.386 -43.141 1.000 25.031 37 ASP D C 1
ATOM 6174 O O . ASP D 2 37 ? -12.676 -10.449 -42.619 1.000 27.076 37 ASP D O 1
ATOM 6179 N N . GLY D 2 38 ? -14.318 -9.103 -43.387 1.000 23.864 38 GLY D N 1
ATOM 6180 C CA . GLY D 2 38 ? -15.350 -10.093 -43.151 1.000 22.814 38 GLY D CA 1
ATOM 6181 C C . GLY D 2 38 ? -15.975 -9.975 -41.767 1.000 21.514 38 GLY D C 1
ATOM 6182 O O . GLY D 2 38 ? -16.730 -10.860 -41.366 1.000 22.897 38 GLY D O 1
ATOM 6183 N N . GLY D 2 39 ? -15.626 -8.906 -41.033 1.000 18.932 39 GLY D N 1
ATOM 6184 C CA . GLY D 2 39 ? -16.087 -8.727 -39.664 1.000 18.341 39 GLY D CA 1
ATOM 6185 C C . GLY D 2 39 ? -17.602 -8.523 -39.588 1.000 18.100 39 GLY D C 1
ATOM 6186 O O . GLY D 2 39 ? -18.217 -8.025 -40.532 1.000 18.513 39 GLY D O 1
ATOM 6187 N N . TYR D 2 40 ? -18.174 -8.983 -38.468 1.000 17.882 40 TYR D N 1
ATOM 6188 C CA . TYR D 2 40 ? -19.586 -8.914 -38.140 1.000 18.328 40 TYR D CA 1
ATOM 6189 C C . TYR D 2 40 ? -20.428 -9.934 -38.910 1.000 19.797 40 TYR D C 1
ATOM 6190 O O . TYR D 2 40 ? -21.637 -9.978 -38.701 1.000 20.679 40 TYR D O 1
ATOM 6199 N N A GLN D 2 41 ? -19.808 -10.757 -39.772 0.500 19.921 41 GLN D N 1
ATOM 6200 N N B GLN D 2 41 ? -19.811 -10.753 -39.766 0.500 19.968 41 GLN D N 1
ATOM 6201 C CA A GLN D 2 41 ? -20.547 -11.795 -40.476 0.500 19.968 41 GLN D CA 1
ATOM 6202 C CA B GLN D 2 41 ? -20.549 -11.812 -40.431 0.500 20.004 41 GLN D CA 1
ATOM 6203 C C A GLN D 2 41 ? -20.693 -13.034 -39.578 0.500 19.746 41 GLN D C 1
ATOM 6204 C C B GLN D 2 41 ? -20.791 -12.963 -39.459 0.500 19.642 41 GLN D C 1
ATOM 6205 O O A GLN D 2 41 ? -21.597 -13.836 -39.802 0.500 20.506 41 GLN D O 1
ATOM 6206 O O B GLN D 2 41 ? -21.845 -13.603 -39.492 0.500 19.799 41 GLN D O 1
ATOM 6217 N N . ALA D 2 42 ? -19.830 -13.178 -38.556 1.000 19.315 42 ALA D N 1
ATOM 6218 C CA . ALA D 2 42 ? -19.995 -14.169 -37.499 1.000 19.653 42 ALA D CA 1
ATOM 6219 C C . ALA D 2 42 ? -21.209 -13.822 -36.625 1.000 19.686 42 ALA D C 1
ATOM 6220 O O . ALA D 2 42 ? -22.005 -14.699 -36.275 1.000 18.996 42 ALA D O 1
ATOM 6222 N N . LEU D 2 43 ? -21.372 -12.525 -36.306 1.000 19.297 43 LEU D N 1
ATOM 6223 C CA . LEU D 2 43 ? -22.547 -12.068 -35.576 1.000 19.671 43 LEU D CA 1
ATOM 6224 C C . LEU D 2 43 ? -23.817 -12.383 -36.359 1.000 20.455 43 LEU D C 1
ATOM 6225 O O . LEU D 2 43 ? -24.783 -12.901 -35.796 1.000 20.978 43 LEU D O 1
ATOM 6230 N N A GLU D 2 44 ? -23.831 -12.031 -37.652 0.500 21.137 44 GLU D N 1
ATOM 6231 N N B GLU D 2 44 ? -23.825 -12.040 -37.653 0.500 21.221 44 GLU D N 1
ATOM 6232 C CA A GLU D 2 44 ? -25.006 -12.276 -38.474 0.500 22.058 44 GLU D CA 1
ATOM 6233 C CA B GLU D 2 44 ? -25.011 -12.278 -38.457 0.500 22.192 44 GLU D CA 1
ATOM 6234 C C A GLU D 2 44 ? -25.342 -13.766 -38.439 0.500 22.414 44 GLU D C 1
ATOM 6235 C C B GLU D 2 44 ? -25.343 -13.769 -38.439 0.500 22.491 44 GLU D C 1
ATOM 6236 O O A GLU D 2 44 ? -26.497 -14.136 -38.272 0.500 21.858 44 GLU D O 1
ATOM 6237 O O B GLU D 2 44 ? -26.499 -14.142 -38.282 0.500 21.943 44 GLU D O 1
ATOM 6248 N N . LYS D 2 45 ? -24.311 -14.609 -38.579 1.000 21.969 45 LYS D N 1
ATOM 6249 C CA . LYS D 2 45 ? -24.489 -16.058 -38.549 1.000 23.112 45 LYS D CA 1
ATOM 6250 C C . LYS D 2 45 ? -25.060 -16.516 -37.204 1.000 22.272 45 LYS D C 1
ATOM 6251 O O . LYS D 2 45 ? -25.989 -17.333 -37.147 1.000 23.437 45 LYS D O 1
ATOM 6257 N N . ALA D 2 46 ? -24.521 -15.943 -36.117 1.000 20.496 46 ALA D N 1
ATOM 6258 C CA . ALA D 2 46 ? -24.908 -16.307 -34.764 1.000 20.514 46 ALA D CA 1
ATOM 6259 C C . ALA D 2 46 ? -26.369 -15.960 -34.512 1.000 20.804 46 ALA D C 1
ATOM 6260 O O . ALA D 2 46 ? -27.075 -16.715 -33.859 1.000 21.264 46 ALA D O 1
ATOM 6262 N N . LEU D 2 47 ? -26.832 -14.829 -35.051 1.000 21.054 47 LEU D N 1
ATOM 6263 C CA . LEU D 2 47 ? -28.215 -14.424 -34.818 1.000 22.345 47 LEU D CA 1
ATOM 6264 C C . LEU D 2 47 ? -29.186 -15.328 -35.579 1.000 24.562 47 LEU D C 1
ATOM 6265 O O . LEU D 2 47 ? -30.375 -15.326 -35.261 1.000 25.520 47 LEU D O 1
ATOM 6270 N N . ASN D 2 48 ? -28.701 -16.077 -36.584 1.000 25.070 48 ASN D N 1
ATOM 6271 C CA . ASN D 2 48 ? -29.494 -17.094 -37.253 1.000 27.777 48 ASN D CA 1
ATOM 6272 C C . ASN D 2 48 ? -29.441 -18.436 -36.516 1.000 27.702 48 ASN D C 1
ATOM 6273 O O . ASN D 2 48 ? -30.022 -19.399 -36.998 1.000 29.314 48 ASN D O 1
ATOM 6278 N N . MET D 2 49 ? -28.734 -18.503 -35.388 1.000 25.619 49 MET D N 1
ATOM 6279 C CA . MET D 2 49 ? -28.613 -19.722 -34.610 1.000 26.150 49 MET D CA 1
ATOM 6280 C C . MET D 2 49 ? -29.389 -19.518 -33.314 1.000 25.734 49 MET D C 1
ATOM 6281 O O . MET D 2 49 ? -29.618 -18.385 -32.898 1.000 26.183 49 MET D O 1
ATOM 6286 N N . SER D 2 50 ? -29.732 -20.618 -32.653 1.000 25.404 50 SER D N 1
ATOM 6287 C CA . SER D 2 50 ? -30.295 -20.537 -31.316 1.000 25.621 50 SER D CA 1
ATOM 6288 C C . SER D 2 50 ? -29.177 -20.212 -30.327 1.000 24.619 50 SER D C 1
ATOM 6289 O O . SER D 2 50 ? -28.023 -20.585 -30.522 1.000 24.686 50 SER D O 1
ATOM 6292 N N . PRO D 2 51 ? -29.473 -19.479 -29.238 1.000 23.987 51 PRO D N 1
ATOM 6293 C CA . PRO D 2 51 ? -28.510 -19.323 -28.151 1.000 23.264 51 PRO D CA 1
ATOM 6294 C C . PRO D 2 51 ? -27.931 -20.654 -27.689 1.000 24.133 51 PRO D C 1
ATOM 6295 O O . PRO D 2 51 ? -26.734 -20.746 -27.474 1.000 23.468 51 PRO D O 1
ATOM 6299 N N A GLU D 2 52 ? -28.787 -21.674 -27.593 0.500 25.829 52 GLU D N 1
ATOM 6300 N N B GLU D 2 52 ? -28.785 -21.676 -27.537 0.500 26.310 52 GLU D N 1
ATOM 6301 C CA A GLU D 2 52 ? -28.403 -22.996 -27.132 0.500 26.920 52 GLU D CA 1
ATOM 6302 C CA B GLU D 2 52 ? -28.359 -23.011 -27.134 0.500 27.726 52 GLU D CA 1
ATOM 6303 C C A GLU D 2 52 ? -27.363 -23.628 -28.075 0.500 26.921 52 GLU D C 1
ATOM 6304 C C B GLU D 2 52 ? -27.267 -23.529 -28.075 0.500 27.186 52 GLU D C 1
ATOM 6305 O O A GLU D 2 52 ? -26.461 -24.339 -27.619 0.500 26.240 52 GLU D O 1
ATOM 6306 O O B GLU D 2 52 ? -26.249 -24.059 -27.621 0.500 25.892 52 GLU D O 1
ATOM 6317 N N . GLU D 2 53 ? -27.472 -23.372 -29.390 1.000 26.833 53 GLU D N 1
ATOM 6318 C CA . GLU D 2 53 ? -26.517 -23.911 -30.349 1.000 26.980 53 GLU D CA 1
ATOM 6319 C C . GLU D 2 53 ? -25.178 -23.181 -30.233 1.000 24.761 53 GLU D C 1
ATOM 6320 O O . GLU D 2 53 ? -24.123 -23.807 -30.323 1.000 23.600 53 GLU D O 1
ATOM 6326 N N . ILE D 2 54 ? -25.204 -21.857 -30.032 1.000 22.791 54 ILE D N 1
ATOM 6327 C CA . ILE D 2 54 ? -23.962 -21.112 -29.838 1.000 22.168 54 ILE D CA 1
ATOM 6328 C C . ILE D 2 54 ? -23.220 -21.646 -28.617 1.000 21.322 54 ILE D C 1
ATOM 6329 O O . ILE D 2 54 ? -21.999 -21.834 -28.671 1.000 19.917 54 ILE D O 1
ATOM 6334 N N . ILE D 2 55 ? -23.947 -21.831 -27.500 1.000 20.998 55 ILE D N 1
ATOM 6335 C CA . ILE D 2 55 ? -23.318 -22.344 -26.289 1.000 21.566 55 ILE D CA 1
ATOM 6336 C C . ILE D 2 55 ? -22.672 -23.695 -26.595 1.000 22.337 55 ILE D C 1
ATOM 6337 O O . ILE D 2 55 ? -21.549 -23.959 -26.163 1.000 21.112 55 ILE D O 1
ATOM 6342 N N . ASP D 2 56 ? -23.373 -24.521 -27.377 1.000 23.196 56 ASP D N 1
ATOM 6343 C CA . ASP D 2 56 ? -22.893 -25.855 -27.705 1.000 25.738 56 ASP D CA 1
ATOM 6344 C C . ASP D 2 56 ? -21.586 -25.766 -28.503 1.000 24.264 56 ASP D C 1
ATOM 6345 O O . ASP D 2 56 ? -20.654 -26.512 -28.234 1.000 24.425 56 ASP D O 1
ATOM 6350 N N . TRP D 2 57 ? -21.515 -24.867 -29.501 1.000 22.694 57 TRP D N 1
ATOM 6351 C CA . TRP D 2 57 ? -20.293 -24.726 -30.287 1.000 22.250 57 TRP D CA 1
ATOM 6352 C C . TRP D 2 57 ? -19.145 -24.271 -29.398 1.000 21.188 57 TRP D C 1
ATOM 6353 O O . TRP D 2 57 ? -18.016 -24.739 -29.529 1.000 20.676 57 TRP D O 1
ATOM 6364 N N . VAL D 2 58 ? -19.425 -23.290 -28.529 1.000 20.882 58 VAL D N 1
ATOM 6365 C CA . VAL D 2 58 ? -18.380 -22.758 -27.669 1.000 19.980 58 VAL D CA 1
ATOM 6366 C C . VAL D 2 58 ? -17.898 -23.840 -26.695 1.000 20.482 58 VAL D C 1
ATOM 6367 O O . VAL D 2 58 ? -16.698 -23.997 -26.485 1.000 20.518 58 VAL D O 1
ATOM 6371 N N . ASP D 2 59 ? -18.818 -24.637 -26.166 1.000 21.958 59 ASP D N 1
ATOM 6372 C CA . ASP D 2 59 ? -18.445 -25.798 -25.366 1.000 23.781 59 ASP D CA 1
ATOM 6373 C C . ASP D 2 59 ? -17.531 -26.740 -26.154 1.000 24.509 59 ASP D C 1
ATOM 6374 O O . ASP D 2 59 ? -16.414 -27.061 -25.717 1.000 24.596 59 ASP D O 1
ATOM 6379 N N . LYS D 2 60 ? -17.982 -27.123 -27.354 1.000 24.590 60 LYS D N 1
ATOM 6380 C CA . LYS D 2 60 ? -17.297 -28.134 -28.140 1.000 25.854 60 LYS D CA 1
ATOM 6381 C C . LYS D 2 60 ? -15.958 -27.632 -28.669 1.000 24.453 60 LYS D C 1
ATOM 6382 O O . LYS D 2 60 ? -15.118 -28.446 -29.034 1.000 25.586 60 LYS D O 1
ATOM 6388 N N . SER D 2 61 ? -15.779 -26.314 -28.731 1.000 23.029 61 SER D N 1
ATOM 6389 C CA . SER D 2 61 ? -14.527 -25.706 -29.153 1.000 22.464 61 SER D CA 1
ATOM 6390 C C . SER D 2 61 ? -13.382 -25.992 -28.171 1.000 23.245 61 SER D C 1
ATOM 6391 O O . SER D 2 61 ? -12.235 -25.843 -28.548 1.000 22.546 61 SER D O 1
ATOM 6394 N N . THR D 2 62 ? -13.739 -26.302 -26.913 1.000 24.224 62 THR D N 1
ATOM 6395 C CA . THR D 2 62 ? -12.865 -26.481 -25.753 1.000 23.561 62 THR D CA 1
ATOM 6396 C C . THR D 2 62 ? -12.252 -25.166 -25.278 1.000 22.791 62 THR D C 1
ATOM 6397 O O . THR D 2 62 ? -11.357 -25.215 -24.428 1.000 23.747 62 THR D O 1
ATOM 6401 N N . LEU D 2 63 ? -12.760 -24.008 -25.753 1.000 20.154 63 LEU D N 1
ATOM 6402 C CA . LEU D 2 63 ? -12.300 -22.710 -25.270 1.000 19.953 63 LEU D CA 1
ATOM 6403 C C . LEU D 2 63 ? -12.288 -22.686 -23.742 1.000 19.267 63 LEU D C 1
ATOM 6404 O O . LEU D 2 63 ? -13.286 -22.992 -23.103 1.000 18.969 63 LEU D O 1
ATOM 6409 N N . ARG D 2 64 ? -11.146 -22.258 -23.186 1.000 19.423 64 ARG D N 1
ATOM 6410 C CA . ARG D 2 64 ? -10.983 -22.042 -21.761 1.000 20.404 64 ARG D CA 1
ATOM 6411 C C . ARG D 2 64 ? -10.648 -20.577 -21.461 1.000 18.374 64 ARG D C 1
ATOM 6412 O O . ARG D 2 64 ? -10.022 -19.876 -22.259 1.000 17.846 64 ARG D O 1
ATOM 6420 N N . GLY D 2 65 ? -11.050 -20.137 -20.264 1.000 17.648 65 GLY D N 1
ATOM 6421 C CA . GLY D 2 65 ? -10.804 -18.799 -19.767 1.000 17.420 65 GLY D CA 1
ATOM 6422 C C . GLY D 2 65 ? -9.347 -18.354 -19.926 1.000 18.877 65 GLY D C 1
ATOM 6423 O O . GLY D 2 65 ? -8.411 -19.061 -19.547 1.000 23.036 65 GLY D O 1
ATOM 6424 N N . ARG D 2 66 ? -9.163 -17.176 -20.505 1.000 17.101 66 ARG D N 1
ATOM 6425 C CA . ARG D 2 66 ? -7.847 -16.601 -20.733 1.000 17.223 66 ARG D CA 1
ATOM 6426 C C . ARG D 2 66 ? -7.466 -15.546 -19.695 1.000 18.569 66 ARG D C 1
ATOM 6427 O O . ARG D 2 66 ? -6.436 -14.891 -19.881 1.000 17.501 66 ARG D O 1
ATOM 6435 N N . GLY D 2 67 ? -8.289 -15.365 -18.654 1.000 17.972 67 GLY D N 1
ATOM 6436 C CA . GLY D 2 67 ? -7.959 -14.422 -17.602 1.000 17.975 67 GLY D CA 1
ATOM 6437 C C . GLY D 2 67 ? -7.144 -15.045 -16.471 1.000 17.812 67 GLY D C 1
ATOM 6438 O O . GLY D 2 67 ? -6.920 -14.373 -15.465 1.000 19.917 67 GLY D O 1
ATOM 6439 N N . GLY D 2 68 ? -6.734 -16.319 -16.603 1.000 17.517 68 GLY D N 1
ATOM 6440 C CA . GLY D 2 68 ? -5.798 -16.862 -15.628 1.000 19.065 68 GLY D CA 1
ATOM 6441 C C . GLY D 2 68 ? -6.192 -18.215 -15.054 1.000 20.548 68 GLY D C 1
ATOM 6442 O O . GLY D 2 68 ? -5.297 -18.991 -14.709 1.000 21.379 68 GLY D O 1
ATOM 6443 N N . ALA D 2 69 ? -7.489 -18.502 -14.905 1.000 18.890 69 ALA D N 1
ATOM 6444 C CA . ALA D 2 69 ? -7.945 -19.729 -14.263 1.000 19.892 69 ALA D CA 1
ATOM 6445 C C . ALA D 2 69 ? -8.276 -20.867 -15.242 1.000 20.181 69 ALA D C 1
ATOM 6446 O O . ALA D 2 69 ? -8.348 -22.022 -14.832 1.000 22.409 69 ALA D O 1
ATOM 6448 N N . GLY D 2 70 ? -8.504 -20.576 -16.532 1.000 20.141 70 GLY D N 1
ATOM 6449 C CA . GLY D 2 70 ? -8.732 -21.616 -17.530 1.000 20.864 70 GLY D CA 1
ATOM 6450 C C . GLY D 2 70 ? -10.038 -22.385 -17.344 1.000 21.163 70 GLY D C 1
ATOM 6451 O O . GLY D 2 70 ? -10.112 -23.558 -17.711 1.000 21.918 70 GLY D O 1
ATOM 6452 N N . PHE D 2 71 ? -11.099 -21.732 -16.833 1.000 19.579 71 PHE D N 1
ATOM 6453 C CA . PHE D 2 71 ? -12.378 -22.405 -16.698 1.000 20.580 71 PHE D CA 1
ATOM 6454 C C . PHE D 2 71 ? -13.045 -22.561 -18.077 1.000 19.921 71 PHE D C 1
ATOM 6455 O O . PHE D 2 71 ? -13.035 -21.630 -18.882 1.000 19.172 71 PHE D O 1
ATOM 6463 N N . PRO D 2 72 ? -13.604 -23.737 -18.421 1.000 20.924 72 PRO D N 1
ATOM 6464 C CA . PRO D 2 72 ? -14.260 -23.917 -19.723 1.000 20.331 72 PRO D CA 1
ATOM 6465 C C . PRO D 2 72 ? -15.405 -22.921 -19.931 1.000 20.193 72 PRO D C 1
ATOM 6466 O O . PRO D 2 72 ? -16.355 -22.861 -19.142 1.000 20.787 72 PRO D O 1
ATOM 6470 N N . THR D 2 73 ? -15.296 -22.147 -21.014 1.000 18.232 73 THR D N 1
ATOM 6471 C CA . THR D 2 73 ? -16.194 -21.036 -21.281 1.000 17.771 73 THR D CA 1
ATOM 6472 C C . THR D 2 73 ? -17.628 -21.493 -21.528 1.000 17.737 73 THR D C 1
ATOM 6473 O O . THR D 2 73 ? -18.570 -20.953 -20.940 1.000 17.457 73 THR D O 1
ATOM 6477 N N . GLY D 2 74 ? -17.797 -22.500 -22.401 1.000 19.564 74 GLY D N 1
ATOM 6478 C CA . GLY D 2 74 ? -19.120 -23.024 -22.692 1.000 21.320 74 GLY D CA 1
ATOM 6479 C C . GLY D 2 74 ? -19.818 -23.517 -21.425 1.000 22.477 74 GLY D C 1
ATOM 6480 O O . GLY D 2 74 ? -21.009 -23.281 -21.253 1.000 22.329 74 GLY D O 1
ATOM 6481 N N . LYS D 2 75 ? -19.068 -24.204 -20.548 1.000 24.097 75 LYS D N 1
ATOM 6482 C CA . LYS D 2 75 ? -19.645 -24.734 -19.320 1.000 25.329 75 LYS D CA 1
ATOM 6483 C C . LYS D 2 75 ? -20.133 -23.571 -18.455 1.000 22.034 75 LYS D C 1
ATOM 6484 O O . LYS D 2 75 ? -21.213 -23.660 -17.859 1.000 21.504 75 LYS D O 1
ATOM 6490 N N . LYS D 2 76 ? -19.335 -22.496 -18.409 1.000 20.180 76 LYS D N 1
ATOM 6491 C CA . LYS D 2 76 ? -19.689 -21.306 -17.650 1.000 19.960 76 LYS D CA 1
ATOM 6492 C C . LYS D 2 76 ? -21.018 -20.719 -18.150 1.000 19.879 76 LYS D C 1
ATOM 6493 O O . LYS D 2 76 ? -21.930 -20.409 -17.368 1.000 19.416 76 LYS D O 1
ATOM 6499 N N . TRP D 2 77 ? -21.134 -20.578 -19.471 1.000 18.798 77 TRP D N 1
ATOM 6500 C CA . TRP D 2 77 ? -22.354 -20.037 -20.059 1.000 18.757 77 TRP D CA 1
ATOM 6501 C C . TRP D 2 77 ? -23.558 -20.933 -19.777 1.000 20.340 77 TRP D C 1
ATOM 6502 O O . TRP D 2 77 ? -24.652 -20.453 -19.500 1.000 20.457 77 TRP D O 1
ATOM 6513 N N . LYS D 2 78 ? -23.356 -22.248 -19.916 1.000 21.582 78 LYS D N 1
ATOM 6514 C CA . LYS D 2 78 ? -24.402 -23.219 -19.644 1.000 23.355 78 LYS D CA 1
ATOM 6515 C C . LYS D 2 78 ? -24.934 -23.006 -18.230 1.000 22.898 78 LYS D C 1
ATOM 6516 O O . LYS D 2 78 ? -26.142 -23.016 -18.007 1.000 24.330 78 LYS D O 1
ATOM 6519 N N . PHE D 2 79 ? -24.031 -22.786 -17.267 1.000 23.000 79 PHE D N 1
ATOM 6520 C CA . PHE D 2 79 ? -24.461 -22.632 -15.882 1.000 23.968 79 PHE D CA 1
ATOM 6521 C C . PHE D 2 79 ? -25.338 -21.392 -15.717 1.000 22.936 79 PHE D C 1
ATOM 6522 O O . PHE D 2 79 ? -26.311 -21.424 -14.972 1.000 26.202 79 PHE D O 1
ATOM 6530 N N . ALA D 2 80 ? -24.971 -20.301 -16.397 1.000 21.597 80 ALA D N 1
ATOM 6531 C CA . ALA D 2 80 ? -25.705 -19.054 -16.289 1.000 20.725 80 ALA D CA 1
ATOM 6532 C C . ALA D 2 80 ? -27.145 -19.240 -16.773 1.000 21.307 80 ALA D C 1
ATOM 6533 O O . ALA D 2 80 ? -28.085 -18.738 -16.149 1.000 20.963 80 ALA D O 1
ATOM 6535 N N . VAL D 2 81 ? -27.326 -19.950 -17.901 1.000 22.428 81 VAL D N 1
ATOM 6536 C CA . VAL D 2 81 ? -28.630 -19.996 -18.557 1.000 23.339 81 VAL D CA 1
ATOM 6537 C C . VAL D 2 81 ? -29.576 -20.999 -17.879 1.000 25.454 81 VAL D C 1
ATOM 6538 O O . VAL D 2 81 ? -30.764 -21.072 -18.221 1.000 25.186 81 VAL D O 1
ATOM 6542 N N . GLN D 2 82 ? -29.073 -21.751 -16.891 1.000 26.222 82 GLN D N 1
ATOM 6543 C CA . GLN D 2 82 ? -29.917 -22.605 -16.077 1.000 29.087 82 GLN D CA 1
ATOM 6544 C C . GLN D 2 82 ? -30.646 -21.759 -15.032 1.000 28.216 82 GLN D C 1
ATOM 6545 O O . GLN D 2 82 ? -31.559 -22.252 -14.375 1.000 29.263 82 GLN D O 1
ATOM 6551 N N . ASN D 2 83 ? -30.205 -20.511 -14.837 1.000 25.966 83 ASN D N 1
ATOM 6552 C CA . ASN D 2 83 ? -30.802 -19.641 -13.838 1.000 25.991 83 ASN D CA 1
ATOM 6553 C C . ASN D 2 83 ? -31.716 -18.612 -14.501 1.000 26.084 83 ASN D C 1
ATOM 6554 O O . ASN D 2 83 ? -31.403 -18.088 -15.570 1.000 24.720 83 ASN D O 1
ATOM 6559 N N . PRO D 2 84 ? -32.863 -18.261 -13.881 1.000 27.461 84 PRO D N 1
ATOM 6560 C CA . PRO D 2 84 ? -33.771 -17.286 -14.487 1.000 28.078 84 PRO D CA 1
ATOM 6561 C C . PRO D 2 84 ? -33.115 -15.915 -14.662 1.000 25.793 84 PRO D C 1
ATOM 6562 O O . PRO D 2 84 ? -32.313 -15.485 -13.827 1.000 25.587 84 PRO D O 1
ATOM 6566 N N . GLY D 2 85 ? -33.504 -15.231 -15.741 1.000 25.267 85 GLY D N 1
ATOM 6567 C CA . GLY D 2 85 ? -33.032 -13.887 -16.027 1.000 24.533 85 GLY D CA 1
ATOM 6568 C C . GLY D 2 85 ? -33.738 -12.802 -15.209 1.000 25.101 85 GLY D C 1
ATOM 6569 O O . GLY D 2 85 ? -34.587 -13.082 -14.350 1.000 25.006 85 GLY D O 1
ATOM 6570 N N . PRO D 2 86 ? -33.422 -11.512 -15.457 1.000 24.736 86 PRO D N 1
ATOM 6571 C CA . PRO D 2 86 ? -32.467 -11.121 -16.505 1.000 23.448 86 PRO D CA 1
ATOM 6572 C C . PRO D 2 86 ? -31.027 -11.540 -16.207 1.000 21.484 86 PRO D C 1
ATOM 6573 O O . PRO D 2 86 ? -30.670 -11.790 -15.055 1.000 21.906 86 PRO D O 1
ATOM 6577 N N . ARG D 2 87 ? -30.215 -11.621 -17.265 1.000 19.768 87 ARG D N 1
ATOM 6578 C CA . ARG D 2 87 ? -28.797 -11.932 -17.115 1.000 18.643 87 ARG D CA 1
ATOM 6579 C C . ARG D 2 87 ? -27.936 -10.789 -17.662 1.000 17.929 87 ARG D C 1
ATOM 6580 O O . ARG D 2 87 ? -28.380 -10.003 -18.493 1.000 17.889 87 ARG D O 1
ATOM 6588 N N . TYR D 2 88 ? -26.678 -10.741 -17.194 1.000 16.875 88 TYR D N 1
ATOM 6589 C CA . TYR D 2 88 ? -25.708 -9.731 -17.576 1.000 16.239 88 TYR D CA 1
ATOM 6590 C C . TYR D 2 88 ? -24.434 -10.399 -18.084 1.000 15.519 88 TYR D C 1
ATOM 6591 O O . TYR D 2 88 ? -24.040 -11.462 -17.620 1.000 15.676 88 TYR D O 1
ATOM 6600 N N . PHE D 2 89 ? -23.799 -9.747 -19.046 1.000 15.494 89 PHE D N 1
ATOM 6601 C CA . PHE D 2 89 ? -22.521 -10.171 -19.583 1.000 14.501 89 PHE D CA 1
ATOM 6602 C C . PHE D 2 89 ? -21.494 -9.084 -19.291 1.000 14.161 89 PHE D C 1
ATOM 6603 O O . PHE D 2 89 ? -21.731 -7.922 -19.592 1.000 13.947 89 PHE D O 1
ATOM 6611 N N . ILE D 2 90 ? -20.331 -9.495 -18.770 1.000 13.162 90 ILE D N 1
ATOM 6612 C CA . ILE D 2 90 ? -19.261 -8.570 -18.429 1.000 13.173 90 ILE D CA 1
ATOM 6613 C C . ILE D 2 90 ? -17.961 -9.020 -19.086 1.000 12.955 90 ILE D C 1
ATOM 6614 O O . ILE D 2 90 ? -17.543 -10.175 -18.926 1.000 13.588 90 ILE D O 1
ATOM 6619 N N . CYS D 2 91 ? -17.366 -8.076 -19.837 1.000 13.023 91 CYS D N 1
ATOM 6620 C CA . CYS D 2 91 ? -16.013 -8.215 -20.368 1.000 13.402 91 CYS D CA 1
ATOM 6621 C C . CYS D 2 91 ? -15.026 -7.632 -19.360 1.000 13.034 91 CYS D C 1
ATOM 6622 O O . CYS D 2 91 ? -15.070 -6.452 -19.056 1.000 12.929 91 CYS D O 1
ATOM 6625 N N . ASN D 2 92 ? -14.138 -8.490 -18.832 1.000 12.445 92 ASN D N 1
ATOM 6626 C CA . ASN D 2 92 ? -13.089 -8.085 -17.915 1.000 12.746 92 ASN D CA 1
ATOM 6627 C C . ASN D 2 92 ? -11.847 -7.570 -18.669 1.000 12.363 92 ASN D C 1
ATOM 6628 O O . ASN D 2 92 ? -11.054 -8.354 -19.187 1.000 12.457 92 ASN D O 1
ATOM 6633 N N . ALA D 2 93 ? -11.706 -6.251 -18.716 1.000 12.585 93 ALA D N 1
ATOM 6634 C CA . ALA D 2 93 ? -10.554 -5.564 -19.287 1.000 12.020 93 ALA D CA 1
ATOM 6635 C C . ALA D 2 93 ? -9.723 -4.861 -18.203 1.000 12.079 93 ALA D C 1
ATOM 6636 O O . ALA D 2 93 ? -9.125 -3.817 -18.445 1.000 12.809 93 ALA D O 1
ATOM 6638 N N . ASP D 2 94 ? -9.640 -5.460 -17.006 1.000 11.841 94 ASP D N 1
ATOM 6639 C CA . ASP D 2 94 ? -8.899 -4.823 -15.930 1.000 12.737 94 ASP D CA 1
ATOM 6640 C C . ASP D 2 94 ? -7.380 -5.030 -16.032 1.000 13.635 94 ASP D C 1
ATOM 6641 O O . ASP D 2 94 ? -6.664 -4.306 -15.351 1.000 15.326 94 ASP D O 1
ATOM 6646 N N . GLU D 2 95 ? -6.925 -6.033 -16.799 1.000 12.907 95 GLU D N 1
ATOM 6647 C CA . GLU D 2 95 ? -5.528 -6.419 -17.002 1.000 13.228 95 GLU D CA 1
ATOM 6648 C C . GLU D 2 95 ? -4.518 -5.529 -16.261 1.000 13.819 95 GLU D C 1
ATOM 6649 O O . GLU D 2 95 ? -4.059 -4.519 -16.818 1.000 14.388 95 GLU D O 1
ATOM 6655 N N . SER D 2 96 ? -4.126 -5.951 -15.038 1.000 14.211 96 SER D N 1
ATOM 6656 C CA . SER D 2 96 ? -3.212 -5.179 -14.196 1.000 15.432 96 SER D CA 1
ATOM 6657 C C . SER D 2 96 ? -2.106 -6.029 -13.563 1.000 14.937 96 SER D C 1
ATOM 6658 O O . SER D 2 96 ? -1.372 -5.533 -12.722 1.000 15.748 96 SER D O 1
ATOM 6661 N N . GLU D 2 97 ? -2.042 -7.313 -13.899 1.000 14.654 97 GLU D N 1
ATOM 6662 C CA . GLU D 2 97 ? -1.013 -8.167 -13.316 1.000 15.188 97 GLU D CA 1
ATOM 6663 C C . GLU D 2 97 ? 0.330 -7.836 -13.941 1.000 13.782 97 GLU D C 1
ATOM 6664 O O . GLU D 2 97 ? 0.394 -7.712 -15.170 1.000 13.633 97 GLU D O 1
ATOM 6670 N N . PRO D 2 98 ? 1.436 -7.705 -13.164 1.000 13.450 98 PRO D N 1
ATOM 6671 C CA . PRO D 2 98 ? 2.763 -7.473 -13.730 1.000 14.172 98 PRO D CA 1
ATOM 6672 C C . PRO D 2 98 ? 3.109 -8.413 -14.875 1.000 14.232 98 PRO D C 1
ATOM 6673 O O . PRO D 2 98 ? 2.933 -9.631 -14.794 1.000 15.500 98 PRO D O 1
ATOM 6677 N N . GLY D 2 99 ? 3.585 -7.806 -15.961 1.000 13.611 99 GLY D N 1
ATOM 6678 C CA . GLY D 2 99 ? 3.998 -8.534 -17.143 1.000 14.072 99 GLY D CA 1
ATOM 6679 C C . GLY D 2 99 ? 2.878 -8.677 -18.181 1.000 14.323 99 GLY D C 1
ATOM 6680 O O . GLY D 2 99 ? 3.137 -9.051 -19.326 1.000 15.450 99 GLY D O 1
ATOM 6681 N N . THR D 2 100 ? 1.626 -8.371 -17.812 1.000 14.291 100 THR D N 1
ATOM 6682 C CA . THR D 2 100 ? 0.511 -8.744 -18.685 1.000 14.723 100 THR D CA 1
ATOM 6683 C C . THR D 2 100 ? 0.003 -7.532 -19.481 1.000 14.601 100 THR D C 1
ATOM 6684 O O . THR D 2 100 ? -0.519 -6.579 -18.922 1.000 15.780 100 THR D O 1
ATOM 6688 N N . PHE D 2 101 ? 0.104 -7.624 -20.814 1.000 14.391 101 PHE D N 1
ATOM 6689 C CA . PHE D 2 101 ? -0.286 -6.547 -21.715 1.000 14.778 101 PHE D CA 1
ATOM 6690 C C . PHE D 2 101 ? -0.919 -7.118 -22.980 1.000 14.844 101 PHE D C 1
ATOM 6691 O O . PHE D 2 101 ? -0.941 -6.458 -24.009 1.000 16.340 101 PHE D O 1
ATOM 6699 N N . LYS D 2 102 ? -1.434 -8.351 -22.934 1.000 14.390 102 LYS D N 1
ATOM 6700 C CA . LYS D 2 102 ? -2.029 -8.984 -24.109 1.000 15.022 102 LYS D CA 1
ATOM 6701 C C . LYS D 2 102 ? -3.405 -8.383 -24.474 1.000 14.999 102 LYS D C 1
ATOM 6702 O O . LYS D 2 102 ? -3.745 -8.241 -25.641 1.000 14.404 102 LYS D O 1
ATOM 6708 N N . ASP D 2 103 ? -4.241 -8.063 -23.484 1.000 15.036 103 ASP D N 1
ATOM 6709 C CA . ASP D 2 103 ? -5.618 -7.652 -23.742 1.000 14.410 103 ASP D CA 1
ATOM 6710 C C . ASP D 2 103 ? -5.669 -6.271 -24.392 1.000 14.839 103 ASP D C 1
ATOM 6711 O O . ASP D 2 103 ? -6.536 -6.021 -25.244 1.000 14.300 103 ASP D O 1
ATOM 6716 N N . ARG D 2 104 ? -4.751 -5.367 -24.017 1.000 15.006 104 ARG D N 1
ATOM 6717 C CA . ARG D 2 104 ? -4.843 -4.007 -24.509 1.000 16.005 104 ARG D CA 1
ATOM 6718 C C . ARG D 2 104 ? -4.612 -3.956 -26.013 1.000 16.514 104 ARG D C 1
ATOM 6719 O O . ARG D 2 104 ? -5.116 -3.032 -26.668 1.000 17.790 104 ARG D O 1
ATOM 6727 N N . ILE D 2 105 ? -3.855 -4.911 -26.579 1.000 16.759 105 ILE D N 1
ATOM 6728 C CA . ILE D 2 105 ? -3.566 -4.758 -27.994 1.000 17.787 105 ILE D CA 1
ATOM 6729 C C . ILE D 2 105 ? -4.813 -5.113 -28.820 1.000 16.098 105 ILE D C 1
ATOM 6730 O O . ILE D 2 105 ? -5.015 -4.517 -29.876 1.000 16.850 105 ILE D O 1
ATOM 6735 N N A ILE D 2 106 ? -5.671 -6.010 -28.316 0.500 15.374 106 ILE D N 1
ATOM 6736 N N B ILE D 2 106 ? -5.679 -5.997 -28.312 0.500 15.365 106 ILE D N 1
ATOM 6737 C CA A ILE D 2 106 ? -6.976 -6.250 -28.924 0.500 15.243 106 ILE D CA 1
ATOM 6738 C CA B ILE D 2 106 ? -6.968 -6.231 -28.951 0.500 15.244 106 ILE D CA 1
ATOM 6739 C C A ILE D 2 106 ? -7.830 -4.987 -28.803 0.500 15.071 106 ILE D C 1
ATOM 6740 C C B ILE D 2 106 ? -7.831 -4.976 -28.808 0.500 15.062 106 ILE D C 1
ATOM 6741 O O A ILE D 2 106 ? -8.374 -4.493 -29.796 0.500 15.019 106 ILE D O 1
ATOM 6742 O O B ILE D 2 106 ? -8.367 -4.464 -29.796 0.500 14.979 106 ILE D O 1
ATOM 6751 N N . ILE D 2 107 ? -7.962 -4.477 -27.575 1.000 14.384 107 ILE D N 1
ATOM 6752 C CA . ILE D 2 107 ? -8.788 -3.303 -27.296 1.000 15.311 107 ILE D CA 1
ATOM 6753 C C . ILE D 2 107 ? -8.404 -2.108 -28.167 1.000 15.477 107 ILE D C 1
ATOM 6754 O O . ILE D 2 107 ? -9.275 -1.418 -28.711 1.000 16.096 107 ILE D O 1
ATOM 6759 N N . GLU D 2 108 ? -7.102 -1.811 -28.227 1.000 15.190 108 GLU D N 1
ATOM 6760 C CA . GLU D 2 108 ? -6.633 -0.553 -28.785 1.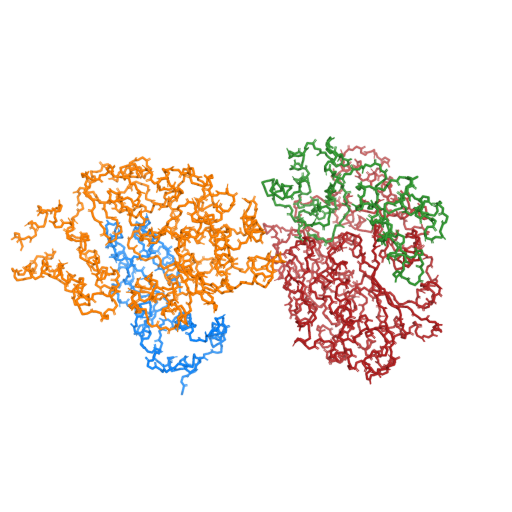000 16.371 108 GLU D CA 1
ATOM 6761 C C . GLU D 2 108 ? -6.497 -0.631 -30.305 1.000 16.402 108 GLU D C 1
ATOM 6762 O O . GLU D 2 108 ? -6.515 0.408 -30.960 1.000 16.924 108 GLU D O 1
ATOM 6768 N N . ARG D 2 109 ? -6.353 -1.839 -30.874 1.000 14.929 109 ARG D N 1
ATOM 6769 C CA . ARG D 2 109 ? -6.062 -1.935 -32.303 1.000 16.431 109 ARG D CA 1
ATOM 6770 C C . ARG D 2 109 ? -7.193 -2.579 -33.096 1.000 16.838 109 ARG D C 1
ATOM 6771 O O . ARG D 2 109 ? -7.363 -2.242 -34.260 1.000 17.565 109 ARG D O 1
ATOM 6779 N N . ASP D 2 110 ? -7.948 -3.490 -32.478 1.000 16.038 110 ASP D N 1
ATOM 6780 C CA . ASP D 2 110 ? -9.008 -4.218 -33.168 1.000 15.927 110 ASP D CA 1
ATOM 6781 C C . ASP D 2 110 ? -10.234 -4.312 -32.260 1.000 15.337 110 ASP D C 1
ATOM 6782 O O . ASP D 2 110 ? -10.736 -5.397 -31.963 1.000 14.667 110 ASP D O 1
ATOM 6787 N N . PRO D 2 111 ? -10.758 -3.158 -31.786 1.000 14.624 111 PRO D N 1
ATOM 6788 C CA . PRO D 2 111 ? -11.852 -3.156 -30.820 1.000 14.595 111 PRO D CA 1
ATOM 6789 C C . PRO D 2 111 ? -13.096 -3.891 -31.317 1.000 14.609 111 PRO D C 1
ATOM 6790 O O . PRO D 2 111 ? -13.844 -4.428 -30.504 1.000 14.575 111 PRO D O 1
ATOM 6794 N N . HIS D 2 112 ? -13.324 -3.907 -32.639 1.000 14.866 112 HIS D N 1
ATOM 6795 C CA . HIS D 2 112 ? -14.515 -4.567 -33.171 1.000 14.921 112 HIS D CA 1
ATOM 6796 C C . HIS D 2 112 ? -14.468 -6.088 -32.995 1.000 15.326 112 HIS D C 1
ATOM 6797 O O . HIS D 2 112 ? -15.513 -6.736 -32.936 1.000 15.656 112 HIS D O 1
ATOM 6804 N N . LEU D 2 113 ? -13.274 -6.678 -32.919 1.000 15.037 113 LEU D N 1
ATOM 6805 C CA . LEU D 2 113 ? -13.184 -8.098 -32.643 1.000 15.762 113 LEU D CA 1
ATOM 6806 C C . LEU D 2 113 ? -13.772 -8.385 -31.264 1.000 15.105 113 LEU D C 1
ATOM 6807 O O . LEU D 2 113 ? -14.545 -9.344 -31.071 1.000 16.584 113 LEU D O 1
ATOM 6812 N N . LEU D 2 114 ? -13.436 -7.508 -30.305 1.000 14.764 114 LEU D N 1
ATOM 6813 C CA . LEU D 2 114 ? -13.946 -7.676 -28.961 1.000 14.790 114 LEU D CA 1
ATOM 6814 C C . LEU D 2 114 ? -15.445 -7.377 -28.942 1.000 14.401 114 LEU D C 1
ATOM 6815 O O . LEU D 2 114 ? -16.206 -8.128 -28.360 1.000 14.708 114 LEU D O 1
ATOM 6820 N N . ILE D 2 115 ? -15.877 -6.295 -29.595 1.000 14.634 115 ILE D N 1
ATOM 6821 C CA . ILE D 2 115 ? -17.293 -5.934 -29.590 1.000 14.474 115 ILE D CA 1
ATOM 6822 C C . ILE D 2 115 ? -18.128 -7.051 -30.210 1.000 14.791 115 ILE D C 1
ATOM 6823 O O . ILE D 2 115 ? -19.134 -7.489 -29.627 1.000 14.618 115 ILE D O 1
ATOM 6828 N N . GLU D 2 116 ? -17.689 -7.544 -31.371 1.000 15.227 116 GLU D N 1
ATOM 6829 C CA . GLU D 2 116 ? -18.409 -8.632 -32.013 1.000 15.082 116 GLU D CA 1
ATOM 6830 C C . GLU D 2 116 ? -18.508 -9.848 -31.072 1.000 15.374 116 GLU D C 1
ATOM 6831 O O . GLU D 2 116 ? -19.568 -10.471 -30.956 1.000 15.867 116 GLU D O 1
ATOM 6837 N N . GLY D 2 117 ? -17.414 -10.220 -30.401 1.000 14.150 117 GLY D N 1
ATOM 6838 C CA . GLY D 2 117 ? -17.490 -11.311 -29.444 1.000 14.444 117 GLY D CA 1
ATOM 6839 C C . GLY D 2 117 ? -18.465 -11.057 -28.287 1.000 13.977 117 GLY D C 1
ATOM 6840 O O . GLY D 2 117 ? -19.142 -11.986 -27.845 1.000 14.811 117 GLY D O 1
ATOM 6841 N N . ILE D 2 118 ? -18.515 -9.820 -27.792 1.000 14.267 118 ILE D N 1
ATOM 6842 C CA . ILE D 2 118 ? -19.413 -9.462 -26.704 1.000 13.567 118 ILE D CA 1
ATOM 6843 C C . ILE D 2 118 ? -20.864 -9.612 -27.148 1.000 13.767 118 ILE D C 1
ATOM 6844 O O . ILE D 2 118 ? -21.693 -10.116 -26.406 1.000 13.799 118 ILE D O 1
ATOM 6849 N N . ILE D 2 119 ? -21.183 -9.203 -28.385 1.000 14.660 119 ILE D N 1
ATOM 6850 C CA . ILE D 2 119 ? -22.566 -9.256 -28.841 1.000 15.037 119 ILE D CA 1
ATOM 6851 C C . ILE D 2 119 ? -22.995 -10.715 -28.981 1.000 15.356 119 ILE D C 1
ATOM 6852 O O . ILE D 2 119 ? -24.097 -11.086 -28.587 1.000 15.926 119 ILE D O 1
ATOM 6857 N N . ILE D 2 120 ? -22.130 -11.543 -29.574 1.000 15.017 120 ILE D N 1
ATOM 6858 C CA . ILE D 2 120 ? -22.467 -12.946 -29.746 1.000 15.770 120 ILE D CA 1
ATOM 6859 C C . ILE D 2 120 ? -22.670 -13.632 -28.388 1.000 16.104 120 ILE D C 1
ATOM 6860 O O . ILE D 2 120 ? -23.608 -14.424 -28.229 1.000 16.401 120 ILE D O 1
ATOM 6865 N N . SER D 2 121 ? -21.720 -13.406 -27.472 1.000 15.486 121 SER D N 1
ATOM 6866 C CA . SER D 2 121 ? -21.746 -13.997 -26.136 1.000 15.914 121 SER D CA 1
ATOM 6867 C C . SER D 2 121 ? -22.996 -13.566 -25.367 1.000 16.395 121 SER D C 1
ATOM 6868 O O . SER D 2 121 ? -23.611 -14.388 -24.660 1.000 17.350 121 SER D O 1
ATOM 6871 N N . SER D 2 122 ? -23.350 -12.269 -25.482 1.000 15.992 122 SER D N 1
ATOM 6872 C CA . SER D 2 122 ? -24.530 -11.734 -24.809 1.000 16.188 122 SER D CA 1
ATOM 6873 C C . SER D 2 122 ? -25.793 -12.410 -25.343 1.000 16.582 122 SER D C 1
ATOM 6874 O O . SER D 2 122 ? -26.677 -12.814 -24.571 1.000 17.112 122 SER D O 1
ATOM 6877 N N . TYR D 2 123 ? -25.866 -12.552 -26.671 1.000 17.189 123 TYR D N 1
ATOM 6878 C CA . TYR D 2 123 ? -26.983 -13.224 -27.305 1.000 17.212 123 TYR D CA 1
ATOM 6879 C C . TYR D 2 123 ? -27.065 -14.665 -26.802 1.000 17.641 123 TYR D C 1
ATOM 6880 O O . TYR D 2 123 ? -28.150 -15.138 -26.451 1.000 18.235 123 TYR D O 1
ATOM 6889 N N . ALA D 2 124 ? -25.914 -15.352 -26.737 1.000 17.162 124 ALA D N 1
ATOM 6890 C CA . ALA D 2 124 ? -25.871 -16.743 -26.292 1.000 17.720 124 ALA D CA 1
ATOM 6891 C C . ALA D 2 124 ? -26.480 -16.932 -24.897 1.000 17.720 124 ALA D C 1
ATOM 6892 O O . ALA D 2 124 ? -27.157 -17.939 -24.647 1.000 18.608 124 ALA D O 1
ATOM 6894 N N . ILE D 2 125 ? -26.268 -15.981 -23.978 1.000 17.836 125 ILE D N 1
ATOM 6895 C CA . ILE D 2 125 ? -26.736 -16.157 -22.603 1.000 18.346 125 ILE D CA 1
ATOM 6896 C C . ILE D 2 125 ? -28.005 -15.346 -22.326 1.000 19.736 125 ILE D C 1
ATOM 6897 O O . ILE D 2 125 ? -28.475 -15.336 -21.192 1.000 20.257 125 ILE D O 1
ATOM 6902 N N . GLY D 2 126 ? -28.540 -14.663 -23.337 1.000 19.354 126 GLY D N 1
ATOM 6903 C CA . GLY D 2 126 ? -29.777 -13.909 -23.176 1.000 20.272 126 GLY D CA 1
ATOM 6904 C C . GLY D 2 126 ? -29.605 -12.612 -22.387 1.000 20.153 126 GLY D C 1
ATOM 6905 O O . GLY D 2 126 ? -30.576 -12.122 -21.818 1.000 22.121 126 GLY D O 1
ATOM 6906 N N . ALA D 2 127 ? -28.393 -12.044 -22.379 1.000 18.021 127 ALA D N 1
ATOM 6907 C CA . ALA D 2 127 ? -28.145 -10.770 -21.730 1.000 17.046 127 ALA D CA 1
ATOM 6908 C C . ALA D 2 127 ? -28.464 -9.625 -22.702 1.000 17.105 127 ALA D C 1
ATOM 6909 O O . ALA D 2 127 ? -27.963 -9.625 -23.826 1.000 16.591 127 ALA D O 1
ATOM 6911 N N . ASN D 2 128 ? -29.242 -8.629 -22.251 1.000 17.472 128 ASN D N 1
ATOM 6912 C CA . ASN D 2 128 ? -29.548 -7.457 -23.063 1.000 18.084 128 ASN D CA 1
ATOM 6913 C C . ASN D 2 128 ? -28.739 -6.223 -22.630 1.000 17.773 128 ASN D C 1
ATOM 6914 O O . ASN D 2 128 ? -28.878 -5.146 -23.225 1.000 17.223 128 ASN D O 1
ATOM 6919 N N . GLU D 2 129 ? -27.931 -6.399 -21.579 1.000 17.262 129 GLU D N 1
ATOM 6920 C CA . GLU D 2 129 ? -27.050 -5.382 -21.035 1.000 18.031 129 GLU D CA 1
ATOM 6921 C C . GLU D 2 129 ? -25.691 -6.033 -20.830 1.000 16.649 129 GLU D C 1
ATOM 6922 O O . GLU D 2 129 ? -25.595 -7.030 -20.117 1.000 17.988 129 GLU D O 1
ATOM 6928 N N . ALA D 2 130 ? -24.661 -5.428 -21.405 1.000 15.646 130 ALA D N 1
ATOM 6929 C CA . ALA D 2 130 ? -23.295 -5.899 -21.242 1.000 15.420 130 ALA D CA 1
ATOM 6930 C C . ALA D 2 130 ? -22.411 -4.738 -20.812 1.000 15.837 130 ALA D C 1
ATOM 6931 O O . ALA D 2 130 ? -22.721 -3.585 -21.073 1.000 15.994 130 ALA D O 1
ATOM 6933 N N . TYR D 2 131 ? -21.295 -5.088 -20.172 1.000 15.607 131 TYR D N 1
ATOM 6934 C CA . TYR D 2 131 ? -20.334 -4.123 -19.686 1.000 17.229 131 TYR D CA 1
ATOM 6935 C C . TYR D 2 131 ? -18.938 -4.500 -20.142 1.000 17.813 131 TYR D C 1
ATOM 6936 O O . TYR D 2 131 ? -18.626 -5.693 -20.310 1.000 21.793 131 TYR D O 1
ATOM 6945 N N . ILE D 2 132 ? -18.153 -3.465 -20.419 1.000 15.656 132 ILE D N 1
ATOM 6946 C CA . ILE D 2 132 ? -16.704 -3.588 -20.421 1.000 14.424 132 ILE D CA 1
ATOM 6947 C C . ILE D 2 132 ? -16.175 -2.814 -19.225 1.000 14.026 132 ILE D C 1
ATOM 6948 O O . ILE D 2 132 ? -16.478 -1.638 -19.097 1.000 15.529 132 ILE D O 1
ATOM 6953 N N . TYR D 2 133 ? -15.426 -3.493 -18.356 1.000 12.853 133 TYR D N 1
ATOM 6954 C CA . TYR D 2 133 ? -14.739 -2.858 -17.241 1.000 12.804 133 TYR D CA 1
ATOM 6955 C C . TYR D 2 133 ? -13.259 -2.770 -17.618 1.000 11.975 133 TYR D C 1
ATOM 6956 O O . TYR D 2 133 ? -12.559 -3.786 -17.621 1.000 12.217 133 TYR D O 1
ATOM 6965 N N . ILE D 2 134 ? -12.816 -1.556 -17.946 1.000 12.698 134 ILE D N 1
ATOM 6966 C CA . ILE D 2 134 ? -11.437 -1.345 -18.371 1.000 12.850 134 ILE D CA 1
ATOM 6967 C C . ILE D 2 134 ? -10.680 -0.579 -17.301 1.000 13.163 134 ILE D C 1
ATOM 6968 O O . ILE D 2 134 ? -11.195 0.392 -16.726 1.000 13.272 134 ILE D O 1
ATOM 6973 N N . ARG D 2 135 ? -9.460 -1.047 -16.983 1.000 13.193 135 ARG D N 1
ATOM 6974 C CA . ARG D 2 135 ? -8.691 -0.374 -15.945 1.000 13.055 135 ARG D CA 1
ATOM 6975 C C . ARG D 2 135 ? -8.551 1.109 -16.282 1.000 13.307 135 ARG D C 1
ATOM 6976 O O . ARG D 2 135 ? -8.481 1.535 -17.433 1.000 12.951 135 ARG D O 1
ATOM 6984 N N . GLY D 2 136 ? -8.451 1.919 -15.239 1.000 13.935 136 GLY D N 1
ATOM 6985 C CA . GLY D 2 136 ? -8.336 3.354 -15.419 1.000 14.258 136 GLY D CA 1
ATOM 6986 C C . GLY D 2 136 ? -7.056 3.837 -16.106 1.000 14.391 136 GLY D C 1
ATOM 6987 O O . GLY D 2 136 ? -7.055 4.955 -16.673 1.000 15.853 136 GLY D O 1
ATOM 6988 N N . GLU D 2 137 ? -5.984 3.037 -16.009 1.000 14.366 137 GLU D N 1
ATOM 6989 C CA . GLU D 2 137 ? -4.687 3.373 -16.598 1.000 15.625 137 GLU D CA 1
ATOM 6990 C C . GLU D 2 137 ? -4.621 3.018 -18.093 1.000 16.010 137 GLU D C 1
ATOM 6991 O O . GLU D 2 137 ? -3.564 3.213 -18.717 1.000 15.916 137 GLU D O 1
ATOM 6997 N N . TYR D 2 138 ? -5.766 2.621 -18.686 1.000 15.451 138 TYR D N 1
ATOM 6998 C CA . TYR D 2 138 ? -5.942 2.434 -20.121 1.000 15.039 138 TYR D CA 1
ATOM 6999 C C . TYR D 2 138 ? -6.918 3.488 -20.670 1.000 15.740 138 TYR D C 1
ATOM 7000 O O . TYR D 2 138 ? -7.969 3.147 -21.229 1.000 15.273 138 TYR D O 1
ATOM 7009 N N . PRO D 2 139 ? -6.606 4.798 -20.551 1.000 16.089 139 PRO D N 1
ATOM 7010 C CA . PRO D 2 139 ? -7.510 5.838 -21.038 1.000 17.151 139 PRO D CA 1
ATOM 7011 C C . PRO D 2 139 ? -7.721 5.764 -22.553 1.000 17.401 139 PRO D C 1
ATOM 7012 O O . PRO D 2 139 ? -8.826 6.015 -23.031 1.000 18.089 139 PRO D O 1
ATOM 7016 N N . ALA D 2 140 ? -6.658 5.515 -23.332 1.000 18.263 140 ALA D N 1
ATOM 7017 C CA . ALA D 2 140 ? -6.826 5.427 -24.783 1.000 17.667 140 ALA D CA 1
ATOM 7018 C C . ALA D 2 140 ? -7.764 4.272 -25.148 1.000 16.156 140 ALA D C 1
ATOM 7019 O O . ALA D 2 140 ? -8.655 4.450 -25.986 1.000 16.868 140 ALA D O 1
ATOM 7021 N N . GLY D 2 141 ? -7.609 3.110 -24.498 1.000 15.836 141 GLY D N 1
ATOM 7022 C CA . GLY D 2 141 ? -8.478 1.964 -24.741 1.000 14.653 141 GLY D CA 1
ATOM 7023 C C . GLY D 2 141 ? -9.949 2.289 -24.459 1.000 14.901 141 GLY D C 1
ATOM 7024 O O . GLY D 2 141 ? -10.838 1.875 -25.209 1.000 14.332 141 GLY D O 1
ATOM 7025 N N . TYR D 2 142 ? -10.190 3.049 -23.389 1.000 15.524 142 TYR D N 1
ATOM 7026 C CA . TYR D 2 142 ? -11.525 3.510 -23.054 1.000 15.673 142 TYR D CA 1
ATOM 7027 C C . TYR D 2 142 ? -12.128 4.346 -24.191 1.000 15.955 142 TYR D C 1
ATOM 7028 O O . TYR D 2 142 ? -13.224 4.048 -24.641 1.000 16.017 142 TYR D O 1
ATOM 7037 N N . TYR D 2 143 ? -11.410 5.368 -24.686 1.000 16.417 143 TYR D N 1
ATOM 7038 C CA . TYR D 2 143 ? -11.937 6.257 -25.724 1.000 17.327 143 TYR D CA 1
ATOM 7039 C C . TYR D 2 143 ? -12.105 5.507 -27.046 1.000 16.860 143 TYR D C 1
ATOM 7040 O O . TYR D 2 143 ? -13.099 5.703 -27.754 1.000 17.894 143 TYR D O 1
ATOM 7049 N N . ILE D 2 144 ? -11.159 4.607 -27.350 1.000 16.508 144 ILE D N 1
ATOM 7050 C CA . ILE D 2 144 ? -11.229 3.765 -28.543 1.000 16.103 144 ILE D CA 1
ATOM 7051 C C . ILE D 2 144 ? -12.479 2.883 -28.514 1.000 15.885 144 ILE D C 1
ATOM 7052 O O . ILE D 2 144 ? -13.166 2.752 -29.522 1.000 16.976 144 ILE D O 1
ATOM 7057 N N . LEU D 2 145 ? -12.769 2.290 -27.354 1.000 15.579 145 LEU D N 1
ATOM 7058 C CA . LEU D 2 145 ? -13.939 1.429 -27.225 1.000 15.411 145 LEU D CA 1
ATOM 7059 C C . LEU D 2 145 ? -15.228 2.248 -27.291 1.000 16.051 145 LEU D C 1
ATOM 7060 O O . LEU D 2 145 ? -16.174 1.838 -27.961 1.000 16.969 145 LEU D O 1
ATOM 7065 N N . ARG D 2 146 ? -15.278 3.420 -26.632 1.000 17.058 146 ARG D N 1
ATOM 7066 C CA . ARG D 2 146 ? -16.487 4.236 -26.707 1.000 18.094 146 ARG D CA 1
ATOM 7067 C C . ARG D 2 146 ? -16.801 4.557 -28.166 1.000 18.651 146 ARG D C 1
ATOM 7068 O O . ARG D 2 146 ? -17.958 4.473 -28.605 1.000 18.046 146 ARG D O 1
ATOM 7076 N N . ASP D 2 147 ? -15.762 4.905 -28.934 1.000 18.207 147 ASP D N 1
ATOM 7077 C CA . ASP D 2 147 ? -15.946 5.308 -30.312 1.000 19.721 147 ASP D CA 1
ATOM 7078 C C . ASP D 2 147 ? -16.355 4.103 -31.156 1.000 18.842 147 ASP D C 1
ATOM 7079 O O . ASP D 2 147 ? -17.215 4.240 -32.022 1.000 19.617 147 ASP D O 1
ATOM 7084 N N . ALA D 2 148 ? -15.744 2.936 -30.897 1.000 17.711 148 ALA D N 1
ATOM 7085 C CA . ALA D 2 148 ? -16.061 1.748 -31.685 1.000 17.064 148 ALA D CA 1
ATOM 7086 C C . ALA D 2 148 ? -17.510 1.331 -31.438 1.000 17.936 148 ALA D C 1
ATOM 7087 O O . ALA D 2 148 ? -18.187 0.851 -32.352 1.000 18.882 148 ALA D O 1
ATOM 7089 N N . ILE D 2 149 ? -17.979 1.485 -30.188 1.000 17.628 149 ILE D N 1
ATOM 7090 C CA . ILE D 2 149 ? -19.334 1.100 -29.837 1.000 17.662 149 ILE D CA 1
ATOM 7091 C C . ILE D 2 149 ? -20.296 1.992 -30.627 1.000 18.429 149 ILE D C 1
ATOM 7092 O O . ILE D 2 149 ? -21.267 1.513 -31.200 1.000 20.076 149 ILE D O 1
ATOM 7097 N N . GLU D 2 150 ? -19.983 3.283 -30.731 1.000 18.986 150 GLU D N 1
ATOM 7098 C CA . GLU D 2 150 ? -20.813 4.184 -31.536 1.000 21.206 150 GLU D CA 1
ATOM 7099 C C . GLU D 2 150 ? -20.808 3.778 -33.005 1.000 20.847 150 GLU D C 1
ATOM 7100 O O . GLU D 2 150 ? -21.855 3.824 -33.665 1.000 20.811 150 GLU D O 1
ATOM 7106 N N . GLU D 2 151 ? -19.643 3.396 -33.549 1.000 20.367 151 GLU D N 1
ATOM 7107 C CA . GLU D 2 151 ? -19.595 2.886 -34.913 1.000 20.732 151 GLU D CA 1
ATOM 7108 C C . GLU D 2 151 ? -20.515 1.675 -35.096 1.000 19.824 151 GLU D C 1
ATOM 7109 O O . GLU D 2 151 ? -21.197 1.570 -36.120 1.000 19.527 151 GLU D O 1
ATOM 7115 N N . ALA D 2 152 ? -20.452 0.699 -34.172 1.000 18.466 152 ALA D N 1
ATOM 7116 C CA . ALA D 2 152 ? -21.278 -0.498 -34.257 1.000 18.635 152 ALA D CA 1
ATOM 7117 C C . ALA D 2 152 ? -22.770 -0.138 -34.184 1.000 19.167 152 ALA D C 1
ATOM 7118 O O . ALA D 2 152 ? -23.575 -0.719 -34.907 1.000 19.516 152 ALA D O 1
ATOM 7120 N N . LYS D 2 153 ? -23.146 0.798 -33.314 1.000 19.888 153 LYS D N 1
ATOM 7121 C CA . LYS D 2 153 ? -24.523 1.277 -33.239 1.000 22.699 153 LYS D CA 1
ATOM 7122 C C . LYS D 2 153 ? -24.996 1.809 -34.593 1.000 22.883 153 LYS D C 1
ATOM 7123 O O . LYS D 2 153 ? -26.083 1.482 -35.056 1.000 22.922 153 LYS D O 1
ATOM 7129 N N . LYS D 2 154 ? -24.176 2.646 -35.238 1.000 23.985 154 LYS D N 1
ATOM 7130 C CA . LYS D 2 154 ? -24.558 3.291 -36.489 1.000 25.341 154 LYS D CA 1
ATOM 7131 C C . LYS D 2 154 ? -24.743 2.265 -37.608 1.000 24.728 154 LYS D C 1
ATOM 7132 O O . LYS D 2 154 ? -25.545 2.464 -38.517 1.000 25.379 154 LYS D O 1
ATOM 7138 N N . LYS D 2 155 ? -24.004 1.160 -37.561 1.000 23.224 155 LYS D N 1
ATOM 7139 C CA . LYS D 2 155 ? -24.150 0.118 -38.559 1.000 23.139 155 LYS D CA 1
ATOM 7140 C C . LYS D 2 155 ? -25.197 -0.913 -38.157 1.000 22.213 155 LYS D C 1
ATOM 7141 O O . LYS D 2 155 ? -25.347 -1.891 -38.865 1.000 23.032 155 LYS D O 1
ATOM 7147 N N . GLY D 2 156 ? -25.910 -0.712 -37.034 1.000 22.454 156 GLY D N 1
ATOM 7148 C CA . GLY D 2 156 ? -27.040 -1.558 -36.651 1.000 21.827 156 GLY D CA 1
ATOM 7149 C C . GLY D 2 156 ? -26.642 -2.859 -35.944 1.000 20.623 156 GLY D C 1
ATOM 7150 O O . GLY D 2 156 ? -27.444 -3.790 -35.887 1.000 20.892 156 GLY D O 1
ATOM 7151 N N . PHE D 2 157 ? -25.428 -2.921 -35.377 1.000 20.362 157 PHE D N 1
ATOM 7152 C CA . PHE D 2 157 ? -24.982 -4.131 -34.685 1.000 18.879 157 PHE D CA 1
ATOM 7153 C C . PHE D 2 157 ? -25.283 -4.083 -33.185 1.000 18.685 157 PHE D C 1
ATOM 7154 O O . PHE D 2 157 ? -25.150 -5.087 -32.496 1.000 17.987 157 PHE D O 1
ATOM 7162 N N . LEU D 2 158 ? -25.635 -2.905 -32.674 1.000 19.325 158 LEU D N 1
ATOM 7163 C CA . LEU D 2 158 ? -26.099 -2.729 -31.308 1.000 19.519 158 LEU D CA 1
ATOM 7164 C C . LEU D 2 158 ? -27.412 -1.954 -31.346 1.000 20.881 158 LEU D C 1
ATOM 7165 O O . LEU D 2 158 ? -27.773 -1.390 -32.383 1.000 23.235 158 LEU D O 1
ATOM 7170 N N . GLY D 2 159 ? -28.126 -1.926 -30.212 1.000 20.256 159 GLY D N 1
ATOM 7171 C CA . GLY D 2 159 ? -29.393 -1.228 -30.107 1.000 21.569 159 GLY D CA 1
ATOM 7172 C C . GLY D 2 159 ? -30.533 -2.232 -29.979 1.000 21.683 159 GLY D C 1
ATOM 7173 O O . GLY D 2 159 ? -30.305 -3.371 -29.562 1.000 22.072 159 GLY D O 1
ATOM 7174 N N . LYS D 2 160 ? -31.738 -1.811 -30.359 1.000 22.482 160 LYS D N 1
ATOM 7175 C CA . LYS D 2 160 ? -32.902 -2.688 -30.312 1.000 22.941 160 LYS D CA 1
ATOM 7176 C C . LYS D 2 160 ? -33.018 -3.458 -31.616 1.000 22.461 160 LYS D C 1
ATOM 7177 O O . LYS D 2 160 ? -32.689 -2.933 -32.676 1.000 21.590 160 LYS D O 1
ATOM 7182 N N . ASN D 2 161 ? -33.482 -4.713 -31.513 1.000 22.555 161 ASN D N 1
ATOM 7183 C CA . ASN D 2 161 ? -33.882 -5.505 -32.664 1.000 23.292 161 ASN D CA 1
ATOM 7184 C C . ASN D 2 161 ? -32.717 -5.555 -33.650 1.000 22.624 161 ASN D C 1
ATOM 7185 O O . ASN D 2 161 ? -32.849 -5.160 -34.820 1.000 22.446 161 ASN D O 1
ATOM 7190 N N . ILE D 2 162 ? -31.566 -6.044 -33.174 1.000 22.072 162 ILE D N 1
ATOM 7191 C CA . ILE D 2 162 ? -30.342 -6.043 -33.952 1.000 21.264 162 ILE D CA 1
ATOM 7192 C C . ILE D 2 162 ? -30.523 -6.909 -35.196 1.000 22.590 162 ILE D C 1
ATOM 7193 O O . ILE D 2 162 ? -30.843 -8.090 -35.086 1.000 22.181 162 ILE D O 1
ATOM 7198 N N . LEU D 2 163 ? -30.346 -6.255 -36.362 1.000 23.587 163 LEU D N 1
ATOM 7199 C CA . LEU D 2 163 ? -30.440 -6.856 -37.684 1.000 25.247 163 LEU D CA 1
ATOM 7200 C C . LEU D 2 163 ? -31.739 -7.645 -37.843 1.000 25.801 163 LEU D C 1
ATOM 7201 O O . LEU D 2 163 ? -31.758 -8.654 -38.540 1.000 27.105 163 LEU D O 1
ATOM 7206 N N . GLY D 2 164 ? -32.817 -7.178 -37.205 1.000 25.451 164 GLY D N 1
ATOM 7207 C CA . GLY D 2 164 ? -34.142 -7.750 -37.376 1.000 25.969 164 GLY D CA 1
ATOM 7208 C C . GLY D 2 164 ? -34.368 -9.012 -36.553 1.000 25.391 164 GLY D C 1
ATOM 7209 O O . GLY D 2 164 ? -35.405 -9.643 -36.686 1.000 27.140 164 GLY D O 1
ATOM 7210 N N . SER D 2 165 ? -33.445 -9.311 -35.630 1.000 24.908 165 SER D N 1
ATOM 7211 C CA . SER D 2 165 ? -33.438 -10.561 -34.877 1.000 24.535 165 SER D CA 1
ATOM 7212 C C . SER D 2 165 ? -34.363 -10.560 -33.658 1.000 24.960 165 SER D C 1
ATOM 7213 O O . SER D 2 165 ? -34.579 -11.613 -33.043 1.000 25.828 165 SER D O 1
ATOM 7216 N N . GLY D 2 166 ? -34.808 -9.375 -33.214 1.000 24.170 166 GLY D N 1
ATOM 7217 C CA . GLY D 2 166 ? -35.538 -9.238 -31.965 1.000 24.371 166 GLY D CA 1
ATOM 7218 C C . GLY D 2 166 ? -34.634 -9.209 -30.721 1.000 22.993 166 GLY D C 1
ATOM 7219 O O . GLY D 2 166 ? -35.128 -9.109 -29.608 1.000 23.834 166 GLY D O 1
ATOM 7220 N N . PHE D 2 167 ? -33.321 -9.299 -30.918 1.000 21.654 167 PHE D N 1
ATOM 7221 C CA . PHE D 2 167 ? -32.358 -9.236 -29.823 1.000 20.985 167 PHE D CA 1
ATOM 7222 C C . PHE D 2 167 ? -31.881 -7.802 -29.602 1.000 20.831 167 PHE D C 1
ATOM 7223 O O . PHE D 2 167 ? -31.432 -7.145 -30.538 1.000 21.329 167 PHE D O 1
ATOM 7231 N N . ASP D 2 168 ? -31.991 -7.338 -28.350 1.000 20.392 168 ASP D N 1
ATOM 7232 C CA . ASP D 2 168 ? -31.597 -5.999 -27.948 1.000 20.038 168 ASP D CA 1
ATOM 7233 C C . ASP D 2 168 ? -30.298 -6.057 -27.155 1.000 19.342 168 ASP D C 1
ATOM 7234 O O . ASP D 2 168 ? -30.180 -6.891 -26.264 1.000 18.686 168 ASP D O 1
ATOM 7239 N N . LEU D 2 169 ? -29.377 -5.114 -27.382 1.000 18.126 169 LEU D N 1
ATOM 7240 C CA . LEU D 2 169 ? -28.182 -5.067 -26.546 1.000 17.480 169 LEU D CA 1
ATOM 7241 C C . LEU D 2 169 ? -27.636 -3.652 -26.461 1.000 18.185 169 LEU D C 1
ATOM 7242 O O . LEU D 2 169 ? -27.537 -2.982 -27.482 1.000 18.586 169 LEU D O 1
ATOM 7247 N N . GLU D 2 170 ? -27.242 -3.246 -25.240 1.000 19.003 170 GLU D N 1
ATOM 7248 C CA . GLU D 2 170 ? -26.408 -2.072 -25.056 1.000 19.861 170 GLU D CA 1
ATOM 7249 C C . GLU D 2 170 ? -25.152 -2.535 -24.337 1.000 17.854 170 GLU D C 1
ATOM 7250 O O . GLU D 2 170 ? -25.242 -3.408 -23.479 1.000 16.651 170 GLU D O 1
ATOM 7256 N N . ILE D 2 171 ? -24.017 -1.935 -24.720 1.000 16.863 171 ILE D N 1
ATOM 7257 C CA . ILE D 2 171 ? -22.727 -2.174 -24.098 1.000 16.719 171 ILE D CA 1
ATOM 7258 C C . ILE D 2 171 ? -22.285 -0.872 -23.440 1.000 16.800 171 ILE D C 1
ATOM 7259 O O . ILE D 2 171 ? -22.120 0.160 -24.103 1.000 18.714 171 ILE D O 1
ATOM 7264 N N . TYR D 2 172 ? -22.074 -0.953 -22.130 1.000 16.622 172 TYR D N 1
ATOM 7265 C CA . TYR D 2 172 ? -21.634 0.174 -21.328 1.000 16.922 172 TYR D CA 1
ATOM 7266 C C . TYR D 2 172 ? -20.164 -0.021 -21.001 1.000 16.295 172 TYR D C 1
ATOM 7267 O O . TYR D 2 172 ? -19.751 -1.134 -20.665 1.000 17.119 172 TYR D O 1
ATOM 7276 N N . VAL D 2 173 ? -19.406 1.075 -21.039 1.000 15.408 173 VAL D N 1
ATOM 7277 C CA . VAL D 2 173 ? -17.982 1.022 -20.725 1.000 15.437 173 VAL D CA 1
ATOM 7278 C C . VAL D 2 173 ? -17.758 1.732 -19.387 1.000 15.864 173 VAL D C 1
ATOM 7279 O O . VAL D 2 173 ? -18.040 2.938 -19.252 1.000 16.038 173 VAL D O 1
ATOM 7283 N N . ALA D 2 174 ? -17.263 0.943 -18.418 1.000 14.829 174 ALA D N 1
ATOM 7284 C CA . ALA D 2 174 ? -16.887 1.422 -17.099 1.000 15.365 174 ALA D CA 1
ATOM 7285 C C . ALA D 2 174 ? -15.364 1.503 -16.997 1.000 14.513 174 ALA D C 1
ATOM 7286 O O . ALA D 2 174 ? -14.672 0.722 -17.647 1.000 13.787 174 ALA D O 1
ATOM 7288 N N . ARG D 2 175 ? -14.873 2.446 -16.180 1.000 15.788 175 ARG D N 1
ATOM 7289 C CA . ARG D 2 175 ? -13.444 2.589 -15.910 1.000 15.226 175 ARG D CA 1
ATOM 7290 C C . ARG D 2 175 ? -13.121 2.248 -14.462 1.000 14.917 175 ARG D C 1
ATOM 7291 O O . ARG D 2 175 ? -13.828 2.664 -13.527 1.000 15.427 175 ARG D O 1
ATOM 7299 N N . GLY D 2 176 ? -12.020 1.504 -14.277 1.000 15.097 176 GLY D N 1
ATOM 7300 C CA . GLY D 2 176 ? -11.413 1.350 -12.963 1.000 14.223 176 GLY D CA 1
ATOM 7301 C C . GLY D 2 176 ? -10.697 2.622 -12.552 1.000 15.273 176 GLY D C 1
ATOM 7302 O O . GLY D 2 176 ? -10.761 3.615 -13.270 1.000 15.353 176 GLY D O 1
ATOM 7303 N N . ALA D 2 177 ? -10.069 2.583 -11.366 1.000 15.859 177 ALA D N 1
ATOM 7304 C CA . ALA D 2 177 ? -9.452 3.773 -10.782 1.000 16.221 177 ALA D CA 1
ATOM 7305 C C . ALA D 2 177 ? -8.271 3.400 -9.885 1.000 17.419 177 ALA D C 1
ATOM 7306 O O . ALA D 2 177 ? -7.972 4.116 -8.927 1.000 16.386 177 ALA D O 1
ATOM 7308 N N . GLY D 2 178 ? -7.573 2.294 -10.224 1.000 16.204 178 GLY D N 1
ATOM 7309 C CA . GLY D 2 178 ? -6.240 2.013 -9.704 1.000 17.535 178 GLY D CA 1
ATOM 7310 C C . GLY D 2 178 ? -6.088 0.748 -8.861 1.000 19.608 178 GLY D C 1
ATOM 7311 O O . GLY D 2 178 ? -5.022 0.547 -8.257 1.000 23.552 178 GLY D O 1
ATOM 7312 N N . ALA D 2 179 ? -7.100 -0.121 -8.816 1.000 17.031 179 ALA D N 1
ATOM 7313 C CA . ALA D 2 179 ? -7.063 -1.282 -7.932 1.000 15.839 179 ALA D CA 1
ATOM 7314 C C . ALA D 2 179 ? -6.955 -2.576 -8.744 1.000 15.035 179 ALA D C 1
ATOM 7315 O O . ALA D 2 179 ? -7.878 -2.949 -9.450 1.000 15.524 179 ALA D O 1
ATOM 7317 N N . TYR D 2 180 ? -5.823 -3.271 -8.627 1.000 15.122 180 TYR D N 1
ATOM 7318 C CA . TYR D 2 180 ? -5.654 -4.576 -9.257 1.000 13.818 180 TYR D CA 1
ATOM 7319 C C . TYR D 2 180 ? -6.774 -5.545 -8.861 1.000 13.712 180 TYR D C 1
ATOM 7320 O O . TYR D 2 180 ? -7.154 -6.417 -9.641 1.000 14.127 180 TYR D O 1
ATOM 7329 N N . ILE D 2 181 ? -7.287 -5.428 -7.622 1.000 13.435 181 ILE D N 1
ATOM 7330 C CA . ILE D 2 181 ? -8.252 -6.394 -7.136 1.000 13.993 181 ILE D CA 1
ATOM 7331 C C . ILE D 2 181 ? -9.562 -6.287 -7.907 1.000 14.182 181 ILE D C 1
ATOM 7332 O O . ILE D 2 181 ? -10.344 -7.247 -7.894 1.000 14.151 181 ILE D O 1
ATOM 7337 N N . CYS D 2 182 ? -9.795 -5.174 -8.598 1.000 13.603 182 CYS D N 1
ATOM 7338 C CA . CYS D 2 182 ? -10.999 -5.034 -9.404 1.000 14.389 182 CYS D CA 1
ATOM 7339 C C . CYS D 2 182 ? -10.957 -5.896 -10.668 1.000 14.911 182 CYS D C 1
ATOM 7340 O O . CYS D 2 182 ? -11.955 -5.939 -11.382 1.000 16.332 182 CYS D O 1
ATOM 7343 N N . GLY D 2 183 ? -9.865 -6.613 -10.931 1.000 14.186 183 GLY D N 1
ATOM 7344 C CA . GLY D 2 183 ? -9.905 -7.685 -11.923 1.000 14.191 183 GLY D CA 1
ATOM 7345 C C . GLY D 2 183 ? -10.484 -9.005 -11.417 1.000 14.967 183 GLY D C 1
ATOM 7346 O O . GLY D 2 183 ? -10.848 -9.889 -12.202 1.000 13.453 183 GLY D O 1
ATOM 7347 N N . GLU D 2 184 ? -10.505 -9.202 -10.098 1.000 13.909 184 GLU D N 1
ATOM 7348 C CA . GLU D 2 184 ? -11.217 -10.331 -9.537 1.000 14.246 184 GLU D CA 1
ATOM 7349 C C . GLU D 2 184 ? -12.701 -10.121 -9.813 1.000 13.691 184 GLU D C 1
ATOM 7350 O O . GLU D 2 184 ? -13.232 -9.073 -9.501 1.000 13.842 184 GLU D O 1
ATOM 7356 N N . GLU D 2 185 ? -13.354 -11.120 -10.412 1.000 13.828 185 GLU D N 1
ATOM 7357 C CA . GLU D 2 185 ? -14.660 -10.882 -11.029 1.000 14.632 185 GLU D CA 1
ATOM 7358 C C . GLU D 2 185 ? -15.700 -10.337 -10.027 1.000 14.730 185 GLU D C 1
ATOM 7359 O O . GLU D 2 185 ? -16.577 -9.572 -10.420 1.000 15.738 185 GLU D O 1
ATOM 7365 N N . THR D 2 186 ? -15.673 -10.767 -8.749 1.000 15.295 186 THR D N 1
ATOM 7366 C CA . THR D 2 186 ? -16.705 -10.311 -7.818 1.000 15.969 186 THR D CA 1
ATOM 7367 C C . THR D 2 186 ? -16.386 -8.893 -7.349 1.000 14.759 186 THR D C 1
ATOM 7368 O O . THR D 2 186 ? -17.295 -8.108 -7.130 1.000 15.921 186 THR D O 1
ATOM 7372 N N . ALA D 2 187 ? -15.097 -8.542 -7.189 1.000 14.954 187 ALA D N 1
ATOM 7373 C CA . ALA D 2 187 ? -14.727 -7.158 -6.872 1.000 15.108 187 ALA D CA 1
ATOM 7374 C C . ALA D 2 187 ? -15.051 -6.226 -8.043 1.000 15.207 187 ALA D C 1
ATOM 7375 O O . ALA D 2 187 ? -15.438 -5.069 -7.862 1.000 16.089 187 ALA D O 1
ATOM 7377 N N . LEU D 2 188 ? -14.856 -6.730 -9.258 1.000 15.032 188 LEU D N 1
ATOM 7378 C CA . LEU D 2 188 ? -15.232 -5.998 -10.464 1.000 14.084 188 LEU D CA 1
ATOM 7379 C C . LEU D 2 188 ? -16.726 -5.646 -10.417 1.000 14.162 188 LEU D C 1
ATOM 7380 O O . LEU D 2 188 ? -17.099 -4.491 -10.641 1.000 13.642 188 LEU D O 1
ATOM 7385 N N . ILE D 2 189 ? -17.561 -6.637 -10.105 1.000 14.207 189 ILE D N 1
ATOM 7386 C CA . ILE D 2 189 ? -19.000 -6.424 -10.002 1.000 14.401 189 ILE D CA 1
ATOM 7387 C C . ILE D 2 189 ? -19.305 -5.393 -8.916 1.000 14.603 189 ILE D C 1
ATOM 7388 O O . ILE D 2 189 ? -20.110 -4.509 -9.158 1.000 15.952 189 ILE D O 1
ATOM 7393 N N . GLU D 2 190 ? -18.673 -5.492 -7.732 1.000 15.293 190 GLU D N 1
ATOM 7394 C CA . GLU D 2 190 ? -18.883 -4.498 -6.685 1.000 16.016 190 GLU D CA 1
ATOM 7395 C C . GLU D 2 190 ? -18.584 -3.095 -7.221 1.000 15.684 190 GLU D C 1
ATOM 7396 O O . GLU D 2 190 ? -19.292 -2.137 -6.904 1.000 16.111 190 GLU D O 1
ATOM 7402 N N . SER D 2 191 ? -17.478 -2.950 -7.967 1.000 15.276 191 SER D N 1
ATOM 7403 C CA . SER D 2 191 ? -17.083 -1.676 -8.550 1.000 16.633 191 SER D CA 1
ATOM 7404 C C . SER D 2 191 ? -18.105 -1.190 -9.586 1.000 16.760 191 SER D C 1
ATOM 7405 O O . SER D 2 191 ? -18.451 -0.010 -9.605 1.000 17.630 191 SER D O 1
ATOM 7408 N N . LEU D 2 192 ? -18.613 -2.084 -10.432 1.000 16.971 192 LEU D N 1
ATOM 7409 C CA . LEU D 2 192 ? -19.684 -1.737 -11.364 1.000 17.902 192 LEU D CA 1
ATOM 7410 C C . LEU D 2 192 ? -20.947 -1.258 -10.646 1.000 18.699 192 LEU D C 1
ATOM 7411 O O . LEU D 2 192 ? -21.702 -0.494 -11.229 1.000 21.040 192 LEU D O 1
ATOM 7416 N N . GLU D 2 193 ? -21.196 -1.739 -9.421 1.000 19.343 193 GLU D N 1
ATOM 7417 C CA . GLU D 2 193 ? -22.331 -1.347 -8.608 1.000 20.012 193 GLU D CA 1
ATOM 7418 C C . GLU D 2 193 ? -22.034 -0.056 -7.830 1.000 20.292 193 GLU D C 1
ATOM 7419 O O . GLU D 2 193 ? -22.861 0.387 -7.025 1.000 21.564 193 GLU D O 1
ATOM 7425 N N . GLY D 2 194 ? -20.851 0.541 -8.069 1.000 19.532 194 GLY D N 1
ATOM 7426 C CA . GLY D 2 194 ? -20.524 1.857 -7.538 1.000 19.418 194 GLY D CA 1
ATOM 7427 C C . GLY D 2 194 ? -19.897 1.817 -6.153 1.000 19.771 194 GLY D C 1
ATOM 7428 O O . GLY D 2 194 ? -19.882 2.838 -5.459 1.000 19.663 194 GLY D O 1
ATOM 7429 N N . LYS D 2 195 ? -19.320 0.668 -5.792 1.000 18.876 195 LYS D N 1
ATOM 7430 C CA . LYS D 2 195 ? -18.705 0.505 -4.485 1.000 19.982 195 LYS D CA 1
ATOM 7431 C C . LYS D 2 195 ? -17.203 0.240 -4.589 1.000 19.589 195 LYS D C 1
ATOM 7432 O O . LYS D 2 195 ? -16.603 0.218 -5.666 1.000 17.957 195 LYS D O 1
ATOM 7438 N N . ARG D 2 196 ? -16.581 0.143 -3.414 1.000 20.454 196 ARG D N 1
ATOM 7439 C CA . ARG D 2 196 ? -15.211 -0.317 -3.307 1.000 19.507 196 ARG D CA 1
ATOM 7440 C C . ARG D 2 196 ? -15.102 -1.735 -3.859 1.000 18.574 196 ARG D C 1
ATOM 7441 O O . ARG D 2 196 ? -16.022 -2.544 -3.748 1.000 18.010 196 ARG D O 1
ATOM 7449 N N . GLY D 2 197 ? -13.914 -2.044 -4.372 1.000 17.496 197 GLY D N 1
ATOM 7450 C CA . GLY D 2 197 ? -13.646 -3.336 -4.990 1.000 16.727 197 GLY D CA 1
ATOM 7451 C C . GLY D 2 197 ? -13.284 -4.405 -3.963 1.000 16.872 197 GLY D C 1
ATOM 7452 O O . GLY D 2 197 ? -12.122 -4.732 -3.781 1.000 18.884 197 GLY D O 1
ATOM 7453 N N . HIS D 2 198 ? -14.297 -4.935 -3.278 1.000 16.573 198 HIS D N 1
ATOM 7454 C CA . HIS D 2 198 ? -14.104 -5.927 -2.252 1.000 17.288 198 HIS D CA 1
ATOM 7455 C C . HIS D 2 198 ? -14.655 -7.242 -2.770 1.000 16.954 198 HIS D C 1
ATOM 7456 O O . HIS D 2 198 ? -15.858 -7.345 -2.988 1.000 17.430 198 HIS D O 1
ATOM 7463 N N . PRO D 2 199 ? -13.810 -8.270 -3.004 1.000 15.728 199 PRO D N 1
ATOM 7464 C CA . PRO D 2 199 ? -14.331 -9.579 -3.367 1.000 16.011 199 PRO D CA 1
ATOM 7465 C C . PRO D 2 199 ? -15.405 -10.096 -2.422 1.000 17.658 199 PRO D C 1
ATOM 7466 O O . PRO D 2 199 ? -15.404 -9.801 -1.223 1.000 17.396 199 PRO D O 1
ATOM 7470 N N . ARG D 2 200 ? -16.291 -10.908 -3.015 1.000 18.192 200 ARG D N 1
ATOM 7471 C CA . ARG D 2 200 ? -17.373 -11.579 -2.320 1.000 20.097 200 ARG D CA 1
ATOM 7472 C C . ARG D 2 200 ? -16.970 -13.036 -2.133 1.000 20.546 200 ARG D C 1
ATOM 7473 O O . ARG D 2 200 ? -16.296 -13.601 -2.989 1.000 21.785 200 ARG D O 1
ATOM 7481 N N . LEU D 2 201 ? -17.481 -13.659 -1.064 1.000 23.198 201 LEU D N 1
ATOM 7482 C CA . LEU D 2 201 ? -17.371 -15.090 -0.859 1.000 26.173 201 LEU D CA 1
ATOM 7483 C C . LEU D 2 201 ? -17.978 -15.809 -2.068 1.000 25.516 201 LEU D C 1
ATOM 7484 O O . LEU D 2 201 ? -19.064 -15.437 -2.510 1.000 25.481 201 LEU D O 1
ATOM 7489 N N . LYS D 2 202 ? -17.224 -16.763 -2.634 1.000 25.905 202 LYS D N 1
ATOM 7490 C CA . LYS D 2 202 ? -17.636 -17.610 -3.747 1.000 27.414 202 LYS D CA 1
ATOM 7491 C C . LYS D 2 202 ? -17.446 -19.059 -3.316 1.000 30.856 202 LYS D C 1
ATOM 7492 O O . LYS D 2 202 ? -16.396 -19.380 -2.77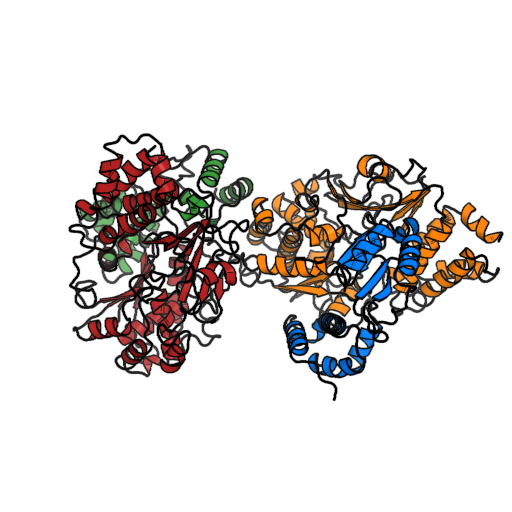6 1.000 31.511 202 LYS D O 1
ATOM 7498 N N . PRO D 2 203 ? -18.416 -19.980 -3.516 1.000 29.650 203 PRO D N 1
ATOM 7499 C CA . PRO D 2 203 ? -19.692 -19.659 -4.152 1.000 28.376 203 PRO D CA 1
ATOM 7500 C C . PRO D 2 203 ? -20.548 -18.758 -3.263 1.000 27.669 203 PRO D C 1
ATOM 7501 O O . PRO D 2 203 ? -20.257 -18.614 -2.077 1.000 29.285 203 PRO D O 1
ATOM 7505 N N . PRO D 2 204 ? -21.629 -18.123 -3.780 1.000 26.447 204 PRO D N 1
ATOM 7506 C CA . PRO D 2 204 ? -22.088 -18.326 -5.163 1.000 25.749 204 PRO D CA 1
ATOM 7507 C C . PRO D 2 204 ? -21.161 -17.729 -6.227 1.000 23.598 204 PRO D C 1
ATOM 7508 O O . PRO D 2 204 ? -20.497 -16.713 -6.005 1.000 22.733 204 PRO D O 1
ATOM 7512 N N . TYR D 2 205 ? -21.092 -18.404 -7.379 1.000 22.364 205 TYR D N 1
ATOM 7513 C CA . TYR D 2 205 ? -20.367 -17.883 -8.526 1.000 20.952 205 TYR D CA 1
ATOM 7514 C C . TYR D 2 205 ? -21.252 -16.828 -9.189 1.000 19.733 205 TYR D C 1
ATOM 7515 O O . TYR D 2 205 ? -22.464 -16.862 -9.016 1.000 19.256 205 TYR D O 1
ATOM 7524 N N . PRO D 2 206 ? -20.683 -15.853 -9.932 1.000 17.802 206 PRO D N 1
ATOM 7525 C CA . PRO D 2 206 ? -21.488 -14.819 -10.580 1.000 18.577 206 PRO D CA 1
ATOM 7526 C C . PRO D 2 206 ? -22.592 -15.364 -11.483 1.000 18.131 206 PRO D C 1
ATOM 7527 O O . PRO D 2 206 ? -23.606 -14.710 -11.604 1.000 17.777 206 PRO D O 1
ATOM 7531 N N . VAL D 2 207 ? -22.414 -16.560 -12.072 1.000 18.208 207 VAL D N 1
ATOM 7532 C CA . VAL D 2 207 ? -23.410 -17.104 -12.976 1.000 19.675 207 VAL D CA 1
ATOM 7533 C C . VAL D 2 207 ? -24.693 -17.437 -12.217 1.000 20.972 207 VAL D C 1
ATOM 7534 O O . VAL D 2 207 ? -25.735 -17.602 -12.847 1.000 20.225 207 VAL D O 1
ATOM 7538 N N . GLN D 2 208 ? -24.592 -17.619 -10.888 1.000 21.204 208 GLN D N 1
ATOM 7539 C CA . GLN D 2 208 ? -25.761 -17.778 -10.041 1.000 22.637 208 GLN D CA 1
ATOM 7540 C C . GLN D 2 208 ? -26.198 -16.410 -9.519 1.000 22.237 208 GLN D C 1
ATOM 7541 O O . GLN D 2 208 ? -27.361 -16.049 -9.638 1.000 24.423 208 GLN D O 1
ATOM 7547 N N . LYS D 2 209 ? -25.265 -15.668 -8.926 1.000 21.950 209 LYS D N 1
ATOM 7548 C CA . LYS D 2 209 ? -25.551 -14.402 -8.274 1.000 21.630 209 LYS D CA 1
ATOM 7549 C C . LYS D 2 209 ? -24.405 -13.428 -8.555 1.000 20.118 209 LYS D C 1
ATOM 7550 O O . LYS D 2 209 ? -23.289 -13.610 -8.057 1.000 19.217 209 LYS D O 1
ATOM 7554 N N . GLY D 2 210 ? -24.674 -12.411 -9.388 1.000 18.815 210 GLY D N 1
ATOM 7555 C CA . GLY D 2 210 ? -23.657 -11.476 -9.842 1.000 17.626 210 GLY D CA 1
ATOM 7556 C C . GLY D 2 210 ? -24.077 -10.009 -9.708 1.000 17.840 210 GLY D C 1
ATOM 7557 O O . GLY D 2 210 ? -24.366 -9.526 -8.608 1.000 17.523 210 GLY D O 1
ATOM 7558 N N . LEU D 2 211 ? -24.098 -9.296 -10.842 1.000 17.006 211 LEU D N 1
ATOM 7559 C CA . LEU D 2 211 ? -24.495 -7.893 -10.877 1.000 17.966 211 LEU D CA 1
ATOM 7560 C C . LEU D 2 211 ? -25.970 -7.760 -10.479 1.000 18.505 211 LEU D C 1
ATOM 7561 O O . LEU D 2 211 ? -26.844 -8.401 -11.060 1.000 18.190 211 LEU D O 1
ATOM 7566 N N . TRP D 2 212 ? -26.211 -6.965 -9.433 1.000 18.496 212 TRP D N 1
ATOM 7567 C CA . TRP D 2 212 ? -27.529 -6.784 -8.846 1.000 19.968 212 TRP D CA 1
ATOM 7568 C C . TRP D 2 212 ? -28.139 -8.122 -8.417 1.000 20.629 212 TRP D C 1
ATOM 7569 O O . TRP D 2 212 ? -29.368 -8.228 -8.340 1.000 21.754 212 TRP D O 1
ATOM 7580 N N . GLY D 2 213 ? -27.280 -9.109 -8.119 1.000 20.080 213 GLY D N 1
ATOM 7581 C CA . GLY D 2 213 ? -27.687 -10.416 -7.641 1.000 20.987 213 GLY D CA 1
ATOM 7582 C C . GLY D 2 213 ? -28.209 -11.333 -8.745 1.000 21.433 213 GLY D C 1
ATOM 7583 O O . GLY D 2 213 ? -28.762 -12.382 -8.445 1.000 23.773 213 GLY D O 1
ATOM 7584 N N . LYS D 2 214 ? -28.055 -10.912 -10.003 1.000 20.837 214 LYS D N 1
ATOM 7585 C CA . LYS D 2 214 ? -28.607 -11.626 -11.144 1.000 21.709 214 LYS D CA 1
ATOM 7586 C C . LYS D 2 214 ? -27.521 -12.481 -11.784 1.000 19.539 214 LYS D C 1
ATOM 7587 O O . LYS D 2 214 ? -26.326 -12.198 -11.659 1.000 18.571 214 LYS D O 1
ATOM 7593 N N . PRO D 2 215 ? -27.904 -13.541 -12.519 1.000 19.430 215 PRO D N 1
ATOM 7594 C CA . PRO D 2 215 ? -26.933 -14.354 -13.248 1.000 18.677 215 PRO D CA 1
ATOM 7595 C C . PRO D 2 215 ? -26.069 -13.483 -14.151 1.000 17.902 215 PRO D C 1
ATOM 7596 O O . PRO D 2 215 ? -26.588 -12.717 -14.951 1.000 17.144 215 PRO D O 1
ATOM 7600 N N . THR D 2 216 ? -24.755 -13.621 -13.982 1.000 16.929 216 THR D N 1
ATOM 7601 C CA . THR D 2 216 ? -23.777 -12.778 -14.648 1.000 16.152 216 THR D CA 1
ATOM 7602 C C . THR D 2 216 ? -22.605 -13.641 -15.113 1.000 16.133 216 THR D C 1
ATOM 7603 O O . THR D 2 216 ? -22.047 -14.427 -14.340 1.000 17.786 216 THR D O 1
ATOM 7607 N N . VAL D 2 217 ? -22.281 -13.546 -16.404 1.000 15.813 217 VAL D N 1
ATOM 7608 C CA . VAL D 2 217 ? -21.069 -14.150 -16.933 1.000 16.128 217 VAL D CA 1
ATOM 7609 C C . VAL D 2 217 ? -20.002 -13.066 -17.006 1.000 15.220 217 VAL D C 1
ATOM 7610 O O . VAL D 2 217 ? -20.230 -12.012 -17.610 1.000 15.306 217 VAL D O 1
ATOM 7614 N N . VAL D 2 218 ? -18.852 -13.327 -16.373 1.000 15.653 218 VAL D N 1
ATOM 7615 C CA . VAL D 2 218 ? -17.655 -12.518 -16.537 1.000 14.680 218 VAL D CA 1
ATOM 7616 C C . VAL D 2 218 ? -16.685 -13.330 -17.383 1.000 14.480 218 VAL D C 1
ATOM 7617 O O . VAL D 2 218 ? -16.398 -14.481 -17.056 1.000 15.104 218 VAL D O 1
ATOM 7621 N N . ASN D 2 219 ? -16.209 -12.737 -18.484 1.000 14.077 219 ASN D N 1
ATOM 7622 C CA . ASN D 2 219 ? -15.155 -13.332 -19.295 1.000 14.090 219 ASN D CA 1
ATOM 7623 C C . ASN D 2 219 ? -14.085 -12.275 -19.623 1.000 13.070 219 ASN D C 1
ATOM 7624 O O . ASN D 2 219 ? -14.324 -11.074 -19.775 1.000 13.638 219 ASN D O 1
ATOM 7629 N N . ASN D 2 220 ? -12.868 -12.773 -19.764 1.000 12.941 220 ASN D N 1
ATOM 7630 C CA . ASN D 2 220 ? -11.695 -12.001 -20.121 1.000 12.486 220 ASN D CA 1
ATOM 7631 C C . ASN D 2 220 ? -11.761 -11.548 -21.586 1.000 12.889 220 ASN D C 1
ATOM 7632 O O . ASN D 2 220 ? -12.303 -12.244 -22.426 1.000 13.691 220 ASN D O 1
ATOM 7637 N N . VAL D 2 221 ? -11.138 -10.403 -21.871 1.000 12.839 221 VAL D N 1
ATOM 7638 C CA . VAL D 2 221 ? -11.062 -9.847 -23.219 1.000 12.661 221 VAL D CA 1
ATOM 7639 C C . VAL D 2 221 ? -10.624 -10.909 -24.232 1.000 14.199 221 VAL D C 1
ATOM 7640 O O . VAL D 2 221 ? -11.246 -11.070 -25.282 1.000 13.589 221 VAL D O 1
ATOM 7644 N N . GLU D 2 222 ? -9.511 -11.613 -23.956 1.000 14.055 222 GLU D N 1
ATOM 7645 C CA . GLU D 2 222 ? -8.988 -12.558 -24.930 1.000 14.239 222 GLU D CA 1
ATOM 7646 C C . GLU D 2 222 ? -9.938 -13.737 -25.138 1.000 14.946 222 GLU D C 1
ATOM 7647 O O . GLU D 2 222 ? -10.102 -14.229 -26.267 1.000 14.293 222 GLU D O 1
ATOM 7653 N N . THR D 2 223 ? -10.587 -14.197 -24.058 1.000 12.946 223 THR D N 1
ATOM 7654 C CA . THR D 2 223 ? -11.548 -15.278 -24.198 1.000 14.177 223 THR D CA 1
ATOM 7655 C C . THR D 2 223 ? -12.635 -14.883 -25.197 1.000 13.834 223 THR D C 1
ATOM 7656 O O . THR D 2 223 ? -12.991 -15.640 -26.102 1.000 14.813 223 THR D O 1
ATOM 7660 N N . ILE D 2 224 ? -13.168 -13.684 -24.996 1.000 13.242 224 ILE D N 1
ATOM 7661 C CA . ILE D 2 224 ? -14.280 -13.200 -25.807 1.000 13.448 224 ILE D CA 1
ATOM 7662 C C . ILE D 2 224 ? -13.852 -13.047 -27.262 1.000 14.164 224 ILE D C 1
ATOM 7663 O O . ILE D 2 224 ? -14.625 -13.324 -28.182 1.000 14.861 224 ILE D O 1
ATOM 7668 N N . ALA D 2 225 ? -12.604 -12.603 -27.478 1.000 14.189 225 ALA D N 1
ATOM 7669 C CA . ALA D 2 225 ? -12.086 -12.395 -28.827 1.000 14.483 225 ALA D CA 1
ATOM 7670 C C . ALA D 2 225 ? -12.004 -13.673 -29.654 1.000 14.915 225 ALA D C 1
ATOM 7671 O O . ALA D 2 225 ? -11.900 -13.609 -30.885 1.000 16.782 225 ALA D O 1
ATOM 7673 N N . ASN D 2 226 ? -12.062 -14.846 -29.010 1.000 14.899 226 ASN D N 1
ATOM 7674 C CA . ASN D 2 226 ? -12.081 -16.113 -29.719 1.000 15.892 226 ASN D CA 1
ATOM 7675 C C . ASN D 2 226 ? -13.475 -16.441 -30.262 1.000 16.519 226 ASN D C 1
ATOM 7676 O O . ASN D 2 226 ? -13.614 -17.250 -31.176 1.000 17.224 226 ASN D O 1
ATOM 7681 N N . VAL D 2 227 ? -14.525 -15.840 -29.681 1.000 16.594 227 VAL D N 1
ATOM 7682 C CA . VAL D 2 227 ? -15.881 -16.278 -29.997 1.000 16.622 227 VAL D CA 1
ATOM 7683 C C . VAL D 2 227 ? -16.215 -16.034 -31.470 1.000 16.582 227 VAL D C 1
ATOM 7684 O O . VAL D 2 227 ? -16.823 -16.905 -32.094 1.000 16.905 227 VAL D O 1
ATOM 7688 N N . PRO D 2 228 ? -15.884 -14.880 -32.096 1.000 16.687 228 PRO D N 1
ATOM 7689 C CA . PRO D 2 228 ? -16.198 -14.712 -33.520 1.000 17.026 228 PRO D CA 1
ATOM 7690 C C . PRO D 2 228 ? -15.560 -15.774 -34.416 1.000 17.324 228 PRO D C 1
ATOM 7691 O O . PRO D 2 228 ? -16.193 -16.212 -35.367 1.000 17.489 228 PRO D O 1
ATOM 7695 N N . PHE D 2 229 ? -14.352 -16.246 -34.060 1.000 16.896 229 PHE D N 1
ATOM 7696 C CA . PHE D 2 229 ? -13.680 -17.290 -34.818 1.000 18.209 229 PHE D CA 1
ATOM 7697 C C . PHE D 2 229 ? -14.431 -18.610 -34.702 1.000 19.586 229 PHE D C 1
ATOM 7698 O O . PHE D 2 229 ? -14.624 -19.315 -35.697 1.000 20.150 229 PHE D O 1
ATOM 7706 N N . ILE D 2 230 ? -14.823 -18.981 -33.489 1.000 19.009 230 ILE D N 1
ATOM 7707 C CA . ILE D 2 230 ? -15.567 -20.219 -33.298 1.000 19.814 230 ILE D CA 1
ATOM 7708 C C . ILE D 2 230 ? -16.845 -20.239 -34.138 1.000 20.015 230 ILE D C 1
ATOM 7709 O O . ILE D 2 230 ? -17.156 -21.231 -34.775 1.000 20.898 230 ILE D O 1
ATOM 7714 N N . ILE D 2 231 ? -17.600 -19.134 -34.164 1.000 19.643 231 ILE D N 1
ATOM 7715 C CA . ILE D 2 231 ? -18.794 -19.099 -34.994 1.000 20.478 231 ILE D CA 1
ATOM 7716 C C . ILE D 2 231 ? -18.428 -19.103 -36.481 1.000 20.206 231 ILE D C 1
ATOM 7717 O O . ILE D 2 231 ? -19.103 -19.748 -37.292 1.000 21.557 231 ILE D O 1
ATOM 7722 N N . SER D 2 232 ? -17.416 -18.326 -36.856 1.000 20.073 232 SER D N 1
ATOM 7723 C CA . SER D 2 232 ? -17.061 -18.153 -38.261 1.000 21.300 232 SER D CA 1
ATOM 7724 C C . SER D 2 232 ? -16.600 -19.474 -38.873 1.000 23.169 232 SER D C 1
ATOM 7725 O O . SER D 2 232 ? -17.064 -19.859 -39.952 1.000 24.165 232 SER D O 1
ATOM 7728 N N . MET D 2 233 ? -15.698 -20.196 -38.188 1.000 23.352 233 MET D N 1
ATOM 7729 C CA . MET D 2 233 ? -15.111 -21.362 -38.837 1.000 25.605 233 MET D CA 1
ATOM 7730 C C . MET D 2 233 ? -15.799 -22.651 -38.386 1.000 25.193 233 MET D C 1
ATOM 7731 O O . MET D 2 233 ? -15.624 -23.703 -39.012 1.000 25.751 233 MET D O 1
ATOM 7736 N N . GLY D 2 234 ? -16.625 -22.569 -37.346 1.000 23.604 234 GLY D N 1
ATOM 7737 C CA . GLY D 2 234 ? -17.214 -23.760 -36.762 1.000 24.043 234 GLY D CA 1
ATOM 7738 C C . GLY D 2 234 ? -16.273 -24.345 -35.718 1.000 22.960 234 GLY D C 1
ATOM 7739 O O . GLY D 2 234 ? -15.080 -24.049 -35.727 1.000 22.579 234 GLY D O 1
ATOM 7740 N N . TRP D 2 235 ? -16.814 -25.182 -34.825 1.000 23.178 235 TRP D N 1
ATOM 7741 C CA . TRP D 2 235 ? -16.031 -25.678 -33.700 1.000 23.461 235 TRP D CA 1
ATOM 7742 C C . TRP D 2 235 ? -15.017 -26.731 -34.137 1.000 24.398 235 TRP D C 1
ATOM 7743 O O . TRP D 2 235 ? -13.935 -26.795 -33.550 1.000 23.959 235 TRP D O 1
ATOM 7754 N N . GLU D 2 236 ? -15.343 -27.508 -35.177 1.000 25.436 236 GLU D N 1
ATOM 7755 C CA . GLU D 2 236 ? -14.464 -28.574 -35.640 1.000 26.911 236 GLU D CA 1
ATOM 7756 C C . GLU D 2 236 ? -13.157 -27.972 -36.151 1.000 27.689 236 GLU D C 1
ATOM 7757 O O . GLU D 2 236 ? -12.075 -28.398 -35.748 1.000 27.206 236 GLU D O 1
ATOM 7763 N N . GLU D 2 237 ? -13.260 -26.937 -36.989 1.000 27.620 237 GLU D N 1
ATOM 7764 C CA . GLU D 2 237 ? -12.084 -26.289 -37.552 1.000 28.504 237 GLU D CA 1
ATOM 7765 C C . GLU D 2 237 ? -11.285 -25.576 -36.462 1.000 28.531 237 GLU D C 1
ATOM 7766 O O . GLU D 2 237 ? -10.053 -25.497 -36.530 1.000 27.486 237 GLU D O 1
ATOM 7772 N N . TYR D 2 238 ? -11.987 -25.002 -35.472 1.000 26.555 238 TYR D N 1
ATOM 7773 C CA . TYR D 2 238 ? -11.321 -24.312 -34.383 1.000 25.378 238 TYR D CA 1
ATOM 7774 C C . TYR D 2 238 ? -10.480 -25.305 -33.578 1.000 26.421 238 TYR D C 1
ATOM 7775 O O . TYR D 2 238 ? -9.345 -25.014 -33.207 1.000 26.426 238 TYR D O 1
ATOM 7784 N N . ARG D 2 239 ? -11.015 -26.506 -33.358 1.000 27.203 239 ARG D N 1
ATOM 7785 C CA . ARG D 2 239 ? -10.299 -27.535 -32.621 1.000 27.837 239 ARG D CA 1
ATOM 7786 C C . ARG D 2 239 ? -9.078 -28.071 -33.363 1.000 28.230 239 ARG D C 1
ATOM 7787 O O . ARG D 2 239 ? -8.246 -28.751 -32.757 1.000 28.531 239 ARG D O 1
ATOM 7795 N N . TYR D 2 240 ? -9.000 -27.788 -34.665 1.000 28.095 240 TYR D N 1
ATOM 7796 C CA . TYR D 2 240 ? -7.895 -28.242 -35.497 1.000 29.982 240 TYR D CA 1
ATOM 7797 C C . TYR D 2 240 ? -6.744 -27.235 -35.402 1.000 28.930 240 TYR D C 1
ATOM 7798 O O . TYR D 2 240 ? -5.683 -27.472 -35.969 1.000 30.475 240 TYR D O 1
ATOM 7807 N N . ILE D 2 241 ? -6.948 -26.131 -34.663 1.000 27.606 241 ILE D N 1
ATOM 7808 C CA . ILE D 2 241 ? -5.896 -25.170 -34.390 1.000 27.217 241 ILE D CA 1
ATOM 7809 C C . ILE D 2 241 ? -5.097 -25.649 -33.187 1.000 27.266 241 ILE D C 1
ATOM 7810 O O . ILE D 2 241 ? -5.609 -25.709 -32.063 1.000 26.496 241 ILE D O 1
ATOM 7815 N N . GLY D 2 242 ? -3.806 -25.916 -33.412 1.000 28.405 242 GLY D N 1
ATOM 7816 C CA . GLY D 2 242 ? -2.945 -26.297 -32.316 1.000 27.721 242 GLY D CA 1
ATOM 7817 C C . GLY D 2 242 ? -3.145 -27.770 -31.953 1.000 29.574 242 GLY D C 1
ATOM 7818 O O . GLY D 2 242 ? -3.720 -28.541 -32.739 1.000 29.914 242 GLY D O 1
ATOM 7819 N N . PRO D 2 243 ? -2.700 -28.191 -30.745 1.000 31.288 243 PRO D N 1
ATOM 7820 C CA . PRO D 2 243 ? -2.855 -29.576 -30.293 1.000 33.948 243 PRO D CA 1
ATOM 7821 C C . PRO D 2 243 ? -4.314 -29.884 -29.970 1.000 34.602 243 PRO D C 1
ATOM 7822 O O . PRO D 2 243 ? -5.008 -29.039 -29.420 1.000 31.475 243 PRO D O 1
ATOM 7826 N N . SER D 2 244 ? -4.748 -31.118 -30.279 1.000 40.540 244 SER D N 1
ATOM 7827 C CA . SER D 2 244 ? -6.132 -31.524 -30.071 1.000 42.439 244 SER D CA 1
ATOM 7828 C C . SER D 2 244 ? -6.535 -31.327 -28.610 1.000 43.248 244 SER D C 1
ATOM 7829 O O . SER D 2 244 ? -7.659 -30.912 -28.352 1.000 42.930 244 SER D O 1
ATOM 7832 N N . ASP D 2 245 ? -5.582 -31.534 -27.683 1.000 48.710 245 ASP D N 1
ATOM 7833 C CA . ASP D 2 245 ? -5.803 -31.434 -26.243 1.000 49.586 245 ASP D CA 1
ATOM 7834 C C . ASP D 2 245 ? -6.079 -30.002 -25.780 1.000 46.975 245 ASP D C 1
ATOM 7835 O O . ASP D 2 245 ? -6.851 -29.819 -24.841 1.000 47.360 245 ASP D O 1
ATOM 7840 N N . TYR D 2 246 ? -5.398 -28.997 -26.361 1.000 40.995 246 TYR D N 1
ATOM 7841 C CA . TYR D 2 246 ? -5.561 -27.610 -25.935 1.000 39.448 246 TYR D CA 1
ATOM 7842 C C . TYR D 2 246 ? -5.586 -26.708 -27.161 1.000 34.730 246 TYR D C 1
ATOM 7843 O O . TYR D 2 246 ? -4.592 -26.069 -27.504 1.000 28.946 246 TYR D O 1
ATOM 7852 N N . ALA D 2 247 ? -6.749 -26.695 -27.819 1.000 33.089 247 ALA D N 1
ATOM 7853 C CA . ALA D 2 247 ? -6.851 -26.135 -29.145 1.000 29.999 247 ALA D CA 1
ATOM 7854 C C . ALA D 2 247 ? -7.073 -24.639 -29.042 1.000 26.048 247 ALA D C 1
ATOM 7855 O O . ALA D 2 247 ? -7.584 -24.117 -28.052 1.000 28.174 247 ALA D O 1
ATOM 7857 N N . GLY D 2 248 ? -6.695 -23.957 -30.118 1.000 23.892 248 GLY D N 1
ATOM 7858 C CA . GLY D 2 248 ? -7.044 -22.574 -30.318 1.000 22.442 248 GLY D CA 1
ATOM 7859 C C . GLY D 2 248 ? -5.821 -21.668 -30.227 1.000 21.553 248 GLY D C 1
ATOM 7860 O O . GLY D 2 248 ? -4.786 -22.068 -29.698 1.000 21.934 248 GLY D O 1
ATOM 7861 N N . PRO D 2 249 ? -5.941 -20.411 -30.708 1.000 20.790 249 PRO D N 1
ATOM 7862 C CA . PRO D 2 249 ? -4.868 -19.424 -30.610 1.000 20.031 249 PRO D CA 1
ATOM 7863 C C . PRO D 2 249 ? -4.720 -18.946 -29.169 1.000 19.071 249 PRO D C 1
ATOM 7864 O O . PRO D 2 249 ? -5.687 -18.952 -28.418 1.000 18.586 249 PRO D O 1
ATOM 7868 N N . LYS D 2 250 ? -3.516 -18.511 -28.799 1.000 17.913 250 LYS D N 1
ATOM 7869 C CA . LYS D 2 250 ? -3.269 -17.971 -27.472 1.000 17.174 250 LYS D CA 1
ATOM 7870 C C . LYS D 2 250 ? -2.282 -16.816 -27.606 1.000 16.043 250 LYS D C 1
ATOM 7871 O O . LYS D 2 250 ? -1.338 -16.916 -28.392 1.000 17.704 250 LYS D O 1
ATOM 7877 N N . LEU D 2 251 ? -2.520 -15.737 -26.853 1.000 15.976 251 LEU D N 1
ATOM 7878 C CA . LEU D 2 251 ? -1.619 -14.584 -26.829 1.000 15.531 251 LEU D CA 1
ATOM 7879 C C . LEU D 2 251 ? -0.621 -14.719 -25.677 1.000 16.269 251 LEU D C 1
ATOM 7880 O O . LEU D 2 251 ? -0.994 -15.039 -24.553 1.000 15.740 251 LEU D O 1
ATOM 7885 N N . PHE D 2 252 ? 0.656 -14.454 -25.974 1.000 15.323 252 PHE D N 1
ATOM 7886 C CA . PHE D 2 252 ? 1.719 -14.533 -24.994 1.000 15.319 252 PHE D CA 1
ATOM 7887 C C . PHE D 2 252 ? 2.432 -13.189 -24.900 1.000 14.818 252 PHE D C 1
ATOM 7888 O O . PHE D 2 252 ? 3.187 -12.847 -25.792 1.000 15.565 252 PHE D O 1
ATOM 7896 N N . PRO D 2 253 ? 2.233 -12.403 -23.823 1.000 14.574 253 PRO D N 1
ATOM 7897 C CA . PRO D 2 253 ? 2.964 -11.157 -23.605 1.000 14.720 253 PRO D CA 1
ATOM 7898 C C . PRO D 2 253 ? 4.315 -11.462 -22.957 1.000 14.774 253 PRO D C 1
ATOM 7899 O O . PRO D 2 253 ? 4.377 -12.029 -21.853 1.000 14.983 253 PRO D O 1
ATOM 7903 N N . VAL D 2 254 ? 5.363 -11.170 -23.723 1.000 14.540 254 VAL D N 1
ATOM 7904 C CA . VAL D 2 254 ? 6.741 -11.507 -23.376 1.000 14.884 254 VAL D CA 1
ATOM 7905 C C . VAL D 2 254 ? 7.498 -10.215 -23.086 1.000 14.666 254 VAL D C 1
ATOM 7906 O O . VAL D 2 254 ? 7.600 -9.353 -23.956 1.000 14.927 254 VAL D O 1
ATOM 7910 N N . SER D 2 255 ? 8.185 -10.157 -21.954 1.000 15.865 255 SER D N 1
ATOM 7911 C CA . SER D 2 255 ? 8.942 -8.982 -21.566 1.000 13.922 255 SER D CA 1
ATOM 7912 C C . SER D 2 255 ? 10.172 -9.353 -20.745 1.000 15.582 255 SER D C 1
ATOM 7913 O O . SER D 2 255 ? 10.489 -10.531 -20.540 1.000 16.027 255 SER D O 1
ATOM 7916 N N . GLY D 2 256 ? 10.915 -8.333 -20.315 1.000 15.583 256 GLY D N 1
ATOM 7917 C CA . GLY D 2 256 ? 12.182 -8.536 -19.631 1.000 16.436 256 GLY D CA 1
ATOM 7918 C C . GLY D 2 256 ? 13.333 -8.702 -20.615 1.000 18.622 256 GLY D C 1
ATOM 7919 O O . GLY D 2 256 ? 13.375 -8.048 -21.658 1.000 18.447 256 GLY D O 1
ATOM 7920 N N . LYS D 2 257 ? 14.225 -9.649 -20.315 1.000 18.999 257 LYS D N 1
ATOM 7921 C CA . LYS D 2 257 ? 15.529 -9.728 -20.944 1.000 20.703 257 LYS D CA 1
ATOM 7922 C C . LYS D 2 257 ? 15.505 -10.559 -22.236 1.000 20.700 257 LYS D C 1
ATOM 7923 O O . LYS D 2 257 ? 16.376 -11.410 -22.446 1.000 21.798 257 LYS D O 1
ATOM 7929 N N . VAL D 2 258 ? 14.576 -10.250 -23.142 1.000 18.805 258 VAL D N 1
ATOM 7930 C CA . VAL D 2 258 ? 14.534 -10.850 -24.464 1.000 19.355 258 VAL D CA 1
ATOM 7931 C C . VAL D 2 258 ? 14.816 -9.772 -25.514 1.000 20.217 258 VAL D C 1
ATOM 7932 O O . VAL D 2 258 ? 14.616 -8.588 -25.265 1.000 20.243 258 VAL D O 1
ATOM 7936 N N . LYS D 2 259 ? 15.246 -10.201 -26.704 1.000 21.006 259 LYS D N 1
ATOM 7937 C CA . LYS D 2 259 ? 15.584 -9.273 -27.770 1.000 22.122 259 LYS D CA 1
ATOM 7938 C C . LYS D 2 259 ? 14.335 -8.631 -28.374 1.000 21.977 259 LYS D C 1
ATOM 7939 O O . LYS D 2 259 ? 14.402 -7.479 -28.799 1.000 22.011 259 LYS D O 1
ATOM 7945 N N . LYS D 2 260 ? 13.224 -9.383 -28.466 1.000 20.572 260 LYS D N 1
ATOM 7946 C CA . LYS D 2 260 ? 12.013 -8.915 -29.129 1.000 20.684 260 LYS D CA 1
ATOM 7947 C C . LYS D 2 260 ? 10.839 -8.994 -28.157 1.000 19.046 260 LYS D C 1
ATOM 7948 O O . LYS D 2 260 ? 9.910 -9.771 -28.347 1.000 20.466 260 LYS D O 1
ATOM 7954 N N . PRO D 2 261 ? 10.793 -8.137 -27.122 1.000 18.509 261 PRO D N 1
ATOM 7955 C CA . PRO D 2 261 ? 9.648 -8.130 -26.218 1.000 18.124 261 PRO D CA 1
ATOM 7956 C C . PRO D 2 261 ? 8.397 -7.680 -26.979 1.000 17.486 261 PRO D C 1
ATOM 7957 O O . PRO D 2 261 ? 8.488 -6.813 -27.862 1.000 18.224 261 PRO D O 1
ATOM 7961 N N . GLY D 2 262 ? 7.257 -8.307 -26.672 1.000 17.636 262 GLY D N 1
ATOM 7962 C CA . GLY D 2 262 ? 6.001 -8.006 -27.337 1.000 16.448 262 GLY D CA 1
ATOM 7963 C C . GLY D 2 262 ? 4.982 -9.126 -27.152 1.000 16.724 262 GLY D C 1
ATOM 7964 O O . GLY D 2 262 ? 5.185 -9.992 -26.297 1.000 16.577 262 GLY D O 1
ATOM 7965 N N . VAL D 2 263 ? 3.914 -9.100 -27.948 1.000 16.303 263 VAL D N 1
ATOM 7966 C CA . VAL D 2 263 ? 2.834 -10.060 -27.816 1.000 16.210 263 VAL D CA 1
ATOM 7967 C C . VAL D 2 263 ? 2.909 -11.042 -28.980 1.000 17.140 263 VAL D C 1
ATOM 7968 O O . VAL D 2 263 ? 2.990 -10.608 -30.129 1.000 18.937 263 VAL D O 1
ATOM 7972 N N . TYR D 2 264 ? 2.890 -12.345 -28.664 1.000 16.628 264 TYR D N 1
ATOM 7973 C CA . TYR D 2 264 ? 2.992 -13.389 -29.678 1.000 16.644 264 TYR D CA 1
ATOM 7974 C C . TYR D 2 264 ? 1.718 -14.230 -29.705 1.000 17.493 264 TYR D C 1
ATOM 7975 O O . TYR D 2 264 ? 1.291 -14.716 -28.661 1.000 17.661 264 TYR D O 1
ATOM 7984 N N . GLU D 2 265 ? 1.114 -14.373 -30.896 1.000 17.406 265 GLU D N 1
ATOM 7985 C CA . GLU D 2 265 ? -0.027 -15.267 -31.072 1.000 17.590 265 GLU D CA 1
ATOM 7986 C C . GLU D 2 265 ? 0.470 -16.601 -31.610 1.000 17.661 265 GLU D C 1
ATOM 7987 O O . GLU D 2 265 ? 0.986 -16.685 -32.730 1.000 19.102 265 GLU D O 1
ATOM 7993 N N . LEU D 2 266 ? 0.336 -17.644 -30.786 1.000 17.139 266 LEU D N 1
ATOM 7994 C CA . LEU D 2 266 ? 0.974 -18.926 -31.037 1.000 18.942 266 LEU D CA 1
ATOM 7995 C C . LEU D 2 266 ? 0.028 -20.027 -30.579 1.000 19.416 266 LEU D C 1
ATOM 7996 O O . LEU D 2 266 ? -0.845 -19.781 -29.738 1.000 19.851 266 LEU D O 1
ATOM 8001 N N . PRO D 2 267 ? 0.182 -21.265 -31.087 1.000 20.454 267 PRO D N 1
ATOM 8002 C CA . PRO D 2 267 ? -0.570 -22.399 -30.550 1.000 20.968 267 PRO D CA 1
ATOM 8003 C C . PRO D 2 267 ? 0.035 -22.840 -29.217 1.000 21.203 267 PRO D C 1
ATOM 8004 O O . PRO D 2 267 ? 1.219 -22.571 -28.930 1.000 20.708 267 PRO D O 1
ATOM 8008 N N . MET D 2 268 ? -0.759 -23.598 -28.439 1.000 22.002 268 MET D N 1
ATOM 8009 C CA . MET D 2 268 ? -0.410 -23.882 -27.049 1.000 22.865 268 MET D CA 1
ATOM 8010 C C . MET D 2 268 ? 0.447 -25.141 -26.896 1.000 24.278 268 MET D C 1
ATOM 8011 O O . MET D 2 268 ? 0.816 -25.493 -25.773 1.000 23.310 268 MET D O 1
ATOM 8016 N N . ASN D 2 269 ? 0.874 -25.749 -28.008 1.000 23.878 269 ASN D N 1
ATOM 8017 C CA . ASN D 2 269 ? 1.902 -26.773 -27.946 1.000 25.979 269 ASN D CA 1
ATOM 8018 C C . ASN D 2 269 ? 3.302 -26.148 -28.012 1.000 24.226 269 ASN D C 1
ATOM 8019 O O . ASN D 2 269 ? 4.292 -26.853 -27.826 1.000 24.456 269 ASN D O 1
ATOM 8024 N N . THR D 2 270 ? 3.390 -24.848 -28.316 1.000 21.749 270 THR D N 1
ATOM 8025 C CA . THR D 2 270 ? 4.666 -24.146 -28.235 1.000 21.417 270 THR D CA 1
ATOM 8026 C C . THR D 2 270 ? 5.251 -24.316 -26.836 1.000 21.458 270 THR D C 1
ATOM 8027 O O . THR D 2 270 ? 4.508 -24.239 -25.852 1.000 20.831 270 THR D O 1
ATOM 8031 N N . THR D 2 271 ? 6.580 -24.515 -26.718 1.000 21.898 271 THR D N 1
ATOM 8032 C CA . THR D 2 271 ? 7.201 -24.602 -25.402 1.000 21.978 271 THR D CA 1
ATOM 8033 C C . THR D 2 271 ? 7.657 -23.221 -24.933 1.000 20.529 271 THR D C 1
ATOM 8034 O O . THR D 2 271 ? 7.823 -22.310 -25.736 1.000 21.168 271 THR D O 1
ATOM 8038 N N . LEU D 2 272 ? 7.921 -23.103 -23.633 1.000 20.384 272 LEU D N 1
ATOM 8039 C CA . LEU D 2 272 ? 8.463 -21.883 -23.050 1.000 19.854 272 LEU D CA 1
ATOM 8040 C C . LEU D 2 272 ? 9.799 -21.516 -23.709 1.000 20.162 272 LEU D C 1
ATOM 8041 O O . LEU D 2 272 ? 10.009 -20.349 -24.056 1.000 20.451 272 LEU D O 1
ATOM 8046 N N . ARG D 2 273 ? 10.660 -22.506 -23.924 1.000 21.554 273 ARG D N 1
ATOM 8047 C CA . ARG D 2 273 ? 11.941 -22.296 -24.605 1.000 22.199 273 ARG D CA 1
ATOM 8048 C C . ARG D 2 273 ? 11.722 -21.730 -26.013 1.000 22.212 273 ARG D C 1
ATOM 8049 O O . ARG D 2 273 ? 12.416 -20.802 -26.421 1.000 21.981 273 ARG D O 1
ATOM 8057 N N . GLU D 2 274 ? 10.747 -22.268 -26.771 1.000 21.662 274 GLU D N 1
ATOM 8058 C CA . GLU D 2 274 ? 10.465 -21.747 -28.097 1.000 22.164 274 GLU D CA 1
ATOM 8059 C C . GLU D 2 274 ? 9.980 -20.304 -28.026 1.000 21.184 274 GLU D C 1
ATOM 8060 O O . GLU D 2 274 ? 10.356 -19.494 -28.863 1.000 22.381 274 GLU D O 1
ATOM 8066 N N . VAL D 2 275 ? 9.100 -19.990 -27.078 1.000 20.312 275 VAL D N 1
ATOM 8067 C CA . VAL D 2 275 ? 8.629 -18.624 -26.945 1.000 19.386 275 VAL D CA 1
ATOM 8068 C C . VAL D 2 275 ? 9.835 -17.685 -26.840 1.000 20.035 275 VAL D C 1
ATOM 8069 O O . VAL D 2 275 ? 9.882 -16.647 -27.495 1.000 20.523 275 VAL D O 1
ATOM 8073 N N . ILE D 2 276 ? 10.763 -18.015 -25.953 1.000 20.221 276 ILE D N 1
ATOM 8074 C CA . ILE D 2 276 ? 11.895 -17.131 -25.676 1.000 20.056 276 ILE D CA 1
ATOM 8075 C C . ILE D 2 276 ? 12.863 -17.087 -26.858 1.000 21.377 276 ILE D C 1
ATOM 8076 O O . ILE D 2 276 ? 13.269 -16.001 -27.258 1.000 21.392 276 ILE D O 1
ATOM 8081 N N . PHE D 2 277 ? 13.254 -18.258 -27.383 1.000 22.336 277 PHE D N 1
ATOM 8082 C CA . PHE D 2 277 ? 14.373 -18.352 -28.308 1.000 23.878 277 PHE D CA 1
ATOM 8083 C C . PHE D 2 277 ? 13.931 -18.367 -29.773 1.000 25.191 277 PHE D C 1
ATOM 8084 O O . PHE D 2 277 ? 14.628 -17.824 -30.624 1.000 27.339 277 PHE D O 1
ATOM 8092 N N . LYS D 2 278 ? 12.862 -19.091 -30.092 1.000 25.026 278 LYS D N 1
ATOM 8093 C CA . LYS D 2 278 ? 12.402 -19.184 -31.472 1.000 25.444 278 LYS D CA 1
ATOM 8094 C C . LYS D 2 278 ? 11.668 -17.901 -31.868 1.000 24.751 278 LYS D C 1
ATOM 8095 O O . LYS D 2 278 ? 11.813 -17.420 -32.994 1.000 26.867 278 LYS D O 1
ATOM 8101 N N . TYR D 2 279 ? 10.811 -17.398 -30.978 1.000 22.218 279 TYR D N 1
ATOM 8102 C CA . TYR D 2 279 ? 9.921 -16.295 -31.327 1.000 21.445 279 TYR D CA 1
ATOM 8103 C C . TYR D 2 279 ? 10.452 -14.946 -30.847 1.000 21.421 279 TYR D C 1
ATOM 8104 O O . TYR D 2 279 ? 10.507 -14.023 -31.642 1.000 21.570 279 TYR D O 1
ATOM 8113 N N . ALA D 2 280 ? 10.830 -14.817 -29.570 1.000 21.252 280 ALA D N 1
ATOM 8114 C CA . ALA D 2 280 ? 11.216 -13.526 -29.009 1.000 20.886 280 ALA D CA 1
ATOM 8115 C C . ALA D 2 280 ? 12.702 -13.182 -29.200 1.000 21.447 280 ALA D C 1
ATOM 8116 O O . ALA D 2 280 ? 13.183 -12.199 -28.635 1.000 21.668 280 ALA D O 1
ATOM 8118 N N . GLY D 2 281 ? 13.446 -13.954 -30.004 1.000 22.137 281 GLY D N 1
ATOM 8119 C CA . GLY D 2 281 ? 14.780 -13.568 -30.450 1.000 23.304 281 GLY D CA 1
ATOM 8120 C C . GLY D 2 281 ? 15.898 -13.972 -29.485 1.000 23.330 281 GLY D C 1
ATOM 8121 O O . GLY D 2 281 ? 17.070 -13.611 -29.688 1.000 24.957 281 GLY D O 1
ATOM 8122 N N . GLY D 2 282 ? 15.554 -14.727 -28.434 1.000 21.982 282 GLY D N 1
ATOM 8123 C CA . GLY D 2 282 ? 16.546 -15.094 -27.437 1.000 22.850 282 GLY D CA 1
ATOM 8124 C C . GLY D 2 282 ? 16.752 -13.954 -26.444 1.000 21.756 282 GLY D C 1
ATOM 8125 O O . GLY D 2 282 ? 15.951 -13.028 -26.382 1.000 21.460 282 GLY D O 1
ATOM 8126 N N . THR D 2 283 ? 17.828 -14.038 -25.661 1.000 22.773 283 THR D N 1
ATOM 8127 C CA . THR D 2 283 ? 18.010 -13.155 -24.525 1.000 22.821 283 THR D CA 1
ATOM 8128 C C . THR D 2 283 ? 18.850 -11.942 -24.908 1.000 23.930 283 THR D C 1
ATOM 8129 O O . THR D 2 283 ? 19.686 -12.007 -25.795 1.000 23.914 283 THR D O 1
ATOM 8133 N N . LEU D 2 284 ? 18.674 -10.836 -24.177 1.000 24.213 284 LEU D N 1
ATOM 8134 C CA . LEU D 2 284 ? 19.584 -9.709 -24.322 1.000 26.228 284 LEU D CA 1
ATOM 8135 C C . LEU D 2 284 ? 21.002 -10.156 -23.974 1.000 27.967 284 LEU D C 1
ATOM 8136 O O . LEU D 2 284 ? 21.223 -10.836 -22.967 1.000 28.139 284 LEU D O 1
ATOM 8141 N N . GLY D 2 285 ? 21.951 -9.781 -24.837 1.000 29.890 285 GLY D N 1
ATOM 8142 C CA . GLY D 2 285 ? 23.354 -10.122 -24.666 1.000 30.298 285 GLY D CA 1
ATOM 8143 C C . GLY D 2 285 ? 23.641 -11.622 -24.758 1.000 30.898 285 GLY D C 1
ATOM 8144 O O . GLY D 2 285 ? 24.736 -12.064 -24.419 1.000 30.969 285 GLY D O 1
ATOM 8145 N N . ASN D 2 286 ? 22.660 -12.411 -25.217 1.000 29.551 286 ASN D N 1
ATOM 8146 C CA . ASN D 2 286 ? 22.763 -13.862 -25.227 1.000 30.019 286 ASN D CA 1
ATOM 8147 C C . ASN D 2 286 ? 23.164 -14.385 -23.845 1.000 29.798 286 ASN D C 1
ATOM 8148 O O . ASN D 2 286 ? 23.806 -15.414 -23.745 1.000 31.108 286 ASN D O 1
ATOM 8153 N N . LYS D 2 287 ? 22.747 -13.698 -22.777 1.000 28.289 287 LYS D N 1
ATOM 8154 C CA . LYS D 2 287 ? 22.983 -14.177 -21.424 1.000 29.848 287 LYS D CA 1
ATOM 8155 C C . LYS D 2 287 ? 22.084 -15.380 -21.130 1.000 28.046 287 LYS D C 1
ATOM 8156 O O . LYS D 2 287 ? 21.046 -15.538 -21.763 1.000 26.457 287 LYS D O 1
ATOM 8162 N N . LYS D 2 288 ? 22.495 -16.229 -20.177 1.000 27.007 288 LYS D N 1
ATOM 8163 C CA . LYS D 2 288 ? 21.715 -17.402 -19.816 1.000 27.678 288 LYS D CA 1
ATOM 8164 C C . LYS D 2 288 ? 20.423 -16.992 -19.113 1.000 25.020 288 LYS D C 1
ATOM 8165 O O . LYS D 2 288 ? 20.417 -16.063 -18.298 1.000 24.213 288 LYS D O 1
ATOM 8171 N N . VAL D 2 289 ? 19.331 -17.712 -19.416 1.000 23.964 289 VAL D N 1
ATOM 8172 C CA . VAL D 2 289 ? 18.092 -17.517 -18.688 1.000 22.930 289 VAL D CA 1
ATOM 8173 C C . VAL D 2 289 ? 18.286 -18.029 -17.267 1.000 23.105 289 VAL D C 1
ATOM 8174 O O . VAL D 2 289 ? 18.806 -19.118 -17.077 1.000 24.537 289 VAL D O 1
ATOM 8178 N N . LYS D 2 290 ? 17.909 -17.213 -16.280 1.000 22.549 290 LYS D N 1
ATOM 8179 C CA . LYS D 2 290 ? 17.920 -17.620 -14.880 1.000 22.925 290 LYS D CA 1
ATOM 8180 C C . LYS D 2 290 ? 16.517 -18.057 -14.434 1.000 21.452 290 LYS D C 1
ATOM 8181 O O . LYS D 2 290 ? 16.362 -19.095 -13.792 1.000 21.144 290 LYS D O 1
ATOM 8187 N N . ALA D 2 291 ? 15.510 -17.236 -14.729 1.000 20.925 291 ALA D N 1
ATOM 8188 C CA . ALA D 2 291 ? 14.144 -17.508 -14.292 1.000 20.018 291 ALA D CA 1
ATOM 8189 C C . ALA D 2 291 ? 13.156 -16.897 -15.265 1.000 18.662 291 ALA D C 1
ATOM 8190 O O . ALA D 2 291 ? 13.481 -15.942 -15.958 1.000 18.408 291 ALA D O 1
ATOM 8192 N N . VAL D 2 292 ? 11.952 -17.478 -15.308 1.000 17.912 292 VAL D N 1
ATOM 8193 C CA . VAL D 2 292 ? 10.810 -16.855 -15.934 1.000 17.435 292 VAL D CA 1
ATOM 8194 C C . VAL D 2 292 ? 9.761 -16.657 -14.853 1.000 17.388 292 VAL D C 1
ATOM 8195 O O . VAL D 2 292 ? 9.441 -17.610 -14.153 1.000 18.079 292 VAL D O 1
ATOM 8199 N N . PHE D 2 293 ? 9.263 -15.429 -14.728 1.000 16.664 293 PHE D N 1
ATOM 8200 C CA . PHE D 2 293 ? 8.129 -15.142 -13.872 1.000 15.896 293 PHE D CA 1
ATOM 8201 C C . PHE D 2 293 ? 6.874 -15.195 -14.728 1.000 15.346 293 PHE D C 1
ATOM 8202 O O . PHE D 2 293 ? 6.775 -14.452 -15.715 1.000 16.289 293 PHE D O 1
ATOM 8210 N N . SER D 2 294 ? 5.938 -16.086 -14.353 1.000 15.186 294 SER D N 1
ATOM 8211 C CA . SER D 2 294 ? 4.610 -16.109 -14.936 1.000 15.194 294 SER D CA 1
ATOM 8212 C C . SER D 2 294 ? 3.800 -15.005 -14.263 1.000 15.888 294 SER D C 1
ATOM 8213 O O . SER D 2 294 ? 3.122 -15.252 -13.266 1.000 16.604 294 SER D O 1
ATOM 8216 N N . GLY D 2 295 ? 3.919 -13.777 -14.780 1.000 14.981 295 GLY D N 1
ATOM 8217 C CA . GLY D 2 295 ? 3.383 -12.609 -14.116 1.000 15.368 295 GLY D CA 1
ATOM 8218 C C . GLY D 2 295 ? 3.885 -12.541 -12.672 1.000 15.771 295 GLY D C 1
ATOM 8219 O O . GLY D 2 295 ? 5.077 -12.655 -12.429 1.000 15.720 295 GLY D O 1
ATOM 8220 N N . ALA D 2 296 ? 2.946 -12.426 -11.732 1.000 15.947 296 ALA D N 1
ATOM 8221 C CA . ALA D 2 296 ? 3.265 -12.448 -10.312 1.000 16.260 296 ALA D CA 1
ATOM 8222 C C . ALA D 2 296 ? 2.806 -13.761 -9.680 1.000 16.964 296 ALA D C 1
ATOM 8223 O O . ALA D 2 296 ? 2.655 -13.810 -8.458 1.000 17.464 296 ALA D O 1
ATOM 8225 N N . LEU D 2 297 ? 2.625 -14.831 -10.476 1.000 16.617 297 LEU D N 1
ATOM 8226 C CA . LEU D 2 297 ? 2.040 -16.069 -9.976 1.000 17.233 297 LEU D CA 1
ATOM 8227 C C . LEU D 2 297 ? 3.097 -17.139 -9.704 1.000 18.225 297 LEU D C 1
ATOM 8228 O O . LEU D 2 297 ? 3.066 -17.768 -8.650 1.000 18.195 297 LEU D O 1
ATOM 8233 N N . ASP D 2 298 ? 3.960 -17.437 -10.687 1.000 17.234 298 ASP D N 1
ATOM 8234 C CA . ASP D 2 298 ? 4.871 -18.569 -10.594 1.000 18.566 298 ASP D CA 1
ATOM 8235 C C . ASP D 2 298 ? 6.270 -18.115 -10.999 1.000 18.818 298 ASP D C 1
ATOM 8236 O O . ASP D 2 298 ? 6.409 -17.165 -11.769 1.000 17.494 298 ASP D O 1
ATOM 8241 N N . CYS D 2 299 ? 7.269 -18.878 -10.555 1.000 18.530 299 CYS D N 1
ATOM 8242 C CA . CYS D 2 299 ? 8.657 -18.699 -10.971 1.000 19.070 299 CYS D CA 1
ATOM 8243 C C . CYS D 2 299 ? 9.156 -20.025 -11.522 1.000 20.520 299 CYS D C 1
ATOM 8244 O O . CYS D 2 299 ? 9.221 -20.998 -10.776 1.000 22.071 299 CYS D O 1
ATOM 8247 N N . PHE D 2 300 ? 9.492 -20.052 -12.820 1.000 19.087 300 PHE D N 1
ATOM 8248 C CA . PHE D 2 300 ? 10.081 -21.228 -13.443 1.000 20.563 300 PHE D CA 1
ATOM 8249 C C . PHE D 2 300 ? 11.588 -21.020 -13.558 1.000 20.651 300 PHE D C 1
ATOM 8250 O O . PHE D 2 300 ? 12.055 -19.940 -13.915 1.000 20.023 300 PHE D O 1
ATOM 8258 N N . SER D 2 301 ? 12.345 -22.080 -13.263 1.000 21.332 301 SER D N 1
ATOM 8259 C CA . SER D 2 301 ? 13.787 -22.041 -13.387 1.000 22.573 301 SER D CA 1
ATOM 8260 C C . SER D 2 301 ? 14.217 -22.428 -14.803 1.000 23.183 301 SER D C 1
ATOM 8261 O O . SER D 2 301 ? 13.399 -22.827 -15.633 1.000 24.012 301 SER D O 1
ATOM 8264 N N . SER D 2 302 ? 15.528 -22.326 -15.070 1.000 24.343 302 SER D N 1
ATOM 8265 C CA . SER D 2 302 ? 16.067 -22.601 -16.397 1.000 26.345 302 SER D CA 1
ATOM 8266 C C . SER D 2 302 ? 15.992 -24.093 -16.723 1.000 27.984 302 SER D C 1
ATOM 8267 O O . SER D 2 302 ? 16.201 -24.476 -17.869 1.000 29.473 302 SER D O 1
ATOM 8270 N N . GLU D 2 303 ? 15.707 -24.922 -15.715 1.000 28.900 303 GLU D N 1
ATOM 8271 C CA . GLU D 2 303 ? 15.521 -26.350 -15.898 1.000 31.950 303 GLU D CA 1
ATOM 8272 C C . GLU D 2 303 ? 14.083 -26.677 -16.304 1.000 30.249 303 GLU D C 1
ATOM 8273 O O . GLU D 2 303 ? 13.787 -27.837 -16.595 1.000 30.470 303 GLU D O 1
ATOM 8279 N N . GLU D 2 304 ? 13.201 -25.673 -16.355 1.000 27.221 304 GLU D N 1
ATOM 8280 C CA . GLU D 2 304 ? 11.799 -25.931 -16.648 1.000 28.422 304 GLU D CA 1
ATOM 8281 C C . GLU D 2 304 ? 11.350 -25.273 -17.955 1.000 26.922 304 GLU D C 1
ATOM 8282 O O . GLU D 2 304 ? 10.165 -24.983 -18.116 1.000 28.405 304 GLU D O 1
ATOM 8288 N N . LEU D 2 305 ? 12.258 -25.055 -18.915 1.000 26.389 305 LEU D N 1
ATOM 8289 C CA . LEU D 2 305 ? 11.890 -24.270 -20.092 1.000 25.592 305 LEU D CA 1
ATOM 8290 C C . LEU D 2 305 ? 11.213 -25.130 -21.158 1.000 25.359 305 LEU D C 1
ATOM 8291 O O . LEU D 2 305 ? 10.650 -24.590 -22.109 1.000 24.584 305 LEU D O 1
ATOM 8296 N N . ASP D 2 306 ? 11.288 -26.460 -21.035 1.000 26.457 306 ASP D N 1
ATOM 8297 C CA . ASP D 2 306 ? 10.759 -27.309 -22.087 1.000 28.330 306 ASP D CA 1
ATOM 8298 C C . ASP D 2 306 ? 9.280 -27.624 -21.875 1.000 29.524 306 ASP D C 1
ATOM 8299 O O . ASP D 2 306 ? 8.727 -28.441 -22.599 1.000 35.385 306 ASP D O 1
ATOM 8304 N N . ILE D 2 307 ? 8.603 -26.904 -20.986 1.000 28.152 307 ILE D N 1
ATOM 8305 C CA . ILE D 2 307 ? 7.193 -27.162 -20.732 1.000 27.178 307 ILE D CA 1
ATOM 8306 C C . ILE D 2 307 ? 6.322 -26.528 -21.813 1.000 25.985 307 ILE D C 1
ATOM 8307 O O . ILE D 2 307 ? 6.636 -25.460 -22.360 1.000 24.301 307 ILE D O 1
ATOM 8312 N N . PRO D 2 308 ? 5.142 -27.128 -22.110 1.000 25.588 308 PRO D N 1
ATOM 8313 C CA . PRO D 2 308 ? 4.212 -26.540 -23.074 1.000 24.172 308 PRO D CA 1
ATOM 8314 C C . PRO D 2 308 ? 3.422 -25.361 -22.517 1.000 22.249 308 PRO D C 1
ATOM 8315 O O . PRO D 2 308 ? 3.184 -25.294 -21.311 1.000 21.492 308 PRO D O 1
ATOM 8319 N N . MET D 2 309 ? 3.039 -24.416 -23.390 1.000 21.326 309 MET D N 1
ATOM 8320 C CA . MET D 2 309 ? 2.359 -23.200 -22.958 1.000 20.069 309 MET D CA 1
ATOM 8321 C C . MET D 2 309 ? 0.847 -23.448 -22.969 1.000 21.004 309 MET D C 1
ATOM 8322 O O . MET D 2 309 ? 0.101 -22.724 -23.630 1.000 21.350 309 MET D O 1
ATOM 8327 N N . ASP D 2 310 ? 0.411 -24.495 -22.256 1.000 22.019 310 ASP D N 1
ATOM 8328 C CA . ASP D 2 310 ? -0.969 -24.961 -22.304 1.000 23.896 310 ASP D CA 1
ATOM 8329 C C . ASP D 2 310 ? -1.546 -24.972 -20.879 1.000 25.775 310 ASP D C 1
ATOM 8330 O O . ASP D 2 310 ? -0.929 -24.434 -19.953 1.000 23.923 310 ASP D O 1
ATOM 8335 N N . TYR D 2 311 ? -2.754 -25.547 -20.727 1.000 27.178 311 TYR D N 1
ATOM 8336 C CA . TYR D 2 311 ? -3.477 -25.576 -19.459 1.000 28.928 311 TYR D CA 1
ATOM 8337 C C . TYR D 2 311 ? -3.402 -26.984 -18.843 1.000 32.792 311 TYR D C 1
ATOM 8338 O O . TYR D 2 311 ? -4.237 -27.353 -18.018 1.000 33.975 311 TYR D O 1
ATOM 8347 N N . SER D 2 312 ? -2.373 -27.760 -19.218 1.000 30.751 312 SER D N 1
ATOM 8348 C CA . SER D 2 312 ? -2.141 -29.079 -18.659 1.000 32.747 312 SER D CA 1
ATOM 8349 C C . SER D 2 312 ? -1.504 -28.951 -17.275 1.000 34.541 312 SER D C 1
ATOM 8350 O O . SER D 2 312 ? -0.949 -27.902 -16.938 1.000 33.234 312 SER D O 1
ATOM 8353 N N . PRO D 2 313 ? -1.525 -30.017 -16.437 1.000 34.404 313 PRO D N 1
ATOM 8354 C CA . PRO D 2 313 ? -0.911 -29.959 -15.109 1.000 34.465 313 PRO D CA 1
ATOM 8355 C C . PRO D 2 313 ? 0.571 -29.588 -15.105 1.000 35.099 313 PRO D C 1
ATOM 8356 O O . PRO D 2 313 ? 1.019 -28.884 -14.210 1.000 36.157 313 PRO D O 1
ATOM 8360 N N . LEU D 2 314 ? 1.330 -30.057 -16.107 1.000 36.563 314 LEU D N 1
ATOM 8361 C CA . LEU D 2 314 ? 2.763 -29.792 -16.182 1.000 37.403 314 LEU D CA 1
ATOM 8362 C C . LEU D 2 314 ? 3.067 -28.556 -17.037 1.000 34.125 314 LEU D C 1
ATOM 8363 O O . LEU D 2 314 ? 4.237 -28.213 -17.203 1.000 34.259 314 LEU D O 1
ATOM 8368 N N . GLY D 2 315 ? 2.028 -27.903 -17.576 1.000 29.949 315 GLY D N 1
ATOM 8369 C CA . GLY D 2 315 ? 2.189 -26.800 -18.509 1.000 28.709 315 GLY D CA 1
ATOM 8370 C C . GLY D 2 315 ? 2.400 -25.460 -17.801 1.000 26.702 315 GLY D C 1
ATOM 8371 O O . GLY D 2 315 ? 2.335 -25.373 -16.574 1.000 28.747 315 GLY D O 1
ATOM 8372 N N . PHE D 2 316 ? 2.613 -24.403 -18.591 1.000 24.204 316 PHE D N 1
ATOM 8373 C CA . PHE D 2 316 ? 2.896 -23.080 -18.051 1.000 22.582 316 PHE D CA 1
ATOM 8374 C C . PHE D 2 316 ? 1.665 -22.511 -17.345 1.000 24.250 316 PHE D C 1
ATOM 8375 O O . PHE D 2 316 ? 1.781 -22.018 -16.221 1.000 25.482 316 PHE D O 1
ATOM 8383 N N . GLY D 2 317 ? 0.520 -22.582 -18.041 1.000 23.759 317 GLY D N 1
ATOM 8384 C CA . GLY D 2 317 ? -0.761 -22.127 -17.530 1.000 25.230 317 GLY D CA 1
ATOM 8385 C C . GLY D 2 317 ? -0.801 -20.610 -17.361 1.000 24.430 317 GLY D C 1
ATOM 8386 O O . GLY D 2 317 ? -0.301 -19.853 -18.208 1.000 22.254 317 GLY D O 1
ATOM 8387 N N . GLY D 2 318 ? -1.394 -20.173 -16.233 1.000 24.794 318 GLY D N 1
ATOM 8388 C CA . GLY D 2 318 ? -1.688 -18.758 -16.021 1.000 23.864 318 GLY D CA 1
ATOM 8389 C C . GLY D 2 318 ? -2.334 -18.092 -17.235 1.000 21.833 318 GLY D C 1
ATOM 8390 O O . GLY D 2 318 ? -3.244 -18.624 -17.879 1.000 21.942 318 GLY D O 1
ATOM 8391 N N . THR D 2 319 ? -1.828 -16.895 -17.561 1.000 18.891 319 THR D N 1
ATOM 8392 C CA . THR D 2 319 ? -2.278 -16.102 -18.696 1.000 18.320 319 THR D CA 1
ATOM 8393 C C . THR D 2 319 ? -1.273 -16.166 -19.851 1.000 17.103 319 THR D C 1
ATOM 8394 O O . THR D 2 319 ? -1.442 -15.458 -20.836 1.000 17.003 319 THR D O 1
ATOM 8398 N N . GLY D 2 320 ? -0.240 -16.995 -19.705 1.000 15.604 320 GLY D N 1
ATOM 8399 C CA . GLY D 2 320 ? 0.850 -17.061 -20.666 1.000 16.377 320 GLY D CA 1
ATOM 8400 C C . GLY D 2 320 ? 1.788 -15.848 -20.613 1.000 16.367 320 GLY D C 1
ATOM 8401 O O . GLY D 2 320 ? 2.520 -15.605 -21.572 1.000 16.251 320 GLY D O 1
ATOM 8402 N N . THR D 2 321 ? 1.811 -15.148 -19.471 1.000 14.810 321 THR D N 1
ATOM 8403 C CA . THR D 2 321 ? 2.711 -14.025 -19.249 1.000 14.511 321 THR D CA 1
ATOM 8404 C C . THR D 2 321 ? 4.134 -14.530 -19.006 1.000 14.297 321 THR D C 1
ATOM 8405 O O . THR D 2 321 ? 4.382 -15.336 -18.083 1.000 14.909 321 THR D O 1
ATOM 8409 N N . VAL D 2 322 ? 5.087 -14.006 -19.804 1.000 13.694 322 VAL D N 1
ATOM 8410 C CA . VAL D 2 322 ? 6.458 -14.481 -19.763 1.000 15.102 322 VAL D CA 1
ATOM 8411 C C . VAL D 2 322 ? 7.402 -13.306 -19.507 1.000 14.566 322 VAL D C 1
ATOM 8412 O O . VAL D 2 322 ? 7.636 -12.495 -20.415 1.000 15.597 322 VAL D O 1
ATOM 8416 N N . ILE D 2 323 ? 7.900 -13.232 -18.263 1.000 14.317 323 ILE D N 1
ATOM 8417 C CA . ILE D 2 323 ? 8.881 -12.225 -17.873 1.000 14.492 323 ILE D CA 1
ATOM 8418 C C . ILE D 2 323 ? 10.218 -12.929 -17.707 1.000 15.679 323 ILE D C 1
ATOM 8419 O O . ILE D 2 323 ? 10.340 -13.774 -16.830 1.000 15.241 323 ILE D O 1
ATOM 8424 N N . VAL D 2 324 ? 11.227 -12.563 -18.508 1.000 16.431 324 VAL D N 1
ATOM 8425 C CA . VAL D 2 324 ? 12.492 -13.278 -18.558 1.000 17.237 324 VAL D CA 1
ATOM 8426 C C . VAL D 2 324 ? 13.552 -12.536 -17.728 1.000 17.923 324 VAL D C 1
ATOM 8427 O O . VAL D 2 324 ? 13.828 -11.349 -17.952 1.000 17.214 324 VAL D O 1
ATOM 8431 N N . LEU D 2 325 ? 14.145 -13.267 -16.764 1.000 18.276 325 LEU D N 1
ATOM 8432 C CA . LEU D 2 325 ? 15.309 -12.806 -16.005 1.000 19.319 325 LEU D CA 1
ATOM 8433 C C . LEU D 2 325 ? 16.543 -13.586 -16.460 1.000 20.500 325 LEU D C 1
ATOM 8434 O O . LEU D 2 325 ? 16.467 -14.799 -16.658 1.000 20.631 325 LEU D O 1
ATOM 8439 N N . THR D 2 326 ? 17.680 -12.903 -16.592 1.000 20.428 326 THR D N 1
ATOM 8440 C CA . THR D 2 326 ? 18.907 -13.589 -16.974 1.000 22.842 326 THR D CA 1
ATOM 8441 C C . THR D 2 326 ? 19.882 -13.647 -15.800 1.000 23.411 326 THR D C 1
ATOM 8442 O O . THR D 2 326 ? 19.600 -13.187 -14.696 1.000 22.519 326 THR D O 1
ATOM 8446 N N . GLU D 2 327 ? 21.062 -14.213 -16.086 1.000 24.760 327 GLU D N 1
ATOM 8447 C CA . GLU D 2 327 ? 22.007 -14.689 -15.080 1.000 27.505 327 GLU D CA 1
ATOM 8448 C C . GLU D 2 327 ? 22.494 -13.612 -14.100 1.000 28.202 327 GLU D C 1
ATOM 8449 O O . GLU D 2 327 ? 22.847 -13.962 -12.973 1.000 29.516 327 GLU D O 1
ATOM 8455 N N A GLU D 2 328 ? 22.491 -12.340 -14.533 0.500 28.785 328 GLU D N 1
ATOM 8456 N N B GLU D 2 328 ? 22.530 -12.328 -14.480 0.500 28.414 328 GLU D N 1
ATOM 8457 C CA A GLU D 2 328 ? 22.958 -11.233 -13.710 0.500 30.121 328 GLU D CA 1
ATOM 8458 C CA B GLU D 2 328 ? 23.005 -11.318 -13.541 0.500 29.476 328 GLU D CA 1
ATOM 8459 C C A GLU D 2 328 ? 21.872 -10.749 -12.747 0.500 29.096 328 GLU D C 1
ATOM 8460 C C B GLU D 2 328 ? 21.842 -10.623 -12.826 0.500 28.877 328 GLU D C 1
ATOM 8461 O O A GLU D 2 328 ? 22.199 -10.090 -11.758 0.500 29.584 328 GLU D O 1
ATOM 8462 O O B GLU D 2 328 ? 22.072 -9.679 -12.073 0.500 30.458 328 GLU D O 1
ATOM 8473 N N . ASP D 2 329 ? 20.604 -11.090 -13.022 1.000 27.517 329 ASP D N 1
ATOM 8474 C CA . ASP D 2 329 ? 19.475 -10.496 -12.314 1.000 27.505 329 ASP D CA 1
ATOM 8475 C C . ASP D 2 329 ? 19.318 -11.097 -10.918 1.000 27.264 329 ASP D C 1
ATOM 8476 O O . ASP D 2 329 ? 19.103 -12.295 -10.779 1.000 29.239 329 ASP D O 1
ATOM 8481 N N . ASP D 2 330 ? 19.302 -10.231 -9.899 1.000 24.973 330 ASP D N 1
ATOM 8482 C CA . ASP D 2 330 ? 19.243 -10.661 -8.514 1.000 24.638 330 ASP D CA 1
ATOM 8483 C C . ASP D 2 330 ? 17.817 -11.148 -8.200 1.000 22.593 330 ASP D C 1
ATOM 8484 O O . ASP D 2 330 ? 16.859 -10.381 -8.314 1.000 20.974 330 ASP D O 1
ATOM 8489 N N . ILE D 2 331 ? 17.693 -12.418 -7.779 1.000 22.075 331 ILE D N 1
ATOM 8490 C CA . ILE D 2 331 ? 16.391 -13.043 -7.573 1.000 21.782 331 ILE D CA 1
ATOM 8491 C C . ILE D 2 331 ? 15.692 -12.435 -6.345 1.000 20.431 331 ILE D C 1
ATOM 8492 O O . ILE D 2 331 ? 14.463 -12.371 -6.307 1.000 19.903 331 ILE D O 1
ATOM 8497 N N . VAL D 2 332 ? 16.456 -12.032 -5.325 1.000 20.614 332 VAL D N 1
ATOM 8498 C CA . VAL D 2 332 ? 15.889 -11.456 -4.112 1.000 20.707 332 VAL D CA 1
ATOM 8499 C C . VAL D 2 332 ? 15.334 -10.055 -4.397 1.000 20.121 332 VAL D C 1
ATOM 8500 O O . VAL D 2 332 ? 14.245 -9.707 -3.944 1.000 18.905 332 VAL D O 1
ATOM 8504 N N . GLU D 2 333 ? 16.067 -9.252 -5.173 1.000 20.761 333 GLU D N 1
ATOM 8505 C CA . GLU D 2 333 ? 15.577 -7.965 -5.645 1.000 20.834 333 GLU D CA 1
ATOM 8506 C C . GLU D 2 333 ? 14.273 -8.125 -6.441 1.000 19.714 333 GLU D C 1
ATOM 8507 O O . GLU D 2 333 ? 13.312 -7.362 -6.242 1.000 18.621 333 GLU D O 1
ATOM 8513 N N . ALA D 2 334 ? 14.214 -9.145 -7.314 1.000 17.981 334 ALA D N 1
ATOM 8514 C CA . ALA D 2 334 ? 13.017 -9.425 -8.104 1.000 17.405 334 ALA D CA 1
ATOM 8515 C C . ALA D 2 334 ? 11.852 -9.878 -7.216 1.000 16.159 334 ALA D C 1
ATOM 8516 O O . ALA D 2 334 ? 10.718 -9.407 -7.371 1.000 16.935 334 ALA D O 1
ATOM 8518 N N . ALA D 2 335 ? 12.136 -10.749 -6.258 1.000 17.107 335 ALA D N 1
ATOM 8519 C CA . ALA D 2 335 ? 11.135 -11.180 -5.282 1.000 16.644 335 ALA D CA 1
ATOM 8520 C C . ALA D 2 335 ? 10.584 -9.988 -4.492 1.000 16.598 335 ALA D C 1
ATOM 8521 O O . ALA D 2 335 ? 9.375 -9.918 -4.252 1.000 16.208 335 ALA D O 1
ATOM 8523 N N . LEU D 2 336 ? 11.436 -9.023 -4.134 1.000 16.993 336 LEU D N 1
ATOM 8524 C CA . LEU D 2 336 ? 10.960 -7.845 -3.424 1.000 17.327 336 LEU D CA 1
ATOM 8525 C C . LEU D 2 336 ? 9.940 -7.067 -4.258 1.000 16.895 336 LEU D C 1
ATOM 8526 O O . LEU D 2 336 ? 8.938 -6.580 -3.730 1.000 17.559 336 LEU D O 1
ATOM 8531 N N . LYS D 2 337 ? 10.188 -6.936 -5.570 1.000 16.800 337 LYS D N 1
ATOM 8532 C CA . LYS D 2 337 ? 9.231 -6.243 -6.424 1.000 16.844 337 LYS D CA 1
ATOM 8533 C C . LYS D 2 337 ? 7.897 -6.983 -6.466 1.000 15.865 337 LYS D C 1
ATOM 8534 O O . LYS D 2 337 ? 6.862 -6.339 -6.426 1.000 16.718 337 LYS D O 1
ATOM 8540 N N . ILE D 2 338 ? 7.904 -8.322 -6.497 1.000 15.173 338 ILE D N 1
ATOM 8541 C CA . ILE D 2 338 ? 6.659 -9.077 -6.419 1.000 14.431 338 ILE D CA 1
ATOM 8542 C C . ILE D 2 338 ? 5.975 -8.843 -5.055 1.000 14.689 338 ILE D C 1
ATOM 8543 O O . ILE D 2 338 ? 4.763 -8.648 -4.992 1.000 14.597 338 ILE D O 1
ATOM 8548 N N . ALA D 2 339 ? 6.731 -8.818 -3.958 1.000 14.458 339 ALA D N 1
ATOM 8549 C CA . ALA D 2 339 ? 6.133 -8.594 -2.644 1.000 14.377 339 ALA D CA 1
ATOM 8550 C C . ALA D 2 339 ? 5.493 -7.205 -2.572 1.000 14.884 339 ALA D C 1
ATOM 8551 O O . ALA D 2 339 ? 4.403 -7.054 -1.988 1.000 15.148 339 ALA D O 1
ATOM 8553 N N . GLU D 2 340 ? 6.156 -6.199 -3.172 1.000 15.170 340 GLU D N 1
ATOM 8554 C CA . GLU D 2 340 ? 5.656 -4.820 -3.154 1.000 15.544 340 GLU D CA 1
ATOM 8555 C C . GLU D 2 340 ? 4.310 -4.720 -3.875 1.000 15.171 340 GLU D C 1
ATOM 8556 O O . GLU D 2 340 ? 3.409 -3.992 -3.427 1.000 15.693 340 GLU D O 1
ATOM 8562 N N . PHE D 2 341 ? 4.179 -5.436 -4.994 1.000 14.236 341 PHE D N 1
ATOM 8563 C CA . PHE D 2 341 ? 2.917 -5.515 -5.733 1.000 14.687 341 PHE D CA 1
ATOM 8564 C C . PHE D 2 341 ? 1.780 -6.007 -4.825 1.000 14.675 341 PHE D C 1
ATOM 8565 O O . PHE D 2 341 ? 0.750 -5.346 -4.703 1.000 14.196 341 PHE D O 1
ATOM 8573 N N . TYR D 2 342 ? 1.956 -7.155 -4.160 1.000 14.495 342 TYR D N 1
ATOM 8574 C CA . TYR D 2 342 ? 0.889 -7.703 -3.318 1.000 14.645 342 TYR D CA 1
ATOM 8575 C C . TYR D 2 342 ? 0.606 -6.772 -2.138 1.000 14.560 342 TYR D C 1
ATOM 8576 O O . TYR D 2 342 ? -0.559 -6.595 -1.780 1.000 14.563 342 TYR D O 1
ATOM 8585 N N . GLU D 2 343 ? 1.654 -6.159 -1.544 1.000 14.874 343 GLU D N 1
ATOM 8586 C CA . GLU D 2 343 ? 1.462 -5.173 -0.478 1.000 16.179 343 GLU D CA 1
ATOM 8587 C C . GLU D 2 343 ? 0.521 -4.061 -0.965 1.000 17.156 343 GLU D C 1
ATOM 8588 O O . GLU D 2 343 ? -0.343 -3.573 -0.244 1.000 15.201 343 GLU D O 1
ATOM 8594 N N . HIS D 2 344 ? 0.724 -3.616 -2.205 1.000 17.083 344 HIS D N 1
ATOM 8595 C CA . HIS D 2 344 ? -0.020 -2.474 -2.718 1.000 19.060 344 HIS D CA 1
ATOM 8596 C C . HIS D 2 344 ? -1.441 -2.851 -3.119 1.000 17.306 344 HIS D C 1
ATOM 8597 O O . HIS D 2 344 ? -2.252 -1.931 -3.278 1.000 20.442 344 HIS D O 1
ATOM 8604 N N . GLU D 2 345 ? -1.742 -4.149 -3.286 1.000 16.102 345 GLU D N 1
ATOM 8605 C CA . GLU D 2 345 ? -2.985 -4.541 -3.936 1.000 15.884 345 GLU D CA 1
ATOM 8606 C C . GLU D 2 345 ? -3.943 -5.381 -3.070 1.000 15.080 345 GLU D C 1
ATOM 8607 O O . GLU D 2 345 ? -5.106 -5.490 -3.427 1.000 15.102 345 GLU D O 1
ATOM 8613 N N . THR D 2 346 ? -3.529 -5.885 -1.895 1.000 15.417 346 THR D N 1
ATOM 8614 C CA . THR D 2 346 ? -4.503 -6.493 -0.983 1.000 15.740 346 THR D CA 1
ATOM 8615 C C . THR D 2 346 ? -5.606 -5.484 -0.647 1.000 16.370 346 THR D C 1
ATOM 8616 O O . THR D 2 346 ? -5.316 -4.324 -0.357 1.000 17.735 346 THR D O 1
ATOM 8620 N N . CYS D 2 347 ? -6.867 -5.935 -0.660 1.000 16.178 347 CYS D N 1
ATOM 8621 C CA . CYS D 2 347 ? -7.982 -5.049 -0.343 1.000 16.611 347 CYS D CA 1
ATOM 8622 C C . CYS D 2 347 ? -8.186 -4.926 1.175 1.000 17.148 347 CYS D C 1
ATOM 8623 O O . CYS D 2 347 ? -8.906 -4.027 1.632 1.000 18.847 347 CYS D O 1
ATOM 8626 N N . GLY D 2 348 ? -7.576 -5.832 1.965 1.000 16.190 348 GLY D N 1
ATOM 8627 C CA . GLY D 2 348 ? -7.561 -5.732 3.413 1.000 16.721 348 GLY D CA 1
ATOM 8628 C C . GLY D 2 348 ? -8.774 -6.307 4.151 1.000 16.943 348 GLY D C 1
ATOM 8629 O O . GLY D 2 348 ? -8.807 -6.225 5.370 1.000 17.949 348 GLY D O 1
ATOM 8630 N N . GLN D 2 349 ? -9.729 -6.953 3.458 1.000 16.643 349 GLN D N 1
ATOM 8631 C CA . GLN D 2 349 ? -10.888 -7.561 4.120 1.000 17.069 349 GLN D CA 1
ATOM 8632 C C . GLN D 2 349 ? -10.489 -8.731 5.021 1.000 16.844 349 GLN D C 1
ATOM 8633 O O . GLN D 2 349 ? -11.152 -9.016 6.022 1.000 17.386 349 GLN D O 1
ATOM 8639 N N . CYS D 2 350 ? -9.457 -9.476 4.616 1.000 15.707 350 CYS D N 1
ATOM 8640 C CA . CYS D 2 350 ? -9.076 -10.698 5.308 1.000 15.952 350 CYS D CA 1
ATOM 8641 C C . CYS D 2 350 ? -7.783 -10.453 6.078 1.000 16.149 350 CYS D C 1
ATOM 8642 O O . CYS D 2 350 ? -6.828 -9.914 5.523 1.000 15.824 350 CYS D O 1
ATOM 8645 N N . THR D 2 351 ? -7.731 -10.889 7.334 1.000 16.800 351 THR D N 1
ATOM 8646 C CA . THR D 2 351 ? -6.630 -10.474 8.207 1.000 17.251 351 THR D CA 1
ATOM 8647 C C . THR D 2 351 ? -5.277 -11.028 7.738 1.000 17.406 351 THR D C 1
ATOM 8648 O O . THR D 2 351 ? -4.302 -10.284 7.647 1.000 16.830 351 THR D O 1
ATOM 8652 N N . PRO D 2 352 ? -5.096 -12.352 7.511 1.000 17.322 352 PRO D N 1
ATOM 8653 C CA . PRO D 2 352 ? -3.787 -12.859 7.102 1.000 16.879 352 PRO D CA 1
ATOM 8654 C C . PRO D 2 352 ? -3.336 -12.255 5.783 1.000 16.177 352 PRO D C 1
ATOM 8655 O O . PRO D 2 352 ? -2.158 -11.983 5.653 1.000 16.435 352 PRO D O 1
ATOM 8659 N N . CYS D 2 353 ? -4.251 -12.007 4.829 1.000 15.420 353 CYS D N 1
ATOM 8660 C CA . CYS D 2 353 ? -3.877 -11.329 3.595 1.000 15.027 353 CYS D CA 1
ATOM 8661 C C . CYS D 2 353 ? -3.439 -9.884 3.865 1.000 15.192 353 CYS D C 1
ATOM 8662 O O . CYS D 2 353 ? -2.387 -9.435 3.393 1.000 14.524 353 CYS D O 1
ATOM 8665 N N . ARG D 2 354 ? -4.245 -9.139 4.626 1.000 15.434 354 ARG D N 1
ATOM 8666 C CA . ARG D 2 354 ? -3.941 -7.735 4.926 1.000 15.863 354 ARG D CA 1
ATOM 8667 C C . ARG D 2 354 ? -2.573 -7.584 5.595 1.000 15.520 354 ARG D C 1
ATOM 8668 O O . ARG D 2 354 ? -1.757 -6.758 5.169 1.000 16.556 354 ARG D O 1
ATOM 8676 N N A VAL D 2 355 ? -2.321 -8.339 6.659 0.500 16.361 355 VAL D N 1
ATOM 8677 N N B VAL D 2 355 ? -2.373 -8.340 6.681 0.500 16.430 355 VAL D N 1
ATOM 8678 C CA A VAL D 2 355 ? -1.098 -8.124 7.411 0.500 16.714 355 VAL D CA 1
ATOM 8679 C CA B VAL D 2 355 ? -1.174 -8.266 7.503 0.500 16.836 355 VAL D CA 1
ATOM 8680 C C A VAL D 2 355 ? 0.049 -8.893 6.767 0.500 16.799 355 VAL D C 1
ATOM 8681 C C B VAL D 2 355 ? -0.002 -8.871 6.740 0.500 16.811 355 VAL D C 1
ATOM 8682 O O A VAL D 2 355 ? 1.195 -8.441 6.827 0.500 16.718 355 VAL D O 1
ATOM 8683 O O B VAL D 2 355 ? 1.098 -8.313 6.718 0.500 16.629 355 VAL D O 1
ATOM 8690 N N . GLY D 2 356 ? -0.266 -10.026 6.123 1.000 16.301 356 GLY D N 1
ATOM 8691 C CA . GLY D 2 356 ? 0.763 -10.833 5.491 1.000 16.201 356 GLY D CA 1
ATOM 8692 C C . GLY D 2 356 ? 1.373 -10.162 4.264 1.000 15.671 356 GLY D C 1
ATOM 8693 O O . GLY D 2 356 ? 2.582 -10.230 4.066 1.000 15.952 356 GLY D O 1
ATOM 8694 N N . CYS D 2 357 ? 0.539 -9.586 3.395 1.000 15.195 357 CYS D N 1
ATOM 8695 C CA . CYS D 2 357 ? 1.064 -8.899 2.225 1.000 15.205 357 CYS D CA 1
ATOM 8696 C C . CYS D 2 357 ? 1.939 -7.731 2.660 1.000 16.169 357 CYS D C 1
ATOM 8697 O O . CYS D 2 357 ? 2.999 -7.496 2.073 1.000 16.550 357 CYS D O 1
ATOM 8700 N N . TYR D 2 358 ? 1.512 -7.012 3.708 1.000 16.274 358 TYR D N 1
ATOM 8701 C CA . TYR D 2 358 ? 2.281 -5.896 4.220 1.000 16.408 358 TYR D CA 1
ATOM 8702 C C . TYR D 2 358 ? 3.608 -6.376 4.801 1.000 16.018 358 TYR D C 1
ATOM 8703 O O . TYR D 2 358 ? 4.665 -5.832 4.478 1.000 15.869 358 TYR D O 1
ATOM 8712 N N . GLU D 2 359 ? 3.554 -7.403 5.674 1.000 15.808 359 GLU D N 1
ATOM 8713 C CA . GLU D 2 359 ? 4.756 -7.822 6.376 1.000 16.551 359 GLU D CA 1
ATOM 8714 C C . GLU D 2 359 ? 5.742 -8.499 5.432 1.000 15.983 359 GLU D C 1
ATOM 8715 O O . GLU D 2 359 ? 6.950 -8.336 5.596 1.000 16.995 359 GLU D O 1
ATOM 8721 N N . GLN D 2 360 ? 5.226 -9.272 4.467 1.000 15.973 360 GLN D N 1
ATOM 8722 C CA . GLN D 2 360 ? 6.076 -9.928 3.485 1.000 15.892 360 GLN D CA 1
ATOM 8723 C C . GLN D 2 360 ? 6.962 -8.882 2.807 1.000 16.300 360 GLN D C 1
ATOM 8724 O O . GLN D 2 360 ? 8.181 -9.054 2.746 1.000 16.338 360 GLN D O 1
ATOM 8730 N N . ALA D 2 361 ? 6.367 -7.758 2.371 1.000 16.502 361 ALA D N 1
ATOM 8731 C CA . ALA D 2 361 ? 7.151 -6.735 1.694 1.000 17.304 361 ALA D CA 1
ATOM 8732 C C . ALA D 2 361 ? 8.063 -5.970 2.660 1.000 17.977 361 ALA D C 1
ATOM 8733 O O . ALA D 2 361 ? 9.210 -5.634 2.325 1.000 18.824 361 ALA D O 1
ATOM 8735 N N . ASN D 2 362 ? 7.535 -5.635 3.836 1.000 18.252 362 ASN D N 1
ATOM 8736 C CA . ASN D 2 362 ? 8.286 -4.852 4.808 1.000 19.997 362 ASN D CA 1
ATOM 8737 C C . ASN D 2 362 ? 9.537 -5.615 5.261 1.000 20.391 362 ASN D C 1
ATOM 8738 O O . ASN D 2 362 ? 10.649 -5.062 5.319 1.000 20.311 362 ASN D O 1
ATOM 8743 N N . LEU D 2 363 ? 9.370 -6.910 5.552 1.000 18.858 363 LEU D N 1
ATOM 8744 C CA . LEU D 2 363 ? 10.490 -7.709 6.012 1.000 19.071 363 LEU D CA 1
ATOM 8745 C C . LEU D 2 363 ? 11.463 -8.011 4.872 1.000 18.395 363 LEU D C 1
ATOM 8746 O O . LEU D 2 363 ? 12.675 -8.012 5.105 1.000 18.982 363 LEU D O 1
ATOM 8751 N N . LEU D 2 364 ? 10.958 -8.293 3.671 1.000 17.609 364 LEU D N 1
ATOM 8752 C CA . LEU D 2 364 ? 11.834 -8.612 2.550 1.000 17.949 364 LEU D CA 1
ATOM 8753 C C . LEU D 2 364 ? 12.667 -7.378 2.195 1.000 18.438 364 LEU D C 1
ATOM 8754 O O . LEU D 2 364 ? 13.839 -7.495 1.806 1.000 19.071 364 LEU D O 1
ATOM 8759 N N . GLU D 2 365 ? 12.107 -6.181 2.375 1.000 19.084 365 GLU D N 1
ATOM 8760 C CA . GLU D 2 365 ? 12.886 -4.967 2.125 1.000 21.622 365 GLU D CA 1
ATOM 8761 C C . GLU D 2 365 ? 14.046 -4.864 3.114 1.000 22.339 365 GLU D C 1
ATOM 8762 O O . GLU D 2 365 ? 15.174 -4.533 2.721 1.000 21.653 365 GLU D O 1
ATOM 8768 N N . LYS D 2 366 ? 13.785 -5.177 4.393 1.000 21.986 366 LYS D N 1
ATOM 8769 C CA . LYS D 2 366 ? 14.866 -5.211 5.369 1.000 23.357 366 LYS D CA 1
ATOM 8770 C C . LYS D 2 366 ? 15.933 -6.232 4.975 1.000 22.806 366 LYS D C 1
ATOM 8771 O O . LYS D 2 366 ? 17.116 -5.949 5.137 1.000 23.465 366 LYS D O 1
ATOM 8777 N N . ILE D 2 367 ? 15.513 -7.429 4.549 1.000 22.093 367 ILE D N 1
ATOM 8778 C CA . ILE D 2 367 ? 16.431 -8.476 4.114 1.000 22.510 367 ILE D CA 1
ATOM 8779 C C . ILE D 2 367 ? 17.312 -7.968 2.965 1.000 23.227 367 ILE D C 1
ATOM 8780 O O . ILE D 2 367 ? 18.532 -8.138 2.978 1.000 24.931 367 ILE D O 1
ATOM 8785 N N . TYR D 2 368 ? 16.668 -7.340 1.982 1.000 23.086 368 TYR D N 1
ATOM 8786 C CA . TYR D 2 368 ? 17.342 -6.888 0.777 1.000 24.424 368 TYR D CA 1
ATOM 8787 C C . TYR D 2 368 ? 18.411 -5.853 1.130 1.000 25.215 368 TYR D C 1
ATOM 8788 O O . TYR D 2 368 ? 19.524 -5.885 0.586 1.000 25.363 368 TYR D O 1
ATOM 8797 N N . LYS D 2 369 ? 18.071 -4.950 2.060 1.000 25.422 369 LYS D N 1
ATOM 8798 C CA . LYS D 2 369 ? 18.939 -3.844 2.434 1.000 27.017 369 LYS D CA 1
ATOM 8799 C C . LYS D 2 369 ? 20.002 -4.263 3.448 1.000 27.686 369 LYS D C 1
ATOM 8800 O O . LYS D 2 369 ? 20.849 -3.438 3.835 1.000 28.843 369 LYS D O 1
ATOM 8806 N N . GLY D 2 370 ? 19.978 -5.533 3.880 1.000 26.432 370 GLY D N 1
ATOM 8807 C CA . GLY D 2 370 ? 20.931 -6.036 4.850 1.000 27.943 370 GLY D CA 1
ATOM 8808 C C . GLY D 2 370 ? 20.683 -5.536 6.277 1.000 29.337 370 GLY D C 1
ATOM 8809 O O . GLY D 2 370 ? 21.608 -5.446 7.081 1.000 29.333 370 GLY D O 1
ATOM 8810 N N . GLU D 2 371 ? 19.426 -5.213 6.602 1.000 28.229 371 GLU D N 1
ATOM 8811 C CA . GLU D 2 371 ? 19.061 -4.675 7.904 1.000 31.601 371 GLU D CA 1
ATOM 8812 C C . GLU D 2 371 ? 18.156 -5.642 8.670 1.000 29.866 371 GLU D C 1
ATOM 8813 O O . GLU D 2 371 ? 17.551 -5.239 9.665 1.000 33.971 371 GLU D O 1
ATOM 8819 N N . ALA D 2 372 ? 18.049 -6.902 8.230 1.000 27.338 372 ALA D N 1
ATOM 8820 C CA . ALA D 2 372 ? 17.117 -7.826 8.864 1.000 25.794 372 ALA D CA 1
ATOM 8821 C C . ALA D 2 372 ? 17.799 -8.515 10.032 1.000 25.282 372 ALA D C 1
ATOM 8822 O O . ALA D 2 372 ? 18.945 -8.956 9.922 1.000 26.051 372 ALA D O 1
ATOM 8824 N N . THR D 2 373 ? 17.101 -8.562 11.182 1.000 23.413 373 THR D N 1
ATOM 8825 C CA . THR D 2 373 ? 17.519 -9.385 12.306 1.000 23.613 373 THR D CA 1
ATOM 8826 C C . THR D 2 373 ? 17.256 -10.862 12.011 1.000 22.775 373 THR D C 1
ATOM 8827 O O . THR D 2 373 ? 16.550 -11.178 11.049 1.000 21.932 373 THR D O 1
ATOM 8831 N N . GLU D 2 374 ? 17.777 -11.741 12.882 1.000 24.565 374 GLU D N 1
ATOM 8832 C CA . GLU D 2 374 ? 17.437 -13.162 12.818 1.000 24.754 374 GLU D CA 1
ATOM 8833 C C . GLU D 2 374 ? 15.922 -13.353 12.923 1.000 24.181 374 GLU D C 1
ATOM 8834 O O . GLU D 2 374 ? 15.333 -14.169 12.199 1.000 23.919 374 GLU D O 1
ATOM 8836 N N A GLN D 2 375 ? 15.281 -12.582 13.814 0.500 24.179 375 GLN D N 1
ATOM 8837 N N B GLN D 2 375 ? 15.275 -12.582 13.811 0.500 24.610 375 GLN D N 1
ATOM 8838 C CA A GLN D 2 375 ? 13.837 -12.680 13.989 0.500 23.700 375 GLN D CA 1
ATOM 8839 C CA B GLN D 2 375 ? 13.831 -12.692 13.981 0.500 24.397 375 GLN D CA 1
ATOM 8840 C C A GLN D 2 375 ? 13.102 -12.212 12.731 0.500 22.539 375 GLN D C 1
ATOM 8841 C C B GLN D 2 375 ? 13.098 -12.212 12.726 0.500 22.936 375 GLN D C 1
ATOM 8842 O O A GLN D 2 375 ? 12.089 -12.798 12.346 0.500 21.880 375 GLN D O 1
ATOM 8843 O O B GLN D 2 375 ? 12.081 -12.791 12.336 0.500 22.203 375 GLN D O 1
ATOM 8854 N N . ASP D 2 376 ? 13.615 -11.163 12.070 1.000 22.072 376 ASP D N 1
ATOM 8855 C CA . ASP D 2 376 ? 13.031 -10.683 10.832 1.000 22.017 376 ASP D CA 1
ATOM 8856 C C . ASP D 2 376 ? 13.087 -11.771 9.749 1.000 21.350 376 ASP D C 1
ATOM 8857 O O . ASP D 2 376 ? 12.144 -11.943 9.002 1.000 20.350 376 ASP D O 1
ATOM 8862 N N . TRP D 2 377 ? 14.194 -12.533 9.698 1.000 22.544 377 TRP D N 1
ATOM 8863 C CA . TRP D 2 377 ? 14.321 -13.612 8.720 1.000 23.889 377 TRP D CA 1
ATOM 8864 C C . TRP D 2 377 ? 13.308 -14.732 8.966 1.000 22.977 377 TRP D C 1
ATOM 8865 O O . TRP D 2 377 ? 12.603 -15.158 8.037 1.000 21.793 377 TRP D O 1
ATOM 8876 N N . GLU D 2 378 ? 13.241 -15.199 10.220 1.000 23.261 378 GLU D N 1
ATOM 8877 C CA . GLU D 2 378 ? 12.292 -16.232 10.610 1.000 24.486 378 GLU D CA 1
ATOM 8878 C C . GLU D 2 378 ? 10.853 -15.748 10.444 1.000 22.466 378 GLU D C 1
ATOM 8879 O O . GLU D 2 378 ? 9.980 -16.495 10.021 1.000 21.224 378 GLU D O 1
ATOM 8885 N N . GLY D 2 379 ? 10.608 -14.479 10.776 1.000 21.915 379 GLY D N 1
ATOM 8886 C CA . GLY D 2 379 ? 9.298 -13.869 10.581 1.000 20.621 379 GLY D CA 1
ATOM 8887 C C . GLY D 2 379 ? 8.868 -13.836 9.114 1.000 19.464 379 GLY D C 1
ATOM 8888 O O . GLY D 2 379 ? 7.705 -14.083 8.787 1.000 18.765 379 GLY D O 1
ATOM 8889 N N . PHE D 2 380 ? 9.815 -13.467 8.225 1.000 18.490 380 PHE D N 1
ATOM 8890 C CA . PHE D 2 380 ? 9.574 -13.429 6.802 1.000 18.431 380 PHE D CA 1
ATOM 8891 C C . PHE D 2 380 ? 9.138 -14.812 6.295 1.000 18.182 380 PHE D C 1
ATOM 8892 O O . PHE D 2 380 ? 8.160 -14.925 5.585 1.000 18.000 380 PHE D O 1
ATOM 8900 N N . ASP D 2 381 ? 9.865 -15.865 6.673 1.000 19.319 381 ASP D N 1
ATOM 8901 C CA . ASP D 2 381 ? 9.528 -17.216 6.261 1.000 20.562 381 ASP D CA 1
ATOM 8902 C C . ASP D 2 381 ? 8.127 -17.598 6.759 1.000 19.560 381 ASP D C 1
ATOM 8903 O O . ASP D 2 381 ? 7.304 -18.070 5.976 1.000 19.400 381 ASP D O 1
ATOM 8908 N N . PHE D 2 382 ? 7.824 -17.288 8.024 1.000 19.473 382 PHE D N 1
ATOM 8909 C CA . PHE D 2 382 ? 6.501 -17.579 8.573 1.000 19.890 382 PHE D CA 1
ATOM 8910 C C . PHE D 2 382 ? 5.399 -16.819 7.833 1.000 18.483 382 PHE D C 1
ATOM 8911 O O . PHE D 2 382 ? 4.380 -17.384 7.439 1.000 18.447 382 PHE D O 1
ATOM 8919 N N . VAL D 2 383 ? 5.567 -15.506 7.646 1.000 18.137 383 VAL D N 1
ATOM 8920 C CA . VAL D 2 383 ? 4.545 -14.698 6.993 1.000 17.892 383 VAL D CA 1
ATOM 8921 C C . VAL D 2 383 ? 4.263 -15.199 5.575 1.000 17.297 383 VAL D C 1
ATOM 8922 O O . VAL D 2 383 ? 3.117 -15.357 5.170 1.000 16.792 383 VAL D O 1
ATOM 8926 N N . ASN D 2 384 ? 5.327 -15.468 4.818 1.000 17.041 384 ASN D N 1
ATOM 8927 C CA . ASN D 2 384 ? 5.185 -15.962 3.457 1.000 16.488 384 ASN D CA 1
ATOM 8928 C C . ASN D 2 384 ? 4.312 -17.220 3.376 1.000 17.553 384 ASN D C 1
ATOM 8929 O O . ASN D 2 384 ? 3.612 -17.418 2.373 1.000 17.758 384 ASN D O 1
ATOM 8934 N N A ARG D 2 385 ? 4.379 -18.087 4.387 0.500 18.441 385 ARG D N 1
ATOM 8935 N N B ARG D 2 385 ? 4.425 -18.065 4.413 0.500 18.371 385 ARG D N 1
ATOM 8936 C CA A ARG D 2 385 ? 3.603 -19.315 4.379 0.500 19.647 385 ARG D CA 1
ATOM 8937 C CA B ARG D 2 385 ? 3.708 -19.324 4.546 0.500 19.568 385 ARG D CA 1
ATOM 8938 C C A ARG D 2 385 ? 2.185 -19.105 4.921 0.500 19.219 385 ARG D C 1
ATOM 8939 C C B ARG D 2 385 ? 2.277 -19.142 5.067 0.500 19.195 385 ARG D C 1
ATOM 8940 O O A ARG D 2 385 ? 1.379 -20.037 4.885 0.500 19.404 385 ARG D O 1
ATOM 8941 O O B ARG D 2 385 ? 1.569 -20.151 5.187 0.500 19.053 385 ARG D O 1
ATOM 8956 N N . ASN D 2 386 ? 1.878 -17.910 5.447 1.000 18.427 386 ASN D N 1
ATOM 8957 C CA . ASN D 2 386 ? 0.639 -17.705 6.210 1.000 18.273 386 ASN D CA 1
ATOM 8958 C C . ASN D 2 386 ? -0.187 -16.488 5.742 1.000 18.382 386 ASN D C 1
ATOM 8959 O O . ASN D 2 386 ? -0.910 -15.843 6.535 1.000 18.815 386 ASN D O 1
ATOM 8964 N N . ILE D 2 387 ? -0.148 -16.179 4.445 1.000 18.001 387 ILE D N 1
ATOM 8965 C CA . ILE D 2 387 ? -0.976 -15.128 3.880 1.000 17.226 387 ILE D CA 1
ATOM 8966 C C . ILE D 2 387 ? -2.346 -15.717 3.510 1.000 17.912 387 ILE D C 1
ATOM 8967 O O . ILE D 2 387 ? -3.368 -15.042 3.624 1.000 18.523 387 ILE D O 1
ATOM 8972 N N . GLN D 2 388 ? -2.362 -16.988 3.099 1.000 18.301 388 GLN D N 1
ATOM 8973 C CA . GLN D 2 388 ? -3.548 -17.600 2.521 1.000 19.654 388 GLN D CA 1
ATOM 8974 C C . GLN D 2 388 ? -4.658 -17.867 3.550 1.000 18.492 388 GLN D C 1
ATOM 8975 O O . GLN D 2 388 ? -5.825 -17.774 3.177 1.000 18.586 388 GLN D O 1
ATOM 8981 N N . PRO D 2 389 ? -4.421 -18.266 4.828 1.000 18.684 389 PRO D N 1
ATOM 8982 C CA . PRO D 2 389 ? -5.530 -18.696 5.693 1.000 19.103 389 PRO D CA 1
ATOM 8983 C C . PRO D 2 389 ? -6.670 -17.682 5.813 1.000 19.008 389 PRO D C 1
ATOM 8984 O O . PRO D 2 389 ? -6.419 -16.485 5.971 1.000 18.533 389 PRO D O 1
ATOM 8988 N N . THR D 2 390 ? -7.909 -18.185 5.676 1.000 19.426 390 THR D N 1
ATOM 8989 C CA . THR D 2 390 ? -9.157 -17.425 5.756 1.000 19.864 390 THR D CA 1
ATOM 8990 C C . THR D 2 390 ? -9.410 -16.540 4.537 1.000 19.820 390 THR D C 1
ATOM 8991 O O . THR D 2 390 ? -10.468 -15.915 4.478 1.000 21.264 390 THR D O 1
ATOM 8995 N N . SER D 2 391 ? -8.496 -16.494 3.550 1.000 19.317 391 SER D N 1
ATOM 8996 C CA . SER D 2 391 ? -8.661 -15.643 2.391 1.000 18.915 391 SER D CA 1
ATOM 8997 C C . SER D 2 391 ? -9.959 -15.979 1.650 1.000 19.818 391 SER D C 1
ATOM 8998 O O . SER D 2 391 ? -10.344 -17.133 1.496 1.000 20.349 391 SER D O 1
ATOM 9001 N N . ILE D 2 392 ? -10.642 -14.949 1.173 1.000 19.138 392 ILE D N 1
ATOM 9002 C CA . ILE D 2 392 ? -11.824 -15.253 0.386 1.000 21.156 392 ILE D CA 1
ATOM 9003 C C . ILE D 2 392 ? -11.570 -15.139 -1.112 1.000 19.684 392 ILE D C 1
ATOM 9004 O O . ILE D 2 392 ? -12.449 -15.519 -1.856 1.000 22.345 392 ILE D O 1
ATOM 9009 N N . CYS D 2 393 ? -10.415 -14.649 -1.574 1.000 16.998 393 CYS D N 1
ATOM 9010 C CA . CYS D 2 393 ? -10.170 -14.582 -3.011 1.000 17.294 393 CYS D CA 1
ATOM 9011 C C . CYS D 2 393 ? -8.767 -15.093 -3.352 1.000 17.076 393 CYS D C 1
ATOM 9012 O O . CYS D 2 393 ? -7.967 -15.391 -2.470 1.000 16.948 393 CYS D O 1
ATOM 9015 N N . GLY D 2 394 ? -8.506 -15.248 -4.658 1.000 17.754 394 GLY D N 1
ATOM 9016 C CA . GLY D 2 394 ? -7.242 -15.757 -5.164 1.000 17.515 394 GLY D CA 1
ATOM 9017 C C . GLY D 2 394 ? -6.004 -14.959 -4.751 1.000 17.097 394 GLY D C 1
ATOM 9018 O O . GLY D 2 394 ? -4.919 -15.536 -4.699 1.000 17.731 394 GLY D O 1
ATOM 9019 N N . LEU D 2 395 ? -6.137 -13.653 -4.453 1.000 15.501 395 LEU D N 1
ATOM 9020 C CA . LEU D 2 395 ? -4.946 -12.856 -4.177 1.000 15.257 395 LEU D CA 1
ATOM 9021 C C . LEU D 2 395 ? -4.240 -13.370 -2.919 1.000 16.740 395 LEU D C 1
ATOM 9022 O O . LEU D 2 395 ? -3.029 -13.623 -2.926 1.000 15.312 395 LEU D O 1
ATOM 9027 N N . GLY D 2 396 ? -4.994 -13.582 -1.829 1.000 17.616 396 GLY D N 1
ATOM 9028 C CA . GLY D 2 396 ? -4.362 -14.069 -0.607 1.000 17.413 396 GLY D CA 1
ATOM 9029 C C . GLY D 2 396 ? -3.809 -15.481 -0.798 1.000 17.409 396 GLY D C 1
ATOM 9030 O O . GLY D 2 396 ? -2.767 -15.857 -0.248 1.000 17.652 396 GLY D O 1
ATOM 9031 N N . ALA D 2 397 ? -4.495 -16.254 -1.641 1.000 16.964 397 ALA D N 1
ATOM 9032 C CA . ALA D 2 397 ? -4.066 -17.614 -1.925 1.000 17.477 397 ALA D CA 1
ATOM 9033 C C . ALA D 2 397 ? -2.708 -17.681 -2.643 1.000 17.996 397 ALA D C 1
ATOM 9034 O O . ALA D 2 397 ? -1.985 -18.666 -2.440 1.000 19.675 397 ALA D O 1
ATOM 9036 N N . VAL D 2 398 ? -2.310 -16.653 -3.408 1.000 16.512 398 VAL D N 1
ATOM 9037 C CA . VAL D 2 398 ? -1.092 -16.743 -4.203 1.000 16.447 398 VAL D CA 1
ATOM 9038 C C . VAL D 2 398 ? -0.071 -15.652 -3.856 1.000 15.905 398 VAL D C 1
ATOM 9039 O O . VAL D 2 398 ? 1.002 -15.615 -4.430 1.000 15.833 398 VAL D O 1
ATOM 9043 N N . ALA D 2 399 ? -0.345 -14.774 -2.892 1.000 16.178 399 ALA D N 1
ATOM 9044 C CA . ALA D 2 399 ? 0.568 -13.659 -2.666 1.000 15.397 399 ALA D CA 1
ATOM 9045 C C . ALA D 2 399 ? 1.964 -14.118 -2.238 1.000 15.429 399 ALA D C 1
ATOM 9046 O O . ALA D 2 399 ? 2.935 -13.368 -2.390 1.000 15.305 399 ALA D O 1
ATOM 9048 N N . GLY D 2 400 ? 2.080 -15.330 -1.652 1.000 14.679 400 GLY D N 1
ATOM 9049 C CA . GLY D 2 400 ? 3.379 -15.856 -1.281 1.000 15.346 400 GLY D CA 1
ATOM 9050 C C . GLY D 2 400 ? 3.957 -16.885 -2.259 1.000 15.456 400 GLY D C 1
ATOM 9051 O O . GLY D 2 400 ? 5.053 -17.371 -2.000 1.000 16.020 400 GLY D O 1
ATOM 9052 N N . ARG D 2 401 ? 3.208 -17.237 -3.332 1.000 16.100 401 ARG D N 1
ATOM 9053 C CA . ARG D 2 401 ? 3.502 -18.427 -4.141 1.000 16.620 401 ARG D CA 1
ATOM 9054 C C . ARG D 2 401 ? 4.824 -18.256 -4.896 1.000 15.672 401 ARG D C 1
ATOM 9055 O O . ARG D 2 401 ? 5.752 -19.041 -4.739 1.000 16.240 401 ARG D O 1
ATOM 9063 N N . LEU D 2 402 ? 4.903 -17.240 -5.753 1.000 15.150 402 LEU D N 1
ATOM 9064 C CA . LEU D 2 402 ? 6.115 -16.991 -6.525 1.000 15.382 402 LEU D CA 1
ATOM 9065 C C . LEU D 2 402 ? 7.324 -16.881 -5.599 1.000 15.771 402 LEU D C 1
ATOM 9066 O O . LEU D 2 402 ? 8.357 -17.481 -5.858 1.000 15.830 402 LEU D O 1
ATOM 9071 N N . ILE D 2 403 ? 7.203 -16.164 -4.482 1.000 15.605 403 ILE D N 1
ATOM 9072 C CA . ILE D 2 403 ? 8.344 -15.910 -3.618 1.000 16.590 403 ILE D CA 1
ATOM 9073 C C . ILE D 2 403 ? 8.819 -17.212 -2.987 1.000 17.513 403 ILE D C 1
ATOM 9074 O O . ILE D 2 403 ? 10.023 -17.469 -2.950 1.000 17.738 403 ILE D O 1
ATOM 9079 N N . ARG D 2 404 ? 7.876 -18.067 -2.568 1.000 18.295 404 ARG D N 1
ATOM 9080 C CA . ARG D 2 404 ? 8.218 -19.376 -2.034 1.000 19.128 404 ARG D CA 1
ATOM 9081 C C . ARG D 2 404 ? 8.963 -20.202 -3.081 1.000 19.786 404 ARG D C 1
ATOM 9082 O O . ARG D 2 404 ? 9.968 -20.847 -2.770 1.000 21.084 404 ARG D O 1
ATOM 9090 N N . GLN D 2 405 ? 8.474 -20.185 -4.330 1.000 19.815 405 GLN D N 1
ATOM 9091 C CA . GLN D 2 405 ? 9.179 -20.899 -5.400 1.000 19.970 405 GLN D CA 1
ATOM 9092 C C . GLN D 2 405 ? 10.621 -20.393 -5.566 1.000 20.109 405 GLN D C 1
ATOM 9093 O O . GLN D 2 405 ? 11.529 -21.212 -5.745 1.000 21.805 405 GLN D O 1
ATOM 9099 N N . THR D 2 406 ? 10.880 -19.083 -5.433 1.000 19.696 406 THR D N 1
ATOM 9100 C CA . THR D 2 406 ? 12.248 -18.587 -5.528 1.000 19.358 406 THR D CA 1
ATOM 9101 C C . THR D 2 406 ? 13.099 -19.081 -4.355 1.000 20.893 406 THR D C 1
ATOM 9102 O O . THR D 2 406 ? 14.312 -19.312 -4.491 1.000 22.320 406 THR D O 1
ATOM 9106 N N . LEU D 2 407 ? 12.480 -19.225 -3.175 1.000 20.564 407 LEU D N 1
ATOM 9107 C CA . LEU D 2 407 ? 13.205 -19.711 -2.022 1.000 21.814 407 LEU D CA 1
ATOM 9108 C C . LEU D 2 407 ? 13.626 -21.165 -2.239 1.000 23.135 407 LEU D C 1
ATOM 9109 O O . LEU D 2 407 ? 14.696 -21.554 -1.785 1.000 24.582 407 LEU D O 1
ATOM 9114 N N . GLU D 2 408 ? 12.772 -21.944 -2.904 1.000 22.780 408 GLU D N 1
ATOM 9115 C CA . GLU D 2 408 ? 13.012 -23.350 -3.159 1.000 25.222 408 GLU D CA 1
ATOM 9116 C C . GLU D 2 408 ? 13.950 -23.554 -4.339 1.000 25.372 408 GLU D C 1
ATOM 9117 O O . GLU D 2 408 ? 14.745 -24.478 -4.319 1.000 26.142 408 GLU D O 1
ATOM 9123 N N . LYS D 2 409 ? 13.863 -22.700 -5.362 1.000 24.972 409 LYS D N 1
ATOM 9124 C CA . LYS D 2 409 ? 14.603 -22.957 -6.593 1.000 25.635 409 LYS D CA 1
ATOM 9125 C C . LYS D 2 409 ? 15.951 -22.238 -6.603 1.000 25.189 409 LYS D C 1
ATOM 9126 O O . LYS D 2 409 ? 16.825 -22.662 -7.349 1.000 26.389 409 LYS D O 1
ATOM 9132 N N . PHE D 2 410 ? 16.137 -21.199 -5.768 1.000 23.942 410 PHE D N 1
ATOM 9133 C CA . PHE D 2 410 ? 17.359 -20.399 -5.745 1.000 25.617 410 PHE D CA 1
ATOM 9134 C C . PHE D 2 410 ? 17.872 -20.225 -4.318 1.000 27.262 410 PHE D C 1
ATOM 9135 O O . PHE D 2 410 ? 18.180 -19.115 -3.886 1.000 26.741 410 PHE D O 1
ATOM 9143 N N . PRO D 2 411 ? 18.061 -21.338 -3.580 1.000 29.205 411 PRO D N 1
ATOM 9144 C CA . PRO D 2 411 ? 18.457 -21.291 -2.168 1.000 30.467 411 PRO D CA 1
ATOM 9145 C C . PRO D 2 411 ? 19.798 -20.593 -1.946 1.000 32.390 411 PRO D C 1
ATOM 9146 O O . PRO D 2 411 ? 19.966 -19.880 -0.955 1.000 31.994 411 PRO D O 1
ATOM 9150 N N . GLU D 2 412 ? 20.729 -20.773 -2.900 1.000 34.345 412 GLU D N 1
ATOM 9151 C CA . GLU D 2 412 ? 22.053 -20.178 -2.840 1.000 37.730 412 GLU D CA 1
ATOM 9152 C C . GLU D 2 412 ? 21.996 -18.653 -2.760 1.000 35.955 412 GLU D C 1
ATOM 9153 O O . GLU D 2 412 ? 22.745 -18.063 -1.983 1.000 37.286 412 GLU D O 1
ATOM 9159 N N . GLU D 2 413 ? 21.184 -18.010 -3.605 1.000 33.514 413 GLU D N 1
ATOM 9160 C CA . GLU D 2 413 ? 21.128 -16.554 -3.626 1.000 33.224 413 GLU D CA 1
ATOM 9161 C C . GLU D 2 413 ? 20.502 -16.012 -2.348 1.000 31.766 413 GLU D C 1
ATOM 9162 O O . GLU D 2 413 ? 20.948 -14.985 -1.847 1.000 33.250 413 GLU D O 1
ATOM 9168 N N . TRP D 2 414 ? 19.464 -16.687 -1.845 1.000 29.466 414 TRP D N 1
ATOM 9169 C CA . TRP D 2 414 ? 18.834 -16.260 -0.600 1.000 28.446 414 TRP D CA 1
ATOM 9170 C C . TRP D 2 414 ? 19.802 -16.415 0.567 1.000 30.774 414 TRP D C 1
ATOM 9171 O O . TRP D 2 414 ? 19.868 -15.524 1.408 1.000 30.020 414 TRP D O 1
ATOM 9182 N N . GLU D 2 415 ? 20.518 -17.550 0.620 1.000 33.134 415 GLU D N 1
ATOM 9183 C CA . GLU D 2 415 ? 21.504 -17.825 1.671 1.000 37.538 415 GLU D CA 1
ATOM 9184 C C . GLU D 2 415 ? 22.565 -16.717 1.722 1.000 37.966 415 GLU D C 1
ATOM 9185 O O . GLU D 2 415 ? 23.017 -16.350 2.810 1.000 41.674 415 GLU D O 1
ATOM 9191 N N . LYS D 2 416 ? 22.941 -16.147 0.571 1.000 38.045 416 LYS D N 1
ATOM 9192 C CA . LYS D 2 416 ? 23.921 -15.065 0.537 1.000 39.950 416 LYS D CA 1
ATOM 9193 C C . LYS D 2 416 ? 23.389 -13.849 1.299 1.000 40.579 416 LYS D C 1
ATOM 9194 O O . LYS D 2 416 ? 24.161 -13.140 1.951 1.000 40.339 416 LYS D O 1
ATOM 9197 N N . TYR D 2 417 ? 22.071 -13.602 1.221 1.000 36.708 417 TYR D N 1
ATOM 9198 C CA . TYR D 2 417 ? 21.465 -12.481 1.928 1.000 37.466 417 TYR D CA 1
ATOM 9199 C C . TYR D 2 417 ? 21.413 -12.738 3.435 1.000 43.718 417 TYR D C 1
ATOM 9200 O O . TYR D 2 417 ? 21.655 -11.803 4.202 1.000 45.835 417 TYR D O 1
ATOM 9209 N N . ARG D 2 418 ? 21.109 -13.982 3.840 1.000 47.897 418 ARG D N 1
ATOM 9210 C CA . ARG D 2 418 ? 21.020 -14.332 5.253 1.000 52.177 418 ARG D CA 1
ATOM 9211 C C . ARG D 2 418 ? 22.389 -14.205 5.922 1.000 56.278 418 ARG D C 1
ATOM 9212 O O . ARG D 2 418 ? 22.469 -13.737 7.055 1.000 62.160 418 ARG D O 1
ATOM 9220 N N . LYS D 2 419 ? 23.456 -14.630 5.234 1.000 60.310 419 LYS D N 1
ATOM 9221 C CA . LYS D 2 419 ? 24.820 -14.341 5.657 1.000 62.865 419 LYS D CA 1
ATOM 9222 C C . LYS D 2 419 ? 25.126 -12.856 5.409 1.000 65.195 419 LYS D C 1
ATOM 9223 O O . LYS D 2 419 ? 24.993 -12.068 6.374 1.000 64.356 419 LYS D O 1
#